Protein AF-0000000080311315 (afdb_homodimer)

Solvent-accessible surface area (backbone atoms only — not comparable to full-atom values): 59428 Å² total; per-residue (Å²): 130,56,65,24,59,52,46,47,49,52,49,52,51,46,51,51,43,44,62,63,62,79,50,61,60,38,54,48,18,41,46,48,16,50,50,37,36,75,71,62,76,34,53,72,56,44,32,33,36,23,42,14,34,51,62,42,54,22,51,45,17,45,29,28,47,34,41,41,36,39,66,9,2,42,51,46,33,53,51,50,58,56,50,69,63,47,66,88,48,66,67,58,35,52,49,50,45,23,52,49,23,13,55,41,0,25,69,43,18,28,54,55,25,39,66,62,40,46,66,55,48,43,51,48,18,58,74,72,70,41,43,29,22,66,48,33,56,52,31,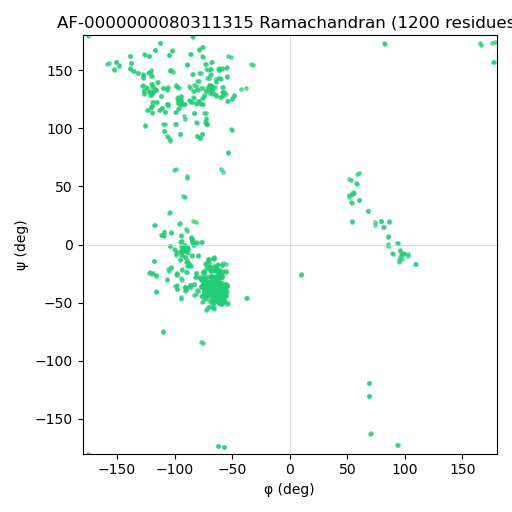29,54,22,5,40,39,16,20,35,32,25,36,72,7,33,70,45,42,44,52,39,25,50,49,30,26,74,73,72,69,49,58,66,53,38,59,56,37,24,71,57,19,48,58,49,42,52,50,49,50,51,49,45,67,70,44,33,83,76,65,49,57,84,33,73,45,87,73,78,72,84,57,62,75,46,42,53,46,49,49,37,62,72,65,59,43,76,51,24,46,35,31,31,28,34,33,81,84,13,78,58,46,69,36,34,50,66,70,64,69,56,74,87,41,75,71,48,40,78,31,41,42,35,52,82,90,41,62,55,60,59,54,79,39,60,39,44,66,65,25,30,38,20,37,33,26,53,70,68,54,49,53,50,47,29,66,75,40,44,40,40,81,68,53,71,52,55,47,44,94,61,69,66,43,63,52,48,67,59,35,34,65,41,44,31,29,31,44,83,90,24,84,60,53,64,42,67,42,36,41,62,36,68,43,96,78,59,31,32,29,66,40,45,25,51,63,81,35,73,58,59,59,41,72,40,66,39,45,37,20,27,36,35,34,34,33,26,38,55,66,49,48,49,54,46,58,71,33,87,48,38,42,56,74,56,58,58,68,61,49,43,31,66,62,30,56,52,19,69,49,24,67,59,47,49,50,45,50,52,50,39,50,51,38,36,68,67,62,72,51,59,62,34,57,42,29,40,51,40,33,52,46,39,38,74,68,63,59,35,51,70,70,56,38,60,68,42,30,57,60,57,61,47,38,33,52,18,14,33,37,34,53,27,52,47,27,47,73,48,40,31,16,45,54,54,22,48,56,56,43,62,72,47,59,87,62,51,71,63,43,45,44,45,50,51,28,51,50,38,35,61,50,23,65,55,52,28,44,60,58,32,44,42,61,41,49,31,25,32,41,34,38,21,53,73,69,72,32,42,39,59,36,37,40,52,36,45,46,55,24,41,50,56,47,42,50,34,42,83,35,31,68,36,37,45,65,30,28,59,63,15,51,56,56,64,73,58,31,35,69,58,19,47,61,49,45,51,49,47,52,55,49,47,59,58,48,40,49,73,76,33,63,85,130,55,65,24,59,50,47,47,50,51,50,51,51,47,50,51,43,44,63,62,62,80,49,61,61,38,55,48,18,42,47,46,16,50,50,37,35,76,71,64,76,34,52,73,56,45,34,32,37,22,42,15,34,51,61,40,54,22,49,45,16,44,29,30,47,35,42,39,35,39,67,10,1,41,52,44,34,54,50,50,57,55,51,68,64,47,66,88,48,68,68,58,35,53,50,50,46,23,52,51,21,12,55,42,0,26,70,42,18,27,53,55,23,38,67,62,40,45,65,55,47,42,51,48,18,58,73,70,69,40,45,29,22,66,48,33,55,51,31,30,53,23,5,41,38,16,19,36,32,25,36,70,7,32,68,46,42,44,52,39,24,51,50,29,26,74,74,71,69,50,60,65,53,38,60,56,36,24,70,56,20,47,60,50,40,53,49,48,50,50,48,46,68,70,44,33,82,76,64,49,58,85,31,72,46,87,74,79,72,83,57,62,75,47,43,53,46,49,48,36,62,74,64,60,42,75,51,22,46,35,30,31,27,36,33,80,84,14,78,58,44,69,36,33,49,65,71,63,71,56,74,88,40,76,69,49,41,77,30,41,40,34,53,83,90,41,62,56,60,60,54,78,37,60,37,45,65,65,23,29,39,20,36,34,26,53,68,69,53,48,51,51,45,29,66,74,40,43,39,41,83,68,53,72,51,55,46,44,95,62,67,66,42,62,53,48,66,59,33,36,65,39,44,30,29,32,44,83,91,24,85,60,51,63,42,68,43,36,44,60,35,69,44,96,79,58,32,31,29,65,39,46,25,51,64,81,35,72,59,58,60,40,71,39,64,40,44,35,19,27,38,34,34,34,33,26,39,56,69,46,49,48,54,47,59,70,33,87,49,38,43,58,74,55,57,59,69,61,50,42,30,66,61,31,58,53,20,68,48,24,68,59,46,51,50,46,49,52,49,37,50,50,40,36,68,66,62,72,51,58,64,36,59,43,29,39,51,40,34,50,47,38,37,75,69,63,58,34,54,69,69,57,37,60,67,41,28,58,60,55,59,48,36,32,52,18,14,34,38,32,53,26,52,46,28,47,74,46,40,31,18,44,56,55,22,49,56,54,43,62,72,48,57,88,62,50,70,65,43,47,44,43,49,50,28,52,51,38,34,61,50,23,65,55,53,27,43,61,58,32,45,41,60,40,49,31,25,35,44,35,38,20,54,73,68,73,33,46,41,57,37,36,40,52,37,44,44,56,24,40,50,56,48,41,50,34,42,84,35,31,69,36,37,45,66,31,28,60,64,14,51,55,55,64,72,58,32,36,68,56,19,48,60,47,45,52,50,47,51,55,49,48,58,59,48,40,50,73,77,33,59,97

Radius of gyration: 33.66 Å; Cα contacts (8 Å, |Δi|>4): 2364; chains: 2; bounding box: 84×98×90 Å

Secondary structure (DSSP, 8-state):
--HHHHHHHHHHHHHHHHHHT-S-HHHHHHHHHHHHHHTTSS-HHHHTGGGGSTHHHHHHHHHHHHHHHHHTTHHHHHHHHHHHT--S-HHHHHHHHHHHHHHHHHHS-HHHHHHHHHHHHHHHHHHTT--THHHHHHHHHHHHHHTTSSGGG-HHHHHHHHHHHHHHS-PPPTTHHHHHHHHHHHHHHHHHHHHHHHHS-----SS----GGGHHHHHHHHHTTTSEEEEEEEPTT-TTTT-BGGG---TTSTT-EEEEEEETTEES--TTPBP-TT-EEEEEE-HHHHHHHHHHHTEEEEEEE---SSTTTT--SSEEEEEEE--TT-TTTT-EE-TTPBPTTSPEEEEEEETTEE--SS-EE--TT-EEEEEEEHHHHHHHHH-TT-EESS-HHHHHHHH-TT-TTHHHHHHHHHHHHHHHHTT-S-HHHHHHHHHHHHHHTTSS-HHHHHHHS-HHHHHHHHHHHHHHHHHHHHSHHHHHHHHHHHHHTTSHHHHHHHHHHHHHHHHHHHH-HHHHHHHHHHHHHHHHHHTT--HHHHHHHHHHHHT---S-GGG-HHHHHHHTTTT--HHHHHHHHHHHHHHHHHHHHHHHHHHS--/--HHHHHHHHHHHHHHHHHHT-S-HHHHHHHHHHHHHHTTSS-HHHHTGGGGSTHHHHHHHHHHHHHHHHHTTHHHHHHHHHHHT--S-HHHHHHHHHHHHHHHHHHS-HHHHHHHHHHHHHHHHHHTT--THHHHHHHHHHHHHHTTSSGGG-HHHHHHHHHHHHHHS-PPPTTHHHHHHHHHHHHHHHHHHHHHHHHS-----SS----GGGHHHHHHHHHTTTSEEEEEEEPTT-TTTT-BGGG---TTSTT-EEEEEEETTEES--TTPBP-TT-EEEEEE-HHHHHHHHHHHTEEEEEEE---SSTTTT--SSEEEEEEE--TT-TTTT-EE-TTPBPTTSPEEEEEEETTEE--SS-EE--TT-EEEEEEEHHHHHHHHH-TT-EESS-HHHHHHHH-TT-TTHHHHHHHHHHHHHHHHTT-S-HHHHHHHHHHHHHHTTSS-HHHHHHHS-HHHHHHHHHHHHHHHHHHHHSHHHHHHHHHHHHHTTS-HHHHHHHHHHHHHHHHHHH-HHHHHHHHHHHHHHHHHHTT--HHHHHHHHHHHHT---S-GGG-HHHHHHHTTTT--HHHHHHHHHHHHHHHHHHHHHHHHHHS--

Organism: NCBI:txid927083

pLDDT: mean 84.36, std 11.75, range [36.59, 97.44]

Sequence (1204 aa):
MDDATSSLWVLAGAVVLFVSNRVPAPLVAMGTALALFALGLVDVAGAFAGFGDPVVPFLAALFVISEALDATGVTAWTSQRVLAVVGQDPRRMVVVIMVVAALLSALISPNGAVAALLPMIVAIAVRTGRPPSTLAMPLAFAATTGSLLVLSGTPVNVLVSDAAASSTGERFTFFEFGLVGAPLLVVAVLVVTLLGPKVLPERRPATRSPDLAQHARTLIEQYGLEGGLYRLRLRAGSPFVGVRRGELDLSDHAGLELVGVQAGELVDPSLDHVLGAGDVLVVRGPSDAISRLVLHASLSVGAVHRTGEHGDALFSRELGVVEVIIPPRSRIEGLRVLPGALTPDGLLVLAVQRQGRDRGARPTTLAVGDAVLVEGTWEALRRTSEDHEVVVVDPPDVVLRQTVPMGPGARRTIAVLVAMVLVLALDLVPAAIAGVVAACALVLLRVVRLEQAYRAVSWSAVLLVAGLFPLSTVLYETGAADSIARVLLEVVGDLGATATLAAVFLFVVAIGQVLGAIATALVSIPVATSAAEAISASPRPFLMAVTVACATTFFAPISSTANLMVTAPGAYRFGDFWRLGLPLTIAFVVVAVLVIPLLWPFMDDATSSLWVLAGAVVLFVSNRVPAPLVAMGTALALFALGLVDVAGAFAGFGDPVVPFLAALFVISEALDATGVTAWTSQRVLAVVGQDPRRMVVVIMVVAALLSALISPNGAVAALLPMIVAIAVRTGRPPSTLAMPLAFAATTGSLLVLSGTPVNVLVSDAAASSTGERFTFFEFGLVGAPLLVVAVLVVTLLGPKVLPERRPATRSPDLAQHARTLIEQYGLEGGLYRLRLRAGSPFVGVRRGELDLSDHAGLELVGVQAGELVDPSLDHVLGAGDVLVVRGPSDAISRLVLHASLSVGAVHRTGEHGDALFSRELGVVEVIIPPRSRIEGLRVLPGALTPDGLLVLAVQRQGRDRGARPTTLAVGDAVLVEGTWEALRRTSEDHEVVVVDPPDVVLRQTVPMGPGARRTIAVLVAMVLVLALDLVPAAIAGVVAACALVLLRVVRLEQAYRAVSWSAVLLVAGLFPLSTVLYETGAADSIARVLLEVVGDLGATATLAAVFLFVVAIGQVLGAIATALVSIPVATSAAEAISASPRPFLMAVTVACATTFFAPISSTANLMVTAPGAYRFGDFWRLGLPLTIAFVVVAVLVIPLLWPF

Nearest PDB structures (foldseek):
  6ol1-assembly1_B  TM=8.213E-01  e=3.575E-12  Vibrio cholerae O1 biovar El Tor str. N16961
  4f35-assembly1_C  TM=8.332E-01  e=4.721E-11  Vibrio cholerae
  6okz-assembly2_A  TM=8.395E-01  e=6.698E-11  Vibrio cholerae O1 biovar El Tor str. N16961
  6ol0-assembly2_B  TM=8.518E-01  e=2.280E-10  Vibrio cholerae O1 biovar El Tor str. N16961
  7jsj-assembly1_A  TM=8.160E-01  e=2.216E-09  Homo sapiens

InterPro domains:
  IPR004680 Citrate transporter-like domain [PF03600] (15-549)
  IPR006037 Regulator of K+ conductance, C-terminal [PF02080] (229-293)
  IPR006037 Regulator of K+ conductance, C-terminal [PS51202] (217-299)
  IPR006037 Regulator of K+ conductance, C-terminal [PS51202] (309-390)
  IPR036721 Regulator of K+ conductance, C-terminal domain superfamily [G3DSA:3.30.70.1450] (226-309)
  IPR036721 Regulator of K+ conductance, C-terminal domain superfamily [SSF116726] (223-293)
  IPR036721 Regulator of K+ conductance, C-terminal domain superfamily [SSF116726] (313-390)
  IPR051679 Divalent Anion Sodium Symporter-Related Transporters [PTHR43652] (7-602)

Structure (mmCIF, N/CA/C/O backbone):
data_AF-0000000080311315-model_v1
#
loop_
_entity.id
_entity.type
_entity.pdbx_description
1 polymer 'Anion permease ArsB/NhaD-like protein'
#
loop_
_atom_site.group_PDB
_atom_site.id
_atom_site.type_symbol
_atom_site.label_atom_id
_atom_site.label_alt_id
_atom_site.label_comp_id
_atom_site.label_asym_id
_atom_site.label_entity_id
_atom_site.label_seq_id
_atom_site.pdbx_PDB_ins_code
_atom_site.Cartn_x
_atom_site.Cartn_y
_atom_site.Cartn_z
_atom_site.occupancy
_atom_site.B_iso_or_equiv
_atom_site.auth_seq_id
_atom_site.auth_comp_id
_atom_site.auth_asym_id
_atom_site.auth_atom_id
_atom_site.pdbx_PDB_model_num
ATOM 1 N N . MET A 1 1 ? -1.865 -18.219 -37.5 1 71.56 1 MET A N 1
ATOM 2 C CA . MET A 1 1 ? -0.532 -17.734 -37.156 1 71.56 1 MET A CA 1
ATOM 3 C C . MET A 1 1 ? 0.143 -18.688 -36.188 1 71.56 1 MET A C 1
ATOM 5 O O . MET A 1 1 ? -0.51 -19.219 -35.281 1 71.56 1 MET A O 1
ATOM 9 N N . ASP A 1 2 ? 1.354 -19.062 -36.438 1 89.44 2 ASP A N 1
ATOM 10 C CA . ASP A 1 2 ? 2.117 -19.984 -35.594 1 89.44 2 ASP A CA 1
ATOM 11 C C . ASP A 1 2 ? 2.326 -19.391 -34.188 1 89.44 2 ASP A C 1
ATOM 13 O O . ASP A 1 2 ? 2.348 -18.172 -34.031 1 89.44 2 ASP A O 1
ATOM 17 N N . ASP A 1 3 ? 2.271 -20.281 -33.188 1 93.38 3 ASP A N 1
ATOM 18 C CA . ASP A 1 3 ? 2.396 -19.875 -31.797 1 93.38 3 ASP A CA 1
ATOM 19 C C . ASP A 1 3 ? 3.676 -19.078 -31.562 1 93.38 3 ASP A C 1
ATOM 21 O O . ASP A 1 3 ? 3.682 -18.109 -30.797 1 93.38 3 ASP A O 1
ATOM 25 N N . ALA A 1 4 ? 4.695 -19.422 -32.219 1 94 4 ALA A N 1
ATOM 26 C CA . ALA A 1 4 ? 5.969 -18.734 -32.094 1 94 4 ALA A CA 1
ATOM 27 C C . ALA A 1 4 ? 5.879 -17.312 -32.625 1 94 4 ALA A C 1
ATOM 29 O O . ALA A 1 4 ? 6.348 -16.359 -31.984 1 94 4 ALA A O 1
ATOM 30 N N . THR A 1 5 ? 5.301 -17.156 -33.75 1 93.62 5 THR A N 1
ATOM 31 C CA . THR A 1 5 ? 5.148 -15.836 -34.375 1 93.62 5 THR A CA 1
ATOM 32 C C . THR A 1 5 ? 4.242 -14.945 -33.531 1 93.62 5 THR A C 1
ATOM 34 O O . THR A 1 5 ? 4.52 -13.758 -33.375 1 93.62 5 THR A O 1
ATOM 37 N N . SER A 1 6 ? 3.188 -15.57 -33.062 1 94.81 6 SER A N 1
ATOM 38 C CA . SER A 1 6 ? 2.283 -14.812 -32.188 1 94.81 6 SER A CA 1
ATOM 39 C C . SER A 1 6 ? 2.988 -14.344 -30.922 1 94.81 6 SER A C 1
ATOM 41 O O . SER A 1 6 ? 2.756 -13.219 -30.469 1 94.81 6 SER A O 1
ATOM 43 N N . SER A 1 7 ? 3.76 -15.203 -30.375 1 94.44 7 SER A N 1
ATOM 44 C CA . SER A 1 7 ? 4.496 -14.828 -29.172 1 94.44 7 SER A CA 1
ATOM 45 C C . SER A 1 7 ? 5.477 -13.695 -29.453 1 94.44 7 SER A C 1
ATOM 47 O O . SER A 1 7 ? 5.676 -12.812 -28.609 1 94.44 7 SER A O 1
ATOM 49 N N . LEU A 1 8 ? 6.078 -13.703 -30.609 1 94.25 8 LEU A N 1
ATOM 50 C CA . LEU A 1 8 ? 7.012 -12.656 -31 1 94.25 8 LEU A CA 1
ATOM 51 C C . LEU A 1 8 ? 6.285 -11.328 -31.188 1 94.25 8 LEU A C 1
ATOM 53 O O . LEU A 1 8 ? 6.84 -10.266 -30.906 1 94.25 8 LEU A O 1
ATOM 57 N N . TRP A 1 9 ? 5.098 -11.398 -31.656 1 94.38 9 TRP A N 1
ATOM 58 C CA . TRP A 1 9 ? 4.293 -10.188 -31.797 1 94.38 9 TRP A CA 1
ATOM 59 C C . TRP A 1 9 ? 3.955 -9.594 -30.422 1 94.38 9 TRP A C 1
ATOM 61 O O . TRP A 1 9 ? 3.945 -8.375 -30.266 1 94.38 9 TRP A O 1
ATOM 71 N N . VAL A 1 10 ? 3.635 -10.461 -29.516 1 95.31 10 VAL A N 1
ATOM 72 C CA . VAL A 1 10 ? 3.34 -9.992 -28.156 1 95.31 10 VAL A CA 1
ATOM 73 C C . VAL A 1 10 ? 4.586 -9.359 -27.547 1 95.31 10 VAL A C 1
ATOM 75 O O . VAL A 1 10 ? 4.504 -8.312 -26.906 1 95.31 10 VAL A O 1
ATOM 78 N N . LEU A 1 11 ? 5.727 -10.023 -27.781 1 93.94 11 LEU A N 1
ATOM 79 C CA . LEU A 1 11 ? 6.984 -9.469 -27.281 1 93.94 11 LEU A CA 1
ATOM 80 C C . LEU A 1 11 ? 7.262 -8.109 -27.906 1 93.94 11 LEU A C 1
ATOM 82 O O . LEU A 1 11 ? 7.613 -7.16 -27.219 1 93.94 11 LEU A O 1
ATOM 86 N N . ALA A 1 12 ? 7.129 -8.008 -29.203 1 94.12 12 ALA A N 1
ATOM 87 C CA . ALA A 1 12 ? 7.348 -6.75 -29.906 1 94.12 12 ALA A CA 1
ATOM 88 C C . ALA A 1 12 ? 6.43 -5.652 -29.375 1 94.12 12 ALA A C 1
ATOM 90 O O . ALA A 1 12 ? 6.863 -4.516 -29.188 1 94.12 12 ALA A O 1
ATOM 91 N N . GLY A 1 13 ? 5.211 -6.035 -29.203 1 94.25 13 GLY A N 1
ATOM 92 C CA . GLY A 1 13 ? 4.27 -5.086 -28.625 1 94.25 13 GLY A CA 1
ATOM 93 C C . GLY A 1 13 ? 4.66 -4.617 -27.234 1 94.25 13 GLY A C 1
ATOM 94 O O . GLY A 1 13 ? 4.555 -3.43 -26.922 1 94.25 13 GLY A O 1
ATOM 95 N N . ALA A 1 14 ? 5.074 -5.551 -26.422 1 92.69 14 ALA A N 1
ATOM 96 C CA . ALA A 1 14 ? 5.516 -5.215 -25.062 1 92.69 14 ALA A CA 1
ATOM 97 C C . ALA A 1 14 ? 6.711 -4.27 -25.094 1 92.69 14 ALA A C 1
ATOM 99 O O . ALA A 1 14 ? 6.754 -3.285 -24.359 1 92.69 14 ALA A O 1
ATOM 100 N N . VAL A 1 15 ? 7.66 -4.531 -25.984 1 90.44 15 VAL A N 1
ATOM 101 C CA . VAL A 1 15 ? 8.867 -3.719 -26.109 1 90.44 15 VAL A CA 1
ATOM 102 C C . VAL A 1 15 ? 8.492 -2.303 -26.547 1 90.44 15 VAL A C 1
ATOM 104 O O . VAL A 1 15 ? 8.984 -1.323 -25.984 1 90.44 15 VAL A O 1
ATOM 107 N N . VAL A 1 16 ? 7.629 -2.215 -27.469 1 92.56 16 VAL A N 1
ATOM 108 C CA . VAL A 1 16 ? 7.203 -0.913 -27.969 1 92.56 16 VAL A CA 1
ATOM 109 C C . VAL A 1 16 ? 6.531 -0.123 -26.844 1 92.56 16 VAL A C 1
ATOM 111 O O . VAL A 1 16 ? 6.785 1.073 -26.672 1 92.56 16 VAL A O 1
ATOM 114 N N . LEU A 1 17 ? 5.734 -0.804 -26.094 1 92.12 17 LEU A N 1
ATOM 115 C CA . LEU A 1 17 ? 5.027 -0.135 -25.016 1 92.12 17 LEU A CA 1
ATOM 116 C C . LEU A 1 17 ? 5.992 0.274 -23.906 1 92.12 17 LEU A C 1
ATOM 118 O O . LEU A 1 17 ? 5.832 1.335 -23.297 1 92.12 17 LEU A O 1
ATOM 122 N N . PHE A 1 18 ? 6.973 -0.535 -23.641 1 87.12 18 PHE A N 1
ATOM 123 C CA . PHE A 1 18 ? 7.98 -0.193 -22.641 1 87.12 18 PHE A CA 1
ATOM 124 C C . PHE A 1 18 ? 8.789 1.021 -23.078 1 87.12 18 PHE A C 1
ATOM 126 O O . PHE A 1 18 ? 9.039 1.93 -22.281 1 87.12 18 PHE A O 1
ATOM 133 N N . VAL A 1 19 ? 9.133 1.069 -24.359 1 84.62 19 VAL A N 1
ATOM 134 C CA . VAL A 1 19 ? 9.977 2.125 -24.906 1 84.62 19 VAL A CA 1
ATOM 135 C C . VAL A 1 19 ? 9.195 3.434 -24.969 1 84.62 19 VAL A C 1
ATOM 137 O O . VAL A 1 19 ? 9.75 4.508 -24.719 1 84.62 19 VAL A O 1
ATOM 140 N N . SER A 1 20 ? 7.941 3.361 -25.312 1 87.62 20 SER A N 1
ATOM 141 C CA . SER A 1 20 ? 7.117 4.559 -25.438 1 87.62 20 SER A CA 1
ATOM 142 C C . SER A 1 20 ? 6.898 5.234 -24.094 1 87.62 20 SER A C 1
ATOM 144 O O . SER A 1 20 ? 6.574 6.422 -24.031 1 87.62 20 SER A O 1
ATOM 146 N N . ASN A 1 21 ? 7.035 4.523 -23.047 1 80.75 21 ASN A N 1
ATOM 147 C CA . ASN A 1 21 ? 6.875 5.023 -21.688 1 80.75 21 ASN A CA 1
ATOM 148 C C . ASN A 1 21 ? 5.527 5.715 -21.5 1 80.75 21 ASN A C 1
ATOM 150 O O . ASN A 1 21 ? 5.398 6.617 -20.672 1 80.75 21 ASN A O 1
ATOM 154 N N . ARG A 1 22 ? 4.578 5.438 -22.344 1 87.12 22 ARG A N 1
ATOM 155 C CA . ARG A 1 22 ? 3.25 6.035 -22.234 1 87.12 22 ARG A CA 1
ATOM 156 C C . ARG A 1 22 ? 2.395 5.293 -21.219 1 87.12 22 ARG A C 1
ATOM 158 O O . ARG A 1 22 ? 1.471 5.867 -20.625 1 87.12 22 ARG A O 1
ATOM 165 N N . VAL A 1 23 ? 2.709 4.035 -21.078 1 91.25 23 VAL A N 1
ATOM 166 C CA . VAL A 1 23 ? 1.973 3.17 -20.156 1 91.25 23 VAL A CA 1
ATOM 167 C C . VAL A 1 23 ? 2.902 2.684 -19.047 1 91.25 23 VAL A C 1
ATOM 169 O O . VAL A 1 23 ? 4.051 2.322 -19.312 1 91.25 23 VAL A O 1
ATOM 172 N N . PRO A 1 24 ? 2.359 2.812 -17.828 1 89.62 24 PRO A N 1
ATOM 173 C CA . PRO A 1 24 ? 3.205 2.314 -16.75 1 89.62 24 PRO A CA 1
ATOM 174 C C . PRO A 1 24 ? 3.641 0.865 -16.953 1 89.62 24 PRO A C 1
ATOM 176 O O . PRO A 1 24 ? 2.859 0.046 -17.438 1 89.62 24 PRO A O 1
ATOM 179 N N . ALA A 1 25 ? 4.82 0.565 -16.547 1 89.75 25 ALA A N 1
ATOM 180 C CA . ALA A 1 25 ? 5.484 -0.708 -16.812 1 89.75 25 ALA A CA 1
ATOM 181 C C . ALA A 1 25 ? 4.68 -1.877 -16.25 1 89.75 25 ALA A C 1
ATOM 183 O O . ALA A 1 25 ? 4.488 -2.889 -16.938 1 89.75 25 ALA A O 1
ATOM 184 N N . PRO A 1 26 ? 4.168 -1.788 -14.992 1 92.06 26 PRO A N 1
ATOM 185 C CA . PRO A 1 26 ? 3.398 -2.922 -14.477 1 92.06 26 PRO A CA 1
ATOM 186 C C . PRO A 1 26 ? 2.145 -3.211 -15.297 1 92.06 26 PRO A C 1
ATOM 188 O O . PRO A 1 26 ? 1.739 -4.367 -15.43 1 92.06 26 PRO A O 1
ATOM 191 N N . LEU A 1 27 ? 1.562 -2.225 -15.867 1 94.75 27 LEU A N 1
ATOM 192 C CA . LEU A 1 27 ? 0.386 -2.42 -16.703 1 94.75 27 LEU A CA 1
ATOM 193 C C . LEU A 1 27 ? 0.762 -3.098 -18.016 1 94.75 27 LEU A C 1
ATOM 195 O O . LEU A 1 27 ? -0.015 -3.891 -18.562 1 94.75 27 LEU A O 1
ATOM 199 N N . VAL A 1 28 ? 1.905 -2.729 -18.516 1 94 28 VAL A N 1
ATOM 200 C CA . VAL A 1 28 ? 2.387 -3.395 -19.719 1 94 28 VAL A CA 1
ATOM 201 C C . VAL A 1 28 ? 2.602 -4.879 -19.438 1 94 28 VAL A C 1
ATOM 203 O O . VAL A 1 28 ? 2.229 -5.73 -20.25 1 94 28 VAL A O 1
ATOM 206 N N . ALA A 1 29 ? 3.189 -5.113 -18.312 1 93.94 29 ALA A N 1
ATOM 207 C CA . ALA A 1 29 ? 3.439 -6.5 -17.922 1 93.94 29 ALA A CA 1
ATOM 208 C C . ALA A 1 29 ? 2.133 -7.281 -17.797 1 93.94 29 ALA A C 1
ATOM 210 O O . ALA A 1 29 ? 1.998 -8.367 -18.375 1 93.94 29 ALA A O 1
ATOM 211 N N . MET A 1 30 ? 1.169 -6.734 -17.109 1 95.44 30 MET A N 1
ATOM 212 C CA . MET A 1 30 ? -0.128 -7.391 -16.969 1 95.44 30 MET A CA 1
ATOM 213 C C . MET A 1 30 ? -0.824 -7.516 -18.312 1 95.44 30 MET A C 1
ATOM 215 O O . MET A 1 30 ? -1.463 -8.531 -18.594 1 95.44 30 MET A O 1
ATOM 219 N N . GLY A 1 31 ? -0.714 -6.465 -19.125 1 96.06 31 GLY A N 1
ATOM 220 C CA . GLY A 1 31 ? -1.279 -6.496 -20.453 1 96.06 31 GLY A CA 1
ATOM 221 C C . GLY A 1 31 ? -0.7 -7.602 -21.328 1 96.06 31 GLY A C 1
ATOM 222 O O . GLY A 1 31 ? -1.406 -8.188 -22.141 1 96.06 31 GLY A O 1
ATOM 223 N N . THR A 1 32 ? 0.557 -7.852 -21.109 1 95.56 32 THR A N 1
ATOM 224 C CA . THR A 1 32 ? 1.213 -8.922 -21.859 1 95.56 32 THR A CA 1
ATOM 225 C C . THR A 1 32 ? 0.622 -10.281 -21.5 1 95.56 32 THR A C 1
ATOM 227 O O . THR A 1 32 ? 0.348 -11.094 -22.391 1 95.56 32 THR A O 1
ATOM 230 N N . ALA A 1 33 ? 0.435 -10.531 -20.219 1 95.69 33 ALA A N 1
ATOM 231 C CA . ALA A 1 33 ? -0.188 -11.773 -19.781 1 95.69 33 ALA A CA 1
ATOM 232 C C . ALA A 1 33 ? -1.597 -11.914 -20.344 1 95.69 33 ALA A C 1
ATOM 234 O O . ALA A 1 33 ? -1.986 -13 -20.797 1 95.69 33 ALA A O 1
ATOM 235 N N . LEU A 1 34 ? -2.332 -10.797 -20.391 1 96.44 34 LEU A N 1
ATOM 236 C CA . LEU A 1 34 ? -3.699 -10.805 -20.891 1 96.44 34 LEU A CA 1
ATOM 237 C C . LEU A 1 34 ? -3.719 -11.031 -22.406 1 96.44 34 LEU A C 1
ATOM 239 O O . LEU A 1 34 ? -4.605 -11.711 -22.922 1 96.44 34 LEU A O 1
ATOM 243 N N . ALA A 1 35 ? -2.75 -10.477 -23.109 1 96.75 35 ALA A N 1
ATOM 244 C CA . ALA A 1 35 ? -2.648 -10.664 -24.547 1 96.75 35 ALA A CA 1
ATOM 245 C C . ALA A 1 35 ? -2.342 -12.117 -24.891 1 96.75 35 ALA A C 1
ATOM 247 O O . ALA A 1 35 ? -2.871 -12.656 -25.859 1 96.75 35 ALA A O 1
ATOM 248 N N . LEU A 1 36 ? -1.47 -12.734 -24.109 1 96.62 36 LEU A N 1
ATOM 249 C CA . LEU A 1 36 ? -1.148 -14.141 -24.328 1 96.62 36 LEU A CA 1
ATOM 250 C C . LEU A 1 36 ? -2.385 -15.016 -24.141 1 96.62 36 LEU A C 1
ATOM 252 O O . LEU A 1 36 ? -2.596 -15.961 -24.906 1 96.62 36 LEU A O 1
ATOM 256 N N . PHE A 1 37 ? -3.184 -14.68 -23.156 1 95.81 37 PHE A N 1
ATOM 257 C CA . PHE A 1 37 ? -4.434 -15.398 -22.953 1 95.81 37 PHE A CA 1
ATOM 258 C C . PHE A 1 37 ? -5.391 -15.172 -24.125 1 95.81 37 PHE A C 1
ATOM 260 O O . PHE A 1 37 ? -5.996 -16.125 -24.625 1 95.81 37 PHE A O 1
ATOM 267 N N . ALA A 1 38 ? -5.516 -13.938 -24.547 1 95.62 38 ALA A N 1
ATOM 268 C CA . ALA A 1 38 ? -6.441 -13.57 -25.625 1 95.62 38 ALA A CA 1
ATOM 269 C C . ALA A 1 38 ? -6.078 -14.273 -26.922 1 95.62 38 ALA A C 1
ATOM 271 O O . ALA A 1 38 ? -6.957 -14.617 -27.719 1 95.62 38 ALA A O 1
ATOM 272 N N . LEU A 1 39 ? -4.812 -14.617 -27.109 1 95.44 39 LEU A N 1
ATOM 273 C CA . LEU A 1 39 ? -4.348 -15.266 -28.328 1 95.44 39 LEU A CA 1
ATOM 274 C C . LEU A 1 39 ? -4.367 -16.781 -28.188 1 95.44 39 LEU A C 1
ATOM 276 O O . LEU A 1 39 ? -4.047 -17.5 -29.125 1 95.44 39 LEU A O 1
ATOM 280 N N . GLY A 1 40 ? -4.715 -17.203 -26.984 1 93.94 40 GLY A N 1
ATOM 281 C CA . GLY A 1 40 ? -4.855 -18.641 -26.75 1 93.94 40 GLY A CA 1
ATOM 282 C C . GLY A 1 40 ? -3.531 -19.328 -26.484 1 93.94 40 GLY A C 1
ATOM 283 O O . GLY A 1 40 ? -3.434 -20.562 -26.594 1 93.94 40 GLY A O 1
ATOM 284 N N . LEU A 1 41 ? -2.506 -18.625 -26.203 1 95.25 41 LEU A N 1
ATOM 285 C CA . LEU A 1 41 ? -1.183 -19.203 -25.984 1 95.25 41 LEU A CA 1
ATOM 286 C C . LEU A 1 41 ? -1.061 -19.75 -24.562 1 95.25 41 LEU A C 1
ATOM 288 O O . LEU A 1 41 ? -0.211 -20.609 -24.297 1 95.25 41 LEU A O 1
ATOM 292 N N . VAL A 1 42 ? -1.86 -19.219 -23.625 1 94.81 42 VAL A N 1
ATOM 293 C CA . VAL A 1 42 ? -1.886 -19.703 -22.25 1 94.81 42 VAL A CA 1
ATOM 294 C C . VAL A 1 42 ? -3.326 -19.766 -21.75 1 94.81 42 VAL A C 1
ATOM 296 O O . VAL A 1 42 ? -4.188 -19.031 -22.234 1 94.81 42 VAL A O 1
ATOM 299 N N . ASP A 1 43 ? -3.559 -20.672 -20.844 1 93.56 43 ASP A N 1
ATOM 300 C CA . ASP A 1 43 ? -4.855 -20.703 -20.172 1 93.56 43 ASP A CA 1
ATOM 301 C C . ASP A 1 43 ? -4.883 -19.734 -19 1 93.56 43 ASP A C 1
ATOM 303 O O . ASP A 1 43 ? -3.922 -19 -18.766 1 93.56 43 ASP A O 1
ATOM 307 N N . VAL A 1 44 ? -6.004 -19.656 -18.328 1 91.31 44 VAL A N 1
ATOM 308 C CA . VAL A 1 44 ? -6.188 -18.688 -17.25 1 91.31 44 VAL A CA 1
ATOM 309 C C . VAL A 1 44 ? -5.141 -18.922 -16.156 1 91.31 44 VAL A C 1
ATOM 311 O O . VAL A 1 44 ? -4.547 -17.969 -15.648 1 91.31 44 VAL A O 1
ATOM 314 N N . ALA A 1 45 ? -4.902 -20.188 -15.828 1 89 45 ALA A N 1
ATOM 315 C CA . ALA A 1 45 ? -3.895 -20.516 -14.82 1 89 45 ALA A CA 1
ATOM 316 C C . ALA A 1 45 ? -2.502 -20.094 -15.281 1 89 45 ALA A C 1
ATOM 318 O O . ALA A 1 45 ? -1.709 -19.578 -14.484 1 89 45 ALA A O 1
ATOM 319 N N . GLY A 1 46 ? -2.275 -20.266 -16.562 1 92.38 46 GLY A N 1
ATOM 320 C CA . GLY A 1 46 ? -0.988 -19.891 -17.125 1 92.38 46 GLY A CA 1
ATOM 321 C C . GLY A 1 46 ? -0.762 -18.391 -17.156 1 92.38 46 GLY A C 1
ATOM 322 O O . GLY A 1 46 ? 0.363 -17.922 -16.953 1 92.38 46 GLY A O 1
ATOM 323 N N . ALA A 1 47 ? -1.825 -17.672 -17.328 1 94.19 47 ALA A N 1
ATOM 324 C CA . ALA A 1 47 ? -1.732 -16.219 -17.406 1 94.19 47 ALA A CA 1
ATOM 325 C C . ALA A 1 47 ? -1.313 -15.625 -16.062 1 94.19 47 ALA A C 1
ATOM 327 O O . ALA A 1 47 ? -0.666 -14.578 -16.016 1 94.19 47 ALA A O 1
ATOM 328 N N . PHE A 1 48 ? -1.643 -16.328 -14.977 1 93.75 48 PHE A N 1
ATOM 329 C CA . PHE A 1 48 ? -1.361 -15.758 -13.664 1 93.75 48 PHE A CA 1
ATOM 330 C C . PHE A 1 48 ? -0.379 -16.641 -12.898 1 93.75 48 PHE A C 1
ATOM 332 O O . PHE A 1 48 ? -0.226 -16.484 -11.68 1 93.75 48 PHE A O 1
ATOM 339 N N . ALA A 1 49 ? 0.296 -17.516 -13.594 1 90.38 49 ALA A N 1
ATOM 340 C CA . ALA A 1 49 ? 1.237 -18.453 -12.9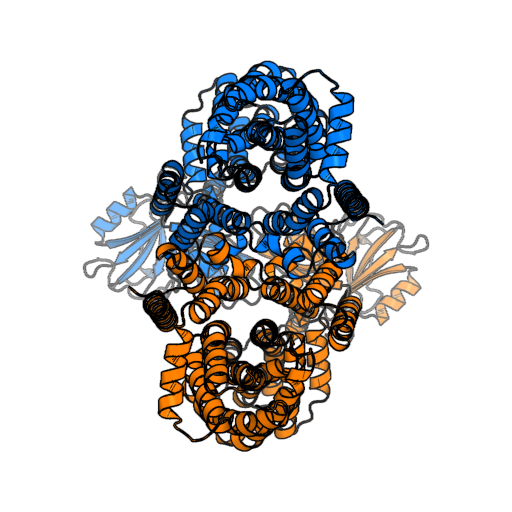92 1 90.38 49 ALA A CA 1
ATOM 341 C C . ALA A 1 49 ? 2.406 -17.719 -12.344 1 90.38 49 ALA A C 1
ATOM 343 O O . ALA A 1 49 ? 2.977 -18.188 -11.359 1 90.38 49 ALA A O 1
ATOM 344 N N . GLY A 1 50 ? 2.709 -16.578 -12.875 1 90.75 50 GLY A N 1
ATOM 345 C CA . GLY A 1 50 ? 3.809 -15.789 -12.344 1 90.75 50 GLY A CA 1
ATOM 346 C C . GLY A 1 50 ? 3.602 -15.367 -10.898 1 90.75 50 GLY A C 1
ATOM 347 O O . GLY A 1 50 ? 4.566 -15.25 -10.141 1 90.75 50 GLY A O 1
ATOM 348 N N . PHE A 1 51 ? 2.404 -15.234 -10.492 1 91.88 51 PHE A N 1
ATOM 349 C CA . PHE A 1 51 ? 2.1 -14.82 -9.125 1 91.88 51 PHE A CA 1
ATOM 350 C C . PHE A 1 51 ? 2.414 -15.938 -8.141 1 91.88 51 PHE A C 1
ATOM 352 O O . PHE A 1 51 ? 2.752 -15.68 -6.984 1 91.88 51 PHE A O 1
ATOM 359 N N . GLY A 1 52 ? 2.311 -17.094 -8.633 1 90.5 52 GLY A N 1
ATOM 360 C CA . GLY A 1 52 ? 2.527 -18.25 -7.77 1 90.5 52 GLY A CA 1
ATOM 361 C C . GLY A 1 52 ? 3.965 -18.734 -7.773 1 90.5 52 GLY A C 1
ATOM 362 O O . GLY A 1 52 ? 4.309 -19.672 -7.055 1 90.5 52 GLY A O 1
ATOM 363 N N . ASP A 1 53 ? 4.738 -18.094 -8.594 1 90.12 53 ASP A N 1
ATOM 364 C CA . ASP A 1 53 ? 6.152 -18.453 -8.617 1 90.12 53 ASP A CA 1
ATOM 365 C C . ASP A 1 53 ? 6.855 -18.031 -7.332 1 90.12 53 ASP A C 1
ATOM 367 O O . ASP A 1 53 ? 6.617 -16.938 -6.82 1 90.12 53 ASP A O 1
ATOM 371 N N . PRO A 1 54 ? 7.688 -18.922 -6.824 1 89.75 54 PRO A N 1
ATOM 372 C CA . PRO A 1 54 ? 8.359 -18.641 -5.555 1 89.75 54 PRO A CA 1
ATOM 373 C C . PRO A 1 54 ? 9.203 -17.375 -5.598 1 89.75 54 PRO A C 1
ATOM 375 O O . PRO A 1 54 ? 9.523 -16.797 -4.555 1 89.75 54 PRO A O 1
ATOM 378 N N . VAL A 1 55 ? 9.516 -16.922 -6.762 1 86.56 55 VAL A N 1
ATOM 379 C CA . VAL A 1 55 ? 10.305 -15.703 -6.906 1 86.56 55 VAL A CA 1
ATOM 380 C C . VAL A 1 55 ? 9.531 -14.508 -6.359 1 86.56 55 VAL A C 1
ATOM 382 O O . VAL A 1 55 ? 10.109 -13.617 -5.73 1 86.56 55 VAL A O 1
ATOM 385 N N . VAL A 1 56 ? 8.258 -14.555 -6.551 1 90.69 56 VAL A N 1
ATOM 386 C CA . VAL A 1 56 ? 7.418 -13.406 -6.223 1 90.69 56 VAL A CA 1
ATOM 387 C C . VAL A 1 56 ? 7.336 -13.234 -4.707 1 90.69 56 VAL A C 1
ATOM 389 O O . VAL A 1 56 ? 7.645 -12.172 -4.176 1 90.69 56 VAL A O 1
ATOM 392 N N . PRO A 1 57 ? 6.965 -14.25 -3.949 1 92.38 57 PRO A N 1
ATOM 393 C CA . PRO A 1 57 ? 6.961 -14.086 -2.494 1 92.38 57 PRO A CA 1
ATOM 394 C C . PRO A 1 57 ? 8.352 -13.789 -1.93 1 92.38 57 PRO A C 1
ATOM 396 O O . PRO A 1 57 ? 8.477 -13.078 -0.93 1 92.38 57 PRO A O 1
ATOM 399 N N . PHE A 1 58 ? 9.359 -14.352 -2.504 1 90 58 PHE A N 1
ATOM 400 C CA . PHE A 1 58 ? 10.711 -14.062 -2.043 1 90 58 PHE A CA 1
ATOM 401 C C . PHE A 1 58 ? 11.039 -12.578 -2.217 1 90 58 PHE A C 1
ATOM 403 O O . PHE A 1 58 ? 11.578 -11.945 -1.306 1 90 58 PHE A O 1
ATOM 410 N N . LEU A 1 59 ? 10.734 -12.117 -3.41 1 86.88 59 LEU A N 1
ATOM 411 C CA . LEU A 1 59 ? 10.953 -10.703 -3.689 1 86.88 59 LEU A CA 1
ATOM 412 C C . LEU A 1 59 ? 10.211 -9.828 -2.689 1 86.88 59 LEU A C 1
ATOM 414 O O . LEU A 1 59 ? 10.773 -8.875 -2.15 1 86.88 59 LEU A O 1
ATOM 418 N N . ALA A 1 60 ? 8.969 -10.102 -2.465 1 92.12 60 ALA A N 1
ATOM 419 C CA . ALA A 1 60 ? 8.172 -9.352 -1.501 1 92.12 60 ALA A CA 1
ATOM 420 C C . ALA A 1 60 ? 8.797 -9.398 -0.111 1 92.12 60 ALA A C 1
ATOM 422 O O . ALA A 1 60 ? 8.836 -8.391 0.594 1 92.12 60 ALA A O 1
ATOM 423 N N . ALA A 1 61 ? 9.289 -10.555 0.265 1 92.94 61 ALA A N 1
ATOM 424 C CA . ALA A 1 61 ? 9.914 -10.727 1.572 1 92.94 61 ALA A CA 1
ATOM 425 C C . ALA A 1 61 ? 11.156 -9.859 1.704 1 92.94 61 ALA A C 1
ATOM 427 O O . ALA A 1 61 ? 11.414 -9.289 2.766 1 92.94 61 ALA A O 1
ATOM 428 N N . LEU A 1 62 ? 11.875 -9.797 0.639 1 87.81 62 LEU A N 1
ATOM 429 C CA . LEU A 1 62 ? 13.102 -9.008 0.663 1 87.81 62 LEU A CA 1
ATOM 430 C C . LEU A 1 62 ? 12.797 -7.531 0.881 1 87.81 62 LEU A C 1
ATOM 432 O O . LEU A 1 62 ? 13.555 -6.828 1.557 1 87.81 62 LEU A O 1
ATOM 436 N N . PHE A 1 63 ? 11.711 -7.066 0.334 1 88.31 63 PHE A N 1
ATOM 437 C CA . PHE A 1 63 ? 11.312 -5.684 0.548 1 88.31 63 PHE A CA 1
ATOM 438 C C . PHE A 1 63 ? 10.961 -5.438 2.012 1 88.31 63 PHE A C 1
ATOM 440 O O . PHE A 1 63 ? 11.281 -4.387 2.564 1 88.31 63 PHE A O 1
ATOM 447 N N . VAL A 1 64 ? 10.32 -6.371 2.58 1 92.5 64 VAL A N 1
ATOM 448 C CA . VAL A 1 64 ? 9.945 -6.25 3.986 1 92.5 64 VAL A CA 1
ATOM 449 C C . VAL A 1 64 ? 11.211 -6.223 4.852 1 92.5 64 VAL A C 1
ATOM 451 O O . VAL A 1 64 ? 11.305 -5.43 5.789 1 92.5 64 VAL A O 1
ATOM 454 N N . ILE A 1 65 ? 12.133 -7.07 4.531 1 90.88 65 ILE A N 1
ATOM 455 C CA . ILE A 1 65 ? 13.391 -7.145 5.273 1 90.88 65 ILE A CA 1
ATOM 456 C C . ILE A 1 65 ? 14.156 -5.832 5.125 1 90.88 65 ILE A C 1
ATOM 458 O O . ILE A 1 65 ? 14.688 -5.301 6.105 1 90.88 65 ILE A O 1
ATOM 462 N N . SER A 1 66 ? 14.18 -5.363 3.941 1 85.69 66 SER A N 1
ATOM 463 C CA . SER A 1 66 ? 14.836 -4.086 3.693 1 85.69 66 SER A CA 1
ATOM 464 C C . SER A 1 66 ? 14.195 -2.969 4.512 1 85.69 66 SER A C 1
ATOM 466 O O . SER A 1 66 ? 14.898 -2.102 5.043 1 85.69 66 SER A O 1
ATOM 468 N N . GLU A 1 67 ? 12.898 -3.008 4.547 1 86.69 67 GLU A N 1
ATOM 469 C CA . GLU A 1 67 ? 12.172 -2.029 5.348 1 86.69 67 GLU A CA 1
ATOM 470 C C . GLU A 1 67 ? 12.539 -2.139 6.824 1 86.69 67 GLU A C 1
ATOM 472 O O . GLU A 1 67 ? 12.672 -1.123 7.512 1 86.69 67 GLU A O 1
ATOM 477 N N . ALA A 1 68 ? 12.656 -3.299 7.324 1 90.38 68 ALA A N 1
ATOM 478 C CA . ALA A 1 68 ? 13.031 -3.514 8.719 1 90.38 68 ALA A CA 1
ATOM 479 C C . ALA A 1 68 ? 14.406 -2.922 9.016 1 90.38 68 ALA A C 1
ATOM 481 O O . ALA A 1 68 ? 14.609 -2.295 10.055 1 90.38 68 ALA A O 1
ATOM 482 N N . LEU A 1 69 ? 15.281 -3.078 8.133 1 86.25 69 LEU A N 1
ATOM 483 C CA . LEU A 1 69 ? 16.625 -2.539 8.289 1 86.25 69 LEU A CA 1
ATOM 484 C C . LEU A 1 69 ? 16.594 -1.016 8.328 1 86.25 69 LEU A C 1
ATOM 486 O O . LEU A 1 69 ? 17.297 -0.399 9.141 1 86.25 69 LEU A O 1
ATOM 490 N N . ASP A 1 70 ? 15.789 -0.461 7.523 1 80.88 70 ASP A N 1
ATOM 491 C CA . ASP A 1 70 ? 15.672 0.993 7.457 1 80.88 70 ASP A CA 1
ATOM 492 C C . ASP A 1 70 ? 14.945 1.544 8.68 1 80.88 70 ASP A C 1
ATOM 494 O O . ASP A 1 70 ? 15.391 2.529 9.281 1 80.88 70 ASP A O 1
ATOM 498 N N . ALA A 1 71 ? 13.867 0.911 9 1 80.81 71 ALA A N 1
ATOM 499 C CA . ALA A 1 71 ? 13.008 1.388 10.078 1 80.81 71 ALA A CA 1
ATOM 500 C C . ALA A 1 71 ? 13.734 1.308 11.422 1 80.81 71 ALA A C 1
ATOM 502 O O . ALA A 1 71 ? 13.469 2.109 12.32 1 80.81 71 ALA A O 1
ATOM 503 N N . THR A 1 72 ? 14.641 0.417 11.539 1 85.19 72 THR A N 1
ATOM 504 C CA . THR A 1 72 ? 15.32 0.224 12.812 1 85.19 72 THR A CA 1
ATOM 505 C C . THR A 1 72 ? 16.609 1.035 12.867 1 85.19 72 THR A C 1
ATOM 507 O O . THR A 1 72 ? 17.312 1.035 13.883 1 85.19 72 THR A O 1
ATOM 510 N N . GLY A 1 73 ? 16.984 1.663 11.758 1 78.44 73 GLY A N 1
ATOM 511 C CA . GLY A 1 73 ? 18.156 2.518 11.742 1 78.44 73 GLY A CA 1
ATOM 512 C C . GLY A 1 73 ? 19.438 1.754 11.5 1 78.44 73 GLY A C 1
ATOM 513 O O . GLY A 1 73 ? 20.531 2.307 11.648 1 78.44 73 GLY A O 1
ATOM 514 N N . VAL A 1 74 ? 19.344 0.537 11.211 1 81.19 74 VAL A N 1
ATOM 515 C CA . VAL A 1 74 ? 20.547 -0.256 10.938 1 81.19 74 VAL A CA 1
ATOM 516 C C . VAL A 1 74 ? 21.266 0.304 9.719 1 81.19 74 VAL A C 1
ATOM 518 O O . VAL A 1 74 ? 22.5 0.372 9.695 1 81.19 74 VAL A O 1
ATOM 521 N N . THR A 1 75 ? 20.547 0.649 8.742 1 75.94 75 THR A N 1
ATOM 522 C CA . THR A 1 75 ? 21.125 1.223 7.535 1 75.94 75 THR A CA 1
ATOM 523 C C . THR A 1 75 ? 21.844 2.539 7.848 1 75.94 75 THR A C 1
ATOM 525 O O . THR A 1 75 ? 22.938 2.791 7.352 1 75.94 75 THR A O 1
ATOM 528 N N . ALA A 1 76 ? 21.188 3.355 8.695 1 72.56 76 ALA A N 1
ATOM 529 C CA . ALA A 1 76 ? 21.797 4.621 9.102 1 72.56 76 ALA A CA 1
ATOM 530 C C . ALA A 1 76 ? 23.078 4.383 9.906 1 72.56 76 ALA A C 1
ATOM 532 O O . ALA A 1 76 ? 24.062 5.086 9.727 1 72.56 76 ALA A O 1
ATOM 533 N N . TRP A 1 77 ? 22.984 3.473 10.766 1 75.88 77 TRP A N 1
ATOM 534 C CA . TRP A 1 77 ? 24.125 3.141 11.602 1 75.88 77 TRP A CA 1
ATOM 535 C C . TRP A 1 77 ? 25.312 2.672 10.758 1 75.88 77 TRP A C 1
ATOM 537 O O . TRP A 1 77 ? 26.453 3.09 10.977 1 75.88 77 TRP A O 1
ATOM 547 N N . THR A 1 78 ? 25.078 1.742 9.883 1 74.88 78 THR A N 1
ATOM 548 C CA . THR A 1 78 ? 26.125 1.21 9.031 1 74.88 78 THR A CA 1
ATOM 549 C C . THR A 1 78 ? 26.766 2.32 8.195 1 74.88 78 THR A C 1
ATOM 551 O O . THR A 1 78 ? 27.984 2.365 8.031 1 74.88 78 THR A O 1
ATOM 554 N N . SER A 1 79 ? 25.922 3.145 7.68 1 69.75 79 SER A N 1
ATOM 555 C CA . SER A 1 79 ? 26.422 4.25 6.867 1 69.75 79 SER A CA 1
ATOM 556 C C . SER A 1 79 ? 27.281 5.199 7.688 1 69.75 79 SER A C 1
ATOM 558 O O . SER A 1 79 ? 28.344 5.645 7.227 1 69.75 79 SER A O 1
ATOM 560 N N . GLN A 1 80 ? 26.906 5.527 8.898 1 70.56 80 GLN A N 1
ATOM 561 C CA . GLN A 1 80 ? 27.641 6.434 9.766 1 70.56 80 GLN A CA 1
ATOM 562 C C . GLN A 1 80 ? 28.984 5.824 10.188 1 70.56 80 GLN A C 1
ATOM 564 O O . GLN A 1 80 ? 29.984 6.523 10.25 1 70.56 80 GLN A O 1
ATOM 569 N N . ARG A 1 81 ? 28.953 4.617 10.5 1 73.25 81 ARG A N 1
ATOM 570 C CA . ARG A 1 81 ? 30.156 3.938 10.961 1 73.25 81 ARG A CA 1
ATOM 571 C C . ARG A 1 81 ? 31.219 3.875 9.859 1 73.25 81 ARG A C 1
ATOM 573 O O . ARG A 1 81 ? 32.406 4.051 10.125 1 73.25 81 ARG A O 1
ATOM 580 N N . VAL A 1 82 ? 30.75 3.607 8.758 1 70 82 VAL A N 1
ATOM 581 C CA . VAL A 1 82 ? 31.672 3.465 7.637 1 70 82 VAL A CA 1
ATOM 582 C C . VAL A 1 82 ? 32.25 4.832 7.262 1 70 82 VAL A C 1
ATOM 584 O O . VAL A 1 82 ? 33.438 4.953 6.977 1 70 82 VAL A O 1
ATOM 587 N N . LEU A 1 83 ? 31.453 5.801 7.395 1 65.06 83 LEU A N 1
ATOM 588 C CA . LEU A 1 83 ? 31.875 7.141 7 1 65.06 83 LEU A CA 1
ATOM 589 C C . LEU A 1 83 ? 32.812 7.746 8.047 1 65.06 83 LEU A C 1
ATOM 591 O O . LEU A 1 83 ? 33.625 8.602 7.723 1 65.06 83 LEU A O 1
ATOM 595 N N . ALA A 1 84 ? 32.562 7.309 9.18 1 67.75 84 ALA A N 1
ATOM 596 C CA . ALA A 1 84 ? 33.469 7.789 10.227 1 67.75 84 ALA A CA 1
ATOM 597 C C . ALA A 1 84 ? 34.906 7.355 9.969 1 67.75 84 ALA A C 1
ATOM 599 O O . ALA A 1 84 ? 35.844 7.984 10.453 1 67.75 84 ALA A O 1
ATOM 600 N N . VAL A 1 85 ? 34.906 6.438 9.148 1 67.69 85 VAL A N 1
ATOM 601 C CA . VAL A 1 85 ? 36.25 5.906 8.914 1 67.69 85 VAL A CA 1
ATOM 602 C C . VAL A 1 85 ? 36.844 6.488 7.621 1 67.69 85 VAL A C 1
ATOM 604 O O . VAL A 1 85 ? 38 6.27 7.301 1 67.69 85 VAL A O 1
ATOM 607 N N . VAL A 1 86 ? 35.906 7.266 6.984 1 69.62 86 VAL A N 1
ATOM 608 C CA . VAL A 1 86 ? 36.344 7.816 5.695 1 69.62 86 VAL A CA 1
ATOM 609 C C . VAL A 1 86 ? 37.375 8.914 5.914 1 69.62 86 VAL A C 1
ATOM 611 O O . VAL A 1 86 ? 37.156 9.805 6.746 1 69.62 86 VAL A O 1
ATOM 614 N N . GLY A 1 87 ? 38.562 8.781 5.742 1 64.25 87 GLY A N 1
ATOM 615 C CA . GLY A 1 87 ? 39.656 9.75 5.824 1 64.25 87 GLY A CA 1
ATOM 616 C C . GLY A 1 87 ? 39.469 10.945 4.91 1 64.25 87 GLY A C 1
ATOM 617 O O . GLY A 1 87 ? 38.344 11.195 4.434 1 64.25 87 GLY A O 1
ATOM 618 N N . GLN A 1 88 ? 40.375 11.859 4.762 1 68.44 88 GLN A N 1
ATOM 619 C CA . GLN A 1 88 ? 40.344 13.102 4.008 1 68.44 88 GLN A CA 1
ATOM 620 C C . GLN A 1 88 ? 40.812 12.891 2.568 1 68.44 88 GLN A C 1
ATOM 622 O O . GLN A 1 88 ? 40.625 13.766 1.718 1 68.44 88 GLN A O 1
ATOM 627 N N . ASP A 1 89 ? 41.219 11.766 2.207 1 81.38 89 ASP A N 1
ATOM 628 C CA . ASP A 1 89 ? 41.719 11.523 0.849 1 81.38 89 ASP A CA 1
ATOM 629 C C . ASP A 1 89 ? 40.531 11.242 -0.099 1 81.38 89 ASP A C 1
ATOM 631 O O . ASP A 1 89 ? 39.719 10.367 0.172 1 81.38 89 ASP A O 1
ATOM 635 N N . PRO A 1 90 ? 40.531 12.023 -1.186 1 82.38 90 PRO A N 1
ATOM 636 C CA . PRO A 1 90 ? 39.406 11.891 -2.105 1 82.38 90 PRO A CA 1
ATOM 637 C C . PRO A 1 90 ? 39.281 10.492 -2.709 1 82.38 90 PRO A C 1
ATOM 639 O O . PRO A 1 90 ? 38.188 9.969 -2.852 1 82.38 90 PRO A O 1
ATOM 642 N N . ARG A 1 91 ? 40.438 9.969 -3.1 1 87.81 91 ARG A N 1
ATOM 643 C CA . ARG A 1 91 ? 40.406 8.641 -3.695 1 87.81 91 ARG A CA 1
ATOM 644 C C . ARG A 1 91 ? 39.906 7.598 -2.688 1 87.81 91 ARG A C 1
ATOM 646 O O . ARG A 1 91 ? 39.156 6.699 -3.031 1 87.81 91 ARG A O 1
ATOM 653 N N . ARG A 1 92 ? 40.344 7.699 -1.569 1 87.5 92 ARG A N 1
ATOM 654 C CA . ARG A 1 92 ? 39.938 6.777 -0.516 1 87.5 92 ARG A CA 1
ATOM 655 C C . ARG A 1 92 ? 38.469 6.93 -0.199 1 87.5 92 ARG A C 1
ATOM 657 O O . ARG A 1 92 ? 37.781 5.945 0.091 1 87.5 92 ARG A O 1
ATOM 664 N N . MET A 1 93 ? 38.062 8.109 -0.289 1 87.06 93 MET A N 1
ATOM 665 C CA . MET A 1 93 ? 36.656 8.383 -0.019 1 87.06 93 MET A CA 1
ATOM 666 C C . MET A 1 93 ? 35.75 7.695 -1.045 1 87.06 93 MET A C 1
ATOM 668 O O . MET A 1 93 ? 34.75 7.066 -0.684 1 87.06 93 MET A O 1
ATOM 672 N N . VAL A 1 94 ? 36.156 7.836 -2.258 1 91.06 94 VAL A N 1
ATOM 673 C CA . VAL A 1 94 ? 35.375 7.234 -3.332 1 91.06 94 VAL A CA 1
ATOM 674 C C . VAL A 1 94 ? 35.375 5.715 -3.176 1 91.06 94 VAL A C 1
ATOM 676 O O . VAL A 1 94 ? 34.312 5.074 -3.312 1 91.06 94 VAL A O 1
ATOM 679 N N . VAL A 1 95 ? 36.469 5.16 -2.848 1 92.75 95 VAL A N 1
ATOM 680 C CA . VAL A 1 95 ? 36.625 3.713 -2.705 1 92.75 95 VAL A CA 1
ATOM 681 C C . VAL A 1 95 ? 35.75 3.227 -1.55 1 92.75 95 VAL A C 1
ATOM 683 O O . VAL A 1 95 ? 35 2.25 -1.689 1 92.75 95 VAL A O 1
ATOM 686 N N . VAL A 1 96 ? 35.812 3.893 -0.491 1 90 96 VAL A N 1
ATOM 687 C CA . VAL A 1 96 ? 35.062 3.486 0.695 1 90 96 VAL A CA 1
ATOM 688 C C . VAL A 1 96 ? 33.562 3.611 0.43 1 90 96 VAL A C 1
ATOM 690 O O . VAL A 1 96 ? 32.812 2.713 0.771 1 90 96 VAL A O 1
ATOM 693 N N . ILE A 1 97 ? 33.219 4.668 -0.181 1 89 97 ILE A N 1
ATOM 694 C CA . ILE A 1 97 ? 31.797 4.891 -0.485 1 89 97 ILE A CA 1
ATOM 695 C C . ILE A 1 97 ? 31.281 3.793 -1.415 1 89 97 ILE A C 1
ATOM 697 O O . ILE A 1 97 ? 30.203 3.24 -1.2 1 89 97 ILE A O 1
ATOM 701 N N . MET A 1 98 ? 32.031 3.469 -2.383 1 94.31 98 MET A N 1
ATOM 702 C CA . MET A 1 98 ? 31.609 2.465 -3.354 1 94.31 98 MET A CA 1
ATOM 703 C C . MET A 1 98 ? 31.516 1.085 -2.709 1 94.31 98 MET A C 1
ATOM 705 O O . MET A 1 98 ? 30.562 0.344 -2.945 1 94.31 98 MET A O 1
ATOM 709 N N . VAL A 1 99 ? 32.469 0.779 -1.885 1 93.25 99 VAL A N 1
ATOM 710 C CA . VAL A 1 99 ? 32.469 -0.533 -1.248 1 93.25 99 VAL A CA 1
ATOM 711 C C . VAL A 1 99 ? 31.328 -0.652 -0.26 1 93.25 99 VAL A C 1
ATOM 713 O O . VAL A 1 99 ? 30.625 -1.671 -0.227 1 93.25 99 VAL A O 1
ATOM 716 N N . VAL A 1 100 ? 31.094 0.351 0.465 1 89.88 100 VAL A N 1
ATOM 717 C CA . VAL A 1 100 ? 30.016 0.343 1.442 1 89.88 100 VAL A CA 1
ATOM 718 C C . VAL A 1 100 ? 28.672 0.289 0.723 1 89.88 100 VAL A C 1
ATOM 720 O O . VAL A 1 100 ? 27.766 -0.455 1.127 1 89.88 100 VAL A O 1
ATOM 723 N N . ALA A 1 101 ? 28.562 1.107 -0.277 1 92.44 101 ALA A N 1
ATOM 724 C CA . ALA A 1 101 ? 27.344 1.11 -1.068 1 92.44 101 ALA A CA 1
ATOM 725 C C . ALA A 1 101 ? 27.062 -0.272 -1.651 1 92.44 101 ALA A C 1
ATOM 727 O O . ALA A 1 101 ? 25.922 -0.733 -1.652 1 92.44 101 ALA A O 1
ATOM 728 N N . ALA A 1 102 ? 28.094 -0.888 -2.115 1 95.12 102 ALA A N 1
ATOM 729 C CA . ALA A 1 102 ? 27.953 -2.211 -2.719 1 95.12 102 ALA A CA 1
ATOM 730 C C . ALA A 1 102 ? 27.531 -3.246 -1.681 1 95.12 102 ALA A C 1
ATOM 732 O O . ALA A 1 102 ? 26.656 -4.074 -1.939 1 95.12 102 ALA A O 1
ATOM 733 N N . LEU A 1 103 ? 28.109 -3.232 -0.571 1 91.06 103 LEU A N 1
ATOM 734 C CA . LEU A 1 103 ? 27.812 -4.191 0.485 1 91.06 103 LEU A CA 1
ATOM 735 C C . LEU A 1 103 ? 26.391 -3.98 1.016 1 91.06 103 LEU A C 1
ATOM 737 O O . LEU A 1 103 ? 25.672 -4.945 1.267 1 91.06 103 LEU A O 1
ATOM 741 N N . LEU A 1 104 ? 26.047 -2.742 1.16 1 87.06 104 LEU A N 1
ATOM 742 C CA . LEU A 1 104 ? 24.703 -2.432 1.604 1 87.06 104 LEU A CA 1
ATOM 743 C C . LEU A 1 104 ? 23.672 -2.873 0.565 1 87.06 104 LEU A C 1
ATOM 745 O O . LEU A 1 104 ? 22.594 -3.367 0.917 1 87.06 104 LEU A O 1
ATOM 749 N N . SER A 1 105 ? 24.016 -2.594 -0.623 1 90.62 105 SER A N 1
ATOM 750 C CA . SER A 1 105 ? 23.125 -2.982 -1.717 1 90.62 105 SER A CA 1
ATOM 751 C C . SER A 1 105 ? 22.891 -4.488 -1.725 1 90.62 105 SER A C 1
ATOM 753 O O . SER A 1 105 ? 21.781 -4.941 -1.986 1 90.62 105 SER A O 1
ATOM 755 N N . ALA A 1 106 ? 23.906 -5.246 -1.442 1 89.69 106 ALA A N 1
ATOM 756 C CA . ALA A 1 106 ? 23.797 -6.703 -1.4 1 89.69 106 ALA A CA 1
ATOM 757 C C . ALA A 1 106 ? 22.812 -7.152 -0.326 1 89.69 106 ALA A C 1
ATOM 759 O O . ALA A 1 106 ? 22.156 -8.188 -0.47 1 89.69 106 ALA A O 1
ATOM 760 N N . LEU A 1 107 ? 22.672 -6.348 0.593 1 80.5 107 LEU A N 1
ATOM 761 C CA . LEU A 1 107 ? 21.859 -6.734 1.74 1 80.5 107 LEU A CA 1
ATOM 762 C C . LEU A 1 107 ? 20.438 -6.18 1.614 1 80.5 107 LEU A C 1
ATOM 764 O O . LEU A 1 107 ? 19.484 -6.797 2.088 1 80.5 107 LEU A O 1
ATOM 768 N N . ILE A 1 108 ? 20.328 -5 1.119 1 79 108 ILE A N 1
ATOM 769 C CA . ILE A 1 108 ? 19.016 -4.355 1.065 1 79 108 ILE A CA 1
ATOM 770 C C . ILE A 1 108 ? 18.562 -4.258 -0.385 1 79 108 ILE A C 1
ATOM 772 O O . ILE A 1 108 ? 17.734 -5.055 -0.833 1 79 108 ILE A O 1
ATOM 776 N N . SER A 1 109 ? 19.078 -3.393 -1.19 1 82.94 109 SER A N 1
ATOM 777 C CA . SER A 1 109 ? 18.812 -3.154 -2.605 1 82.94 109 SER A CA 1
ATOM 778 C C . SER A 1 109 ? 19.609 -1.96 -3.123 1 82.94 109 SER A C 1
ATOM 780 O O . SER A 1 109 ? 20.078 -1.133 -2.338 1 82.94 109 SER A O 1
ATOM 782 N N . PRO A 1 110 ? 19.766 -2.004 -4.367 1 89.62 110 PRO A N 1
ATOM 783 C CA . PRO A 1 110 ? 20.469 -0.845 -4.91 1 89.62 110 PRO A CA 1
ATOM 784 C C . PRO A 1 110 ? 19.812 0.48 -4.555 1 89.62 110 PRO A C 1
ATOM 786 O O . PRO A 1 110 ? 20.469 1.416 -4.113 1 89.62 110 PRO A O 1
ATOM 789 N N . ASN A 1 111 ? 18.531 0.541 -4.672 1 85.62 111 ASN A N 1
ATOM 790 C CA . ASN A 1 111 ? 17.797 1.764 -4.359 1 85.62 111 ASN A CA 1
ATOM 791 C C . ASN A 1 111 ? 17.875 2.09 -2.871 1 85.62 111 ASN A C 1
ATOM 793 O O . ASN A 1 111 ? 18 3.256 -2.492 1 85.62 111 ASN A O 1
ATOM 797 N N . GLY A 1 112 ? 17.766 1.074 -2.152 1 80.94 112 GLY A N 1
ATOM 798 C CA . GLY A 1 112 ? 17.859 1.275 -0.715 1 80.94 112 GLY A CA 1
ATOM 799 C C . GLY A 1 112 ? 19.203 1.783 -0.266 1 80.94 112 GLY A C 1
ATOM 800 O O . GLY A 1 112 ? 19.297 2.66 0.596 1 80.94 112 GLY A O 1
ATOM 801 N N . ALA A 1 113 ? 20.203 1.24 -0.843 1 88.06 113 ALA A N 1
ATOM 802 C CA . ALA A 1 113 ? 21.562 1.655 -0.493 1 88.06 113 ALA A CA 1
ATOM 803 C C . ALA A 1 113 ? 21.797 3.121 -0.849 1 88.06 113 ALA A C 1
ATOM 805 O O . ALA A 1 113 ? 22.359 3.877 -0.053 1 88.06 113 ALA A O 1
ATOM 806 N N . VAL A 1 114 ? 21.359 3.494 -2.004 1 88.5 114 VAL A N 1
ATOM 807 C CA . VAL A 1 114 ? 21.547 4.871 -2.445 1 88.5 114 VAL A CA 1
ATOM 808 C C . VAL A 1 114 ? 20.719 5.809 -1.569 1 88.5 114 VAL A C 1
ATOM 810 O O . VAL A 1 114 ? 21.203 6.863 -1.146 1 88.5 114 VAL A O 1
ATOM 813 N N . ALA A 1 115 ? 19.531 5.496 -1.288 1 78.5 115 ALA A N 1
ATOM 814 C CA . ALA A 1 115 ? 18.672 6.32 -0.446 1 78.5 115 ALA A CA 1
ATOM 815 C C . ALA A 1 115 ? 19.281 6.523 0.937 1 78.5 115 ALA A C 1
ATOM 817 O O . ALA A 1 115 ? 19.156 7.598 1.529 1 78.5 115 ALA A O 1
ATOM 818 N N . ALA A 1 116 ? 19.906 5.562 1.384 1 77.38 116 ALA A N 1
ATOM 819 C CA . ALA A 1 116 ? 20.469 5.598 2.73 1 77.38 116 ALA A CA 1
ATOM 820 C C . ALA A 1 116 ? 21.734 6.441 2.77 1 77.38 116 ALA A C 1
ATOM 822 O O . ALA A 1 116 ? 22 7.141 3.752 1 77.38 116 ALA A O 1
ATOM 823 N N . LEU A 1 117 ? 22.484 6.363 1.715 1 83.62 117 LEU A N 1
ATOM 824 C CA . LEU A 1 117 ? 23.828 6.938 1.772 1 83.62 117 LEU A CA 1
ATOM 825 C C . LEU A 1 117 ? 23.844 8.328 1.138 1 83.62 117 LEU A C 1
ATOM 827 O O . LEU A 1 117 ? 24.719 9.141 1.444 1 83.62 117 LEU A O 1
ATOM 831 N N . LEU A 1 118 ? 22.953 8.547 0.287 1 85.12 118 LEU A N 1
ATOM 832 C CA . LEU A 1 118 ? 23 9.75 -0.539 1 85.12 118 LEU A CA 1
ATOM 833 C C . LEU A 1 118 ? 22.984 11 0.326 1 85.12 118 LEU A C 1
ATOM 835 O O . LEU A 1 118 ? 23.812 11.898 0.138 1 85.12 118 LEU A O 1
ATOM 839 N N . PRO A 1 119 ? 22.062 11.172 1.285 1 72.06 119 PRO A N 1
ATOM 840 C CA . PRO A 1 119 ? 22.094 12.375 2.117 1 72.06 119 PRO A CA 1
ATOM 841 C C . PRO A 1 119 ? 23.422 12.555 2.84 1 72.06 119 PRO A C 1
ATOM 843 O O . PRO A 1 119 ? 23.922 13.68 2.949 1 72.06 119 PRO A O 1
ATOM 846 N N . MET A 1 120 ? 23.922 11.523 3.25 1 72.44 120 MET A N 1
ATOM 847 C CA . MET A 1 120 ? 25.203 11.57 3.967 1 72.44 120 MET A CA 1
ATOM 848 C C . MET A 1 120 ? 26.344 11.93 3.025 1 72.44 120 MET A C 1
ATOM 850 O O . MET A 1 120 ? 27.266 12.656 3.408 1 72.44 120 MET A O 1
ATOM 854 N N . ILE A 1 121 ? 26.297 11.414 1.894 1 81.81 121 ILE A N 1
ATOM 855 C CA . ILE A 1 121 ? 27.344 11.695 0.911 1 81.81 121 ILE A CA 1
ATOM 856 C C . ILE A 1 121 ? 27.312 13.172 0.521 1 81.81 121 ILE A C 1
ATOM 858 O O . ILE A 1 121 ? 28.359 13.797 0.344 1 81.81 121 ILE A O 1
ATOM 862 N N . VAL A 1 122 ? 26.188 13.672 0.41 1 78.75 122 VAL A N 1
ATOM 863 C CA . VAL A 1 122 ? 26.031 15.086 0.087 1 78.75 122 VAL A CA 1
ATOM 864 C C . VAL A 1 122 ? 26.562 15.938 1.242 1 78.75 122 VAL A C 1
ATOM 866 O O . VAL A 1 122 ? 27.266 16.922 1.023 1 78.75 122 VAL A O 1
ATOM 869 N N . ALA A 1 123 ? 26.25 15.578 2.365 1 70.12 123 ALA A N 1
ATOM 870 C CA . ALA A 1 123 ? 26.734 16.281 3.545 1 70.12 123 ALA A CA 1
ATOM 871 C C . ALA A 1 123 ? 28.266 16.266 3.613 1 70.12 123 ALA A C 1
ATOM 873 O O . ALA A 1 123 ? 28.891 17.266 3.926 1 70.12 123 ALA A O 1
ATOM 874 N N . ILE A 1 124 ? 28.812 15.195 3.373 1 73.31 124 ILE A N 1
ATOM 875 C CA . ILE A 1 124 ? 30.266 15.031 3.391 1 73.31 124 ILE A CA 1
ATOM 876 C C . ILE A 1 124 ? 30.891 15.891 2.295 1 73.31 124 ILE A C 1
ATOM 878 O O . ILE A 1 124 ? 31.938 16.516 2.506 1 73.31 124 ILE A O 1
ATOM 882 N N . ALA A 1 125 ? 30.266 15.812 1.189 1 80.69 125 ALA A N 1
ATOM 883 C CA . ALA A 1 125 ? 30.766 16.625 0.076 1 80.69 125 ALA A CA 1
ATOM 884 C C . ALA A 1 125 ? 30.781 18.109 0.437 1 80.69 125 ALA A C 1
ATOM 886 O O . ALA A 1 125 ? 31.766 18.797 0.17 1 80.69 125 ALA A O 1
ATOM 887 N N . VAL A 1 126 ? 29.828 18.5 1.062 1 70.88 126 VAL A N 1
ATOM 888 C CA . VAL A 1 126 ? 29.719 19.906 1.45 1 70.88 126 VAL A CA 1
ATOM 889 C C . VAL A 1 126 ? 30.75 20.219 2.521 1 70.88 126 VAL A C 1
ATOM 891 O O . VAL A 1 126 ? 31.438 21.25 2.451 1 70.88 126 VAL A O 1
ATOM 894 N N . ARG A 1 127 ? 30.891 19.406 3.389 1 68 127 ARG A N 1
ATOM 895 C CA . ARG A 1 127 ? 31.812 19.625 4.496 1 68 127 ARG A CA 1
ATOM 896 C C . ARG A 1 127 ? 33.25 19.625 4.004 1 68 127 ARG A C 1
ATOM 898 O O . ARG A 1 127 ? 34.094 20.344 4.555 1 68 127 ARG A O 1
ATOM 905 N N . THR A 1 128 ? 33.5 18.828 3.094 1 74.5 128 THR A N 1
ATOM 906 C CA . THR A 1 128 ? 34.875 18.703 2.6 1 74.5 128 THR A CA 1
ATOM 907 C C . THR A 1 128 ? 35.125 19.672 1.438 1 74.5 128 THR A C 1
ATOM 909 O O . THR A 1 128 ? 36.219 19.672 0.848 1 74.5 128 THR A O 1
ATOM 912 N N . GLY A 1 129 ? 34.031 20.328 1.054 1 75.81 129 GLY A N 1
ATOM 913 C CA . GLY A 1 129 ? 34.188 21.312 -0.013 1 75.81 129 GLY A CA 1
ATOM 914 C C . GLY A 1 129 ? 34.25 20.672 -1.393 1 75.81 129 GLY A C 1
ATOM 915 O O . GLY A 1 129 ? 34.812 21.266 -2.318 1 75.81 129 GLY A O 1
ATOM 916 N N . ARG A 1 130 ? 33.812 19.578 -1.52 1 81.94 130 ARG A N 1
ATOM 917 C CA . ARG A 1 130 ? 33.812 18.891 -2.805 1 81.94 130 ARG A CA 1
ATOM 918 C C . ARG A 1 130 ? 32.406 18.906 -3.422 1 81.94 130 ARG A C 1
ATOM 920 O O . ARG A 1 130 ? 31.406 18.953 -2.707 1 81.94 130 ARG A O 1
ATOM 927 N N . PRO A 1 131 ? 32.438 18.922 -4.727 1 86.62 131 PRO A N 1
ATOM 928 C CA . PRO A 1 131 ? 31.141 18.828 -5.359 1 86.62 131 PRO A CA 1
ATOM 929 C C . PRO A 1 131 ? 30.484 17.453 -5.184 1 86.62 131 PRO A C 1
ATOM 931 O O . PRO A 1 131 ? 31.141 16.438 -5.387 1 86.62 131 PRO A O 1
ATOM 934 N N . PRO A 1 132 ? 29.297 17.438 -4.887 1 86.94 132 PRO A N 1
ATOM 935 C CA . PRO A 1 132 ? 28.609 16.172 -4.703 1 86.94 132 PRO A CA 1
ATOM 936 C C . PRO A 1 132 ? 28.594 15.312 -5.969 1 86.94 132 PRO A C 1
ATOM 938 O O . PRO A 1 132 ? 28.469 14.086 -5.891 1 86.94 132 PRO A O 1
ATOM 941 N N . SER A 1 133 ? 28.766 15.93 -7.074 1 88.81 133 SER A N 1
ATOM 942 C CA . SER A 1 133 ? 28.734 15.234 -8.352 1 88.81 133 SER A CA 1
ATOM 943 C C . SER A 1 133 ? 29.875 14.227 -8.453 1 88.81 133 SER A C 1
ATOM 945 O O . SER A 1 133 ? 29.797 13.258 -9.219 1 88.81 133 SER A O 1
ATOM 947 N N . THR A 1 134 ? 30.859 14.414 -7.672 1 88.44 134 THR A N 1
ATOM 948 C CA . THR A 1 134 ? 32.031 13.547 -7.773 1 88.44 134 THR A CA 1
ATOM 949 C C . THR A 1 134 ? 31.828 12.273 -6.957 1 88.44 134 THR A C 1
ATOM 951 O O . THR A 1 134 ? 32.531 11.281 -7.152 1 88.44 134 THR A O 1
ATOM 954 N N . LEU A 1 135 ? 30.797 12.258 -6.184 1 89.62 135 LEU A N 1
ATOM 955 C CA . LEU A 1 135 ? 30.609 11.117 -5.285 1 89.62 135 LEU A CA 1
ATOM 956 C C . LEU A 1 135 ? 29.266 10.43 -5.551 1 89.62 135 LEU A C 1
ATOM 958 O O . LEU A 1 135 ? 29.125 9.234 -5.289 1 89.62 135 LEU A O 1
ATOM 962 N N . ALA A 1 136 ? 28.359 11.125 -6.094 1 90.88 136 ALA A N 1
ATOM 963 C CA . ALA A 1 136 ? 27 10.617 -6.215 1 90.88 136 ALA A CA 1
ATOM 964 C C . ALA A 1 136 ? 26.922 9.531 -7.281 1 90.88 136 ALA A C 1
ATOM 966 O O . ALA A 1 136 ? 26.281 8.492 -7.07 1 90.88 136 ALA A O 1
ATOM 967 N N . MET A 1 137 ? 27.547 9.734 -8.383 1 93.44 137 MET A N 1
ATOM 968 C CA . MET A 1 137 ? 27.5 8.75 -9.461 1 93.44 137 MET A CA 1
ATOM 969 C C . MET A 1 137 ? 28.219 7.473 -9.062 1 93.44 137 MET A C 1
ATOM 971 O O . MET A 1 137 ? 27.703 6.371 -9.258 1 93.44 137 MET A O 1
ATOM 975 N N . PRO A 1 138 ? 29.406 7.574 -8.477 1 93.75 138 PRO A N 1
ATOM 976 C CA . PRO A 1 138 ? 30.062 6.371 -7.973 1 93.75 138 PRO A CA 1
ATOM 977 C C . PRO A 1 138 ? 29.203 5.582 -6.988 1 93.75 138 PRO A C 1
ATOM 979 O O . PRO A 1 138 ? 29.219 4.352 -6.996 1 93.75 138 PRO A O 1
ATOM 982 N N . LEU A 1 139 ? 28.5 6.297 -6.242 1 92.94 139 LEU A N 1
ATOM 983 C CA . LEU A 1 139 ? 27.594 5.668 -5.301 1 92.94 139 LEU A CA 1
ATOM 984 C C . LEU A 1 139 ? 26.547 4.832 -6.031 1 92.94 139 LEU A C 1
ATOM 986 O O . LEU A 1 139 ? 26.328 3.666 -5.695 1 92.94 139 LEU A O 1
ATOM 990 N N . ALA A 1 140 ? 25.953 5.355 -6.996 1 94.06 140 ALA A N 1
ATOM 991 C CA . ALA A 1 140 ? 24.906 4.676 -7.742 1 94.06 140 ALA A CA 1
ATOM 992 C C . ALA A 1 140 ? 25.453 3.465 -8.492 1 94.06 140 ALA A C 1
ATOM 994 O O . ALA A 1 140 ? 24.844 2.395 -8.492 1 94.06 140 ALA A O 1
ATOM 995 N N . PHE A 1 141 ? 26.594 3.664 -9.094 1 95.69 141 PHE A N 1
ATOM 996 C CA . PHE A 1 141 ? 27.203 2.586 -9.867 1 95.69 141 PHE A CA 1
ATOM 997 C C . PHE A 1 141 ? 27.641 1.442 -8.953 1 95.69 141 PHE A C 1
ATOM 999 O O . PHE A 1 141 ? 27.484 0.27 -9.305 1 95.69 141 PHE A O 1
ATOM 1006 N N . ALA A 1 142 ? 28.109 1.778 -7.84 1 95.5 142 ALA A N 1
ATOM 1007 C CA . ALA A 1 142 ? 28.531 0.761 -6.879 1 95.5 142 ALA A CA 1
ATOM 1008 C C . ALA A 1 142 ? 27.328 0.016 -6.312 1 95.5 142 ALA A C 1
ATOM 1010 O O . ALA A 1 142 ? 27.391 -1.194 -6.082 1 95.5 142 ALA A O 1
ATOM 1011 N N . ALA A 1 143 ? 26.328 0.75 -6.027 1 94 143 ALA A N 1
ATOM 1012 C CA . ALA A 1 143 ? 25.109 0.13 -5.516 1 94 143 ALA A CA 1
ATOM 1013 C C . ALA A 1 143 ? 24.547 -0.881 -6.516 1 94 143 ALA A C 1
ATOM 1015 O O . ALA A 1 143 ? 24.141 -1.98 -6.129 1 94 143 ALA A O 1
ATOM 1016 N N . THR A 1 144 ? 24.547 -0.548 -7.746 1 94.31 144 THR A N 1
ATOM 1017 C CA . THR A 1 144 ? 24.047 -1.445 -8.781 1 94.31 144 THR A CA 1
ATOM 1018 C C . THR A 1 144 ? 24.953 -2.66 -8.93 1 94.31 144 THR A C 1
ATOM 1020 O O . THR A 1 144 ? 24.484 -3.787 -9.07 1 94.31 144 THR A O 1
ATOM 1023 N N . THR A 1 145 ? 26.219 -2.428 -8.906 1 95.75 145 THR A N 1
ATOM 1024 C CA . THR A 1 145 ? 27.172 -3.523 -9.008 1 95.75 145 THR A CA 1
ATOM 1025 C C . THR A 1 145 ? 27.078 -4.441 -7.793 1 95.75 145 THR A C 1
ATOM 1027 O O . THR A 1 145 ? 27.219 -5.66 -7.918 1 95.75 145 THR A O 1
ATOM 1030 N N . GLY A 1 146 ? 26.875 -3.857 -6.668 1 94.81 146 GLY A N 1
ATOM 1031 C CA . GLY A 1 146 ? 26.766 -4.613 -5.43 1 94.81 146 GLY A CA 1
ATOM 1032 C C . GLY A 1 146 ? 25.609 -5.598 -5.426 1 94.81 146 GLY A C 1
ATOM 1033 O O . GLY A 1 146 ? 25.625 -6.586 -4.688 1 94.81 146 GLY A O 1
ATOM 1034 N N . SER A 1 147 ? 24.641 -5.328 -6.23 1 92.88 147 SER A N 1
ATOM 1035 C CA . SER A 1 147 ? 23.484 -6.211 -6.316 1 92.88 147 SER A CA 1
ATOM 1036 C C . SER A 1 147 ? 23.859 -7.57 -6.887 1 92.88 147 SER A C 1
ATOM 1038 O O . SER A 1 147 ? 23.109 -8.539 -6.762 1 92.88 147 SER A O 1
ATOM 1040 N N . LEU A 1 148 ? 25.078 -7.691 -7.434 1 96.06 148 LEU A N 1
ATOM 1041 C CA . LEU A 1 148 ? 25.547 -8.93 -8.055 1 96.06 148 LEU A CA 1
ATOM 1042 C C . LEU A 1 148 ? 26.344 -9.766 -7.059 1 96.06 148 LEU A C 1
ATOM 1044 O O . LEU A 1 148 ? 26.859 -10.836 -7.41 1 96.06 148 LEU A O 1
ATOM 1048 N N . LEU A 1 149 ? 26.375 -9.391 -5.82 1 95.69 149 LEU A N 1
ATOM 1049 C CA . LEU A 1 149 ? 27.25 -10.07 -4.871 1 95.69 149 LEU A CA 1
ATOM 1050 C C . LEU A 1 149 ? 26.562 -11.289 -4.27 1 95.69 149 LEU A C 1
ATOM 1052 O O . LEU A 1 149 ? 27.234 -12.281 -3.941 1 95.69 149 LEU A O 1
ATOM 1056 N N . VAL A 1 150 ? 25.266 -11.164 -4.086 1 93.94 150 VAL A N 1
ATOM 1057 C CA . VAL A 1 150 ? 24.516 -12.25 -3.459 1 93.94 150 VAL A CA 1
ATOM 1058 C C . VAL A 1 150 ? 23.188 -12.445 -4.176 1 93.94 150 VAL A C 1
ATOM 1060 O O . VAL A 1 150 ? 22.734 -11.562 -4.898 1 93.94 150 VAL A O 1
ATOM 1063 N N . LEU A 1 151 ? 22.609 -13.586 -3.961 1 92 151 LEU A N 1
ATOM 1064 C CA . LEU A 1 151 ? 21.344 -13.953 -4.594 1 92 151 LEU A CA 1
ATOM 1065 C C . LEU A 1 151 ? 20.266 -12.922 -4.293 1 92 151 LEU A C 1
ATOM 1067 O O . LEU A 1 151 ? 19.484 -12.547 -5.18 1 92 151 LEU A O 1
ATOM 1071 N N . SER A 1 152 ? 20.203 -12.352 -3.09 1 87.94 152 SER A N 1
ATOM 1072 C CA . SER A 1 152 ? 19.125 -11.492 -2.617 1 87.94 152 SER A CA 1
ATOM 1073 C C . SER A 1 152 ? 19.344 -10.047 -3.045 1 87.94 152 SER A C 1
ATOM 1075 O O . SER A 1 152 ? 18.547 -9.164 -2.721 1 87.94 152 SER A O 1
ATOM 1077 N N . GLY A 1 153 ? 20.375 -9.836 -3.785 1 88.88 153 GLY A N 1
ATOM 1078 C CA . GLY A 1 153 ? 20.75 -8.461 -4.098 1 88.88 153 GLY A CA 1
ATOM 1079 C C . GLY A 1 153 ? 19.797 -7.797 -5.07 1 88.88 153 GLY A C 1
ATOM 1080 O O . GLY A 1 153 ? 19.609 -6.578 -5.047 1 88.88 153 GLY A O 1
ATOM 1081 N N . THR A 1 154 ? 19.25 -8.57 -5.93 1 88.38 154 THR A N 1
ATOM 1082 C CA . THR A 1 154 ? 18.312 -8.07 -6.93 1 88.38 154 THR A CA 1
ATOM 1083 C C . THR A 1 154 ? 17.344 -9.172 -7.355 1 88.38 154 THR A C 1
ATOM 1085 O O . THR A 1 154 ? 17.703 -10.352 -7.348 1 88.38 154 THR A O 1
ATOM 1088 N N . PRO A 1 155 ? 16.188 -8.711 -7.723 1 87.62 155 PRO A N 1
ATOM 1089 C CA . PRO A 1 155 ? 15.234 -9.703 -8.211 1 87.62 155 PRO A CA 1
ATOM 1090 C C . PRO A 1 155 ? 15.742 -10.445 -9.445 1 87.62 155 PRO A C 1
ATOM 1092 O O . PRO A 1 155 ? 15.367 -11.602 -9.672 1 87.62 155 PRO A O 1
ATOM 1095 N N . VAL A 1 156 ? 16.547 -9.883 -10.203 1 92.94 156 VAL A N 1
ATOM 1096 C CA . VAL A 1 156 ? 17.062 -10.484 -11.43 1 92.94 156 VAL A CA 1
ATOM 1097 C C . VAL A 1 156 ? 17.891 -11.727 -11.086 1 92.94 156 VAL A C 1
ATOM 1099 O O . VAL A 1 156 ? 17.797 -12.742 -11.773 1 92.94 156 VAL A O 1
ATOM 1102 N N . ASN A 1 157 ? 18.641 -11.672 -9.992 1 94.88 157 ASN A N 1
ATOM 1103 C CA . ASN A 1 157 ? 19.406 -12.828 -9.555 1 94.88 157 ASN A CA 1
ATOM 1104 C C . ASN A 1 157 ? 18.5 -14.008 -9.203 1 94.88 157 ASN A C 1
ATOM 1106 O O . ASN A 1 157 ? 18.812 -15.156 -9.516 1 94.88 157 ASN A O 1
ATOM 1110 N N . VAL A 1 158 ? 17.453 -13.688 -8.641 1 89.38 158 VAL A N 1
ATOM 1111 C CA . VAL A 1 158 ? 16.516 -14.711 -8.219 1 89.38 158 VAL A CA 1
ATOM 1112 C C . VAL A 1 158 ? 15.875 -15.359 -9.453 1 89.38 158 VAL A C 1
ATOM 1114 O O . VAL A 1 158 ? 15.727 -16.578 -9.508 1 89.38 158 VAL A O 1
ATOM 1117 N N . LEU A 1 159 ? 15.547 -14.57 -10.375 1 91.69 159 LEU A N 1
ATOM 1118 C CA . LEU A 1 159 ? 14.945 -15.055 -11.609 1 91.69 159 LEU A CA 1
ATOM 1119 C C . LEU A 1 159 ? 15.906 -15.977 -12.359 1 91.69 159 LEU A C 1
ATOM 1121 O O . LEU A 1 159 ? 15.508 -17.031 -12.844 1 91.69 159 LEU A O 1
ATOM 1125 N N . VAL A 1 160 ? 17.109 -15.531 -12.414 1 94.69 160 VAL A N 1
ATOM 1126 C CA . VAL A 1 160 ? 18.141 -16.281 -13.133 1 94.69 160 VAL A CA 1
ATOM 1127 C C . VAL A 1 160 ? 18.406 -17.609 -12.414 1 94.69 160 VAL A C 1
ATOM 1129 O O . VAL A 1 160 ? 18.578 -18.641 -13.055 1 94.69 160 VAL A O 1
ATOM 1132 N N . SER A 1 161 ? 18.438 -17.531 -11.109 1 93.38 161 SER A N 1
ATOM 1133 C CA . SER A 1 161 ? 18.625 -18.75 -10.328 1 93.38 161 SER A CA 1
ATOM 1134 C C . SER A 1 161 ? 17.484 -19.719 -10.539 1 93.38 161 SER A C 1
ATOM 1136 O O . SER A 1 161 ? 17.703 -20.938 -10.664 1 93.38 161 SER A O 1
ATOM 1138 N N . ASP A 1 162 ? 16.344 -19.203 -10.562 1 90 162 ASP A N 1
ATOM 1139 C CA . ASP A 1 162 ? 15.164 -20.031 -10.797 1 90 162 ASP A CA 1
ATOM 1140 C C . ASP A 1 162 ? 15.188 -20.641 -12.203 1 90 162 ASP A C 1
ATOM 1142 O O . ASP A 1 162 ? 14.828 -21.797 -12.391 1 90 162 ASP A O 1
ATOM 1146 N N . ALA A 1 163 ? 15.578 -19.906 -13.148 1 92.19 163 ALA A N 1
ATOM 1147 C CA . ALA A 1 163 ? 15.695 -20.375 -14.523 1 92.19 163 ALA A CA 1
ATOM 1148 C C . ALA A 1 163 ? 16.75 -21.484 -14.641 1 92.19 163 ALA A C 1
ATOM 1150 O O . ALA A 1 163 ? 16.562 -22.438 -15.391 1 92.19 163 ALA A O 1
ATOM 1151 N N . ALA A 1 164 ? 17.797 -21.328 -13.906 1 94.38 164 ALA A N 1
ATOM 1152 C CA . ALA A 1 164 ? 18.844 -22.344 -13.891 1 94.38 164 ALA A CA 1
ATOM 1153 C C . ALA A 1 164 ? 18.312 -23.656 -13.328 1 94.38 164 ALA A C 1
ATOM 1155 O O . ALA A 1 164 ? 18.625 -24.734 -13.844 1 94.38 164 ALA A O 1
ATOM 1156 N N . ALA A 1 165 ? 17.562 -23.531 -12.336 1 90.69 165 ALA A N 1
ATOM 1157 C CA . ALA A 1 165 ? 16.969 -24.719 -11.727 1 90.69 165 ALA A CA 1
ATOM 1158 C C . ALA A 1 165 ? 16.016 -25.422 -12.695 1 90.69 165 ALA A C 1
ATOM 1160 O O . ALA A 1 165 ? 16.016 -26.641 -12.781 1 90.69 165 ALA A O 1
ATOM 1161 N N . SER A 1 166 ? 15.281 -24.688 -13.383 1 87.56 166 SER A N 1
ATOM 1162 C CA . SER A 1 166 ? 14.312 -25.234 -14.32 1 87.56 166 SER A CA 1
ATOM 1163 C C . SER A 1 166 ? 15 -25.875 -15.516 1 87.56 166 SER A C 1
ATOM 1165 O O . SER A 1 166 ? 14.508 -26.859 -16.078 1 87.56 166 SER A O 1
ATOM 1167 N N . SER A 1 167 ? 16.125 -25.359 -15.906 1 89.81 167 SER A N 1
ATOM 1168 C CA . SER A 1 167 ? 16.812 -25.812 -17.109 1 89.81 167 SER A CA 1
ATOM 1169 C C . SER A 1 167 ? 17.781 -26.953 -16.797 1 89.81 167 SER A C 1
ATOM 1171 O O . SER A 1 167 ? 17.922 -27.891 -17.594 1 89.81 167 SER A O 1
ATOM 1173 N N . THR A 1 168 ? 18.453 -26.859 -15.648 1 90.44 168 THR A N 1
ATOM 1174 C CA . THR A 1 168 ? 19.516 -27.812 -15.367 1 90.44 168 THR A CA 1
ATOM 1175 C C . THR A 1 168 ? 19.188 -28.641 -14.133 1 90.44 168 THR A C 1
ATOM 1177 O O . THR A 1 168 ? 19.828 -29.656 -13.875 1 90.44 168 THR A O 1
ATOM 1180 N N . GLY A 1 169 ? 18.25 -28.219 -13.406 1 87.5 169 GLY A N 1
ATOM 1181 C CA . GLY A 1 169 ? 17.906 -28.906 -12.164 1 87.5 169 GLY A CA 1
ATOM 1182 C C . GLY A 1 169 ? 18.688 -28.375 -10.977 1 87.5 169 GLY A C 1
ATOM 1183 O O . GLY A 1 169 ? 18.453 -28.797 -9.836 1 87.5 169 GLY A O 1
ATOM 1184 N N . GLU A 1 170 ? 19.688 -27.5 -11.273 1 88.44 170 GLU A N 1
ATOM 1185 C CA . GLU A 1 170 ? 20.484 -26.938 -10.195 1 88.44 170 GLU A CA 1
ATOM 1186 C C . GLU A 1 170 ? 20.359 -25.422 -10.117 1 88.44 170 GLU A C 1
ATOM 1188 O O . GLU A 1 170 ? 20.5 -24.734 -11.125 1 88.44 170 GLU A O 1
ATOM 1193 N N . ARG A 1 171 ? 20.125 -24.922 -8.93 1 89.69 171 ARG A N 1
ATOM 1194 C CA . ARG A 1 171 ? 20.031 -23.484 -8.688 1 89.69 171 ARG A CA 1
ATOM 1195 C C . ARG A 1 171 ? 21.406 -22.906 -8.367 1 89.69 171 ARG A C 1
ATOM 1197 O O . ARG A 1 171 ? 22.312 -23.625 -7.961 1 89.69 171 ARG A O 1
ATOM 1204 N N . PHE A 1 172 ? 21.547 -21.594 -8.641 1 93.19 172 PHE A N 1
ATOM 1205 C CA . PHE A 1 172 ? 22.703 -20.891 -8.117 1 93.19 172 PHE A CA 1
ATOM 1206 C C . PHE A 1 172 ? 22.594 -20.719 -6.605 1 93.19 172 PHE A C 1
ATOM 1208 O O . PHE A 1 172 ? 21.531 -20.391 -6.09 1 93.19 172 PHE A O 1
ATOM 1215 N N . THR A 1 173 ? 23.672 -20.984 -5.996 1 90.56 173 THR A N 1
ATOM 1216 C CA . THR A 1 173 ? 23.672 -20.828 -4.547 1 90.56 173 THR A CA 1
ATOM 1217 C C . THR A 1 173 ? 23.75 -19.359 -4.168 1 90.56 173 THR A C 1
ATOM 1219 O O . THR A 1 173 ? 24.016 -18.5 -5.016 1 90.56 173 THR A O 1
ATOM 1222 N N . PHE A 1 174 ? 23.562 -19.094 -2.922 1 90.88 174 PHE A N 1
ATOM 1223 C CA . PHE A 1 174 ? 23.391 -17.75 -2.395 1 90.88 174 PHE A CA 1
ATOM 1224 C C . PHE A 1 174 ? 24.625 -16.906 -2.68 1 90.88 174 PHE A C 1
ATOM 1226 O O . PHE A 1 174 ? 24.516 -15.758 -3.113 1 90.88 174 PHE A O 1
ATOM 1233 N N . PHE A 1 175 ? 25.891 -17.438 -2.562 1 93.06 175 PHE A N 1
ATOM 1234 C CA . PHE A 1 175 ? 27.125 -16.656 -2.65 1 93.06 175 PHE A CA 1
ATOM 1235 C C . PHE A 1 175 ? 27.797 -16.875 -3.998 1 93.06 175 PHE A C 1
ATOM 1237 O O . PHE A 1 175 ? 28.828 -16.266 -4.281 1 93.06 175 PHE A O 1
ATOM 1244 N N . GLU A 1 176 ? 27.219 -17.703 -4.82 1 93.44 176 GLU A N 1
ATOM 1245 C CA . GLU A 1 176 ? 27.812 -17.969 -6.129 1 93.44 176 GLU A CA 1
ATOM 1246 C C . GLU A 1 176 ? 27.844 -16.703 -6.98 1 93.44 176 GLU A C 1
ATOM 1248 O O . GLU A 1 176 ? 28.734 -16.516 -7.809 1 93.44 176 GLU A O 1
ATOM 1253 N N . PHE A 1 177 ? 26.922 -15.844 -6.758 1 94.88 177 PHE A N 1
ATOM 1254 C CA . PHE A 1 177 ? 26.844 -14.586 -7.484 1 94.88 177 PHE A CA 1
ATOM 1255 C C . PHE A 1 177 ? 28.062 -13.711 -7.164 1 94.88 177 PHE A C 1
ATOM 1257 O O . PHE A 1 177 ? 28.547 -12.969 -8.023 1 94.88 177 PHE A O 1
ATOM 1264 N N . GLY A 1 178 ? 28.547 -13.875 -6.004 1 95.5 178 GLY A N 1
ATOM 1265 C CA . GLY A 1 178 ? 29.688 -13.102 -5.578 1 95.5 178 GLY A CA 1
ATOM 1266 C C . GLY A 1 178 ? 30.969 -13.469 -6.312 1 95.5 178 GLY A C 1
ATOM 1267 O O . GLY A 1 178 ? 31.891 -12.664 -6.414 1 95.5 178 GLY A O 1
ATOM 1268 N N . LEU A 1 179 ? 30.984 -14.648 -6.836 1 96 179 LEU A N 1
ATOM 1269 C CA . LEU A 1 179 ? 32.188 -15.094 -7.562 1 96 179 LEU A CA 1
ATOM 1270 C C . LEU A 1 179 ? 32.406 -14.242 -8.805 1 96 179 LEU A C 1
ATOM 1272 O O . LEU A 1 179 ? 33.562 -14 -9.188 1 96 179 LEU A O 1
ATOM 1276 N N . VAL A 1 180 ? 31.344 -13.812 -9.367 1 96.06 180 VAL A N 1
ATOM 1277 C CA . VAL A 1 180 ? 31.469 -12.93 -10.523 1 96.06 180 VAL A CA 1
ATOM 1278 C C . VAL A 1 180 ? 31.281 -11.477 -10.086 1 96.06 180 VAL A C 1
ATOM 1280 O O . VAL A 1 180 ? 31.922 -10.57 -10.625 1 96.06 180 VAL A O 1
ATOM 1283 N N . GLY A 1 181 ? 30.391 -11.273 -9.117 1 96.5 181 GLY A N 1
ATOM 1284 C CA . GLY A 1 181 ? 30.078 -9.938 -8.641 1 96.5 181 GLY A CA 1
ATOM 1285 C C . GLY A 1 181 ? 31.266 -9.242 -7.996 1 96.5 181 GLY A C 1
ATOM 1286 O O . GLY A 1 181 ? 31.453 -8.039 -8.172 1 96.5 181 GLY A O 1
ATOM 1287 N N . ALA A 1 182 ? 32.094 -9.977 -7.285 1 97 182 ALA A N 1
ATOM 1288 C CA . ALA A 1 182 ? 33.219 -9.391 -6.578 1 97 182 ALA A CA 1
ATOM 1289 C C . ALA A 1 182 ? 34.25 -8.844 -7.555 1 97 182 ALA A C 1
ATOM 1291 O O . ALA A 1 182 ? 34.688 -7.699 -7.438 1 97 182 ALA A O 1
ATOM 1292 N N . PRO A 1 183 ? 34.688 -9.664 -8.484 1 97.12 183 PRO A N 1
ATOM 1293 C CA . PRO A 1 183 ? 35.625 -9.109 -9.477 1 97.12 183 PRO A CA 1
ATOM 1294 C C . PRO A 1 183 ? 35.031 -7.895 -10.203 1 97.12 183 PRO A C 1
ATOM 1296 O O . PRO A 1 183 ? 35.781 -6.949 -10.508 1 97.12 183 PRO A O 1
ATOM 1299 N N . LEU A 1 184 ? 33.781 -7.918 -10.523 1 97.44 184 LEU A N 1
ATOM 1300 C CA . LEU A 1 184 ? 33.156 -6.797 -11.203 1 97.44 184 LEU A CA 1
ATOM 1301 C C . LEU A 1 184 ? 33.156 -5.555 -10.32 1 97.44 184 LEU A C 1
ATOM 1303 O O . LEU A 1 184 ? 33.312 -4.438 -10.812 1 97.44 184 LEU A O 1
ATOM 1307 N N . LEU A 1 185 ? 32.906 -5.789 -9.047 1 97.12 185 LEU A N 1
ATOM 1308 C CA . LEU A 1 185 ? 32.938 -4.664 -8.125 1 97.12 185 LEU A CA 1
ATOM 1309 C C . LEU A 1 185 ? 34.344 -4.059 -8.07 1 97.12 185 LEU A C 1
ATOM 1311 O O . LEU A 1 185 ? 34.5 -2.834 -8.047 1 97.12 185 LEU A O 1
ATOM 1315 N N . VAL A 1 186 ? 35.344 -4.91 -8.039 1 97.31 186 VAL A N 1
ATOM 1316 C CA . VAL A 1 186 ? 36.719 -4.445 -8.016 1 97.31 186 VAL A CA 1
ATOM 1317 C C . VAL A 1 186 ? 37.031 -3.623 -9.273 1 97.31 186 VAL A C 1
ATOM 1319 O O . VAL A 1 186 ? 37.594 -2.541 -9.188 1 97.31 186 VAL A O 1
ATOM 1322 N N . VAL A 1 187 ? 36.594 -4.117 -10.359 1 96.62 187 VAL A N 1
ATOM 1323 C CA . VAL A 1 187 ? 36.844 -3.43 -11.625 1 96.62 187 VAL A CA 1
ATOM 1324 C C . VAL A 1 187 ? 36.062 -2.111 -11.648 1 96.62 187 VAL A C 1
ATOM 1326 O O . VAL A 1 187 ? 36.562 -1.104 -12.156 1 96.62 187 VAL A O 1
ATOM 1329 N N . ALA A 1 188 ? 34.844 -2.141 -11.18 1 96.62 188 ALA A N 1
ATOM 1330 C CA . ALA A 1 188 ? 34.031 -0.917 -11.133 1 96.62 188 ALA A CA 1
ATOM 1331 C C . ALA A 1 188 ? 34.719 0.15 -10.289 1 96.62 188 ALA A C 1
ATOM 1333 O O . ALA A 1 188 ? 34.781 1.318 -10.68 1 96.62 188 ALA A O 1
ATOM 1334 N N . VAL A 1 189 ? 35.219 -0.27 -9.148 1 96.12 189 VAL A N 1
ATOM 1335 C CA . VAL A 1 189 ? 35.906 0.65 -8.258 1 96.12 189 VAL A CA 1
ATOM 1336 C C . VAL A 1 189 ? 37.156 1.198 -8.953 1 96.12 189 VAL A C 1
ATOM 1338 O O . VAL A 1 189 ? 37.438 2.396 -8.883 1 96.12 189 VAL A O 1
ATOM 1341 N N . LEU A 1 190 ? 37.875 0.363 -9.641 1 96.19 190 LEU A N 1
ATOM 1342 C CA . LEU A 1 190 ? 39.094 0.764 -10.328 1 96.19 190 LEU A CA 1
ATOM 1343 C C . LEU A 1 190 ? 38.781 1.751 -11.453 1 96.19 190 LEU A C 1
ATOM 1345 O O . LEU A 1 190 ? 39.438 2.783 -11.57 1 96.19 190 LEU A O 1
ATOM 1349 N N . VAL A 1 191 ? 37.812 1.461 -12.211 1 95.69 191 VAL A N 1
ATOM 1350 C CA . VAL A 1 191 ? 37.469 2.314 -13.344 1 95.69 191 VAL A CA 1
ATOM 1351 C C . VAL A 1 191 ? 37 3.676 -12.828 1 95.69 191 VAL A C 1
ATOM 1353 O O . VAL A 1 191 ? 37.406 4.715 -13.359 1 95.69 191 VAL A O 1
ATOM 1356 N N . VAL A 1 192 ? 36.188 3.678 -11.812 1 94.44 192 VAL A N 1
ATOM 1357 C CA . VAL A 1 192 ? 35.594 4.918 -11.297 1 94.44 192 VAL A CA 1
ATOM 1358 C C . VAL A 1 192 ? 36.688 5.746 -10.625 1 94.44 192 VAL A C 1
ATOM 1360 O O . VAL A 1 192 ? 36.719 6.973 -10.742 1 94.44 192 VAL A O 1
ATOM 1363 N N . THR A 1 193 ? 37.625 5.125 -9.93 1 92.44 193 THR A N 1
ATOM 1364 C CA . THR A 1 193 ? 38.688 5.848 -9.234 1 92.44 193 THR A CA 1
ATOM 1365 C C . THR A 1 193 ? 39.688 6.402 -10.227 1 92.44 193 THR A C 1
ATOM 1367 O O . THR A 1 193 ? 40.25 7.48 -10.008 1 92.44 193 THR A O 1
ATOM 1370 N N . LEU A 1 194 ? 39.938 5.707 -11.328 1 92.5 194 LEU A N 1
ATOM 1371 C CA . LEU A 1 194 ? 40.938 6.125 -12.289 1 92.5 194 LEU A CA 1
ATOM 1372 C C . LEU A 1 194 ? 40.375 7.121 -13.289 1 92.5 194 LEU A C 1
ATOM 1374 O O . LEU A 1 194 ? 41.031 8.102 -13.648 1 92.5 194 LEU A O 1
ATOM 1378 N N . LEU A 1 195 ? 39.125 6.918 -13.656 1 92.56 195 LEU A N 1
ATOM 1379 C CA . LEU A 1 195 ? 38.562 7.734 -14.719 1 92.56 195 LEU A CA 1
ATOM 1380 C C . LEU A 1 195 ? 37.625 8.773 -14.156 1 92.56 195 LEU A C 1
ATOM 1382 O O . LEU A 1 195 ? 37.312 9.781 -14.812 1 92.56 195 LEU A O 1
ATOM 1386 N N . GLY A 1 196 ? 37.094 8.586 -13.016 1 88.75 196 GLY A N 1
ATOM 1387 C CA . GLY A 1 196 ? 36.094 9.445 -12.414 1 88.75 196 GLY A CA 1
ATOM 1388 C C . GLY A 1 196 ? 36.531 10.898 -12.344 1 88.75 196 GLY A C 1
ATOM 1389 O O . GLY A 1 196 ? 35.844 11.781 -12.875 1 88.75 196 GLY A O 1
ATOM 1390 N N . PRO A 1 197 ? 37.719 11.141 -11.805 1 86.12 197 PRO A N 1
ATOM 1391 C CA . PRO A 1 197 ? 38.188 12.523 -11.664 1 86.12 197 PRO A CA 1
ATOM 1392 C C . PRO A 1 197 ? 38.375 13.219 -13.016 1 86.12 197 PRO A C 1
ATOM 1394 O O . PRO A 1 197 ? 38.312 14.453 -13.086 1 86.12 197 PRO A O 1
ATOM 1397 N N . LYS A 1 198 ? 38.469 12.445 -14.016 1 87.75 198 LYS A N 1
ATOM 1398 C CA . LYS A 1 198 ? 38.719 13.023 -15.328 1 87.75 198 LYS A CA 1
ATOM 1399 C C . LYS A 1 198 ? 37.406 13.266 -16.078 1 87.75 198 LYS A C 1
ATOM 1401 O O . LYS A 1 198 ? 37.375 14.109 -16.984 1 87.75 198 LYS A O 1
ATOM 1406 N N . VAL A 1 199 ? 36.438 12.617 -15.727 1 89 199 VAL A N 1
ATOM 1407 C CA . VAL A 1 199 ? 35.25 12.625 -16.594 1 89 199 VAL A CA 1
ATOM 1408 C C . VAL A 1 199 ? 34.062 13.203 -15.836 1 89 199 VAL A C 1
ATOM 1410 O O . VAL A 1 199 ? 33.156 13.75 -16.438 1 89 199 VAL A O 1
ATOM 1413 N N . LEU A 1 200 ? 34 13.172 -14.508 1 88.38 200 LEU A N 1
ATOM 1414 C CA . LEU A 1 200 ? 32.844 13.594 -13.742 1 88.38 200 LEU A CA 1
ATOM 1415 C C . LEU A 1 200 ? 32.75 15.117 -13.656 1 88.38 200 LEU A C 1
ATOM 1417 O O . LEU A 1 200 ? 33.781 15.781 -13.469 1 88.38 200 LEU A O 1
ATOM 1421 N N . PRO A 1 201 ? 31.641 15.594 -13.859 1 82.56 201 PRO A N 1
ATOM 1422 C CA . PRO A 1 201 ? 31.484 17.047 -13.781 1 82.56 201 PRO A CA 1
ATOM 1423 C C . PRO A 1 201 ? 31.578 17.578 -12.352 1 82.56 201 PRO A C 1
ATOM 1425 O O . PRO A 1 201 ? 31.312 16.844 -11.398 1 82.56 201 PRO A O 1
ATOM 1428 N N . GLU A 1 202 ? 32.031 18.734 -12.219 1 83.5 202 GLU A N 1
ATOM 1429 C CA . GLU A 1 202 ? 32.031 19.422 -10.938 1 83.5 202 GLU A CA 1
ATOM 1430 C C . GLU A 1 202 ? 30.938 20.484 -10.875 1 83.5 202 GLU A C 1
ATOM 1432 O O . GLU A 1 202 ? 31.125 21.625 -11.312 1 83.5 202 GLU A O 1
ATOM 1437 N N . ARG A 1 203 ? 29.812 19.984 -10.398 1 79 203 ARG A N 1
ATOM 1438 C CA . ARG A 1 203 ? 28.672 20.891 -10.289 1 79 203 ARG A CA 1
ATOM 1439 C C . ARG A 1 203 ? 28.078 20.875 -8.883 1 79 203 ARG A C 1
ATOM 1441 O O . ARG A 1 203 ? 28.125 19.844 -8.203 1 79 203 ARG A O 1
ATOM 1448 N N . ARG A 1 204 ? 27.609 21.969 -8.352 1 69.88 204 ARG A N 1
ATOM 1449 C CA . ARG A 1 204 ? 26.938 22.109 -7.062 1 69.88 204 ARG A CA 1
ATOM 1450 C C . ARG A 1 204 ? 25.453 22.328 -7.238 1 69.88 204 ARG A C 1
ATOM 1452 O O . ARG A 1 204 ? 25.031 23.156 -8.055 1 69.88 204 ARG A O 1
ATOM 1459 N N . PRO A 1 205 ? 24.641 21.344 -6.613 1 63 205 PRO A N 1
ATOM 1460 C CA . PRO A 1 205 ? 23.188 21.531 -6.762 1 63 205 PRO A CA 1
ATOM 1461 C C . PRO A 1 205 ? 22.703 22.859 -6.176 1 63 205 PRO A C 1
ATOM 1463 O O . PRO A 1 205 ? 23.312 23.391 -5.25 1 63 205 PRO A O 1
ATOM 1466 N N . ALA A 1 206 ? 21.719 23.438 -6.895 1 52.97 206 ALA A N 1
ATOM 1467 C CA . ALA A 1 206 ? 21.125 24.688 -6.418 1 52.97 206 ALA A CA 1
ATOM 1468 C C . ALA A 1 206 ? 20.391 24.484 -5.098 1 52.97 206 ALA A C 1
ATOM 1470 O O . ALA A 1 206 ? 20.406 25.359 -4.23 1 52.97 206 ALA A O 1
ATOM 1471 N N . THR A 1 207 ? 19.5 23.422 -4.988 1 50.12 207 THR A N 1
ATOM 1472 C CA . THR A 1 207 ? 18.625 23.266 -3.83 1 50.12 207 THR A CA 1
ATOM 1473 C C . THR A 1 207 ? 19.234 22.297 -2.818 1 50.12 207 THR A C 1
ATOM 1475 O O . THR A 1 207 ? 19.719 21.234 -3.188 1 50.12 207 THR A O 1
ATOM 1478 N N . ARG A 1 208 ? 19.406 22.859 -1.653 1 46.81 208 ARG A N 1
ATOM 1479 C CA . ARG A 1 208 ? 19.984 22.094 -0.555 1 46.81 208 ARG A CA 1
ATOM 1480 C C . ARG A 1 208 ? 19 21.062 -0.017 1 46.81 208 ARG A C 1
ATOM 1482 O O . ARG A 1 208 ? 17.844 21.391 0.255 1 46.81 208 ARG A O 1
ATOM 1489 N N . SER A 1 209 ? 19.062 19.828 -0.259 1 48.47 209 SER A N 1
ATOM 1490 C CA . SER A 1 209 ? 18.234 18.812 0.372 1 48.47 209 SER A CA 1
ATOM 1491 C C . SER A 1 209 ? 18.234 18.953 1.89 1 48.47 209 SER A C 1
ATOM 1493 O O . SER A 1 209 ? 19.266 19.266 2.492 1 48.47 209 SER A O 1
ATOM 1495 N N . PRO A 1 210 ? 16.969 19.062 2.568 1 43.72 210 PRO A N 1
ATOM 1496 C CA . PRO A 1 210 ? 16.922 19.234 4.023 1 43.72 210 PRO A CA 1
ATOM 1497 C C . PRO A 1 210 ? 17.781 18.203 4.762 1 43.72 210 PRO A C 1
ATOM 1499 O O . PRO A 1 210 ? 17.719 17.016 4.457 1 43.72 210 PRO A O 1
ATOM 1502 N N . ASP A 1 211 ? 18.875 18.5 5.141 1 45.81 211 ASP A N 1
ATOM 1503 C CA . ASP A 1 211 ? 19.703 17.688 6.027 1 45.81 211 ASP A CA 1
ATOM 1504 C C . ASP A 1 211 ? 18.953 17.328 7.305 1 45.81 211 ASP A C 1
ATOM 1506 O O . ASP A 1 211 ? 18.828 18.141 8.219 1 45.81 211 ASP A O 1
ATOM 1510 N N . LEU A 1 212 ? 18.062 16.359 7.293 1 45.62 212 LEU A N 1
ATOM 1511 C CA . LEU A 1 212 ? 17.312 15.992 8.484 1 45.62 212 LEU A CA 1
ATOM 1512 C C . LEU A 1 212 ? 18.25 15.648 9.641 1 45.62 212 LEU A C 1
ATOM 1514 O O . LEU A 1 212 ? 17.828 15.57 10.789 1 45.62 212 LEU A O 1
ATOM 1518 N N . ALA A 1 213 ? 19.562 15.258 9.297 1 48.22 213 ALA A N 1
ATOM 1519 C CA . ALA A 1 213 ? 20.5 15.062 10.398 1 48.22 213 ALA A CA 1
ATOM 1520 C C . ALA A 1 213 ? 20.641 16.328 11.242 1 48.22 213 ALA A C 1
ATOM 1522 O O . ALA A 1 213 ? 20.828 16.266 12.453 1 48.22 213 ALA A O 1
ATOM 1523 N N . GLN A 1 214 ? 20.312 17.453 10.594 1 52.09 214 GLN A N 1
ATOM 1524 C CA . GLN A 1 214 ? 20.406 18.734 11.281 1 52.09 214 GLN A CA 1
ATOM 1525 C C . GLN A 1 214 ? 19.062 19.141 11.883 1 52.09 214 GLN A C 1
ATOM 1527 O O . GLN A 1 214 ? 18.969 20.156 12.57 1 52.09 214 GLN A O 1
ATOM 1532 N N . HIS A 1 215 ? 18.094 18.25 11.711 1 58.25 215 HIS A N 1
ATOM 1533 C CA . HIS A 1 215 ? 16.75 18.547 12.195 1 58.25 215 HIS A CA 1
ATOM 1534 C C . HIS A 1 215 ? 16.734 18.766 13.703 1 58.25 215 HIS A C 1
ATOM 1536 O O . HIS A 1 215 ? 16.141 19.734 14.195 1 58.25 215 HIS A O 1
ATOM 1542 N N . ALA A 1 216 ? 17.453 17.891 14.367 1 59.31 216 ALA A N 1
ATOM 1543 C CA . ALA A 1 216 ? 17.516 18.031 15.82 1 59.31 216 ALA A CA 1
ATOM 1544 C C . ALA A 1 216 ? 18.141 19.359 16.219 1 59.31 216 ALA A C 1
ATOM 1546 O O . ALA A 1 216 ? 17.641 20.062 17.109 1 59.31 216 ALA A O 1
ATOM 1547 N N . ARG A 1 217 ? 19.156 19.672 15.492 1 56 217 ARG A N 1
ATOM 1548 C CA . ARG A 1 217 ? 19.844 20.922 15.812 1 56 217 ARG A CA 1
ATOM 1549 C C . ARG A 1 217 ? 18.984 22.125 15.469 1 56 217 ARG A C 1
ATOM 1551 O O . ARG A 1 217 ? 18.953 23.109 16.219 1 56 217 ARG A O 1
ATOM 1558 N N . THR A 1 218 ? 18.297 21.969 14.422 1 63.34 218 THR A N 1
ATOM 1559 C CA . THR A 1 218 ? 17.422 23.047 14.008 1 63.34 218 THR A CA 1
ATOM 1560 C C . THR A 1 218 ? 16.297 23.266 15.023 1 63.34 218 THR A C 1
ATOM 1562 O O . THR A 1 218 ? 15.961 24.391 15.352 1 63.34 218 THR A O 1
ATOM 1565 N N . LEU A 1 219 ? 15.859 22.172 15.523 1 65.44 219 LEU A N 1
ATOM 1566 C CA . LEU A 1 219 ? 14.789 22.266 16.5 1 65.44 219 LEU A CA 1
ATOM 1567 C C . LEU A 1 219 ? 15.305 22.844 17.812 1 65.44 219 LEU A C 1
ATOM 1569 O O . LEU A 1 219 ? 14.625 23.672 18.438 1 65.44 219 LEU A O 1
ATOM 1573 N N . ILE A 1 220 ? 16.5 22.5 18.156 1 61.12 220 ILE A N 1
ATOM 1574 C CA . ILE A 1 220 ? 17.094 23 19.391 1 61.12 220 ILE A CA 1
ATOM 1575 C C . ILE A 1 220 ? 17.344 24.5 19.281 1 61.12 220 ILE A C 1
ATOM 1577 O O . ILE A 1 220 ? 17.078 25.25 20.219 1 61.12 220 ILE A O 1
ATOM 1581 N N . GLU A 1 221 ? 17.781 24.812 18.172 1 61.03 221 GLU A N 1
ATOM 1582 C CA . GLU A 1 221 ? 18.078 26.234 17.953 1 61.03 221 GLU A CA 1
ATOM 1583 C C . GLU A 1 221 ? 16.812 27.062 17.844 1 61.03 221 GLU A C 1
ATOM 1585 O O . GLU A 1 221 ? 16.719 28.141 18.422 1 61.03 221 GLU A O 1
ATOM 1590 N N . GLN A 1 222 ? 15.875 26.516 17.203 1 64.56 222 GLN A N 1
ATOM 1591 C CA . GLN A 1 222 ? 14.648 27.266 16.938 1 64.56 222 GLN A CA 1
ATOM 1592 C C . GLN A 1 222 ? 13.797 27.375 18.203 1 64.56 222 GLN A C 1
ATOM 1594 O O . GLN A 1 222 ? 13.133 28.391 18.422 1 64.56 222 GLN A O 1
ATOM 1599 N N . TYR A 1 223 ? 13.875 26.344 18.984 1 62.78 223 TYR A N 1
ATOM 1600 C CA . TYR A 1 223 ? 13.016 26.344 20.172 1 62.78 223 TYR A CA 1
ATOM 1601 C C . TYR A 1 223 ? 13.828 26.672 21.422 1 62.78 223 TYR A C 1
ATOM 1603 O O . TYR A 1 223 ? 13.289 26.656 22.531 1 62.78 223 TYR A O 1
ATOM 1611 N N . GLY A 1 224 ? 15.062 27.094 21.203 1 57.12 224 GLY A N 1
ATOM 1612 C CA . GLY A 1 224 ? 15.914 27.531 22.297 1 57.12 224 GLY A CA 1
ATOM 1613 C C . GLY A 1 224 ? 15.992 26.516 23.438 1 57.12 224 GLY A C 1
ATOM 1614 O O . GLY A 1 224 ? 15.844 26.875 24.609 1 57.12 224 GLY A O 1
ATOM 1615 N N . LEU A 1 225 ? 16.078 25.344 23.094 1 60.16 225 LEU A N 1
ATOM 1616 C CA . LEU A 1 225 ? 16.094 24.281 24.109 1 60.16 225 LEU A CA 1
ATOM 1617 C C . LEU A 1 225 ? 17.484 24.109 24.703 1 60.16 225 LEU A C 1
ATOM 1619 O O . LEU A 1 225 ? 17.797 23.062 25.266 1 60.16 225 LEU A O 1
ATOM 1623 N N . GLU A 1 226 ? 18.312 25.078 24.562 1 56.88 226 GLU A N 1
ATOM 1624 C CA . GLU A 1 226 ? 19.688 24.969 25.062 1 56.88 226 GLU A CA 1
ATOM 1625 C C . GLU A 1 226 ? 19.703 24.781 26.578 1 56.88 226 GLU A C 1
ATOM 1627 O O . GLU A 1 226 ? 20.562 24.078 27.125 1 56.88 226 GLU A O 1
ATOM 1632 N N . GLY A 1 227 ? 18.719 25.344 27.359 1 59.53 227 GLY A N 1
ATOM 1633 C CA . GLY A 1 227 ? 18.641 25.078 28.797 1 59.53 227 GLY A CA 1
ATOM 1634 C C . GLY A 1 227 ? 17.75 23.906 29.141 1 59.53 227 GLY A C 1
ATOM 1635 O O . GLY A 1 227 ? 16.812 23.594 28.391 1 59.53 227 GLY A O 1
ATOM 1636 N N . GLY A 1 228 ? 18.203 22.812 29.594 1 64.75 228 GLY A N 1
ATOM 1637 C CA . GLY A 1 228 ? 17.484 21.594 29.938 1 64.75 228 GLY A CA 1
ATOM 1638 C C . GLY A 1 228 ? 16.188 21.844 30.672 1 64.75 228 GLY A C 1
ATOM 1639 O O . GLY A 1 228 ? 16 22.906 31.266 1 64.75 228 GLY A O 1
ATOM 1640 N N . LEU A 1 229 ? 15.102 21.219 30.312 1 69.75 229 LEU A N 1
ATOM 1641 C CA . LEU A 1 229 ? 13.828 21.234 31.016 1 69.75 229 LEU A CA 1
ATOM 1642 C C . LEU A 1 229 ? 13.719 20.031 31.953 1 69.75 229 LEU A C 1
ATOM 1644 O O . LEU A 1 229 ? 13.953 18.891 31.531 1 69.75 229 LEU A O 1
ATOM 1648 N N . TYR A 1 230 ? 13.531 20.344 33.312 1 75.75 230 TYR A N 1
ATOM 1649 C CA . TYR A 1 230 ? 13.477 19.281 34.312 1 75.75 230 TYR A CA 1
ATOM 1650 C C . TYR A 1 230 ? 12.117 19.25 35 1 75.75 230 TYR A C 1
ATOM 1652 O O . TYR A 1 230 ? 11.531 20.297 35.281 1 75.75 230 TYR A O 1
ATOM 1660 N N . ARG A 1 231 ? 11.695 18.078 35.062 1 78.5 231 ARG A N 1
ATOM 1661 C CA . ARG A 1 231 ? 10.5 17.844 35.875 1 78.5 231 ARG A CA 1
ATOM 1662 C C . ARG A 1 231 ? 10.852 17.312 37.25 1 78.5 231 ARG A C 1
ATOM 1664 O O . ARG A 1 231 ? 11.344 16.188 37.375 1 78.5 231 ARG A O 1
ATOM 1671 N N . LEU A 1 232 ? 10.539 18.188 38.281 1 84.25 232 LEU A N 1
ATOM 1672 C CA . LEU A 1 232 ? 10.906 17.844 39.625 1 84.25 232 LEU A CA 1
ATOM 1673 C C . LEU A 1 232 ? 9.664 17.547 40.469 1 84.25 232 LEU A C 1
ATOM 1675 O O . LEU A 1 232 ? 8.789 18.406 40.625 1 84.25 232 LEU A O 1
ATOM 1679 N N . ARG A 1 233 ? 9.609 16.391 40.906 1 86.75 233 ARG A N 1
ATOM 1680 C CA . ARG A 1 233 ? 8.477 15.984 41.719 1 86.75 233 ARG A CA 1
ATOM 1681 C C . ARG A 1 233 ? 8.734 16.297 43.188 1 86.75 233 ARG A C 1
ATOM 1683 O O . ARG A 1 233 ? 9.82 16.031 43.719 1 86.75 233 ARG A O 1
ATOM 1690 N N . LEU A 1 234 ? 7.668 16.875 43.906 1 88.19 234 LEU A N 1
ATOM 1691 C CA . LEU A 1 234 ? 7.773 17.234 45.312 1 88.19 234 LEU A CA 1
ATOM 1692 C C . LEU A 1 234 ? 7.598 16 46.188 1 88.19 234 LEU A C 1
ATOM 1694 O O . LEU A 1 234 ? 6.613 15.273 46.062 1 88.19 234 LEU A O 1
ATOM 1698 N N . ARG A 1 235 ? 8.602 15.781 47 1 87.62 235 ARG A N 1
ATOM 1699 C CA . ARG A 1 235 ? 8.477 14.727 48 1 87.62 235 ARG A CA 1
ATOM 1700 C C . ARG A 1 235 ? 7.797 15.258 49.25 1 87.62 235 ARG A C 1
ATOM 1702 O O . ARG A 1 235 ? 7.672 16.469 49.438 1 87.62 235 ARG A O 1
ATOM 1709 N N . ALA A 1 236 ? 7.332 14.367 50.094 1 87.81 236 ALA A N 1
ATOM 1710 C CA . ALA A 1 236 ? 6.605 14.727 51.312 1 87.81 236 ALA A CA 1
ATOM 1711 C C . ALA A 1 236 ? 7.465 15.602 52.219 1 87.81 236 ALA A C 1
ATOM 1713 O O . ALA A 1 236 ? 6.949 16.484 52.938 1 87.81 236 ALA A O 1
ATOM 1714 N N . GLY A 1 237 ? 8.695 15.438 52.25 1 82.38 237 GLY A N 1
ATOM 1715 C CA . GLY A 1 237 ? 9.586 16.172 53.125 1 82.38 237 GLY A CA 1
ATOM 1716 C C . GLY A 1 237 ? 10.109 17.453 52.531 1 82.38 237 GLY A C 1
ATOM 1717 O O . GLY A 1 237 ? 10.961 18.141 53.094 1 82.38 237 GLY A O 1
ATOM 1718 N N . SER A 1 238 ? 9.617 17.922 51.469 1 89.25 238 SER A N 1
ATOM 1719 C CA . SER A 1 238 ? 10.125 19.125 50.781 1 89.25 238 SER A CA 1
ATOM 1720 C C . SER A 1 238 ? 9.633 20.391 51.469 1 89.25 238 SER A C 1
ATOM 1722 O O . SER A 1 238 ? 8.492 20.453 51.938 1 89.25 238 SER A O 1
ATOM 1724 N N . PRO A 1 239 ? 10.461 21.359 51.562 1 88.19 239 PRO A N 1
ATOM 1725 C CA . PRO A 1 239 ? 10.055 22.641 52.125 1 88.19 239 PRO A CA 1
ATOM 1726 C C . PRO A 1 239 ? 9.016 23.375 51.281 1 88.19 239 PRO A C 1
ATOM 1728 O O . PRO A 1 239 ? 8.391 24.328 51.75 1 88.19 239 PRO A O 1
ATOM 1731 N N . PHE A 1 240 ? 8.828 22.875 50.125 1 88.94 240 PHE A N 1
ATOM 1732 C CA . PHE A 1 240 ? 7.891 23.562 49.25 1 88.94 240 PHE A CA 1
ATOM 1733 C C . PHE A 1 240 ? 6.473 23.047 49.438 1 88.94 240 PHE A C 1
ATOM 1735 O O . PHE A 1 240 ? 5.508 23.656 49 1 88.94 240 PHE A O 1
ATOM 1742 N N . VAL A 1 241 ? 6.406 21.969 50.094 1 91 241 VAL A N 1
ATOM 1743 C CA . VAL A 1 241 ? 5.082 21.422 50.375 1 91 241 VAL A CA 1
ATOM 1744 C C . VAL A 1 241 ? 4.352 22.344 51.344 1 91 241 VAL A C 1
ATOM 1746 O O . VAL A 1 241 ? 4.898 22.734 52.375 1 91 241 VAL A O 1
ATOM 1749 N N . GLY A 1 242 ? 3.131 22.719 51 1 87.38 242 GLY A N 1
ATOM 1750 C CA . GLY A 1 242 ? 2.355 23.609 51.844 1 87.38 242 GLY A CA 1
ATOM 1751 C C . GLY A 1 242 ? 2.473 25.062 51.438 1 87.38 242 GLY A C 1
ATOM 1752 O O . GLY A 1 242 ? 1.745 25.922 51.969 1 87.38 242 GLY A O 1
ATOM 1753 N N . VAL A 1 243 ? 3.432 25.328 50.594 1 87.5 243 VAL A N 1
ATOM 1754 C CA . VAL A 1 243 ? 3.639 26.688 50.125 1 87.5 243 VAL A CA 1
ATOM 1755 C C . VAL A 1 243 ? 2.686 26.969 48.969 1 87.5 243 VAL A C 1
ATOM 1757 O O . VAL A 1 243 ? 2.379 26.078 48.156 1 87.5 243 VAL A O 1
ATOM 1760 N N . ARG A 1 244 ? 2.158 28.125 49.062 1 88.94 244 ARG A N 1
ATOM 1761 C CA . ARG A 1 244 ? 1.31 28.531 47.938 1 88.94 244 ARG A CA 1
ATOM 1762 C C . ARG A 1 244 ? 2.135 28.75 46.688 1 88.94 244 ARG A C 1
ATOM 1764 O O . ARG A 1 244 ? 3.264 29.25 46.75 1 88.94 244 ARG A O 1
ATOM 1771 N N . ARG A 1 245 ? 1.588 28.469 45.562 1 83.56 245 ARG A N 1
ATOM 1772 C CA . ARG A 1 245 ? 2.268 28.594 44.25 1 83.56 245 ARG A CA 1
ATOM 1773 C C . ARG A 1 245 ? 2.801 30 44.062 1 83.56 245 ARG A C 1
ATOM 1775 O O . ARG A 1 245 ? 3.912 30.188 43.562 1 83.56 245 ARG A O 1
ATOM 1782 N N . GLY A 1 246 ? 1.983 30.969 44.469 1 80.25 246 GLY A N 1
ATOM 1783 C CA . GLY A 1 246 ? 2.381 32.375 44.281 1 80.25 246 GLY A CA 1
ATOM 1784 C C . GLY A 1 246 ? 3.604 32.75 45.094 1 80.25 246 GLY A C 1
ATOM 1785 O O . GLY A 1 246 ? 4.309 33.688 44.781 1 80.25 246 GLY A O 1
ATOM 1786 N N . GLU A 1 247 ? 3.859 31.969 46.125 1 82 247 GLU A N 1
ATOM 1787 C CA . GLU A 1 247 ? 4.961 32.281 47.031 1 82 247 GLU A CA 1
ATOM 1788 C C . GLU A 1 247 ? 6.215 31.484 46.656 1 82 247 GLU A C 1
ATOM 1790 O O . GLU A 1 247 ? 7.285 31.703 47.25 1 82 247 GLU A O 1
ATOM 1795 N N . LEU A 1 248 ? 5.973 30.641 45.719 1 80.75 248 LEU A N 1
ATOM 1796 C CA . LEU A 1 248 ? 7.121 29.844 45.281 1 80.75 248 LEU A CA 1
ATOM 1797 C C . LEU A 1 248 ? 8.094 30.703 44.469 1 80.75 248 LEU A C 1
ATOM 1799 O O . LEU A 1 248 ? 7.727 31.25 43.438 1 80.75 248 LEU A O 1
ATOM 1803 N N . ASP A 1 249 ? 9.219 31.062 45 1 73.44 249 ASP A N 1
ATOM 1804 C CA . ASP A 1 249 ? 10.242 31.875 44.344 1 73.44 249 ASP A CA 1
ATOM 1805 C C . ASP A 1 249 ? 11.578 31.141 44.312 1 73.44 249 ASP A C 1
ATOM 1807 O O . ASP A 1 249 ? 12.117 30.75 45.344 1 73.44 249 ASP A O 1
ATOM 1811 N N . LEU A 1 250 ? 11.984 30.859 43.094 1 77.38 250 LEU A N 1
ATOM 1812 C CA . LEU A 1 250 ? 13.281 30.203 42.938 1 77.38 250 LEU A CA 1
ATOM 1813 C C . LEU A 1 250 ? 14.375 31.234 42.656 1 77.38 250 LEU A C 1
ATOM 1815 O O . LEU A 1 250 ? 15.43 30.875 42.125 1 77.38 250 LEU A O 1
ATOM 1819 N N . SER A 1 251 ? 14.148 32.406 42.938 1 71.44 251 SER A N 1
ATOM 1820 C CA . SER A 1 251 ? 15.086 33.469 42.656 1 71.44 251 SER A CA 1
ATOM 1821 C C . SER A 1 251 ? 16.391 33.281 43.406 1 71.44 251 SER A C 1
ATOM 1823 O O . SER A 1 251 ? 17.438 33.75 43 1 71.44 251 SER A O 1
ATOM 1825 N N . ASP A 1 252 ? 16.281 32.594 44.531 1 71.06 252 ASP A N 1
ATOM 1826 C CA . ASP A 1 252 ? 17.469 32.375 45.344 1 71.06 252 ASP A CA 1
ATOM 1827 C C . ASP A 1 252 ? 18.422 31.406 44.656 1 71.06 252 ASP A C 1
ATOM 1829 O O . ASP A 1 252 ? 19.578 31.25 45.094 1 71.06 252 ASP A O 1
ATOM 1833 N N . HIS A 1 253 ? 17.922 30.812 43.688 1 75 253 HIS A N 1
ATOM 1834 C CA . HIS A 1 253 ? 18.766 29.875 42.938 1 75 253 HIS A CA 1
ATOM 1835 C C . HIS A 1 253 ? 19.125 30.406 41.562 1 75 253 HIS A C 1
ATOM 1837 O O . HIS A 1 253 ? 18.297 30.375 40.656 1 75 253 HIS A O 1
ATOM 1843 N N . ALA A 1 254 ? 20.281 30.969 41.438 1 70.62 254 ALA A N 1
ATOM 1844 C CA . ALA A 1 254 ? 20.766 31.641 40.25 1 70.62 254 ALA A CA 1
ATOM 1845 C C . ALA A 1 254 ? 20.656 30.719 39.031 1 70.62 254 ALA A C 1
ATOM 1847 O O . ALA A 1 254 ? 21.016 29.547 39.094 1 70.62 254 ALA A O 1
ATOM 1848 N N . GLY A 1 255 ? 19.984 31.125 38.031 1 72.88 255 GLY A N 1
ATOM 1849 C CA . GLY A 1 255 ? 19.953 30.469 36.75 1 72.88 255 GLY A CA 1
ATOM 1850 C C . GLY A 1 255 ? 18.734 29.594 36.531 1 72.88 255 GLY A C 1
ATOM 1851 O O . GLY A 1 255 ? 18.531 29.031 35.469 1 72.88 255 GLY A O 1
ATOM 1852 N N . LEU A 1 256 ? 17.984 29.469 37.688 1 80.31 256 LEU A N 1
ATOM 1853 C CA . LEU A 1 256 ? 16.828 28.609 37.562 1 80.31 256 LEU A CA 1
ATOM 1854 C C . LEU A 1 256 ? 15.562 29.422 37.281 1 80.31 256 LEU A C 1
ATOM 1856 O O . LEU A 1 256 ? 15.391 30.516 37.844 1 80.31 256 LEU A O 1
ATOM 1860 N N . GLU A 1 257 ? 14.797 28.969 36.344 1 77.94 257 GLU A N 1
ATOM 1861 C CA . GLU A 1 257 ? 13.516 29.578 36 1 77.94 257 GLU A CA 1
ATOM 1862 C C . GLU A 1 257 ? 12.367 28.594 36.188 1 77.94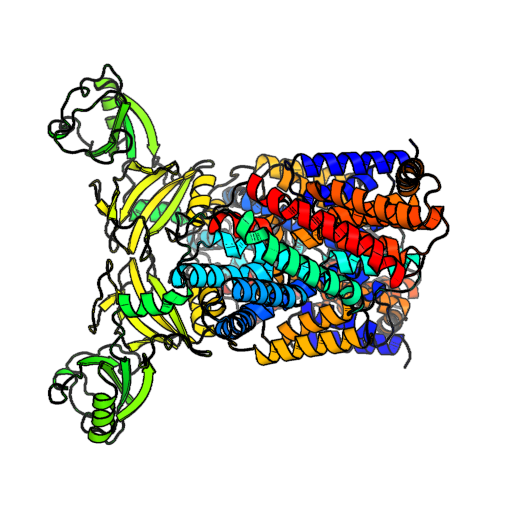 257 GLU A C 1
ATOM 1864 O O . GLU A 1 257 ? 12.398 27.484 35.656 1 77.94 257 GLU A O 1
ATOM 1869 N N . LEU A 1 258 ? 11.484 29.047 37.094 1 80.56 258 LEU A N 1
ATOM 1870 C CA . LEU A 1 258 ? 10.289 28.219 37.281 1 80.56 258 LEU A CA 1
ATOM 1871 C C . LEU A 1 258 ? 9.352 28.391 36.094 1 80.56 258 LEU A C 1
ATOM 1873 O O . LEU A 1 258 ? 8.812 29.469 35.844 1 80.56 258 LEU A O 1
ATOM 1877 N N . VAL A 1 259 ? 9.18 27.375 35.344 1 74.38 259 VAL A N 1
ATOM 1878 C CA . VAL A 1 259 ? 8.328 27.406 34.156 1 74.38 259 VAL A CA 1
ATOM 1879 C C . VAL A 1 259 ? 6.867 27.219 34.562 1 74.38 259 VAL A C 1
ATOM 1881 O O . VAL A 1 259 ? 5.977 27.891 34.031 1 74.38 259 VAL A O 1
ATOM 1884 N N . GLY A 1 260 ? 6.637 26.297 35.469 1 77.06 260 GLY A N 1
ATOM 1885 C CA . GLY A 1 260 ? 5.273 26.062 35.938 1 77.06 260 GLY A CA 1
ATOM 1886 C C . GLY A 1 260 ? 5.156 24.906 36.906 1 77.06 260 GLY A C 1
ATOM 1887 O O . GLY A 1 260 ? 6.168 24.359 37.344 1 77.06 260 GLY A O 1
ATOM 1888 N N . VAL A 1 261 ? 3.953 24.781 37.438 1 79 261 VAL A N 1
ATOM 1889 C CA . VAL A 1 261 ? 3.646 23.719 38.375 1 79 261 VAL A CA 1
ATOM 1890 C C . VAL A 1 261 ? 2.512 22.859 37.844 1 79 261 VAL A C 1
ATOM 1892 O O . VAL A 1 261 ? 1.568 23.359 37.25 1 79 261 VAL A O 1
ATOM 1895 N N . GLN A 1 262 ? 2.76 21.609 37.844 1 78.25 262 GLN A N 1
ATOM 1896 C CA . GLN A 1 262 ? 1.708 20.672 37.469 1 78.25 262 GLN A CA 1
ATOM 1897 C C . GLN A 1 262 ? 1.202 19.906 38.688 1 78.25 262 GLN A C 1
ATOM 1899 O O . GLN A 1 262 ? 1.976 19.219 39.375 1 78.25 262 GLN A O 1
ATOM 1904 N N . ALA A 1 263 ? -0.055 20.125 39.062 1 77.5 263 ALA A N 1
ATOM 1905 C CA . ALA A 1 263 ? -0.699 19.422 40.156 1 77.5 263 ALA A CA 1
ATOM 1906 C C . ALA A 1 263 ? -1.703 18.391 39.656 1 77.5 263 ALA A C 1
ATOM 1908 O O . ALA A 1 263 ? -2.855 18.719 39.375 1 77.5 263 ALA A O 1
ATOM 1909 N N . GLY A 1 264 ? -1.269 17.203 39.5 1 64.81 264 GLY A N 1
ATOM 1910 C CA . GLY A 1 264 ? -2.148 16.203 38.938 1 64.81 264 GLY A CA 1
ATOM 1911 C C . GLY A 1 264 ? -2.457 16.438 37.469 1 64.81 264 GLY A C 1
ATOM 1912 O O . GLY A 1 264 ? -1.549 16.484 36.625 1 64.81 264 GLY A O 1
ATOM 1913 N N . GLU A 1 265 ? -3.777 16.625 37.25 1 63.41 265 GLU A N 1
ATOM 1914 C CA . GLU A 1 265 ? -4.23 16.859 35.875 1 63.41 265 GLU A CA 1
ATOM 1915 C C . GLU A 1 265 ? -4.262 18.359 35.562 1 63.41 265 GLU A C 1
ATOM 1917 O O . GLU A 1 265 ? -4.363 18.734 34.406 1 63.41 265 GLU A O 1
ATOM 1922 N N . LEU A 1 266 ? -4.102 19.094 36.625 1 63.66 266 LEU A N 1
ATOM 1923 C CA . LEU A 1 266 ? -4.191 20.547 36.438 1 63.66 266 LEU A CA 1
ATOM 1924 C C . LEU A 1 266 ? -2.842 21.125 36.062 1 63.66 266 LEU A C 1
ATOM 1926 O O . LEU A 1 266 ? -1.814 20.797 36.656 1 63.66 266 LEU A O 1
ATOM 1930 N N . VAL A 1 267 ? -2.875 21.828 34.906 1 65.19 267 VAL A N 1
ATOM 1931 C CA . VAL A 1 267 ? -1.682 22.531 34.469 1 65.19 267 VAL A CA 1
ATOM 1932 C C . VAL A 1 267 ? -1.731 23.984 34.938 1 65.19 267 VAL A C 1
ATOM 1934 O O . VAL A 1 267 ? -2.711 24.703 34.688 1 65.19 267 VAL A O 1
ATOM 1937 N N . ASP A 1 268 ? -0.662 24.453 35.719 1 65.38 268 ASP A N 1
ATOM 1938 C CA . ASP A 1 268 ? -0.452 25.812 36.219 1 65.38 268 ASP A CA 1
ATOM 1939 C C . ASP A 1 268 ? -1.615 26.266 37.094 1 65.38 268 ASP A C 1
ATOM 1941 O O . ASP A 1 268 ? -2.334 27.203 36.75 1 65.38 268 ASP A O 1
ATOM 1945 N N . PRO A 1 269 ? -1.788 25.5 38.156 1 69.62 269 PRO A N 1
ATOM 1946 C CA . PRO A 1 269 ? -2.863 25.891 39.094 1 69.62 269 PRO A CA 1
ATOM 1947 C C . PRO A 1 269 ? -2.775 27.344 39.5 1 69.62 269 PRO A C 1
ATOM 1949 O O . PRO A 1 269 ? -1.771 28.016 39.25 1 69.62 269 PRO A O 1
ATOM 1952 N N . SER A 1 270 ? -3.943 27.844 40.031 1 75.06 270 SER A N 1
ATOM 1953 C CA . SER A 1 270 ? -4.047 29.234 40.469 1 75.06 270 SER A CA 1
ATOM 1954 C C . SER A 1 270 ? -2.959 29.578 41.469 1 75.06 270 SER A C 1
ATOM 1956 O O . SER A 1 270 ? -2.389 28.688 42.125 1 75.06 270 SER A O 1
ATOM 1958 N N . LEU A 1 271 ? -2.555 30.797 41.562 1 78.25 271 LEU A N 1
ATOM 1959 C CA . LEU A 1 271 ? -1.51 31.266 42.438 1 78.25 271 LEU A CA 1
ATOM 1960 C C . LEU A 1 271 ? -1.843 30.938 43.906 1 78.25 271 LEU A C 1
ATOM 1962 O O . LEU A 1 271 ? -0.946 30.844 44.75 1 78.25 271 LEU A O 1
ATOM 1966 N N . ASP A 1 272 ? -3.141 30.609 44.156 1 79 272 ASP A N 1
ATOM 1967 C CA . ASP A 1 272 ? -3.555 30.328 45.5 1 79 272 ASP A CA 1
ATOM 1968 C C . ASP A 1 272 ? -3.482 28.828 45.812 1 79 272 ASP A C 1
ATOM 1970 O O . ASP A 1 272 ? -3.723 28.406 46.938 1 79 272 ASP A O 1
ATOM 1974 N N . HIS A 1 273 ? -3.004 28.125 44.812 1 84.44 273 HIS A N 1
ATOM 1975 C CA . HIS A 1 273 ? -2.936 26.688 45 1 84.44 273 HIS A CA 1
ATOM 1976 C C . HIS A 1 273 ? -1.793 26.312 45.938 1 84.44 273 HIS A C 1
ATOM 1978 O O . HIS A 1 273 ? -0.673 26.812 45.812 1 84.44 273 HIS A O 1
ATOM 1984 N N . VAL A 1 274 ? -2.172 25.516 46.969 1 88.12 274 VAL A N 1
ATOM 1985 C CA . VAL A 1 274 ? -1.166 25.047 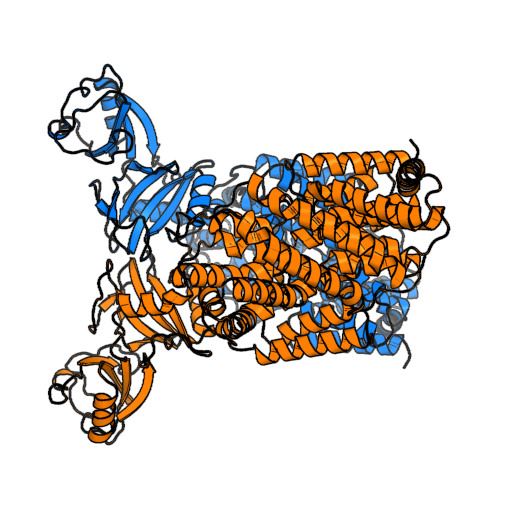47.906 1 88.12 274 VAL A CA 1
ATOM 1986 C C . VAL A 1 274 ? -0.504 23.781 47.375 1 88.12 274 VAL A C 1
ATOM 1988 O O . VAL A 1 274 ? -1.187 22.812 47.031 1 88.12 274 VAL A O 1
ATOM 1991 N N . LEU A 1 275 ? 0.766 23.859 47.25 1 88.56 275 LEU A N 1
ATOM 1992 C CA . LEU A 1 275 ? 1.534 22.75 46.688 1 88.56 275 LEU A CA 1
ATOM 1993 C C . LEU A 1 275 ? 1.51 21.547 47.656 1 88.56 275 LEU A C 1
ATOM 1995 O O . LEU A 1 275 ? 1.569 21.703 48.875 1 88.56 275 LEU A O 1
ATOM 1999 N N . GLY A 1 276 ? 1.234 20.406 47.031 1 86.19 276 GLY A N 1
ATOM 2000 C CA . GLY A 1 276 ? 1.236 19.172 47.781 1 86.19 276 GLY A CA 1
ATOM 2001 C C . GLY A 1 276 ? 2.295 18.188 47.312 1 86.19 276 GLY A C 1
ATOM 2002 O O . GLY A 1 276 ? 2.947 18.406 46.312 1 86.19 276 GLY A O 1
ATOM 2003 N N . ALA A 1 277 ? 2.418 17.172 48.25 1 86.94 277 ALA A N 1
ATOM 2004 C CA . ALA A 1 277 ? 3.309 16.078 47.875 1 86.94 277 ALA A CA 1
ATOM 2005 C C . ALA A 1 277 ? 2.816 15.406 46.594 1 86.94 277 ALA A C 1
ATOM 2007 O O . ALA A 1 277 ? 1.627 15.109 46.438 1 86.94 277 ALA A O 1
ATOM 2008 N N . GLY A 1 278 ? 3.77 15.32 45.625 1 83 278 GLY A N 1
ATOM 2009 C CA . GLY A 1 278 ? 3.424 14.688 44.344 1 83 278 GLY A CA 1
ATOM 2010 C C . GLY A 1 278 ? 3.316 15.672 43.188 1 83 278 GLY A C 1
ATOM 2011 O O . GLY A 1 278 ? 3.352 15.273 42.031 1 83 278 GLY A O 1
ATOM 2012 N N . ASP A 1 279 ? 3.205 16.938 43.625 1 83.94 279 ASP A N 1
ATOM 2013 C CA . ASP A 1 279 ? 3.164 17.953 42.562 1 83.94 279 ASP A CA 1
ATOM 2014 C C . ASP A 1 279 ? 4.512 18.062 41.844 1 83.94 279 ASP A C 1
ATOM 2016 O O . ASP A 1 279 ? 5.551 17.734 42.438 1 83.94 279 ASP A O 1
ATOM 2020 N N . VAL A 1 280 ? 4.379 18.453 40.594 1 84.19 280 VAL A N 1
ATOM 2021 C CA . VAL A 1 280 ? 5.602 18.484 39.781 1 84.19 280 VAL A CA 1
ATOM 2022 C C . VAL A 1 280 ? 5.949 19.938 39.469 1 84.19 280 VAL A C 1
ATOM 2024 O O . VAL A 1 280 ? 5.098 20.688 39 1 84.19 280 VAL A O 1
ATOM 2027 N N . LEU A 1 281 ? 7.199 20.266 39.781 1 83.88 281 LEU A N 1
ATOM 2028 C CA . LEU A 1 281 ? 7.738 21.562 39.375 1 83.88 281 LEU A CA 1
ATOM 2029 C C . LEU A 1 281 ? 8.516 21.438 38.062 1 83.88 281 LEU A C 1
ATOM 2031 O O . LEU A 1 281 ? 9.375 20.562 37.938 1 83.88 281 LEU A O 1
ATOM 2035 N N . VAL A 1 282 ? 8.117 22.219 37.156 1 80.62 282 VAL A N 1
ATOM 2036 C CA . VAL A 1 282 ? 8.867 22.281 35.906 1 80.62 282 VAL A CA 1
ATOM 2037 C C . VAL A 1 282 ? 9.844 23.469 35.938 1 80.62 282 VAL A C 1
ATOM 2039 O O . VAL A 1 282 ? 9.422 24.609 36.094 1 80.62 282 VAL A O 1
ATOM 2042 N N . VAL A 1 283 ? 11.094 23.109 35.875 1 80 283 VAL A N 1
ATOM 2043 C CA . VAL A 1 283 ? 12.125 24.125 36.031 1 80 283 VAL A CA 1
ATOM 2044 C C . VAL A 1 283 ? 13.102 24.062 34.875 1 80 283 VAL A C 1
ATOM 2046 O O . VAL A 1 283 ? 13.406 22.984 34.375 1 80 283 VAL A O 1
ATOM 2049 N N . ARG A 1 284 ? 13.438 25.219 34.406 1 76.81 284 ARG A N 1
ATOM 2050 C CA . ARG A 1 284 ? 14.453 25.344 33.375 1 76.81 284 ARG A CA 1
ATOM 2051 C C . ARG A 1 284 ? 15.75 25.906 33.938 1 76.81 284 ARG A C 1
ATOM 2053 O O . ARG A 1 284 ? 15.719 26.828 34.75 1 76.81 284 ARG A O 1
ATOM 2060 N N . GLY A 1 285 ? 16.891 25.328 33.625 1 73.06 285 GLY A N 1
ATOM 2061 C CA . GLY A 1 285 ? 18.188 25.812 34.062 1 73.06 285 GLY A CA 1
ATOM 2062 C C . GLY A 1 285 ? 19.297 24.812 33.875 1 73.06 285 GLY A C 1
ATOM 2063 O O . GLY A 1 285 ? 19.078 23.719 33.344 1 73.06 285 GLY A O 1
ATOM 2064 N N . PRO A 1 286 ? 20.453 25.266 34.125 1 72.5 286 PRO A N 1
ATOM 2065 C CA . PRO A 1 286 ? 21.594 24.359 34 1 72.5 286 PRO A CA 1
ATOM 2066 C C . PRO A 1 286 ? 21.531 23.188 34.969 1 72.5 286 PRO A C 1
ATOM 2068 O O . PRO A 1 286 ? 20.969 23.312 36.062 1 72.5 286 PRO A O 1
ATOM 2071 N N . SER A 1 287 ? 22.125 22.109 34.531 1 76.44 287 SER A N 1
ATOM 2072 C CA . SER A 1 287 ? 22.062 20.859 35.281 1 76.44 287 SER A CA 1
ATOM 2073 C C . SER A 1 287 ? 22.625 21.016 36.688 1 76.44 287 SER A C 1
ATOM 2075 O O . SER A 1 287 ? 22.125 20.406 37.625 1 76.44 287 SER A O 1
ATOM 2077 N N . ASP A 1 288 ? 23.656 21.812 36.781 1 78.69 288 ASP A N 1
ATOM 2078 C CA . ASP A 1 288 ? 24.312 21.984 38.094 1 78.69 288 ASP A CA 1
ATOM 2079 C C . ASP A 1 288 ? 23.375 22.672 39.094 1 78.69 288 ASP A C 1
ATOM 2081 O O . ASP A 1 288 ? 23.297 22.266 40.25 1 78.69 288 ASP A O 1
ATOM 2085 N N . ALA A 1 289 ? 22.719 23.625 38.625 1 81.31 289 ALA A N 1
ATOM 2086 C CA . ALA A 1 289 ? 21.797 24.359 39.469 1 81.31 289 ALA A CA 1
ATOM 2087 C C . ALA A 1 289 ? 20.594 23.484 39.875 1 81.31 289 ALA A C 1
ATOM 2089 O O . ALA A 1 289 ? 20.109 23.578 41 1 81.31 289 ALA A O 1
ATOM 2090 N N . ILE A 1 290 ? 20.234 22.688 39.062 1 82.5 290 ILE A N 1
ATOM 2091 C CA . ILE A 1 290 ? 19.094 21.797 39.312 1 82.5 290 ILE A CA 1
ATOM 2092 C C . ILE A 1 290 ? 19.469 20.766 40.375 1 82.5 290 ILE A C 1
ATOM 2094 O O . ILE A 1 290 ? 18.672 20.5 41.281 1 82.5 290 ILE A O 1
ATOM 2098 N N . SER A 1 291 ? 20.641 20.281 40.188 1 82.69 291 SER A N 1
ATOM 2099 C CA . SER A 1 291 ? 21.094 19.297 41.156 1 82.69 291 SER A CA 1
ATOM 2100 C C . SER A 1 291 ? 21.125 19.891 42.562 1 82.69 291 SER A C 1
ATOM 2102 O O . SER A 1 291 ? 20.766 19.234 43.531 1 82.69 291 SER A O 1
ATOM 2104 N N . ARG A 1 292 ? 21.516 21.094 42.656 1 85.19 292 ARG A N 1
ATOM 2105 C CA . ARG A 1 292 ? 21.562 21.766 43.969 1 85.19 292 ARG A CA 1
ATOM 2106 C C . ARG A 1 292 ? 20.156 21.953 44.531 1 85.19 292 ARG A C 1
ATOM 2108 O O . ARG A 1 292 ? 19.953 21.766 45.719 1 85.19 292 ARG A O 1
ATOM 2115 N N . LEU A 1 293 ? 19.312 22.25 43.688 1 87 293 LEU A N 1
ATOM 2116 C CA . LEU A 1 293 ? 17.938 22.453 44.125 1 87 293 LEU A CA 1
ATOM 2117 C C . LEU A 1 293 ? 17.312 21.141 44.594 1 87 293 LEU A C 1
ATOM 2119 O O . LEU A 1 293 ? 16.594 21.125 45.594 1 87 293 LEU A O 1
ATOM 2123 N N . VAL A 1 294 ? 17.531 20.141 43.875 1 85.94 294 VAL A N 1
ATOM 2124 C CA . VAL A 1 294 ? 16.984 18.828 44.219 1 85.94 294 VAL A CA 1
ATOM 2125 C C . VAL A 1 294 ? 17.438 18.406 45.594 1 85.94 294 VAL A C 1
ATOM 2127 O O . VAL A 1 294 ? 16.656 17.875 46.406 1 85.94 294 VAL A O 1
ATOM 2130 N N . LEU A 1 295 ? 18.703 18.672 45.844 1 82.5 295 LEU A N 1
ATOM 2131 C CA . LEU A 1 295 ? 19.281 18.297 47.125 1 82.5 295 LEU A CA 1
ATOM 2132 C C . LEU A 1 295 ? 18.75 19.188 48.219 1 82.5 295 LEU A C 1
ATOM 2134 O O . LEU A 1 295 ? 18.406 18.703 49.312 1 82.5 295 LEU A O 1
ATOM 2138 N N . HIS A 1 296 ? 18.656 20.438 47.969 1 84.69 296 HIS A N 1
ATOM 2139 C CA . HIS A 1 296 ? 18.266 21.406 48.969 1 84.69 296 HIS A CA 1
ATOM 2140 C C . HIS A 1 296 ? 16.766 21.297 49.281 1 84.69 296 HIS A C 1
ATOM 2142 O O . HIS A 1 296 ? 16.359 21.453 50.438 1 84.69 296 HIS A O 1
ATOM 2148 N N . ALA A 1 297 ? 16.016 20.984 48.312 1 87.81 297 ALA A N 1
ATOM 2149 C CA . ALA A 1 297 ? 14.562 21.062 48.469 1 87.81 297 ALA A CA 1
ATOM 2150 C C . ALA A 1 297 ? 13.945 19.656 48.5 1 87.81 297 ALA A C 1
ATOM 2152 O O . ALA A 1 297 ? 12.727 19.516 48.469 1 87.81 297 ALA A O 1
ATOM 2153 N N . SER A 1 298 ? 14.758 18.609 48.562 1 83 298 SER A N 1
ATOM 2154 C CA . SER A 1 298 ? 14.297 17.219 48.594 1 83 298 SER A CA 1
ATOM 2155 C C . SER A 1 298 ? 13.312 16.922 47.469 1 83 298 SER A C 1
ATOM 2157 O O . SER A 1 298 ? 12.18 16.5 47.719 1 83 298 SER A O 1
ATOM 2159 N N . LEU A 1 299 ? 13.742 17.172 46.312 1 85.31 299 LEU A N 1
ATOM 2160 C CA . LEU A 1 299 ? 12.938 16.938 45.125 1 85.31 299 LEU A CA 1
ATOM 2161 C C . LEU A 1 299 ? 13.406 15.672 44.406 1 85.31 299 LEU A C 1
ATOM 2163 O O . LEU A 1 299 ? 14.523 15.203 44.625 1 85.31 299 LEU A O 1
ATOM 2167 N N . SER A 1 300 ? 12.492 15.016 43.75 1 80.69 300 SER A N 1
ATOM 2168 C CA . SER A 1 300 ? 12.844 13.875 42.906 1 80.69 300 SER A CA 1
ATOM 2169 C C . SER A 1 300 ? 12.758 14.234 41.438 1 80.69 300 SER A C 1
ATOM 2171 O O . SER A 1 300 ? 11.836 14.945 41 1 80.69 300 SER A O 1
ATOM 2173 N N . VAL A 1 301 ? 13.773 13.828 40.719 1 72.44 301 VAL A N 1
ATOM 2174 C CA . VAL A 1 301 ? 13.82 14.117 39.281 1 72.44 301 VAL A CA 1
ATOM 2175 C C . VAL A 1 301 ? 12.953 13.117 38.531 1 72.44 301 VAL A C 1
ATOM 2177 O O . VAL A 1 301 ? 13.203 11.906 38.594 1 72.44 301 VAL A O 1
ATOM 2180 N N . GLY A 1 302 ? 11.766 13.57 38.094 1 60.59 302 GLY A N 1
ATOM 2181 C CA . GLY A 1 302 ? 10.938 12.688 37.281 1 60.59 302 GLY A CA 1
ATOM 2182 C C . GLY A 1 302 ? 11.422 12.539 35.844 1 60.59 302 GLY A C 1
ATOM 2183 O O . GLY A 1 302 ? 11.719 11.43 35.406 1 60.59 302 GLY A O 1
ATOM 2184 N N . ALA A 1 303 ? 11.102 13.367 34.938 1 58.06 303 ALA A N 1
ATOM 2185 C CA . ALA A 1 303 ? 11.516 13.312 33.531 1 58.06 303 ALA A CA 1
ATOM 2186 C C . ALA A 1 303 ? 12.453 14.469 33.188 1 58.06 303 ALA A C 1
ATOM 2188 O O . ALA A 1 303 ? 12.273 15.586 33.656 1 58.06 303 ALA A O 1
ATOM 2189 N N . VAL A 1 304 ? 13.711 14.133 32.844 1 54.06 304 VAL A N 1
ATOM 2190 C CA . VAL A 1 304 ? 14.727 15.102 32.438 1 54.06 304 VAL A CA 1
ATOM 2191 C C . VAL A 1 304 ? 14.812 15.141 30.906 1 54.06 304 VAL A C 1
ATOM 2193 O O . VAL A 1 304 ? 14.898 14.094 30.266 1 54.06 304 VAL A O 1
ATOM 2196 N N . HIS A 1 305 ? 14.242 16.188 30.297 1 55.31 305 HIS A N 1
ATOM 2197 C CA . HIS A 1 305 ? 14.781 16.406 28.953 1 55.31 305 HIS A CA 1
ATOM 2198 C C . HIS A 1 305 ? 16.141 17.094 29.016 1 55.31 305 HIS A C 1
ATOM 2200 O O . HIS A 1 305 ? 16.234 18.266 29.375 1 55.31 305 HIS A O 1
ATOM 2206 N N . ARG A 1 306 ? 17.281 16.203 29.047 1 48.78 306 ARG A N 1
ATOM 2207 C CA . ARG A 1 306 ? 18.641 16.734 29 1 48.78 306 ARG A CA 1
ATOM 2208 C C . ARG A 1 306 ? 19.047 17.078 27.562 1 48.78 306 ARG A C 1
ATOM 2210 O O . ARG A 1 306 ? 18.969 16.219 26.672 1 48.78 306 ARG A O 1
ATOM 2217 N N . THR A 1 307 ? 18.859 18.234 27.203 1 45.72 307 THR A N 1
ATOM 2218 C CA . THR A 1 307 ? 19.656 18.562 26.016 1 45.72 307 THR A CA 1
ATOM 2219 C C . THR A 1 307 ? 21.141 18.344 26.281 1 45.72 307 THR A C 1
ATOM 2221 O O . THR A 1 307 ? 21.719 19 27.156 1 45.72 307 THR A O 1
ATOM 2224 N N . GLY A 1 308 ? 21.5 17.234 26.531 1 40.34 308 GLY A N 1
ATOM 2225 C CA . GLY A 1 308 ? 22.906 17.047 26.812 1 40.34 308 GLY A CA 1
ATOM 2226 C C . GLY A 1 308 ? 23.812 18 26.062 1 40.34 308 GLY A C 1
ATOM 2227 O O . GLY A 1 308 ? 23.359 18.703 25.156 1 40.34 308 GLY A O 1
ATOM 2228 N N . GLU A 1 309 ? 25.016 18.266 26.625 1 39.28 309 GLU A N 1
ATOM 2229 C CA . GLU A 1 309 ? 26.078 19.078 26.047 1 39.28 309 GLU A CA 1
ATOM 2230 C C . GLU A 1 309 ? 26.156 18.859 24.531 1 39.28 309 GLU A C 1
ATOM 2232 O O . GLU A 1 309 ? 26.625 19.734 23.797 1 39.28 309 GLU A O 1
ATOM 2237 N N . HIS A 1 310 ? 26.125 17.641 24.016 1 36.59 310 HIS A N 1
ATOM 2238 C CA . HIS A 1 310 ? 26.297 17.438 22.578 1 36.59 310 HIS A CA 1
ATOM 2239 C C . HIS A 1 310 ? 24.953 17.344 21.875 1 36.59 310 HIS A C 1
ATOM 2241 O O . HIS A 1 310 ? 24.078 16.609 22.328 1 36.59 310 HIS A O 1
ATOM 2247 N N . GLY A 1 311 ? 24.344 18.359 21.297 1 40.41 311 GLY A N 1
ATOM 2248 C CA . GLY A 1 311 ? 23.281 18.625 20.359 1 40.41 311 GLY A CA 1
ATOM 2249 C C . GLY A 1 311 ? 22.453 17.406 20.016 1 40.41 311 GLY A C 1
ATOM 2250 O O . GLY A 1 311 ? 21.469 17.5 19.266 1 40.41 311 GLY A O 1
ATOM 2251 N N . ASP A 1 312 ? 22.938 16.172 20.094 1 44.94 312 ASP A N 1
ATOM 2252 C CA . ASP A 1 312 ? 22.422 14.93 19.516 1 44.94 312 ASP A CA 1
ATOM 2253 C C . ASP A 1 312 ? 21.359 14.297 20.422 1 44.94 312 ASP A C 1
ATOM 2255 O O . ASP A 1 312 ? 20.828 13.234 20.109 1 44.94 312 ASP A O 1
ATOM 2259 N N . ALA A 1 313 ? 20.969 14.922 21.5 1 50.88 313 ALA A N 1
ATOM 2260 C CA . ALA A 1 313 ? 20.266 14.227 22.578 1 50.88 313 ALA A CA 1
ATOM 2261 C C . ALA A 1 313 ? 18.75 14.289 22.391 1 50.88 313 ALA A C 1
ATOM 2263 O O . ALA A 1 313 ? 18 13.75 23.203 1 50.88 313 ALA A O 1
ATOM 2264 N N . LEU A 1 314 ? 18.312 14.984 21.453 1 56.25 314 LEU A N 1
ATOM 2265 C CA . LEU A 1 314 ? 16.859 15.086 21.406 1 56.25 314 LEU A CA 1
ATOM 2266 C C . LEU A 1 314 ? 16.234 13.758 20.969 1 56.25 314 LEU A C 1
ATOM 2268 O O . LEU A 1 314 ? 15.086 13.469 21.297 1 56.25 314 LEU A O 1
ATOM 2272 N N . PHE A 1 315 ? 17.109 13.062 20.375 1 60.25 315 PHE A N 1
ATOM 2273 C CA . PHE A 1 315 ? 16.562 11.805 19.859 1 60.25 315 PHE A CA 1
ATOM 2274 C C . PHE A 1 315 ? 17.281 10.617 20.484 1 60.25 315 PHE A C 1
ATOM 2276 O O . PHE A 1 315 ? 18.516 10.617 20.594 1 60.25 315 PHE A O 1
ATOM 2283 N N . SER A 1 316 ? 16.578 9.906 21.234 1 61.91 316 SER A N 1
ATOM 2284 C CA . SER A 1 316 ? 17.109 8.641 21.734 1 61.91 316 SER A CA 1
ATOM 2285 C C . SER A 1 316 ? 16.359 7.453 21.141 1 61.91 316 SER A C 1
ATOM 2287 O O . SER A 1 316 ? 15.43 7.629 20.359 1 61.91 316 SER A O 1
ATOM 2289 N N . ARG A 1 317 ? 16.891 6.348 21.469 1 62.69 317 ARG A N 1
ATOM 2290 C CA . ARG A 1 317 ? 16.266 5.113 20.984 1 62.69 317 ARG A CA 1
ATOM 2291 C C . ARG A 1 317 ? 14.844 4.98 21.5 1 62.69 317 ARG A C 1
ATOM 2293 O O . ARG A 1 317 ? 13.992 4.391 20.844 1 62.69 317 ARG A O 1
ATOM 2300 N N . GLU A 1 318 ? 14.633 5.559 22.562 1 65.31 318 GLU A N 1
ATOM 2301 C CA . GLU A 1 318 ? 13.328 5.348 23.188 1 65.31 318 GLU A CA 1
ATOM 2302 C C . GLU A 1 318 ? 12.445 6.586 23.047 1 65.31 318 GLU A C 1
ATOM 2304 O O . GLU A 1 318 ? 11.219 6.477 22.984 1 65.31 318 GLU A O 1
ATOM 2309 N N . LEU A 1 319 ? 13.172 7.723 23.016 1 70.94 319 LEU A N 1
ATOM 2310 C CA . LEU A 1 319 ? 12.406 8.969 23.031 1 70.94 319 LEU A CA 1
ATOM 2311 C C . LEU A 1 319 ? 12.672 9.773 21.766 1 70.94 319 LEU A C 1
ATOM 2313 O O . LEU A 1 319 ? 13.781 9.766 21.234 1 70.94 319 LEU A O 1
ATOM 2317 N N . GLY A 1 320 ? 11.57 10.312 21.203 1 73.69 320 GLY A N 1
ATOM 2318 C CA . GLY A 1 320 ? 11.672 11.211 20.062 1 73.69 320 GLY A CA 1
ATOM 2319 C C . GLY A 1 320 ? 10.961 12.531 20.281 1 73.69 320 GLY A C 1
ATOM 2320 O O . GLY A 1 320 ? 10.273 12.711 21.297 1 73.69 320 GLY A O 1
ATOM 2321 N N . VAL A 1 321 ? 11.273 13.492 19.469 1 76.69 321 VAL A N 1
ATOM 2322 C CA . VAL A 1 321 ? 10.648 14.812 19.516 1 76.69 321 VAL A CA 1
ATOM 2323 C C . VAL A 1 321 ? 9.969 15.102 18.172 1 76.69 321 VAL A C 1
ATOM 2325 O O . VAL A 1 321 ? 10.508 14.773 17.109 1 76.69 321 VAL A O 1
ATOM 2328 N N . VAL A 1 322 ? 8.742 15.539 18.219 1 80.38 322 VAL A N 1
ATOM 2329 C CA . VAL A 1 322 ? 8.039 15.906 17 1 80.38 322 VAL A CA 1
ATOM 2330 C C . VAL A 1 322 ? 7.379 17.281 17.172 1 80.38 322 VAL A C 1
ATOM 2332 O O . VAL A 1 322 ? 6.996 17.656 18.281 1 80.38 322 VAL A O 1
ATOM 2335 N N . GLU A 1 323 ? 7.332 17.938 16.094 1 84.94 323 GLU A N 1
ATOM 2336 C CA . GLU A 1 323 ? 6.648 19.234 16.016 1 84.94 323 GLU A CA 1
ATOM 2337 C C . GLU A 1 323 ? 5.234 19.078 15.469 1 84.94 323 GLU A C 1
ATOM 2339 O O . GLU A 1 323 ? 5.039 18.5 14.398 1 84.94 323 GLU A O 1
ATOM 2344 N N . VAL A 1 324 ? 4.266 19.578 16.281 1 85.94 324 VAL A N 1
ATOM 2345 C CA . VAL A 1 324 ? 2.881 19.469 15.844 1 85.94 324 VAL A CA 1
ATOM 2346 C C . VAL A 1 324 ? 2.266 20.859 15.742 1 85.94 324 VAL A C 1
ATOM 2348 O O . VAL A 1 324 ? 2.666 21.781 16.469 1 85.94 324 VAL A O 1
ATOM 2351 N N . ILE A 1 325 ? 1.318 21.062 14.812 1 86 325 ILE A N 1
ATOM 2352 C CA . ILE A 1 325 ? 0.584 22.312 14.648 1 86 325 ILE A CA 1
ATOM 2353 C C . ILE A 1 325 ? -0.89 22.094 14.984 1 86 325 ILE A C 1
ATOM 2355 O O . ILE A 1 325 ? -1.464 21.062 14.633 1 86 325 ILE A O 1
ATOM 2359 N N . ILE A 1 326 ? -1.466 22.984 15.609 1 84.69 326 ILE A N 1
ATOM 2360 C CA . ILE A 1 326 ? -2.875 22.906 15.977 1 84.69 326 ILE A CA 1
ATOM 2361 C C . ILE A 1 326 ? -3.738 23.359 14.805 1 84.69 326 ILE A C 1
ATOM 2363 O O . ILE A 1 326 ? -3.752 24.547 14.453 1 84.69 326 ILE A O 1
ATOM 2367 N N . PRO A 1 327 ? -4.48 22.406 14.258 1 80.38 327 PRO A N 1
ATOM 2368 C CA . PRO A 1 327 ? -5.328 22.781 13.125 1 80.38 327 PRO A CA 1
ATOM 2369 C C . PRO A 1 327 ? -6.609 23.484 13.555 1 80.38 327 PRO A C 1
ATOM 2371 O O . PRO A 1 327 ? -6.922 23.531 14.75 1 80.38 327 PRO A O 1
ATOM 2374 N N . PRO A 1 328 ? -7.309 24.078 12.578 1 76.62 328 PRO A N 1
ATOM 2375 C CA . PRO A 1 328 ? -8.602 24.672 12.922 1 76.62 328 PRO A CA 1
ATOM 2376 C C . PRO A 1 328 ? -9.633 23.641 13.383 1 76.62 328 PRO A C 1
ATOM 2378 O O . PRO A 1 328 ? -9.664 22.531 12.852 1 76.62 328 PRO A O 1
ATOM 2381 N N . ARG A 1 329 ? -10.438 23.922 14.367 1 74.5 329 ARG A N 1
ATOM 2382 C CA . ARG A 1 329 ? -11.516 23.078 14.875 1 74.5 329 ARG A CA 1
ATOM 2383 C C . ARG A 1 329 ? -10.961 21.906 15.68 1 74.5 329 ARG A C 1
ATOM 2385 O O . ARG A 1 329 ? -11.555 20.828 15.688 1 74.5 329 ARG A O 1
ATOM 2392 N N . SER A 1 330 ? -9.75 22.031 16.062 1 78.94 330 SER A N 1
ATOM 2393 C CA . SER A 1 330 ? -9.195 21.031 16.969 1 78.94 330 SER A CA 1
ATOM 2394 C C . SER A 1 330 ? -9.805 21.125 18.359 1 78.94 330 SER A C 1
ATOM 2396 O O . SER A 1 330 ? -10.141 22.219 18.812 1 78.94 330 SER A O 1
ATOM 2398 N N . ARG A 1 331 ? -10.016 20.047 19.016 1 77.06 331 ARG A N 1
ATOM 2399 C CA . ARG A 1 331 ? -10.555 20.016 20.375 1 77.06 331 ARG A CA 1
ATOM 2400 C C . ARG A 1 331 ? -9.531 20.531 21.375 1 77.06 331 ARG A C 1
ATOM 2402 O O . ARG A 1 331 ? -9.883 20.859 22.516 1 77.06 331 ARG A O 1
ATOM 2409 N N . ILE A 1 332 ? -8.32 20.625 20.859 1 78.44 332 ILE A N 1
ATOM 2410 C CA . ILE A 1 332 ? -7.262 21.031 21.781 1 78.44 332 ILE A CA 1
ATOM 2411 C C . ILE A 1 332 ? -7.113 22.547 21.766 1 78.44 332 ILE A C 1
ATOM 2413 O O . ILE A 1 332 ? -6.426 23.125 22.609 1 78.44 332 ILE A O 1
ATOM 2417 N N . GLU A 1 333 ? -7.871 23.125 20.891 1 81.38 333 GLU A N 1
ATOM 2418 C CA . GLU A 1 333 ? -7.867 24.594 20.875 1 81.38 333 GLU A CA 1
ATOM 2419 C C . GLU A 1 333 ? -8.43 25.156 22.188 1 81.38 333 GLU A C 1
ATOM 2421 O O . GLU A 1 333 ? -9.477 24.703 22.656 1 81.38 333 GLU A O 1
ATOM 2426 N N . GLY A 1 334 ? -7.707 26.031 22.766 1 79.94 334 GLY A N 1
ATOM 2427 C CA . GLY A 1 334 ? -8.172 26.656 24 1 79.94 334 GLY A CA 1
ATOM 2428 C C . GLY A 1 334 ? -7.617 26 25.25 1 79.94 334 GLY A C 1
ATOM 2429 O O . GLY A 1 334 ? -7.785 26.516 26.344 1 79.94 334 GLY A O 1
ATOM 2430 N N . LEU A 1 335 ? -6.996 24.922 25.062 1 81.88 335 LEU A N 1
ATOM 2431 C CA . LEU A 1 335 ? -6.406 24.234 26.203 1 81.88 335 LEU A CA 1
ATOM 2432 C C . LEU A 1 335 ? -5.168 24.969 26.703 1 81.88 335 LEU A C 1
ATOM 2434 O O . LEU A 1 335 ? -4.355 25.438 25.906 1 81.88 335 LEU A O 1
ATOM 2438 N N . ARG A 1 336 ? -5.117 25.156 27.984 1 83.06 336 ARG A N 1
ATOM 2439 C CA . ARG A 1 336 ? -3.947 25.781 28.594 1 83.06 336 ARG A CA 1
ATOM 2440 C C . ARG A 1 336 ? -2.83 24.766 28.797 1 83.06 336 ARG A C 1
ATOM 2442 O O . ARG A 1 336 ? -3.049 23.719 29.406 1 83.06 336 ARG A O 1
ATOM 2449 N N . VAL A 1 337 ? -1.71 25.141 28.156 1 82.12 337 VAL A N 1
ATOM 2450 C CA . VAL A 1 337 ? -0.588 24.219 28.266 1 82.12 337 VAL A CA 1
ATOM 2451 C C . VAL A 1 337 ? 0.621 24.938 28.859 1 82.12 337 VAL A C 1
ATOM 2453 O O . VAL A 1 337 ? 0.742 26.156 28.75 1 82.12 337 VAL A O 1
ATOM 2456 N N . LEU A 1 338 ? 1.414 24.156 29.609 1 78.5 338 LEU A N 1
ATOM 2457 C CA . LEU A 1 338 ? 2.668 24.609 30.188 1 78.5 338 LEU A CA 1
ATOM 2458 C C . LEU A 1 338 ? 3.844 23.797 29.672 1 78.5 338 LEU A C 1
ATOM 2460 O O . LEU A 1 338 ? 3.77 22.562 29.609 1 78.5 338 LEU A O 1
ATOM 2464 N N . PRO A 1 339 ? 4.816 24.578 29.062 1 77.19 339 PRO A N 1
ATOM 2465 C CA . PRO A 1 339 ? 6.016 23.797 28.734 1 77.19 339 PRO A CA 1
ATOM 2466 C C . PRO A 1 339 ? 6.5 22.953 29.906 1 77.19 339 PRO A C 1
ATOM 2468 O O . PRO A 1 339 ? 6.609 23.453 31.031 1 77.19 339 PRO A O 1
ATOM 2471 N N . GLY A 1 340 ? 6.691 21.688 29.656 1 73.88 340 GLY A N 1
ATOM 2472 C CA . GLY A 1 340 ? 7.062 20.766 30.703 1 73.88 340 GLY A CA 1
ATOM 2473 C C . GLY A 1 340 ? 5.902 19.906 31.188 1 73.88 340 GLY A C 1
ATOM 2474 O O . GLY A 1 340 ? 6.094 18.984 31.969 1 73.88 340 GLY A O 1
ATOM 2475 N N . ALA A 1 341 ? 4.777 20.266 30.703 1 75.12 341 ALA A N 1
ATOM 2476 C CA . ALA A 1 341 ? 3.594 19.516 31.109 1 75.12 341 ALA A CA 1
ATOM 2477 C C . ALA A 1 341 ? 3.498 18.188 30.344 1 75.12 341 ALA A C 1
ATOM 2479 O O . ALA A 1 341 ? 3.986 18.094 29.219 1 75.12 341 ALA A O 1
ATOM 2480 N N . LEU A 1 342 ? 2.955 17.234 31.031 1 76.12 342 LEU A N 1
ATOM 2481 C CA . LEU A 1 342 ? 2.695 15.938 30.406 1 76.12 342 LEU A CA 1
ATOM 2482 C C . LEU A 1 342 ? 1.245 15.836 29.938 1 76.12 342 LEU A C 1
ATOM 2484 O O . LEU A 1 342 ? 0.325 16.141 30.703 1 76.12 342 LEU A O 1
ATOM 2488 N N . THR A 1 343 ? 1.071 15.516 28.719 1 76.5 343 THR A N 1
ATOM 2489 C CA . THR A 1 343 ? -0.27 15.312 28.188 1 76.5 343 THR A CA 1
ATOM 2490 C C . THR A 1 343 ? -0.844 13.977 28.641 1 76.5 343 THR A C 1
ATOM 2492 O O . THR A 1 343 ? -0.108 13.109 29.125 1 76.5 343 THR A O 1
ATOM 2495 N N . PRO A 1 344 ? -2.084 13.906 28.531 1 70.69 344 PRO A N 1
ATOM 2496 C CA . PRO A 1 344 ? -2.701 12.633 28.938 1 70.69 344 PRO A CA 1
ATOM 2497 C C . PRO A 1 344 ? -2.164 11.445 28.141 1 70.69 344 PRO A C 1
ATOM 2499 O O . PRO A 1 344 ? -2.162 10.32 28.641 1 70.69 344 PRO A O 1
ATOM 2502 N N . ASP A 1 345 ? -1.739 11.727 27 1 74.38 345 ASP A N 1
ATOM 2503 C CA . ASP A 1 345 ? -1.232 10.648 26.172 1 74.38 345 ASP A CA 1
ATOM 2504 C C . ASP A 1 345 ? 0.24 10.367 26.453 1 74.38 345 ASP A C 1
ATOM 2506 O O . ASP A 1 345 ? 0.872 9.555 25.781 1 74.38 345 ASP A O 1
ATOM 2510 N N . GLY A 1 346 ? 0.771 11.031 27.469 1 72.38 346 GLY A N 1
ATOM 2511 C CA . GLY A 1 346 ? 2.133 10.766 27.906 1 72.38 346 GLY A CA 1
ATOM 2512 C C . GLY A 1 346 ? 3.17 11.57 27.141 1 72.38 346 GLY A C 1
ATOM 2513 O O . GLY A 1 346 ? 4.332 11.164 27.047 1 72.38 346 GLY A O 1
ATOM 2514 N N . LEU A 1 347 ? 2.734 12.594 26.547 1 81.94 347 LEU A N 1
ATOM 2515 C CA . LEU A 1 347 ? 3.684 13.43 25.812 1 81.94 347 LEU A CA 1
ATOM 2516 C C . LEU A 1 347 ? 4.102 14.633 26.641 1 81.94 347 LEU A C 1
ATOM 2518 O O . LEU A 1 347 ? 3.277 15.219 27.344 1 81.94 347 LEU A O 1
ATOM 2522 N N . LEU A 1 348 ? 5.375 14.914 26.609 1 78.69 348 LEU A N 1
ATOM 2523 C CA . LEU A 1 348 ? 5.926 16.078 27.297 1 78.69 348 LEU A CA 1
ATOM 2524 C C . LEU A 1 348 ? 5.965 17.281 26.375 1 78.69 348 LEU A C 1
ATOM 2526 O O . LEU A 1 348 ? 6.562 17.234 25.297 1 78.69 348 LEU A O 1
ATOM 2530 N N . VAL A 1 349 ? 5.309 18.297 26.781 1 84.19 349 VAL A N 1
ATOM 2531 C CA . VAL A 1 349 ? 5.348 19.531 26 1 84.19 349 VAL A CA 1
ATOM 2532 C C . VAL A 1 349 ? 6.652 20.266 26.266 1 84.19 349 VAL A C 1
ATOM 2534 O O . VAL A 1 349 ? 6.934 20.641 27.406 1 84.19 349 VAL A O 1
ATOM 2537 N N . LEU A 1 350 ? 7.402 20.5 25.25 1 77.94 350 LEU A N 1
ATOM 2538 C CA . LEU A 1 350 ? 8.703 21.125 25.438 1 77.94 350 LEU A CA 1
ATOM 2539 C C . LEU A 1 350 ? 8.609 22.641 25.25 1 77.94 350 LEU A C 1
ATOM 2541 O O . LEU A 1 350 ? 9.227 23.406 25.984 1 77.94 350 LEU A O 1
ATOM 2545 N N . ALA A 1 351 ? 7.926 23 24.141 1 82.06 351 ALA A N 1
ATOM 2546 C CA . ALA A 1 351 ? 7.844 24.422 23.828 1 82.06 351 ALA A CA 1
ATOM 2547 C C . ALA A 1 351 ? 6.633 24.703 22.938 1 82.06 351 ALA A C 1
ATOM 2549 O O . ALA A 1 351 ? 6.117 23.812 22.266 1 82.06 351 ALA A O 1
ATOM 2550 N N . VAL A 1 352 ? 6.219 25.891 23 1 84.94 352 VAL A N 1
ATOM 2551 C CA . VAL A 1 352 ? 5.129 26.375 22.156 1 84.94 352 VAL A CA 1
ATOM 2552 C C . VAL A 1 352 ? 5.582 27.625 21.406 1 84.94 352 VAL A C 1
ATOM 2554 O O . VAL A 1 352 ? 6.219 28.516 21.984 1 84.94 352 VAL A O 1
ATOM 2557 N N . GLN A 1 353 ? 5.301 27.578 20.156 1 85.81 353 GLN A N 1
ATOM 2558 C CA . GLN A 1 353 ? 5.625 28.734 19.328 1 85.81 353 GLN A CA 1
ATOM 2559 C C . GLN A 1 353 ? 4.379 29.281 18.625 1 85.81 353 GLN A C 1
ATOM 2561 O O . GLN A 1 353 ? 3.531 28.516 18.172 1 85.81 353 GLN A O 1
ATOM 2566 N N . ARG A 1 354 ? 4.25 30.578 18.75 1 86.12 354 ARG A N 1
ATOM 2567 C CA . ARG A 1 354 ? 3.182 31.266 18.031 1 86.12 354 ARG A CA 1
ATOM 2568 C C . ARG A 1 354 ? 3.748 32.219 17 1 86.12 354 ARG A C 1
ATOM 2570 O O . ARG A 1 354 ? 4.492 33.156 17.344 1 86.12 354 ARG A O 1
ATOM 2577 N N . GLN A 1 355 ? 3.355 32.031 15.734 1 80.56 355 GLN A N 1
ATOM 2578 C CA . GLN A 1 355 ? 3.816 32.875 14.641 1 80.56 355 GLN A CA 1
ATOM 2579 C C . GLN A 1 355 ? 5.34 32.938 14.594 1 80.56 355 GLN A C 1
ATOM 2581 O O . GLN A 1 355 ? 5.922 34 14.445 1 80.56 355 GLN A O 1
ATOM 2586 N N . GLY A 1 356 ? 5.922 31.766 14.938 1 74.75 356 GLY A N 1
ATOM 2587 C CA . GLY A 1 356 ? 7.367 31.656 14.844 1 74.75 356 GLY A CA 1
ATOM 2588 C C . GLY A 1 356 ? 8.086 32.156 16.078 1 74.75 356 GLY A C 1
ATOM 2589 O O . GLY A 1 356 ? 9.32 32.156 16.125 1 74.75 356 GLY A O 1
ATOM 2590 N N . ARG A 1 357 ? 7.355 32.625 17.016 1 80 357 ARG A N 1
ATOM 2591 C CA . ARG A 1 357 ? 7.969 33.156 18.219 1 80 357 ARG A CA 1
ATOM 2592 C C . ARG A 1 357 ? 7.703 32.25 19.422 1 80 357 ARG A C 1
ATOM 2594 O O . ARG A 1 357 ? 6.578 31.797 19.609 1 80 357 ARG A O 1
ATOM 2601 N N . ASP A 1 358 ? 8.75 32.062 20.109 1 80.12 358 ASP A N 1
ATOM 2602 C CA . ASP A 1 358 ? 8.656 31.219 21.297 1 80.12 358 ASP A CA 1
ATOM 2603 C C . ASP A 1 358 ? 7.832 31.891 22.391 1 80.12 358 ASP A C 1
ATOM 2605 O O . ASP A 1 358 ? 8 33.094 22.641 1 80.12 358 ASP A O 1
ATOM 2609 N N . ARG A 1 359 ? 6.93 31.188 22.906 1 80 359 ARG A N 1
ATOM 2610 C CA . ARG A 1 359 ? 6.062 31.734 23.938 1 80 359 ARG A CA 1
ATOM 2611 C C . ARG A 1 359 ? 6.711 31.641 25.328 1 80 359 ARG A C 1
ATOM 2613 O O . ARG A 1 359 ? 6.141 32.094 26.312 1 80 359 ARG A O 1
ATOM 2620 N N . GLY A 1 360 ? 7.906 31.125 25.328 1 71.31 360 GLY A N 1
ATOM 2621 C CA . GLY A 1 360 ? 8.68 31.078 26.562 1 71.31 360 GLY A CA 1
ATOM 2622 C C . GLY A 1 360 ? 8.125 30.094 27.578 1 71.31 360 GLY A C 1
ATOM 2623 O O . GLY A 1 360 ? 7.406 29.156 27.219 1 71.31 360 GLY A O 1
ATOM 2624 N N . ALA A 1 361 ? 8.578 30.266 28.828 1 68.56 361 ALA A N 1
ATOM 2625 C CA . ALA A 1 361 ? 8.25 29.344 29.906 1 68.56 361 ALA A CA 1
ATOM 2626 C C . ALA A 1 361 ? 6.992 29.781 30.641 1 68.56 361 ALA A C 1
ATOM 2628 O O . ALA A 1 361 ? 6.969 29.828 31.875 1 68.56 361 ALA A O 1
ATOM 2629 N N . ARG A 1 362 ? 5.965 30.25 29.875 1 72.88 362 ARG A N 1
ATOM 2630 C CA . ARG A 1 362 ? 4.711 30.688 30.484 1 72.88 362 ARG A CA 1
ATOM 2631 C C . ARG A 1 362 ? 3.539 29.859 29.969 1 72.88 362 ARG A C 1
ATOM 2633 O O . ARG A 1 362 ? 3.594 29.328 28.859 1 72.88 362 ARG A O 1
ATOM 2640 N N . PRO A 1 363 ? 2.668 29.672 30.875 1 77.56 363 PRO A N 1
ATOM 2641 C CA . PRO A 1 363 ? 1.464 29 30.391 1 77.56 363 PRO A CA 1
ATOM 2642 C C . PRO A 1 363 ? 0.807 29.703 29.219 1 77.56 363 PRO A C 1
ATOM 2644 O O . PRO A 1 363 ? 0.758 30.938 29.188 1 77.56 363 PRO A O 1
ATOM 2647 N N . THR A 1 364 ? 0.549 28.969 28.25 1 82.62 364 THR A N 1
ATOM 2648 C CA . THR A 1 364 ? -0.018 29.531 27.031 1 82.62 364 THR A CA 1
ATOM 2649 C C . THR A 1 364 ? -1.299 28.797 26.641 1 82.62 364 THR A C 1
ATOM 2651 O O . THR A 1 364 ? -1.389 27.562 26.781 1 82.62 364 THR A O 1
ATOM 2654 N N . THR A 1 365 ? -2.305 29.547 26.406 1 86.06 365 THR A N 1
ATOM 2655 C CA . THR A 1 365 ? -3.516 28.984 25.828 1 86.06 365 THR A CA 1
ATOM 2656 C C . THR A 1 365 ? -3.33 28.703 24.328 1 86.06 365 THR A C 1
ATOM 2658 O O . THR A 1 365 ? -3.049 29.609 23.562 1 86.06 365 THR A O 1
ATOM 2661 N N . LEU A 1 366 ? -3.492 27.484 23.984 1 87.56 366 LEU A N 1
ATOM 2662 C CA . LEU A 1 366 ? -3.223 27.062 22.609 1 87.56 366 LEU A CA 1
ATOM 2663 C C . LEU A 1 366 ? -4.23 27.672 21.656 1 87.56 366 LEU A C 1
ATOM 2665 O O . LEU A 1 366 ? -5.418 27.766 21.969 1 87.56 366 LEU A O 1
ATOM 2669 N N . ALA A 1 367 ? -3.742 28.172 20.578 1 86 367 ALA A N 1
ATOM 2670 C CA . ALA A 1 367 ? -4.547 28.75 19.516 1 86 367 ALA A CA 1
ATOM 2671 C C . ALA A 1 367 ? -4.281 28.031 18.188 1 86 367 ALA A C 1
ATOM 2673 O O . ALA A 1 367 ? -3.289 27.312 18.047 1 86 367 ALA A O 1
ATOM 2674 N N . VAL A 1 368 ? -5.176 28.219 17.281 1 84.88 368 VAL A N 1
ATOM 2675 C CA . VAL A 1 368 ? -5.008 27.656 15.953 1 84.88 368 VAL A CA 1
ATOM 2676 C C . VAL A 1 368 ? -3.711 28.172 15.336 1 84.88 368 VAL A C 1
ATOM 2678 O O . VAL A 1 368 ? -3.412 29.359 15.406 1 84.88 368 VAL A O 1
ATOM 2681 N N . GLY A 1 369 ? -2.945 27.234 14.805 1 83.75 369 GLY A N 1
ATOM 2682 C CA . GLY A 1 369 ? -1.722 27.625 14.125 1 83.75 369 GLY A CA 1
ATOM 2683 C C . GLY A 1 369 ? -0.49 27.547 15 1 83.75 369 GLY A C 1
ATOM 2684 O O . GLY A 1 369 ? 0.638 27.625 14.516 1 83.75 369 GLY A O 1
ATOM 2685 N N . ASP A 1 370 ? -0.651 27.359 16.281 1 84.88 370 ASP A N 1
ATOM 2686 C CA . ASP A 1 370 ? 0.49 27.234 17.188 1 84.88 370 ASP A CA 1
ATOM 2687 C C . ASP A 1 370 ? 1.278 25.953 16.891 1 84.88 370 ASP A C 1
ATOM 2689 O O . ASP A 1 370 ? 0.693 24.922 16.562 1 84.88 370 ASP A O 1
ATOM 2693 N N . ALA A 1 371 ? 2.572 26.156 16.875 1 87.31 371 ALA A N 1
ATOM 2694 C CA . ALA A 1 371 ? 3.453 24.984 16.766 1 87.31 371 ALA A CA 1
ATOM 2695 C C . ALA A 1 371 ? 3.9 24.516 18.156 1 87.31 371 ALA A C 1
ATOM 2697 O O . ALA A 1 371 ? 4.359 25.312 18.969 1 87.31 371 ALA A O 1
ATOM 2698 N N . VAL A 1 372 ? 3.711 23.281 18.391 1 86 372 VAL A N 1
ATOM 2699 C CA . VAL A 1 372 ? 4.059 22.719 19.703 1 86 372 VAL A CA 1
ATOM 2700 C C . VAL A 1 372 ? 5.098 21.625 19.516 1 86 372 VAL A C 1
ATOM 2702 O O . VAL A 1 372 ? 4.938 20.734 18.672 1 86 372 VAL A O 1
ATOM 2705 N N . LEU A 1 373 ? 6.082 21.703 20.25 1 85.88 373 LEU A N 1
ATOM 2706 C CA . LEU A 1 373 ? 7.102 20.672 20.266 1 85.88 373 LEU A CA 1
ATOM 2707 C C . LEU A 1 373 ? 6.844 19.672 21.391 1 85.88 373 LEU A C 1
ATOM 2709 O O . LEU A 1 373 ? 6.758 20.062 22.562 1 85.88 373 LEU A O 1
ATOM 2713 N N . VAL A 1 374 ? 6.742 18.453 21.062 1 84.75 374 VAL A N 1
ATOM 2714 C CA . VAL A 1 374 ? 6.41 17.438 22.062 1 84.75 374 VAL A CA 1
ATOM 2715 C C . VAL A 1 374 ? 7.434 16.312 22.031 1 84.75 374 VAL A C 1
ATOM 2717 O O . VAL A 1 374 ? 7.988 16 20.969 1 84.75 374 VAL A O 1
ATOM 2720 N N . GLU A 1 375 ? 7.672 15.781 23.203 1 81.38 375 GLU A N 1
ATOM 2721 C CA . GLU A 1 375 ? 8.594 14.664 23.359 1 81.38 375 GLU A CA 1
ATOM 2722 C C . GLU A 1 375 ? 7.891 13.445 23.953 1 81.38 375 GLU A C 1
ATOM 2724 O O . GLU A 1 375 ? 7.039 13.586 24.844 1 81.38 375 GLU A O 1
ATOM 2729 N N . GLY A 1 376 ? 8.156 12.297 23.469 1 76.31 376 GLY A N 1
ATOM 2730 C CA . GLY A 1 376 ? 7.609 11.055 23.984 1 76.31 376 GLY A CA 1
ATOM 2731 C C . GLY A 1 376 ? 8.172 9.828 23.297 1 76.31 376 GLY A C 1
ATOM 2732 O O . GLY A 1 376 ? 9.156 9.914 22.562 1 76.31 376 GLY A O 1
ATOM 2733 N N . THR A 1 377 ? 7.629 8.734 23.812 1 76.25 377 THR A N 1
ATOM 2734 C CA . THR A 1 377 ? 8.039 7.492 23.172 1 76.25 377 THR A CA 1
ATOM 2735 C C . THR A 1 377 ? 7.625 7.473 21.703 1 76.25 377 THR A C 1
ATOM 2737 O O . THR A 1 377 ? 6.664 8.141 21.312 1 76.25 377 THR A O 1
ATOM 2740 N N . TRP A 1 378 ? 8.398 6.793 21 1 74.75 378 TRP A N 1
ATOM 2741 C CA . TRP A 1 378 ? 8.109 6.727 19.578 1 74.75 378 TRP A CA 1
ATOM 2742 C C . TRP A 1 378 ? 6.707 6.195 19.328 1 74.75 378 TRP A C 1
ATOM 2744 O O . TRP A 1 378 ? 6.02 6.641 18.391 1 74.75 378 TRP A O 1
ATOM 2754 N N . GLU A 1 379 ? 6.273 5.316 20.094 1 76.5 379 GLU A N 1
ATOM 2755 C CA . GLU A 1 379 ? 4.922 4.785 19.953 1 76.5 379 GLU A CA 1
ATOM 2756 C C . GLU A 1 379 ? 3.877 5.859 20.234 1 76.5 379 GLU A C 1
ATOM 2758 O O . GLU A 1 379 ? 2.881 5.965 19.516 1 76.5 379 GLU A O 1
ATOM 2763 N N . ALA A 1 380 ? 4.109 6.625 21.234 1 76.81 380 ALA A N 1
ATOM 2764 C CA . ALA A 1 380 ? 3.184 7.699 21.578 1 76.81 380 ALA A CA 1
ATOM 2765 C C . ALA A 1 380 ? 3.143 8.766 20.484 1 76.81 380 ALA A C 1
ATOM 2767 O O . ALA A 1 380 ? 2.078 9.297 20.172 1 76.81 380 ALA A O 1
ATOM 2768 N N . LEU A 1 381 ? 4.262 9.008 19.984 1 79.81 381 LEU A N 1
ATOM 2769 C CA . LEU A 1 381 ? 4.348 10.016 18.938 1 79.81 381 LEU A CA 1
ATOM 2770 C C . LEU A 1 381 ? 3.633 9.555 17.672 1 79.81 381 LEU A C 1
ATOM 2772 O O . LEU A 1 381 ? 2.996 10.359 16.984 1 79.81 381 LEU A O 1
ATOM 2776 N N . ARG A 1 382 ? 3.717 8.336 17.438 1 76.75 382 ARG A N 1
ATOM 2777 C CA . ARG A 1 382 ? 3.023 7.781 16.281 1 76.75 382 ARG A CA 1
ATOM 2778 C C . ARG A 1 382 ? 1.511 7.863 16.453 1 76.75 382 ARG A C 1
ATOM 2780 O O . ARG A 1 382 ? 0.788 8.188 15.516 1 76.75 382 ARG A O 1
ATOM 2787 N N . ARG A 1 383 ? 1.076 7.602 17.562 1 75.94 383 ARG A N 1
ATOM 2788 C CA . ARG A 1 383 ? -0.352 7.688 17.844 1 75.94 383 ARG A CA 1
ATOM 2789 C C . ARG A 1 383 ? -0.857 9.117 17.672 1 75.94 383 ARG A C 1
ATOM 2791 O O . ARG A 1 383 ? -1.965 9.336 17.188 1 75.94 383 ARG A O 1
ATOM 2798 N N . THR A 1 384 ? 0.008 9.953 18.062 1 74.88 384 THR A N 1
ATOM 2799 C CA . THR A 1 384 ? -0.345 11.367 17.953 1 74.88 384 THR A CA 1
ATOM 2800 C C . THR A 1 384 ? -0.451 11.781 16.5 1 74.88 384 THR A C 1
ATOM 2802 O O . THR A 1 384 ? -1.298 12.609 16.141 1 74.88 384 THR A O 1
ATOM 2805 N N . SER A 1 385 ? 0.35 11.219 15.711 1 73.56 385 SER A N 1
ATOM 2806 C CA . SER A 1 385 ? 0.363 11.562 14.289 1 73.56 385 SER A CA 1
ATOM 2807 C C . SER A 1 385 ? -0.891 11.047 13.586 1 73.56 385 SER A C 1
ATOM 2809 O O . SER A 1 385 ? -1.275 11.57 12.539 1 73.56 385 SER A O 1
ATOM 2811 N N . GLU A 1 386 ? -1.463 10.133 14.234 1 67.81 386 GLU A N 1
ATOM 2812 C CA . GLU A 1 386 ? -2.662 9.555 13.633 1 67.81 386 GLU A CA 1
ATOM 2813 C C . GLU A 1 386 ? -3.922 10.25 14.148 1 67.81 386 GLU A C 1
ATOM 2815 O O . GLU A 1 386 ? -5.004 10.078 13.586 1 67.81 386 GLU A O 1
ATOM 2820 N N . ASP A 1 387 ? -3.65 11.062 15.141 1 65.56 387 ASP A N 1
ATOM 2821 C CA . ASP A 1 387 ? -4.766 11.797 15.719 1 65.56 387 ASP A CA 1
ATOM 2822 C C . ASP A 1 387 ? -5.125 13.016 14.867 1 65.56 387 ASP A C 1
ATOM 2824 O O . ASP A 1 387 ? -4.242 13.695 14.344 1 65.56 387 ASP A O 1
ATOM 2828 N N . HIS A 1 388 ? -6.352 13.242 14.594 1 65.31 388 HIS A N 1
ATOM 2829 C CA . HIS A 1 388 ? -6.832 14.32 13.742 1 65.31 388 HIS A CA 1
ATOM 2830 C C . HIS A 1 388 ? -6.812 15.656 14.484 1 65.31 388 HIS A C 1
ATOM 2832 O O . HIS A 1 388 ? -7.09 16.703 13.891 1 65.31 388 HIS A O 1
ATOM 2838 N N . GLU A 1 389 ? -6.348 15.586 15.648 1 74.06 389 GLU A N 1
ATOM 2839 C CA . GLU A 1 389 ? -6.414 16.812 16.438 1 74.06 389 GLU A CA 1
ATOM 2840 C C . GLU A 1 389 ? -5.168 17.672 16.219 1 74.06 389 GLU A C 1
ATOM 2842 O O . GLU A 1 389 ? -5.16 18.859 16.562 1 74.06 389 GLU A O 1
ATOM 2847 N N . VAL A 1 390 ? -4.148 17.031 15.719 1 78.38 390 VAL A N 1
ATOM 2848 C CA . VAL A 1 390 ? -2.916 17.766 15.477 1 78.38 390 VAL A CA 1
ATOM 2849 C C . VAL A 1 390 ? -2.355 17.406 14.102 1 78.38 390 VAL A C 1
ATOM 2851 O O . VAL A 1 390 ? -2.658 16.328 13.57 1 78.38 390 VAL A O 1
ATOM 2854 N N . VAL A 1 391 ? -1.741 18.359 13.594 1 77.88 391 VAL A N 1
ATOM 2855 C CA . VAL A 1 391 ? -1.052 18.094 12.336 1 77.88 391 VAL A CA 1
ATOM 2856 C C . VAL A 1 391 ? 0.453 18 12.578 1 77.88 391 VAL A C 1
ATOM 2858 O O . VAL A 1 391 ? 1.058 18.938 13.102 1 77.88 391 VAL A O 1
ATOM 2861 N N . VAL A 1 392 ? 1.002 16.938 12.266 1 77.81 392 VAL A N 1
ATOM 2862 C CA . VAL A 1 392 ? 2.426 16.703 12.492 1 77.81 392 VAL A CA 1
ATOM 2863 C C . VAL A 1 392 ? 3.232 17.281 11.328 1 77.81 392 VAL A C 1
ATOM 2865 O O . VAL A 1 392 ? 2.895 17.062 10.164 1 77.81 392 VAL A O 1
ATOM 2868 N N . VAL A 1 393 ? 4.262 18.031 11.688 1 74.56 393 VAL A N 1
ATOM 2869 C CA . VAL A 1 393 ? 5.098 18.672 10.672 1 74.56 393 VAL A CA 1
ATOM 2870 C C . VAL A 1 393 ? 5.953 17.625 9.969 1 74.56 393 VAL A C 1
ATOM 2872 O O . VAL A 1 393 ? 5.91 17.484 8.742 1 74.56 393 VAL A O 1
ATOM 2875 N N . ASP A 1 394 ? 6.758 16.828 10.789 1 67.88 394 ASP A N 1
ATOM 2876 C CA . ASP A 1 394 ? 7.555 15.719 10.281 1 67.88 394 ASP A CA 1
ATOM 2877 C C . ASP A 1 394 ? 7.156 14.406 10.953 1 67.88 394 ASP A C 1
ATOM 2879 O O . ASP A 1 394 ? 7.277 14.258 12.172 1 67.88 394 ASP A O 1
ATOM 2883 N N . PRO A 1 395 ? 6.715 13.547 10.18 1 67.75 395 PRO A N 1
ATOM 2884 C CA . PRO A 1 395 ? 6.289 12.281 10.789 1 67.75 395 PRO A CA 1
ATOM 2885 C C . PRO A 1 395 ? 7.41 11.594 11.562 1 67.75 395 PRO A C 1
ATOM 2887 O O . PRO A 1 395 ? 8.562 11.578 11.117 1 67.75 395 PRO A O 1
ATOM 2890 N N . PRO A 1 396 ? 7.117 11.102 12.734 1 68.56 396 PRO A N 1
ATOM 2891 C CA . PRO A 1 396 ? 8.125 10.492 13.617 1 68.56 396 PRO A CA 1
ATOM 2892 C C . PRO A 1 396 ? 8.891 9.367 12.938 1 68.56 396 PRO A C 1
ATOM 2894 O O . PRO A 1 396 ? 10.094 9.195 13.18 1 68.56 396 PRO A O 1
ATOM 2897 N N . ASP A 1 397 ? 8.219 8.688 12.125 1 68.81 397 ASP A N 1
ATOM 2898 C CA . ASP A 1 397 ? 8.875 7.559 11.477 1 68.81 397 ASP A CA 1
ATOM 2899 C C . ASP A 1 397 ? 10 8.031 10.562 1 68.81 397 ASP A C 1
ATOM 2901 O O . ASP A 1 397 ? 11.039 7.371 10.461 1 68.81 397 ASP A O 1
ATOM 2905 N N . VAL A 1 398 ? 9.805 9.086 9.992 1 65.38 398 VAL A N 1
ATOM 2906 C CA . VAL A 1 398 ? 10.82 9.633 9.102 1 65.38 398 VAL A CA 1
ATOM 2907 C C . VAL A 1 398 ? 12.008 10.141 9.914 1 65.38 398 VAL A C 1
ATOM 2909 O O . VAL A 1 398 ? 13.164 9.938 9.539 1 65.38 398 VAL A O 1
ATOM 2912 N N . VAL A 1 399 ? 11.703 10.711 11.023 1 64.62 399 VAL A N 1
ATOM 2913 C CA . VAL A 1 399 ? 12.742 11.25 11.898 1 64.62 399 VAL A CA 1
ATOM 2914 C C . VAL A 1 399 ? 13.57 10.109 12.484 1 64.62 399 VAL A C 1
ATOM 2916 O O . VAL A 1 399 ? 14.805 10.18 12.516 1 64.62 399 VAL A O 1
ATOM 2919 N N . LEU A 1 400 ? 12.914 9.172 12.93 1 62.78 400 LEU A N 1
ATOM 2920 C CA . LEU A 1 400 ? 13.586 8.023 13.531 1 62.78 400 LEU A CA 1
ATOM 2921 C C . LEU A 1 400 ? 14.523 7.355 12.539 1 62.78 400 LEU A C 1
ATOM 2923 O O . LEU A 1 400 ? 15.664 7.027 12.875 1 62.78 400 LEU A O 1
ATOM 2927 N N . ARG A 1 401 ? 14.109 7.207 11.367 1 63.09 401 ARG A N 1
ATOM 2928 C CA . ARG A 1 401 ? 14.859 6.504 10.328 1 63.09 401 ARG A CA 1
ATOM 2929 C C . ARG A 1 401 ? 16.156 7.242 9.992 1 63.09 401 ARG A C 1
ATOM 2931 O O . ARG A 1 401 ? 17.156 6.617 9.656 1 63.09 401 ARG A O 1
ATOM 2938 N N . GLN A 1 402 ? 16.078 8.445 10.188 1 60.12 402 GLN A N 1
ATOM 2939 C CA . GLN A 1 402 ? 17.203 9.234 9.688 1 60.12 402 GLN A CA 1
ATOM 2940 C C . GLN A 1 402 ? 18.125 9.641 10.828 1 60.12 402 GLN A C 1
ATOM 2942 O O . GLN A 1 402 ? 19.297 9.938 10.602 1 60.12 402 GLN A O 1
ATOM 2947 N N . THR A 1 403 ? 17.641 9.609 12.047 1 62.62 403 THR A N 1
ATOM 2948 C CA . THR A 1 403 ? 18.422 10.266 13.086 1 62.62 403 THR A CA 1
ATOM 2949 C C . THR A 1 403 ? 18.906 9.258 14.125 1 62.62 403 THR A C 1
ATOM 2951 O O . THR A 1 403 ? 19.938 9.469 14.781 1 62.62 403 THR A O 1
ATOM 2954 N N . VAL A 1 404 ? 18.219 8.164 14.328 1 62.44 404 VAL A N 1
ATOM 2955 C CA . VAL A 1 404 ? 18.578 7.289 15.438 1 62.44 404 VAL A CA 1
ATOM 2956 C C . VAL A 1 404 ? 19.219 6.012 14.898 1 62.44 404 VAL A C 1
ATOM 2958 O O . VAL A 1 404 ? 18.531 5.156 14.328 1 62.44 404 VAL A O 1
ATOM 2961 N N . PRO A 1 405 ? 20.578 6.035 15.062 1 69.5 405 PRO A N 1
ATOM 2962 C CA . PRO A 1 405 ? 21.234 4.785 14.672 1 69.5 405 PRO A CA 1
ATOM 2963 C C . PRO A 1 405 ? 20.891 3.621 15.594 1 69.5 405 PRO A C 1
ATOM 2965 O O . PRO A 1 405 ? 20.875 3.783 16.812 1 69.5 405 PRO A O 1
ATOM 2968 N N . MET A 1 406 ? 20.562 2.5 15.039 1 75.56 406 MET A N 1
ATOM 2969 C CA . MET A 1 406 ? 20.25 1.264 15.758 1 75.56 406 MET A CA 1
ATOM 2970 C C . MET A 1 406 ? 19.094 1.47 16.734 1 75.56 406 MET A C 1
ATOM 2972 O O . MET A 1 406 ? 19.25 1.258 17.938 1 75.56 406 MET A O 1
ATOM 2976 N N . GLY A 1 407 ? 18.094 1.959 16.25 1 73 407 GLY A N 1
ATOM 2977 C CA . GLY A 1 407 ? 16.906 2.205 17.031 1 73 407 GLY A CA 1
ATOM 2978 C C . GLY A 1 407 ? 16.281 0.939 17.609 1 73 407 GLY A C 1
ATOM 2979 O O . GLY A 1 407 ? 16.922 -0.121 17.594 1 73 407 GLY A O 1
ATOM 2980 N N . PRO A 1 408 ? 15.156 1.065 18.203 1 78.31 408 PRO A N 1
ATOM 2981 C CA . PRO A 1 408 ? 14.484 -0.107 18.766 1 78.31 408 PRO A CA 1
ATOM 2982 C C . PRO A 1 408 ? 14.203 -1.185 17.719 1 78.31 408 PRO A C 1
ATOM 2984 O O . PRO A 1 408 ? 13.727 -0.877 16.625 1 78.31 408 PRO A O 1
ATOM 2987 N N . GLY A 1 409 ? 14.617 -2.467 18.031 1 87.44 409 GLY A N 1
ATOM 2988 C CA . GLY A 1 409 ? 14.367 -3.582 17.141 1 87.44 409 GLY A CA 1
ATOM 2989 C C . GLY A 1 409 ? 15.539 -3.891 16.219 1 87.44 409 GLY A C 1
ATOM 2990 O O . GLY A 1 409 ? 15.516 -4.871 15.484 1 87.44 409 GLY A O 1
ATOM 2991 N N . ALA A 1 410 ? 16.562 -3.062 16.281 1 88.62 410 ALA A N 1
ATOM 2992 C CA . ALA A 1 410 ? 17.703 -3.238 15.406 1 88.62 410 ALA A CA 1
ATOM 2993 C C . ALA A 1 410 ? 18.375 -4.594 15.625 1 88.62 410 ALA A C 1
ATOM 2995 O O . ALA A 1 410 ? 18.688 -5.305 14.672 1 88.62 410 ALA A O 1
ATOM 2996 N N . ARG A 1 411 ? 18.594 -4.945 16.859 1 91.81 411 ARG A N 1
ATOM 2997 C CA . ARG A 1 411 ? 19.234 -6.215 17.172 1 91.81 411 ARG A CA 1
ATOM 2998 C C . ARG A 1 411 ? 18.406 -7.391 16.656 1 91.81 411 ARG A C 1
ATOM 3000 O O . ARG A 1 411 ? 18.953 -8.367 16.141 1 91.81 411 ARG A O 1
ATOM 3007 N N . ARG A 1 412 ? 17.094 -7.297 16.844 1 94.44 412 ARG A N 1
ATOM 3008 C CA . ARG A 1 412 ? 16.219 -8.344 16.344 1 94.44 412 ARG A CA 1
ATOM 3009 C C . ARG A 1 412 ? 16.281 -8.438 14.828 1 94.44 412 ARG A C 1
ATOM 3011 O O . ARG A 1 412 ? 16.297 -9.539 14.266 1 94.44 412 ARG A O 1
ATOM 3018 N N . THR A 1 413 ? 16.297 -7.297 14.211 1 93.62 413 THR A N 1
ATOM 3019 C CA . THR A 1 413 ? 16.375 -7.258 12.75 1 93.62 413 THR A CA 1
ATOM 3020 C C . THR A 1 413 ? 17.672 -7.91 12.266 1 93.62 413 THR A C 1
ATOM 3022 O O . THR A 1 413 ? 17.641 -8.727 11.344 1 93.62 413 THR A O 1
ATOM 3025 N N . ILE A 1 414 ? 18.75 -7.59 12.875 1 92.25 414 ILE A N 1
ATOM 3026 C CA . ILE A 1 414 ? 20.047 -8.148 12.492 1 92.25 414 ILE A CA 1
ATOM 3027 C C . ILE A 1 414 ? 20.047 -9.656 12.742 1 92.25 414 ILE A C 1
ATOM 3029 O O . ILE A 1 414 ? 20.547 -10.422 11.914 1 92.25 414 ILE A O 1
ATOM 3033 N N . ALA A 1 415 ? 19.531 -10.039 13.836 1 95.56 415 ALA A N 1
ATOM 3034 C CA . ALA A 1 415 ? 19.469 -11.461 14.164 1 95.56 415 ALA A CA 1
ATOM 3035 C C . ALA A 1 415 ? 18.703 -12.234 13.102 1 95.56 415 ALA A C 1
ATOM 3037 O O . ALA A 1 415 ? 19.125 -13.305 12.664 1 95.56 415 ALA A O 1
ATOM 3038 N N . VAL A 1 416 ? 17.547 -11.758 12.688 1 95.88 416 VAL A N 1
ATOM 3039 C CA . VAL A 1 416 ? 16.719 -12.414 11.68 1 95.88 416 VAL A CA 1
ATOM 3040 C C . VAL A 1 416 ? 17.453 -12.43 10.336 1 95.88 416 VAL A C 1
ATOM 3042 O O . VAL A 1 416 ? 17.422 -13.438 9.625 1 95.88 416 VAL A O 1
ATOM 3045 N N . LEU A 1 417 ? 18.062 -11.328 10.039 1 92 417 LEU A N 1
ATOM 3046 C CA . LEU A 1 417 ? 18.812 -11.25 8.797 1 92 417 LEU A CA 1
ATOM 3047 C C . LEU A 1 417 ? 19.953 -12.266 8.781 1 92 417 LEU A C 1
ATOM 3049 O O . LEU A 1 417 ? 20.141 -12.984 7.793 1 92 417 LEU A O 1
ATOM 3053 N N . VAL A 1 418 ? 20.734 -12.312 9.836 1 92.88 418 VAL A N 1
ATOM 3054 C CA . VAL A 1 418 ? 21.844 -13.242 9.938 1 92.88 418 VAL A CA 1
ATOM 3055 C C . VAL A 1 418 ? 21.328 -14.68 9.852 1 92.88 418 VAL A C 1
ATOM 3057 O O . VAL A 1 418 ? 21.922 -15.516 9.172 1 92.88 418 VAL A O 1
ATOM 3060 N N . ALA A 1 419 ? 20.266 -14.922 10.5 1 95.19 419 ALA A N 1
ATOM 3061 C CA . ALA A 1 419 ? 19.656 -16.25 10.438 1 95.19 419 ALA A CA 1
ATOM 3062 C C . ALA A 1 419 ? 19.266 -16.609 9.008 1 95.19 419 ALA A C 1
ATOM 3064 O O . ALA A 1 419 ? 19.5 -17.734 8.547 1 95.19 419 ALA A O 1
ATOM 3065 N N . MET A 1 420 ? 18.641 -15.711 8.32 1 93.06 420 MET A N 1
ATOM 3066 C CA . MET A 1 420 ? 18.234 -15.945 6.938 1 93.06 420 MET A CA 1
ATOM 3067 C C . MET A 1 420 ? 19.438 -16.219 6.051 1 93.06 420 MET A C 1
ATOM 3069 O O . MET A 1 420 ? 19.422 -17.172 5.258 1 93.06 420 MET A O 1
ATOM 3073 N N . VAL A 1 421 ? 20.484 -15.422 6.238 1 89.19 421 VAL A N 1
ATOM 3074 C CA . VAL A 1 421 ? 21.688 -15.57 5.438 1 89.19 421 VAL A CA 1
ATOM 3075 C C . VAL A 1 421 ? 22.328 -16.922 5.723 1 89.19 421 VAL A C 1
ATOM 3077 O O . VAL A 1 421 ? 22.781 -17.609 4.801 1 89.19 421 VAL A O 1
ATOM 3080 N N . LEU A 1 422 ? 22.344 -17.312 6.965 1 91.81 422 LEU A N 1
ATOM 3081 C CA . LEU A 1 422 ? 22.922 -18.594 7.344 1 91.81 422 LEU A CA 1
ATOM 3082 C C . LEU A 1 422 ? 22.141 -19.75 6.727 1 91.81 422 LEU A C 1
ATOM 3084 O O . LEU A 1 422 ? 22.734 -20.688 6.199 1 91.81 422 LEU A O 1
ATOM 3088 N N . VAL A 1 423 ? 20.859 -19.656 6.777 1 92.25 423 VAL A N 1
ATOM 3089 C CA . VAL A 1 423 ? 20 -20.703 6.223 1 92.25 423 VAL A CA 1
ATOM 3090 C C . VAL A 1 423 ? 20.219 -20.781 4.711 1 92.25 423 VAL A C 1
ATOM 3092 O O . VAL A 1 423 ? 20.25 -21.875 4.148 1 92.25 423 VAL A O 1
ATOM 3095 N N . LEU A 1 424 ? 20.359 -19.672 4.055 1 88.44 424 LEU A N 1
ATOM 3096 C CA . LEU A 1 424 ? 20.531 -19.641 2.607 1 88.44 424 LEU A CA 1
ATOM 3097 C C . LEU A 1 424 ? 21.938 -20.078 2.225 1 88.44 424 LEU A C 1
ATOM 3099 O O . LEU A 1 424 ? 22.125 -20.797 1.232 1 88.44 424 LEU A O 1
ATOM 3103 N N . ALA A 1 425 ? 22.938 -19.656 3.014 1 84.81 425 ALA A N 1
ATOM 3104 C CA . ALA A 1 425 ? 24.312 -20.016 2.742 1 84.81 425 ALA A CA 1
ATOM 3105 C C . ALA A 1 425 ? 24.531 -21.531 2.869 1 84.81 425 ALA A C 1
ATOM 3107 O O . ALA A 1 425 ? 25.312 -22.109 2.125 1 84.81 425 ALA A O 1
ATOM 3108 N N . LEU A 1 426 ? 23.797 -22.125 3.775 1 89.31 426 LEU A N 1
ATOM 3109 C CA . LEU A 1 426 ? 23.938 -23.562 4.008 1 89.31 426 LEU A CA 1
ATOM 3110 C C . LEU A 1 426 ? 22.969 -24.344 3.129 1 89.31 426 LEU A C 1
ATOM 3112 O O . LEU A 1 426 ? 22.922 -25.578 3.193 1 89.31 426 LEU A O 1
ATOM 3116 N N . ASP A 1 427 ? 22.188 -23.641 2.346 1 84.31 427 ASP A N 1
ATOM 3117 C CA . ASP A 1 427 ? 21.234 -24.234 1.413 1 84.31 427 ASP A CA 1
ATOM 3118 C C . ASP A 1 427 ? 20.281 -25.188 2.135 1 84.31 427 ASP A C 1
ATOM 3120 O O . ASP A 1 427 ? 20.047 -26.312 1.685 1 84.31 427 ASP A O 1
ATOM 3124 N N . LEU A 1 428 ? 19.781 -24.781 3.244 1 88.69 428 LEU A N 1
ATOM 3125 C CA . LEU A 1 428 ? 18.922 -25.625 4.055 1 88.69 428 LEU A CA 1
ATOM 3126 C C . LEU A 1 428 ? 17.484 -25.625 3.51 1 88.69 428 LEU A C 1
ATOM 3128 O O . LEU A 1 428 ? 16.797 -26.625 3.578 1 88.69 428 LEU A O 1
ATOM 3132 N N . VAL A 1 429 ? 17.016 -24.531 3.084 1 90.5 429 VAL A N 1
ATOM 3133 C CA . VAL A 1 429 ? 15.688 -24.375 2.525 1 90.5 429 VAL A CA 1
ATOM 3134 C C . VAL A 1 429 ? 15.742 -23.469 1.298 1 90.5 429 VAL A C 1
ATOM 3136 O O . VAL A 1 429 ? 16.688 -22.688 1.134 1 90.5 429 VAL A O 1
ATOM 3139 N N . PRO A 1 430 ? 14.758 -23.641 0.458 1 88.12 430 PRO A N 1
ATOM 3140 C CA . PRO A 1 430 ? 14.703 -22.75 -0.695 1 88.12 430 PRO A CA 1
ATOM 3141 C C . PRO A 1 430 ? 14.609 -21.281 -0.291 1 88.12 430 PRO A C 1
ATOM 3143 O O . PRO A 1 430 ? 14.078 -20.953 0.776 1 88.12 430 PRO A O 1
ATOM 3146 N N . ALA A 1 431 ? 15.109 -20.469 -1.121 1 88.5 431 ALA A N 1
ATOM 3147 C CA . ALA A 1 431 ? 15.25 -19.047 -0.846 1 88.5 431 ALA A CA 1
ATOM 3148 C C . ALA A 1 431 ? 13.906 -18.422 -0.501 1 88.5 431 ALA A C 1
ATOM 3150 O O . ALA A 1 431 ? 13.805 -17.609 0.424 1 88.5 431 ALA A O 1
ATOM 3151 N N . ALA A 1 432 ? 12.859 -18.812 -1.25 1 91.44 432 ALA A N 1
ATOM 3152 C CA . ALA A 1 432 ? 11.531 -18.219 -1.032 1 91.44 432 ALA A CA 1
ATOM 3153 C C . ALA A 1 432 ? 11.031 -18.531 0.375 1 91.44 432 ALA A C 1
ATOM 3155 O O . ALA A 1 432 ? 10.445 -17.656 1.029 1 91.44 432 ALA A O 1
ATOM 3156 N N . ILE A 1 433 ? 11.234 -19.703 0.837 1 94.38 433 ILE A N 1
ATOM 3157 C CA . ILE A 1 433 ? 10.812 -20.109 2.17 1 94.38 433 ILE A CA 1
ATOM 3158 C C . ILE A 1 433 ? 11.586 -19.328 3.227 1 94.38 433 ILE A C 1
ATOM 3160 O O . ILE A 1 433 ? 11 -18.781 4.16 1 94.38 433 ILE A O 1
ATOM 3164 N N . ALA A 1 434 ? 12.891 -19.297 3.025 1 93.75 434 ALA A N 1
ATOM 3165 C CA . ALA A 1 434 ? 13.734 -18.578 3.969 1 93.75 434 ALA A CA 1
ATOM 3166 C C . ALA A 1 434 ? 13.336 -17.109 4.055 1 93.75 434 ALA A C 1
ATOM 3168 O O . ALA A 1 434 ? 13.266 -16.547 5.148 1 93.75 434 ALA A O 1
ATOM 3169 N N . GLY A 1 435 ? 13.141 -16.531 2.943 1 93.38 435 GLY A N 1
ATOM 3170 C CA . GLY A 1 435 ? 12.75 -15.125 2.906 1 93.38 435 GLY A CA 1
ATOM 3171 C C . GLY A 1 435 ? 11.43 -14.859 3.596 1 93.38 435 GLY A C 1
ATOM 3172 O O . GLY A 1 435 ? 11.328 -13.945 4.418 1 93.38 435 GLY A O 1
ATOM 3173 N N . VAL A 1 436 ? 10.375 -15.609 3.279 1 95.94 436 VAL A N 1
ATOM 3174 C CA . VAL A 1 436 ? 9.039 -15.398 3.834 1 95.94 436 VAL A CA 1
ATOM 3175 C C . VAL A 1 436 ? 9.062 -15.672 5.336 1 95.94 436 VAL A C 1
ATOM 3177 O O . VAL A 1 436 ? 8.406 -14.961 6.109 1 95.94 436 VAL A O 1
ATOM 3180 N N . VAL A 1 437 ? 9.781 -16.672 5.766 1 96.62 437 VAL A N 1
ATOM 3181 C CA . VAL A 1 437 ? 9.93 -16.953 7.191 1 96.62 437 VAL A CA 1
ATOM 3182 C C . VAL A 1 437 ? 10.547 -15.742 7.891 1 96.62 437 VAL A C 1
ATOM 3184 O O . VAL A 1 437 ? 10.094 -15.328 8.961 1 96.62 437 VAL A O 1
ATOM 3187 N N . ALA A 1 438 ? 11.57 -15.242 7.281 1 95.94 438 ALA A N 1
ATOM 3188 C CA . ALA A 1 438 ? 12.234 -14.07 7.852 1 95.94 438 ALA A CA 1
ATOM 3189 C C . ALA A 1 438 ? 11.289 -12.883 7.934 1 95.94 438 ALA A C 1
ATOM 3191 O O . ALA A 1 438 ? 11.227 -12.195 8.961 1 95.94 438 ALA A O 1
ATOM 3192 N N . ALA A 1 439 ? 10.578 -12.617 6.887 1 95.75 439 ALA A N 1
ATOM 3193 C CA . ALA A 1 439 ? 9.633 -11.508 6.867 1 95.75 439 ALA A CA 1
ATOM 3194 C C . ALA A 1 439 ? 8.555 -11.688 7.934 1 95.75 439 ALA A C 1
ATOM 3196 O O . ALA A 1 439 ? 8.234 -10.742 8.656 1 95.75 439 ALA A O 1
ATOM 3197 N N . CYS A 1 440 ? 7.996 -12.883 8.023 1 96.31 440 CYS A N 1
ATOM 3198 C CA . CYS A 1 440 ? 6.98 -13.172 9.031 1 96.31 440 CYS A CA 1
ATOM 3199 C C . CYS A 1 440 ? 7.543 -12.992 10.438 1 96.31 440 CYS A C 1
ATOM 3201 O O . CYS A 1 440 ? 6.867 -12.461 11.312 1 96.31 440 CYS A O 1
ATOM 3203 N N . ALA A 1 441 ? 8.758 -13.43 10.633 1 96.69 441 ALA A N 1
ATOM 3204 C CA . ALA A 1 441 ? 9.406 -13.297 11.938 1 96.69 441 ALA A CA 1
ATOM 3205 C C . ALA A 1 441 ? 9.547 -11.828 12.336 1 96.69 441 ALA A C 1
ATOM 3207 O O . ALA A 1 441 ? 9.344 -11.477 13.5 1 96.69 441 ALA A O 1
ATOM 3208 N N . LEU A 1 442 ? 9.898 -11.023 11.406 1 96.12 442 LEU A N 1
ATOM 3209 C CA . LEU A 1 442 ? 10.094 -9.609 11.695 1 96.12 442 LEU A CA 1
ATOM 3210 C C . LEU A 1 442 ? 8.773 -8.953 12.102 1 96.12 442 LEU A C 1
ATOM 3212 O O . LEU A 1 442 ? 8.766 -8.055 12.953 1 96.12 442 LEU A O 1
ATOM 3216 N N . VAL A 1 443 ? 7.73 -9.359 11.539 1 94.62 443 VAL A N 1
ATOM 3217 C CA . VAL A 1 443 ? 6.422 -8.828 11.914 1 94.62 443 VAL A CA 1
ATOM 3218 C C . VAL A 1 443 ? 6.012 -9.383 13.281 1 94.62 443 VAL A C 1
ATOM 3220 O O . VAL A 1 443 ? 5.5 -8.641 14.125 1 94.62 443 VAL A O 1
ATOM 3223 N N . LEU A 1 444 ? 6.242 -10.648 13.508 1 94.25 444 LEU A N 1
ATOM 3224 C CA . LEU A 1 444 ? 5.875 -11.297 14.766 1 94.25 444 LEU A CA 1
ATOM 3225 C C . LEU A 1 444 ? 6.668 -10.703 15.93 1 94.25 444 LEU A C 1
ATOM 3227 O O . LEU A 1 444 ? 6.148 -10.586 17.047 1 94.25 444 LEU A O 1
ATOM 3231 N N . LEU A 1 445 ? 7.895 -10.312 15.594 1 94.44 445 LEU A N 1
ATOM 3232 C CA . LEU A 1 445 ? 8.75 -9.727 16.625 1 94.44 445 LEU A CA 1
ATOM 3233 C C . LEU A 1 445 ? 8.453 -8.242 16.797 1 94.44 445 LEU A C 1
ATOM 3235 O O . LEU A 1 445 ? 9.141 -7.547 17.547 1 94.44 445 LEU A O 1
ATOM 3239 N N . ARG A 1 446 ? 7.535 -7.711 16.047 1 90.69 446 ARG A N 1
ATOM 3240 C CA . ARG A 1 446 ? 7.031 -6.348 16.156 1 90.69 446 ARG A CA 1
ATOM 3241 C C . ARG A 1 446 ? 8.102 -5.336 15.758 1 90.69 446 ARG A C 1
ATOM 3243 O O . ARG A 1 446 ? 8.195 -4.262 16.359 1 90.69 446 ARG A O 1
ATOM 3250 N N . VAL A 1 447 ? 8.93 -5.777 14.906 1 90.56 447 VAL A N 1
ATOM 3251 C CA . VAL A 1 447 ? 9.898 -4.844 14.352 1 90.56 447 VAL A CA 1
ATOM 3252 C C . VAL A 1 447 ? 9.227 -3.957 13.305 1 90.56 447 VAL A C 1
ATOM 3254 O O . VAL A 1 447 ? 9.477 -2.75 13.258 1 90.56 447 VAL A O 1
ATOM 3257 N N . VAL A 1 448 ? 8.477 -4.641 12.516 1 91.19 448 VAL A N 1
ATOM 3258 C CA . VAL A 1 448 ? 7.691 -3.947 11.5 1 91.19 448 VAL A CA 1
ATOM 3259 C C . VAL A 1 448 ? 6.215 -4.301 11.656 1 91.19 448 VAL A C 1
ATOM 3261 O O . VAL A 1 448 ? 5.871 -5.465 11.891 1 91.19 448 VAL A O 1
ATOM 3264 N N . ARG A 1 449 ? 5.383 -3.311 11.586 1 91.38 449 ARG A N 1
ATOM 3265 C CA . ARG A 1 449 ? 3.943 -3.562 11.602 1 91.38 449 ARG A CA 1
ATOM 3266 C C . ARG A 1 449 ? 3.477 -4.156 10.281 1 91.38 449 ARG A C 1
ATOM 3268 O O . ARG A 1 449 ? 4.117 -3.963 9.242 1 91.38 449 ARG A O 1
ATOM 3275 N N . LEU A 1 450 ? 2.389 -4.855 10.352 1 91.5 450 LEU A N 1
ATOM 3276 C CA . LEU A 1 450 ? 1.856 -5.531 9.172 1 91.5 450 LEU A CA 1
ATOM 3277 C C . LEU A 1 450 ? 1.555 -4.527 8.062 1 91.5 450 LEU A C 1
ATOM 3279 O O . LEU A 1 450 ? 1.899 -4.762 6.898 1 91.5 450 LEU A O 1
ATOM 3283 N N . GLU A 1 451 ? 0.957 -3.43 8.391 1 88.44 451 GLU A N 1
ATOM 3284 C CA . GLU A 1 451 ? 0.623 -2.41 7.406 1 88.44 451 GLU A CA 1
ATOM 3285 C C . GLU A 1 451 ? 1.881 -1.799 6.793 1 88.44 451 GLU A C 1
ATOM 3287 O O . GLU A 1 451 ? 1.919 -1.513 5.594 1 88.44 451 GLU A O 1
ATOM 3292 N N . GLN A 1 452 ? 2.82 -1.619 7.645 1 87.62 452 GLN A N 1
ATOM 3293 C CA . GLN A 1 452 ? 4.105 -1.108 7.176 1 87.62 452 GLN A CA 1
ATOM 3294 C C . GLN A 1 452 ? 4.77 -2.088 6.211 1 87.62 452 GLN A C 1
ATOM 3296 O O . GLN A 1 452 ? 5.395 -1.674 5.234 1 87.62 452 GLN A O 1
ATOM 3301 N N . ALA A 1 453 ? 4.629 -3.354 6.488 1 92.44 453 ALA A N 1
ATOM 3302 C CA . ALA A 1 453 ? 5.184 -4.391 5.621 1 92.44 453 ALA A CA 1
ATOM 3303 C C . ALA A 1 453 ? 4.539 -4.348 4.238 1 92.44 453 ALA A C 1
ATOM 3305 O O . ALA A 1 453 ? 5.23 -4.453 3.223 1 92.44 453 ALA A O 1
ATOM 3306 N N . TYR A 1 454 ? 3.277 -4.156 4.207 1 91.44 454 TYR A N 1
ATOM 3307 C CA . TYR A 1 454 ? 2.574 -4.086 2.934 1 91.44 454 TYR A CA 1
ATOM 3308 C C . TYR A 1 454 ? 3.055 -2.893 2.113 1 91.44 454 TYR A C 1
ATOM 3310 O O . TYR A 1 454 ? 3.234 -3 0.898 1 91.44 454 TYR A O 1
ATOM 3318 N N . ARG A 1 455 ? 3.291 -1.805 2.789 1 87.31 455 ARG A N 1
ATOM 3319 C CA . ARG A 1 455 ? 3.674 -0.57 2.109 1 87.31 455 ARG A CA 1
ATOM 3320 C C . ARG A 1 455 ? 5.125 -0.631 1.639 1 87.31 455 ARG A C 1
ATOM 3322 O O . ARG A 1 455 ? 5.508 0.075 0.705 1 87.31 455 ARG A O 1
ATOM 3329 N N . ALA A 1 456 ? 5.797 -1.465 2.324 1 87.19 456 ALA A N 1
ATOM 3330 C CA . ALA A 1 456 ? 7.215 -1.579 1.996 1 87.19 456 ALA A CA 1
ATOM 3331 C C . ALA A 1 456 ? 7.418 -2.361 0.701 1 87.19 456 ALA A C 1
ATOM 3333 O O . ALA A 1 456 ? 8.43 -2.193 0.02 1 87.19 456 ALA A O 1
ATOM 3334 N N . VAL A 1 457 ? 6.527 -3.148 0.337 1 91.31 457 VAL A N 1
ATOM 3335 C CA . VAL A 1 457 ? 6.652 -3.984 -0.853 1 91.31 457 VAL A CA 1
ATOM 3336 C C . VAL A 1 457 ? 6.434 -3.137 -2.105 1 91.31 457 VAL A C 1
ATOM 3338 O O . VAL A 1 457 ? 5.469 -2.375 -2.186 1 91.31 457 VAL A O 1
ATOM 3341 N N . SER A 1 458 ? 7.383 -3.195 -2.992 1 88.5 458 SER A N 1
ATOM 3342 C CA . SER A 1 458 ? 7.184 -2.566 -4.293 1 88.5 458 SER A CA 1
ATOM 3343 C C . SER A 1 458 ? 6.262 -3.402 -5.176 1 88.5 458 SER A C 1
ATOM 3345 O O . SER A 1 458 ? 6.73 -4.238 -5.953 1 88.5 458 SER A O 1
ATOM 3347 N N . TRP A 1 459 ? 5.105 -3.068 -5.148 1 89.81 459 TRP A N 1
ATOM 3348 C CA . TRP A 1 459 ? 4.117 -3.842 -5.898 1 89.81 459 TRP A CA 1
ATOM 3349 C C . TRP A 1 459 ? 4.316 -3.672 -7.398 1 89.81 459 TRP A C 1
ATOM 3351 O O . TRP A 1 459 ? 3.908 -4.527 -8.188 1 89.81 459 TRP A O 1
ATOM 3361 N N . SER A 1 460 ? 4.953 -2.609 -7.789 1 88.94 460 SER A N 1
ATOM 3362 C CA . SER A 1 460 ? 5.324 -2.447 -9.195 1 88.94 460 SER A CA 1
ATOM 3363 C C . SER A 1 460 ? 6.281 -3.545 -9.641 1 88.94 460 SER A C 1
ATOM 3365 O O . SER A 1 460 ? 6.102 -4.137 -10.711 1 88.94 460 SER A O 1
ATOM 3367 N N . ALA A 1 461 ? 7.273 -3.773 -8.812 1 86.25 461 ALA A N 1
ATOM 3368 C CA . ALA A 1 461 ? 8.25 -4.812 -9.133 1 86.25 461 ALA A CA 1
ATOM 3369 C C . ALA A 1 461 ? 7.594 -6.195 -9.133 1 86.25 461 ALA A C 1
ATOM 3371 O O . ALA A 1 461 ? 7.863 -7.012 -10.016 1 86.25 461 ALA A O 1
ATOM 3372 N N . VAL A 1 462 ? 6.734 -6.43 -8.188 1 91.38 462 VAL A N 1
ATOM 3373 C CA . VAL A 1 462 ? 6.059 -7.719 -8.055 1 91.38 462 VAL A CA 1
ATOM 3374 C C . VAL A 1 462 ? 5.188 -7.973 -9.289 1 91.38 462 VAL A C 1
ATOM 3376 O O . VAL A 1 462 ? 5.219 -9.062 -9.867 1 91.38 462 VAL A O 1
ATOM 3379 N N . LEU A 1 463 ? 4.434 -6.973 -9.711 1 92.75 463 LEU A N 1
ATOM 3380 C CA . LEU A 1 463 ? 3.545 -7.117 -10.852 1 92.75 463 LEU A CA 1
ATOM 3381 C C . LEU A 1 463 ? 4.344 -7.27 -12.148 1 92.75 463 LEU A C 1
ATOM 3383 O O . LEU A 1 463 ? 3.92 -7.977 -13.062 1 92.75 463 LEU A O 1
ATOM 3387 N N . LEU A 1 464 ? 5.461 -6.598 -12.164 1 89.69 464 LEU A N 1
ATOM 3388 C CA . LEU A 1 464 ? 6.309 -6.727 -13.344 1 89.69 464 LEU A CA 1
ATOM 3389 C C . LEU A 1 464 ? 6.801 -8.164 -13.5 1 89.69 464 LEU A C 1
ATOM 3391 O O . LEU A 1 464 ? 6.715 -8.734 -14.594 1 89.69 464 LEU A O 1
ATOM 3395 N N . VAL A 1 465 ? 7.262 -8.711 -12.414 1 89.62 465 VAL A N 1
ATOM 3396 C CA . VAL A 1 465 ? 7.777 -10.078 -12.445 1 89.62 465 VAL A CA 1
ATOM 3397 C C . VAL A 1 465 ? 6.637 -11.047 -12.734 1 89.62 465 VAL A C 1
ATOM 3399 O O . VAL A 1 465 ? 6.73 -11.867 -13.656 1 89.62 465 VAL A O 1
ATOM 3402 N N . ALA A 1 466 ? 5.559 -10.93 -12.008 1 92.25 466 ALA A N 1
ATOM 3403 C CA . ALA A 1 466 ? 4.434 -11.852 -12.133 1 92.25 466 ALA A CA 1
ATOM 3404 C C . ALA A 1 466 ? 3.775 -11.727 -13.508 1 92.25 466 ALA A C 1
ATOM 3406 O O . ALA A 1 466 ? 3.344 -12.727 -14.086 1 92.25 466 ALA A O 1
ATOM 3407 N N . GLY A 1 467 ? 3.703 -10.562 -14.055 1 93.31 467 GLY A N 1
ATOM 3408 C CA . GLY A 1 467 ? 3.025 -10.305 -15.312 1 93.31 467 GLY A CA 1
ATOM 3409 C C . GLY A 1 467 ? 3.832 -10.742 -16.531 1 93.31 467 GLY A C 1
ATOM 3410 O O . GLY A 1 467 ? 3.264 -11.125 -17.547 1 93.31 467 GLY A O 1
ATOM 3411 N N . LEU A 1 468 ? 5.133 -10.695 -16.406 1 92.81 468 LEU A N 1
ATOM 3412 C CA . LEU A 1 468 ? 5.965 -11.016 -17.562 1 92.81 468 LEU A CA 1
ATOM 3413 C C . LEU A 1 468 ? 6.395 -12.477 -17.531 1 92.81 468 LEU A C 1
ATOM 3415 O O . LEU A 1 468 ? 6.875 -13.008 -18.531 1 92.81 468 LEU A O 1
ATOM 3419 N N . PHE A 1 469 ? 6.184 -13.078 -16.391 1 91.19 469 PHE A N 1
ATOM 3420 C CA . PHE A 1 469 ? 6.586 -14.477 -16.234 1 91.19 469 PHE A CA 1
ATOM 3421 C C . PHE A 1 469 ? 5.949 -15.352 -17.312 1 91.19 469 PHE A C 1
ATOM 3423 O O . PHE A 1 469 ? 6.629 -16.156 -17.953 1 91.19 469 PHE A O 1
ATOM 3430 N N . PRO A 1 470 ? 4.648 -15.195 -17.641 1 93.81 470 PRO A N 1
ATOM 3431 C CA . PRO A 1 470 ? 4.051 -16.031 -18.688 1 93.81 470 PRO A CA 1
ATOM 3432 C C . PRO A 1 470 ? 4.68 -15.781 -20.062 1 93.81 470 PRO A C 1
ATOM 3434 O O . PRO A 1 470 ? 4.781 -16.703 -20.875 1 93.81 470 PRO A O 1
ATOM 3437 N N . LEU A 1 471 ? 5.07 -14.547 -20.297 1 93.81 471 LEU A N 1
ATOM 3438 C CA . LEU A 1 471 ? 5.734 -14.25 -21.562 1 93.81 471 LEU A CA 1
ATOM 3439 C C . LEU A 1 471 ? 7.043 -15.023 -21.688 1 93.81 471 LEU A C 1
ATOM 3441 O O . LEU A 1 471 ? 7.344 -15.578 -22.75 1 93.81 471 LEU A O 1
ATOM 3445 N N . SER A 1 472 ? 7.758 -15.023 -20.625 1 92.5 472 SER A N 1
ATOM 3446 C CA . SER A 1 472 ? 9.023 -15.75 -20.609 1 92.5 472 SER A CA 1
ATOM 3447 C C . SER A 1 472 ? 8.812 -17.234 -20.875 1 92.5 472 SER A C 1
ATOM 3449 O O . SER A 1 472 ? 9.531 -17.828 -21.672 1 92.5 472 SER A O 1
ATOM 3451 N N . THR A 1 473 ? 7.812 -17.828 -20.328 1 91.38 473 THR A N 1
ATOM 3452 C CA . THR A 1 473 ? 7.512 -19.25 -20.469 1 91.38 473 THR A CA 1
ATOM 3453 C C . THR A 1 473 ? 7.016 -19.547 -21.891 1 91.38 473 THR A C 1
ATOM 3455 O O . THR A 1 473 ? 7.418 -20.547 -22.5 1 91.38 473 THR A O 1
ATOM 3458 N N . VAL A 1 474 ? 6.207 -18.688 -22.391 1 94 474 VAL A N 1
ATOM 3459 C CA . VAL A 1 474 ? 5.609 -18.906 -23.703 1 94 474 VAL A CA 1
ATOM 3460 C C . VAL A 1 474 ? 6.68 -18.766 -24.781 1 94 474 VAL A C 1
ATOM 3462 O O . VAL A 1 474 ? 6.664 -19.484 -25.781 1 94 474 VAL A O 1
ATOM 3465 N N . LEU A 1 475 ? 7.59 -17.828 -24.609 1 93.75 475 LEU A N 1
ATOM 3466 C CA . LEU A 1 475 ? 8.68 -17.672 -25.578 1 93.75 475 LEU A CA 1
ATOM 3467 C C . LEU A 1 475 ? 9.508 -18.938 -25.688 1 93.75 475 LEU A C 1
ATOM 3469 O O . LEU A 1 475 ? 9.945 -19.312 -26.781 1 93.75 475 LEU A O 1
ATOM 3473 N N . TYR A 1 476 ? 9.695 -19.562 -24.594 1 90.94 476 TYR A N 1
ATOM 3474 C CA . TYR A 1 476 ? 10.477 -20.797 -24.562 1 90.94 476 TYR A CA 1
ATOM 3475 C C . TYR A 1 476 ? 9.68 -21.953 -25.156 1 90.94 476 TYR A C 1
ATOM 3477 O O . TYR A 1 476 ? 10.195 -22.703 -25.984 1 90.94 476 TYR A O 1
ATOM 3485 N N . GLU A 1 477 ? 8.383 -22.078 -24.812 1 92.19 477 GLU A N 1
ATOM 3486 C CA . GLU A 1 477 ? 7.574 -23.234 -25.156 1 92.19 477 GLU A CA 1
ATOM 3487 C C . GLU A 1 477 ? 7.168 -23.203 -26.641 1 92.19 477 GLU A C 1
ATOM 3489 O O . GLU A 1 477 ? 7.031 -24.234 -27.281 1 92.19 477 GLU A O 1
ATOM 3494 N N . THR A 1 478 ? 7.031 -22.031 -27.125 1 93.19 478 THR A N 1
ATOM 3495 C CA . THR A 1 478 ? 6.559 -21.906 -28.5 1 93.19 478 THR A CA 1
ATOM 3496 C C . THR A 1 478 ? 7.719 -22 -29.484 1 93.19 478 THR A C 1
ATOM 3498 O O . THR A 1 478 ? 7.512 -22.156 -30.688 1 93.19 478 THR A O 1
ATOM 3501 N N . GLY A 1 479 ? 8.953 -21.781 -28.938 1 92.69 479 GLY A N 1
ATOM 3502 C CA . GLY A 1 479 ? 10.125 -21.797 -29.812 1 92.69 479 GLY A CA 1
ATOM 3503 C C . GLY A 1 479 ? 10.5 -20.406 -30.312 1 92.69 479 GLY A C 1
ATOM 3504 O O . GLY A 1 479 ? 11.461 -20.266 -31.062 1 92.69 479 GLY A O 1
ATOM 3505 N N . ALA A 1 480 ? 9.781 -19.516 -29.891 1 93.31 480 ALA A N 1
ATOM 3506 C CA . ALA A 1 480 ? 10.125 -18.141 -30.266 1 93.31 480 ALA A CA 1
ATOM 3507 C C . ALA A 1 480 ? 11.531 -17.781 -29.781 1 93.31 480 ALA A C 1
ATOM 3509 O O . ALA A 1 480 ? 12.273 -17.094 -30.484 1 93.31 480 ALA A O 1
ATOM 3510 N N . ALA A 1 481 ? 11.836 -18.141 -28.656 1 93.19 481 ALA A N 1
ATOM 3511 C CA . ALA A 1 481 ? 13.18 -17.906 -28.109 1 93.19 481 ALA A CA 1
ATOM 3512 C C . ALA A 1 481 ? 14.242 -18.547 -29 1 93.19 481 ALA A C 1
ATOM 3514 O O . ALA A 1 481 ? 15.328 -17.984 -29.172 1 93.19 481 ALA A O 1
ATOM 3515 N N . ASP A 1 482 ? 13.922 -19.641 -29.562 1 93.56 482 ASP A N 1
ATOM 3516 C CA . ASP A 1 482 ? 14.836 -20.312 -30.484 1 93.56 482 ASP A CA 1
ATOM 3517 C C . ASP A 1 482 ? 15.086 -19.484 -31.734 1 93.56 482 ASP A C 1
ATOM 3519 O O . ASP A 1 482 ? 16.203 -19.453 -32.25 1 93.56 482 ASP A O 1
ATOM 3523 N N . SER A 1 483 ? 14.039 -18.875 -32.156 1 93.06 483 SER A N 1
ATOM 3524 C CA . SER A 1 483 ? 14.164 -18.031 -33.344 1 93.06 483 SER A CA 1
ATOM 3525 C C . SER A 1 483 ? 15.102 -16.859 -33.094 1 93.06 483 SER A C 1
ATOM 3527 O O . SER A 1 483 ? 15.938 -16.531 -33.938 1 93.06 483 SER A O 1
ATOM 3529 N N . ILE A 1 484 ? 14.984 -16.281 -31.984 1 92.38 484 ILE A N 1
ATOM 3530 C CA . ILE A 1 484 ? 15.852 -15.164 -31.625 1 92.38 484 ILE A CA 1
ATOM 3531 C C . ILE A 1 484 ? 17.281 -15.664 -31.438 1 92.38 484 ILE A C 1
ATOM 3533 O O . ILE A 1 484 ? 18.234 -15.039 -31.922 1 92.38 484 ILE A O 1
ATOM 3537 N N . ALA A 1 485 ? 17.406 -16.734 -30.766 1 92.75 485 ALA A N 1
ATOM 3538 C CA . ALA A 1 485 ? 18.719 -17.328 -30.531 1 92.75 485 ALA A CA 1
ATOM 3539 C C . ALA A 1 485 ? 19.406 -17.656 -31.859 1 92.75 485 ALA A C 1
ATOM 3541 O O . ALA A 1 485 ? 20.625 -17.5 -31.984 1 92.75 485 ALA A O 1
ATOM 3542 N N . ARG A 1 486 ? 18.656 -18.094 -32.781 1 91.69 486 ARG A N 1
ATOM 3543 C CA . ARG A 1 486 ? 19.203 -18.453 -34.094 1 91.69 486 ARG A CA 1
ATOM 3544 C C . ARG A 1 486 ? 19.781 -17.219 -34.812 1 91.69 486 ARG A C 1
ATOM 3546 O O . ARG A 1 486 ? 20.844 -17.297 -35.438 1 91.69 486 ARG A O 1
ATOM 3553 N N . VAL A 1 487 ? 19.094 -16.156 -34.688 1 91.5 487 VAL A N 1
ATOM 3554 C CA . VAL A 1 487 ? 19.594 -14.922 -35.281 1 91.5 487 VAL A CA 1
ATOM 3555 C C . VAL A 1 487 ? 20.906 -14.508 -34.625 1 91.5 487 VAL A C 1
ATOM 3557 O O . VAL A 1 487 ? 21.844 -14.086 -35.312 1 91.5 487 VAL A O 1
ATOM 3560 N N . LEU A 1 488 ? 20.953 -14.656 -33.344 1 91.56 488 LEU A N 1
ATOM 3561 C CA . LEU A 1 488 ? 22.172 -14.32 -32.625 1 91.56 488 LEU A CA 1
ATOM 3562 C C . LEU A 1 488 ? 23.328 -15.234 -33 1 91.56 488 LEU A C 1
ATOM 3564 O O . LEU A 1 488 ? 24.453 -14.781 -33.188 1 91.56 488 LEU A O 1
ATOM 3568 N N . LEU A 1 489 ? 23.031 -16.453 -33.219 1 91.62 489 LEU A N 1
ATOM 3569 C CA . LEU A 1 489 ? 24.047 -17.453 -33.531 1 91.62 489 LEU A CA 1
ATOM 3570 C C . LEU A 1 489 ? 24.531 -17.281 -34.969 1 91.62 489 LEU A C 1
ATOM 3572 O O . LEU A 1 489 ? 25.688 -17.562 -35.281 1 91.62 489 LEU A O 1
ATOM 3576 N N . GLU A 1 490 ? 23.656 -16.797 -35.781 1 91.69 490 GLU A N 1
ATOM 3577 C CA . GLU A 1 490 ? 24.047 -16.531 -37.156 1 91.69 490 GLU A CA 1
ATOM 3578 C C . GLU A 1 490 ? 25.078 -15.406 -37.219 1 91.69 490 GLU A C 1
ATOM 3580 O O . GLU A 1 490 ? 26 -15.453 -38.062 1 91.69 490 GLU A O 1
ATOM 3585 N N . VAL A 1 491 ? 24.922 -14.523 -36.375 1 89.31 491 VAL A N 1
ATOM 3586 C CA . VAL A 1 491 ? 25.844 -13.398 -36.312 1 89.31 491 VAL A CA 1
ATOM 3587 C C . VAL A 1 491 ? 27.188 -13.859 -35.75 1 89.31 491 VAL A C 1
ATOM 3589 O O . VAL A 1 491 ? 28.25 -13.406 -36.188 1 89.31 491 VAL A O 1
ATOM 3592 N N . VAL A 1 492 ? 27.172 -14.742 -34.781 1 89.19 492 VAL A N 1
ATOM 3593 C CA . VAL A 1 492 ? 28.375 -15.227 -34.125 1 89.19 492 VAL A CA 1
ATOM 3594 C C . VAL A 1 492 ? 29.109 -16.219 -35.031 1 89.19 492 VAL A C 1
ATOM 3596 O O . VAL A 1 492 ? 30.344 -16.234 -35.062 1 89.19 492 VAL A O 1
ATOM 3599 N N . GLY A 1 493 ? 28.422 -16.938 -35.75 1 84.44 493 GLY A N 1
ATOM 3600 C CA . GLY A 1 493 ? 29 -17.938 -36.656 1 84.44 493 GLY A CA 1
ATOM 3601 C C . GLY A 1 493 ? 29.625 -19.094 -35.906 1 84.44 493 GLY A C 1
ATOM 3602 O O . GLY A 1 493 ? 29 -19.672 -35 1 84.44 493 GLY A O 1
ATOM 3603 N N . ASP A 1 494 ? 30.844 -19.438 -36.25 1 85 494 ASP A N 1
ATOM 3604 C CA . ASP A 1 494 ? 31.5 -20.594 -35.688 1 85 494 ASP A CA 1
ATOM 3605 C C . ASP A 1 494 ? 32.531 -20.172 -34.656 1 85 494 ASP A C 1
ATOM 3607 O O . ASP A 1 494 ? 33.531 -20.875 -34.438 1 85 494 ASP A O 1
ATOM 3611 N N . LEU A 1 495 ? 32.312 -19.031 -34.031 1 88.56 495 LEU A N 1
ATOM 3612 C CA . LEU A 1 495 ? 33.312 -18.453 -33.156 1 88.56 495 LEU A CA 1
ATOM 3613 C C . LEU A 1 495 ? 33.281 -19.125 -31.797 1 88.56 495 LEU A C 1
ATOM 3615 O O . LEU A 1 495 ? 34.062 -18.766 -30.906 1 88.56 495 LEU A O 1
ATOM 3619 N N . GLY A 1 496 ? 32.438 -20.094 -31.578 1 90.44 496 GLY A N 1
ATOM 3620 C CA . GLY A 1 496 ? 32.469 -20.906 -30.375 1 90.44 496 GLY A CA 1
ATOM 3621 C C . GLY A 1 496 ? 31.578 -20.406 -29.266 1 90.44 496 GLY A C 1
ATOM 3622 O O . GLY A 1 496 ? 30.781 -19.484 -29.484 1 90.44 496 GLY A O 1
ATOM 3623 N N . ALA A 1 497 ? 31.703 -21.047 -28.109 1 93.88 497 ALA A N 1
ATOM 3624 C CA . ALA A 1 497 ? 30.812 -20.812 -26.969 1 93.88 497 ALA A CA 1
ATOM 3625 C C . ALA A 1 497 ? 31.062 -19.453 -26.328 1 93.88 497 ALA A C 1
ATOM 3627 O O . ALA A 1 497 ? 30.125 -18.781 -25.891 1 93.88 497 ALA A O 1
ATOM 3628 N N . THR A 1 498 ? 32.281 -19 -26.312 1 95.06 498 THR A N 1
ATOM 3629 C CA . THR A 1 498 ? 32.625 -17.703 -25.719 1 95.06 498 THR A CA 1
ATOM 3630 C C . THR A 1 498 ? 32.031 -16.562 -26.547 1 95.06 498 THR A C 1
ATOM 3632 O O . THR A 1 498 ? 31.562 -15.57 -25.984 1 95.06 498 THR A O 1
ATOM 3635 N N . ALA A 1 499 ? 32.094 -16.719 -27.766 1 94.75 499 ALA A N 1
ATOM 3636 C CA . ALA A 1 499 ? 31.531 -15.695 -28.656 1 94.75 499 ALA A CA 1
ATOM 3637 C C . ALA A 1 499 ? 30 -15.641 -28.516 1 94.75 499 ALA A C 1
ATOM 3639 O O . ALA A 1 499 ? 29.406 -14.562 -28.594 1 94.75 499 ALA A O 1
ATOM 3640 N N . THR A 1 500 ? 29.438 -16.828 -28.406 1 95.38 500 THR A N 1
ATOM 3641 C CA . THR A 1 500 ? 28 -16.875 -28.188 1 95.38 500 THR A CA 1
ATOM 3642 C C . THR A 1 500 ? 27.625 -16.172 -26.875 1 95.38 500 THR A C 1
ATOM 3644 O O . THR A 1 500 ? 26.641 -15.438 -26.828 1 95.38 500 THR A O 1
ATOM 3647 N N . LEU A 1 501 ? 28.406 -16.391 -25.844 1 96.81 501 LEU A N 1
ATOM 3648 C CA . LEU A 1 501 ? 28.188 -15.742 -24.562 1 96.81 501 LEU A CA 1
ATOM 3649 C C . LEU A 1 501 ? 28.281 -14.227 -24.703 1 96.81 501 LEU A C 1
ATOM 3651 O O . LEU A 1 501 ? 27.453 -13.492 -24.156 1 96.81 501 LEU A O 1
ATOM 3655 N N . ALA A 1 502 ? 29.25 -13.781 -25.406 1 96.12 502 ALA A N 1
ATOM 3656 C CA . ALA A 1 502 ? 29.422 -12.352 -25.625 1 96.12 502 ALA A CA 1
ATOM 3657 C C . ALA A 1 502 ? 28.25 -11.766 -26.391 1 96.12 502 ALA A C 1
ATOM 3659 O O . ALA A 1 502 ? 27.797 -10.648 -26.109 1 96.12 502 ALA A O 1
ATOM 3660 N N . ALA A 1 503 ? 27.797 -12.516 -27.344 1 95.5 503 ALA A N 1
ATOM 3661 C CA . ALA A 1 503 ? 26.672 -12.062 -28.141 1 95.5 503 ALA A CA 1
ATOM 3662 C C . ALA A 1 503 ? 25.406 -11.93 -27.297 1 95.5 503 ALA A C 1
ATOM 3664 O O . ALA A 1 503 ? 24.672 -10.953 -27.422 1 95.5 503 ALA A O 1
ATOM 3665 N N . VAL A 1 504 ? 25.172 -12.953 -26.516 1 96.12 504 VAL A N 1
ATOM 3666 C CA . VAL A 1 504 ? 24.016 -12.914 -25.609 1 96.12 504 VAL A CA 1
ATOM 3667 C C . VAL A 1 504 ? 24.156 -11.734 -24.656 1 96.12 504 VAL A C 1
ATOM 3669 O O . VAL A 1 504 ? 23.188 -11.008 -24.422 1 96.12 504 VAL A O 1
ATOM 3672 N N . PHE A 1 505 ? 25.344 -11.516 -24.109 1 96.94 505 PHE A N 1
ATOM 3673 C CA . PHE A 1 505 ? 25.609 -10.406 -23.203 1 96.94 505 PHE A CA 1
ATOM 3674 C C . PHE A 1 505 ? 25.281 -9.078 -23.859 1 96.94 505 PHE A C 1
ATOM 3676 O O . PHE A 1 505 ? 24.578 -8.25 -23.281 1 96.94 505 PHE A O 1
ATOM 3683 N N . LEU A 1 506 ? 25.766 -8.906 -25 1 95.5 506 LEU A N 1
ATOM 3684 C CA . LEU A 1 506 ? 25.562 -7.645 -25.703 1 95.5 506 LEU A CA 1
ATOM 3685 C C . LEU A 1 506 ? 24.094 -7.445 -26.062 1 95.5 506 LEU A C 1
ATOM 3687 O O . LEU A 1 506 ? 23.594 -6.32 -26.047 1 95.5 506 LEU A O 1
ATOM 3691 N N . PHE A 1 507 ? 23.484 -8.508 -26.422 1 94.56 507 PHE A N 1
ATOM 3692 C CA . PHE A 1 507 ? 22.062 -8.461 -26.703 1 94.56 507 PHE A CA 1
ATOM 3693 C C . PHE A 1 507 ? 21.281 -7.965 -25.484 1 94.56 507 PHE A C 1
ATOM 3695 O O . PHE A 1 507 ? 20.438 -7.078 -25.594 1 94.56 507 PHE A O 1
ATOM 3702 N N . VAL A 1 508 ? 21.594 -8.523 -24.312 1 96 508 VAL A N 1
ATOM 3703 C CA . VAL A 1 508 ? 20.906 -8.18 -23.062 1 96 508 VAL A CA 1
ATOM 3704 C C . VAL A 1 508 ? 21.219 -6.734 -22.688 1 96 508 VAL A C 1
ATOM 3706 O O . VAL A 1 508 ? 20.328 -6.004 -22.234 1 96 508 VAL A O 1
ATOM 3709 N N . VAL A 1 509 ? 22.453 -6.297 -22.891 1 93.88 509 VAL A N 1
ATOM 3710 C CA . VAL A 1 509 ? 22.844 -4.918 -22.609 1 93.88 509 VAL A CA 1
ATOM 3711 C C . VAL A 1 509 ? 22.031 -3.963 -23.484 1 93.88 509 VAL A C 1
ATOM 3713 O O . VAL A 1 509 ? 21.516 -2.951 -23 1 93.88 509 VAL A O 1
ATOM 3716 N N . ALA A 1 510 ? 21.891 -4.289 -24.703 1 90.81 510 ALA A N 1
ATOM 3717 C CA . ALA A 1 510 ? 21.203 -3.43 -25.656 1 90.81 510 ALA A CA 1
ATOM 3718 C C . ALA A 1 510 ? 19.719 -3.283 -25.297 1 90.81 510 ALA A C 1
ATOM 3720 O O . ALA A 1 510 ? 19.188 -2.17 -25.25 1 90.81 510 ALA A O 1
ATOM 3721 N N . ILE A 1 511 ? 19.109 -4.398 -25.031 1 89.88 511 ILE A N 1
ATOM 3722 C CA . ILE A 1 511 ? 17.672 -4.371 -24.734 1 89.88 511 ILE A CA 1
ATOM 3723 C C . ILE A 1 511 ? 17.453 -3.775 -23.344 1 89.88 511 ILE A C 1
ATOM 3725 O O . ILE A 1 511 ? 16.453 -3.088 -23.109 1 89.88 511 ILE A O 1
ATOM 3729 N N . GLY A 1 512 ? 18.375 -4 -22.469 1 88.81 512 GLY A N 1
ATOM 3730 C CA . GLY A 1 512 ? 18.266 -3.557 -21.094 1 88.81 512 GLY A CA 1
ATOM 3731 C C . GLY A 1 512 ? 18.281 -2.047 -20.953 1 88.81 512 GLY A C 1
ATOM 3732 O O . GLY A 1 512 ? 17.766 -1.509 -19.969 1 88.81 512 GLY A O 1
ATOM 3733 N N . GLN A 1 513 ? 18.766 -1.386 -21.922 1 81.56 513 GLN A N 1
ATOM 3734 C CA . GLN A 1 513 ? 18.812 0.071 -21.875 1 81.56 513 GLN A CA 1
ATOM 3735 C C . GLN A 1 513 ? 17.422 0.678 -21.984 1 81.56 513 GLN A C 1
ATOM 3737 O O . GLN A 1 513 ? 17.188 1.793 -21.516 1 81.56 513 GLN A O 1
ATOM 3742 N N . VAL A 1 514 ? 16.547 -0.178 -22.422 1 79.38 514 VAL A N 1
ATOM 3743 C CA . VAL A 1 514 ? 15.234 0.382 -22.719 1 79.38 514 VAL A CA 1
ATOM 3744 C C . VAL A 1 514 ? 14.195 -0.247 -21.781 1 79.38 514 VAL A C 1
ATOM 3746 O O . VAL A 1 514 ? 13.25 0.421 -21.359 1 79.38 514 VAL A O 1
ATOM 3749 N N . LEU A 1 515 ? 14.219 -1.505 -21.484 1 82.5 515 LEU A N 1
ATOM 3750 C CA . LEU A 1 515 ? 13.156 -2.256 -20.812 1 82.5 515 LEU A CA 1
ATOM 3751 C C . LEU A 1 515 ? 13.328 -2.219 -19.297 1 82.5 515 LEU A C 1
ATOM 3753 O O . LEU A 1 515 ? 12.367 -2.432 -18.562 1 82.5 515 LEU A O 1
ATOM 3757 N N . GLY A 1 516 ? 14.352 -1.867 -18.75 1 85 516 GLY A N 1
ATOM 3758 C CA . GLY A 1 516 ? 14.641 -2.068 -17.344 1 85 516 GLY A CA 1
ATOM 3759 C C . GLY A 1 516 ? 15.188 -3.451 -17.031 1 85 516 GLY A C 1
ATOM 3760 O O . GLY A 1 516 ? 15.031 -4.375 -17.828 1 85 516 GLY A O 1
ATOM 3761 N N . ALA A 1 517 ? 15.586 -3.656 -15.875 1 88.88 517 ALA A N 1
ATOM 3762 C CA . ALA A 1 517 ? 16.344 -4.852 -15.539 1 88.88 517 ALA A CA 1
ATOM 3763 C C . ALA A 1 517 ? 15.445 -6.082 -15.477 1 88.88 517 ALA A C 1
ATOM 3765 O O . ALA A 1 517 ? 15.75 -7.117 -16.062 1 88.88 517 ALA A O 1
ATOM 3766 N N . ILE A 1 518 ? 14.305 -5.988 -14.844 1 88.56 518 ILE A N 1
ATOM 3767 C CA . ILE A 1 518 ? 13.43 -7.137 -14.625 1 88.56 518 ILE A CA 1
ATOM 3768 C C . ILE A 1 518 ? 12.836 -7.59 -15.961 1 88.56 518 ILE A C 1
ATOM 3770 O O . ILE A 1 518 ? 12.891 -8.773 -16.297 1 88.56 518 ILE A O 1
ATOM 3774 N N . ALA A 1 519 ? 12.312 -6.664 -16.688 1 89.81 519 ALA A N 1
ATOM 3775 C CA . ALA A 1 519 ? 11.727 -6.988 -17.984 1 89.81 519 ALA A CA 1
ATOM 3776 C C . ALA A 1 519 ? 12.773 -7.59 -18.922 1 89.81 519 ALA A C 1
ATOM 3778 O O . ALA A 1 519 ? 12.484 -8.555 -19.625 1 89.81 519 ALA A O 1
ATOM 3779 N N . THR A 1 520 ? 13.906 -7.035 -18.891 1 93.06 520 THR A N 1
ATOM 3780 C CA . THR A 1 520 ? 14.992 -7.531 -19.734 1 93.06 520 THR A CA 1
ATOM 3781 C C . THR A 1 520 ? 15.344 -8.969 -19.359 1 93.06 520 THR A C 1
ATOM 3783 O O . THR A 1 520 ? 15.547 -9.805 -20.25 1 93.06 520 THR A O 1
ATOM 3786 N N . ALA A 1 521 ? 15.422 -9.219 -18.094 1 94.31 521 ALA A N 1
ATOM 3787 C CA . ALA A 1 521 ? 15.766 -10.562 -17.625 1 94.31 521 ALA A CA 1
ATOM 3788 C C . ALA A 1 521 ? 14.734 -11.578 -18.094 1 94.31 521 ALA A C 1
ATOM 3790 O O . ALA A 1 521 ? 15.086 -12.648 -18.609 1 94.31 521 ALA A O 1
ATOM 3791 N N . LEU A 1 522 ? 13.516 -11.25 -18.031 1 92.19 522 LEU A N 1
ATOM 3792 C CA . LEU A 1 522 ? 12.445 -12.203 -18.312 1 92.19 522 LEU A CA 1
ATOM 3793 C C . LEU A 1 522 ? 12.344 -12.461 -19.812 1 92.19 522 LEU A C 1
ATOM 3795 O O . LEU A 1 522 ? 11.969 -13.555 -20.234 1 92.19 522 LEU A O 1
ATOM 3799 N N . VAL A 1 523 ? 12.766 -11.508 -20.594 1 91.44 523 VAL A N 1
ATOM 3800 C CA . VAL A 1 523 ? 12.773 -11.672 -22.047 1 91.44 523 VAL A CA 1
ATOM 3801 C C . VAL A 1 523 ? 14.031 -12.422 -22.469 1 91.44 523 VAL A C 1
ATOM 3803 O O . VAL A 1 523 ? 13.992 -13.258 -23.375 1 91.44 523 VAL A O 1
ATOM 3806 N N . SER A 1 524 ? 15.125 -12.242 -21.812 1 95.88 524 SER A N 1
ATOM 3807 C CA . SER A 1 524 ? 16.422 -12.727 -22.25 1 95.88 524 SER A CA 1
ATOM 3808 C C . SER A 1 524 ? 16.703 -14.133 -21.719 1 95.88 524 SER A C 1
ATOM 3810 O O . SER A 1 524 ? 17.484 -14.875 -22.297 1 95.88 524 SER A O 1
ATOM 3812 N N . ILE A 1 525 ? 16.047 -14.492 -20.625 1 95.88 525 ILE A N 1
ATOM 3813 C CA . ILE A 1 525 ? 16.297 -15.789 -20 1 95.88 525 ILE A CA 1
ATOM 3814 C C . ILE A 1 525 ? 15.977 -16.906 -20.984 1 95.88 525 ILE A C 1
ATOM 3816 O O . ILE A 1 525 ? 16.828 -17.766 -21.25 1 95.88 525 ILE A O 1
ATOM 3820 N N . PRO A 1 526 ? 14.812 -16.844 -21.625 1 95.19 526 PRO A N 1
ATOM 3821 C CA . PRO A 1 526 ? 14.555 -17.922 -22.578 1 95.19 526 PRO A CA 1
ATOM 3822 C C . PRO A 1 526 ? 15.477 -17.859 -23.797 1 95.19 526 PRO A C 1
ATOM 3824 O O . PRO A 1 526 ? 15.852 -18.891 -24.344 1 95.19 526 PRO A O 1
ATOM 3827 N N . VAL A 1 527 ? 15.883 -16.719 -24.219 1 95.25 527 VAL A N 1
ATOM 3828 C CA . VAL A 1 527 ? 16.781 -16.547 -25.359 1 95.25 527 VAL A CA 1
ATOM 3829 C C . VAL A 1 527 ? 18.156 -17.125 -25.031 1 95.25 527 VAL A C 1
ATOM 3831 O O . VAL A 1 527 ? 18.734 -17.844 -25.828 1 95.25 527 VAL A O 1
ATOM 3834 N N . ALA A 1 528 ? 18.609 -16.781 -23.859 1 96.81 528 ALA A N 1
ATOM 3835 C CA . ALA A 1 528 ? 19.906 -17.281 -23.406 1 96.81 528 ALA A CA 1
ATOM 3836 C C . ALA A 1 528 ? 19.875 -18.812 -23.266 1 96.81 528 ALA A C 1
ATOM 3838 O O . ALA A 1 528 ? 20.844 -19.484 -23.641 1 96.81 528 ALA A O 1
ATOM 3839 N N . THR A 1 529 ? 18.844 -19.359 -22.75 1 95.69 529 THR A N 1
ATOM 3840 C CA . THR A 1 529 ? 18.703 -20.797 -22.578 1 95.69 529 THR A CA 1
ATOM 3841 C C . THR A 1 529 ? 18.656 -21.5 -23.922 1 95.69 529 THR A C 1
ATOM 3843 O O . THR A 1 529 ? 19.312 -22.531 -24.125 1 95.69 529 THR A O 1
ATOM 3846 N N . SER A 1 530 ? 17.938 -20.922 -24.812 1 95.06 530 SER A N 1
ATOM 3847 C CA . SER A 1 530 ? 17.828 -21.484 -26.156 1 95.06 530 SER A CA 1
ATOM 3848 C C . SER A 1 530 ? 19.156 -21.438 -26.891 1 95.06 530 SER A C 1
ATOM 3850 O O . SER A 1 530 ? 19.516 -22.375 -27.594 1 95.06 530 SER A O 1
ATOM 3852 N N . ALA A 1 531 ? 19.797 -20.375 -26.719 1 95.31 531 ALA A N 1
ATOM 3853 C CA . ALA A 1 531 ? 21.109 -20.234 -27.359 1 95.31 531 ALA A CA 1
ATOM 3854 C C . ALA A 1 531 ? 22.094 -21.281 -26.844 1 95.31 531 ALA A C 1
ATOM 3856 O O . ALA A 1 531 ? 22.844 -21.875 -27.609 1 95.31 531 ALA A O 1
ATOM 3857 N N . ALA A 1 532 ? 22.094 -21.484 -25.562 1 95.75 532 ALA A N 1
ATOM 3858 C CA . ALA A 1 532 ? 22.953 -22.484 -24.953 1 95.75 532 ALA A CA 1
ATOM 3859 C C . ALA A 1 532 ? 22.625 -23.891 -25.469 1 95.75 532 ALA A C 1
ATOM 3861 O O . ALA A 1 532 ? 23.516 -24.672 -25.797 1 95.75 532 ALA A O 1
ATOM 3862 N N . GLU A 1 533 ? 21.375 -24.141 -25.578 1 94.19 533 GLU A N 1
ATOM 3863 C CA . GLU A 1 533 ? 20.922 -25.438 -26.031 1 94.19 533 GLU A CA 1
ATOM 3864 C C . GLU A 1 533 ? 21.297 -25.672 -27.5 1 94.19 533 GLU A C 1
ATOM 3866 O O . GLU A 1 533 ? 21.656 -26.781 -27.891 1 94.19 533 GLU A O 1
ATOM 3871 N N . ALA A 1 534 ? 21.25 -24.672 -28.234 1 92.56 534 ALA A N 1
ATOM 3872 C CA . ALA A 1 534 ? 21.531 -24.75 -29.656 1 92.56 534 ALA A CA 1
ATOM 3873 C C . ALA A 1 534 ? 22.984 -25.172 -29.906 1 92.56 534 ALA A C 1
ATOM 3875 O O . ALA A 1 534 ? 23.281 -25.812 -30.906 1 92.56 534 ALA A O 1
ATOM 3876 N N . ILE A 1 535 ? 23.828 -24.859 -29.062 1 93.81 535 ILE A N 1
ATOM 3877 C CA . ILE A 1 535 ? 25.234 -25.203 -29.25 1 93.81 535 ILE A CA 1
ATOM 3878 C C . ILE A 1 535 ? 25.625 -26.297 -28.266 1 93.81 535 ILE A C 1
ATOM 3880 O O . ILE A 1 535 ? 26.828 -26.516 -28.031 1 93.81 535 ILE A O 1
ATOM 3884 N N . SER A 1 536 ? 24.688 -26.875 -27.609 1 94 536 SER A N 1
ATOM 3885 C CA . SER A 1 536 ? 24.859 -27.984 -26.672 1 94 536 SER A CA 1
ATOM 3886 C C . SER A 1 536 ? 25.766 -27.609 -25.516 1 94 536 SER A C 1
ATOM 3888 O O . SER A 1 536 ? 26.656 -28.375 -25.125 1 94 536 SER A O 1
ATOM 3890 N N . ALA A 1 537 ? 25.625 -26.438 -25.078 1 94.94 537 ALA A N 1
ATOM 3891 C CA . ALA A 1 537 ? 26.359 -25.938 -23.922 1 94.94 537 ALA A CA 1
ATOM 3892 C C . ALA A 1 537 ? 25.469 -25.859 -22.703 1 94.94 537 ALA A C 1
ATOM 3894 O O . ALA A 1 537 ? 24.234 -25.938 -22.812 1 94.94 537 ALA A O 1
ATOM 3895 N N . SER A 1 538 ? 26.125 -25.766 -21.578 1 96.25 538 SER A N 1
ATOM 3896 C CA . SER A 1 538 ? 25.375 -25.562 -20.328 1 96.25 538 SER A CA 1
ATOM 3897 C C . SER A 1 538 ? 24.734 -24.188 -20.297 1 96.25 538 SER A C 1
ATOM 3899 O O . SER A 1 538 ? 25.359 -23.188 -20.672 1 96.25 538 SER A O 1
ATOM 3901 N N . PRO A 1 539 ? 23.5 -24.109 -19.875 1 96.38 539 PRO A N 1
ATOM 3902 C CA . PRO A 1 539 ? 22.828 -22.812 -19.812 1 96.38 539 PRO A CA 1
ATOM 3903 C C . PRO A 1 539 ? 23.328 -21.922 -18.672 1 96.38 539 PRO A C 1
ATOM 3905 O O . PRO A 1 539 ? 23.094 -20.719 -18.672 1 96.38 539 PRO A O 1
ATOM 3908 N N . ARG A 1 540 ? 24.016 -22.406 -17.703 1 96.44 540 ARG A N 1
ATOM 3909 C CA . ARG A 1 540 ? 24.375 -21.719 -16.469 1 96.44 540 ARG A CA 1
ATOM 3910 C C . ARG A 1 540 ? 25.234 -20.484 -16.766 1 96.44 540 ARG A C 1
ATOM 3912 O O . ARG A 1 540 ? 24.953 -19.391 -16.281 1 96.44 540 ARG A O 1
ATOM 3919 N N . PRO A 1 541 ? 26.297 -20.688 -17.578 1 96.81 541 PRO A N 1
ATOM 3920 C CA . PRO A 1 541 ? 27.094 -19.5 -17.859 1 96.81 541 PRO A CA 1
ATOM 3921 C C . PRO A 1 541 ? 26.312 -18.422 -18.609 1 96.81 541 PRO A C 1
ATOM 3923 O O . PRO A 1 541 ? 26.516 -17.219 -18.375 1 96.81 541 PRO A O 1
ATOM 3926 N N . PHE A 1 542 ? 25.422 -18.75 -19.453 1 97.44 542 PHE A N 1
ATOM 3927 C CA . PHE A 1 542 ? 24.641 -17.797 -20.234 1 97.44 542 PHE A CA 1
ATOM 3928 C C . PHE A 1 542 ? 23.641 -17.078 -19.344 1 97.44 542 PHE A C 1
ATOM 3930 O O . PHE A 1 542 ? 23.406 -15.875 -19.5 1 97.44 542 PHE A O 1
ATOM 3937 N N . LEU A 1 543 ? 23.062 -17.797 -18.406 1 97.38 543 LEU A N 1
ATOM 3938 C CA . LEU A 1 543 ? 22.125 -17.188 -17.469 1 97.38 543 LEU A CA 1
ATOM 3939 C C . LEU A 1 543 ? 22.844 -16.219 -16.531 1 97.38 543 LEU A C 1
ATOM 3941 O O . LEU A 1 543 ? 22.312 -15.148 -16.219 1 97.38 543 LEU A O 1
ATOM 3945 N N . MET A 1 544 ? 24.016 -16.562 -16.109 1 97.19 544 MET A N 1
ATOM 3946 C CA . MET A 1 544 ? 24.812 -15.641 -15.305 1 97.19 544 MET A CA 1
ATOM 3947 C C . MET A 1 544 ? 25.172 -14.383 -16.094 1 97.19 544 MET A C 1
ATOM 3949 O O . MET A 1 544 ? 25.156 -13.281 -15.547 1 97.19 544 MET A O 1
ATOM 3953 N N . ALA A 1 545 ? 25.422 -14.586 -17.359 1 97.25 545 ALA A N 1
ATOM 3954 C CA . ALA A 1 545 ? 25.703 -13.438 -18.234 1 97.25 545 ALA A CA 1
ATOM 3955 C C . ALA A 1 545 ? 24.5 -12.508 -18.297 1 97.25 545 ALA A C 1
ATOM 3957 O O . ALA A 1 545 ? 24.641 -11.289 -18.375 1 97.25 545 ALA A O 1
ATOM 3958 N N . VAL A 1 546 ? 23.328 -13.094 -18.266 1 96.75 546 VAL A N 1
ATOM 3959 C CA . VAL A 1 546 ? 22.109 -12.312 -18.328 1 96.75 546 VAL A CA 1
ATOM 3960 C C . VAL A 1 546 ? 22.016 -11.398 -17.109 1 96.75 546 VAL A C 1
ATOM 3962 O O . VAL A 1 546 ? 21.75 -10.195 -17.25 1 96.75 546 VAL A O 1
ATOM 3965 N N . THR A 1 547 ? 22.219 -11.906 -15.945 1 96.25 547 THR A N 1
ATOM 3966 C CA . THR A 1 547 ? 22.062 -11.094 -14.742 1 96.25 547 THR A CA 1
ATOM 3967 C C . THR A 1 547 ? 23.141 -10.016 -14.68 1 96.25 547 THR A C 1
ATOM 3969 O O . THR A 1 547 ? 22.891 -8.891 -14.25 1 96.25 547 THR A O 1
ATOM 3972 N N . VAL A 1 548 ? 24.344 -10.32 -15.086 1 96.69 548 VAL A N 1
ATOM 3973 C CA . VAL A 1 548 ? 25.422 -9.336 -15.094 1 96.69 548 VAL A CA 1
ATOM 3974 C C . VAL A 1 548 ? 25.094 -8.227 -16.094 1 96.69 548 VAL A C 1
ATOM 3976 O O . VAL A 1 548 ? 25.266 -7.043 -15.797 1 96.69 548 VAL A O 1
ATOM 3979 N N . ALA A 1 549 ? 24.656 -8.641 -17.234 1 96.56 549 ALA A N 1
ATOM 3980 C CA . ALA A 1 549 ? 24.297 -7.668 -18.266 1 96.56 549 ALA A CA 1
ATOM 3981 C C . ALA A 1 549 ? 23.156 -6.777 -17.812 1 96.56 549 ALA A C 1
ATOM 3983 O O . ALA A 1 549 ? 23.125 -5.582 -18.109 1 96.56 549 ALA A O 1
ATOM 3984 N N . CYS A 1 550 ? 22.219 -7.324 -17.125 1 94.56 550 CYS A N 1
ATOM 3985 C CA . CYS A 1 550 ? 21.062 -6.57 -16.625 1 94.56 550 CYS A CA 1
ATOM 3986 C C . CYS A 1 550 ? 21.5 -5.52 -15.602 1 94.56 550 CYS A C 1
ATOM 3988 O O . CYS A 1 550 ? 20.828 -4.512 -15.414 1 94.56 550 CYS A O 1
ATOM 3990 N N . ALA A 1 551 ? 22.641 -5.727 -15.023 1 93.56 551 ALA A N 1
ATOM 3991 C CA . ALA A 1 551 ? 23.141 -4.801 -14.016 1 93.56 551 ALA A CA 1
ATOM 3992 C C . ALA A 1 551 ? 23.938 -3.674 -14.656 1 93.56 551 ALA A C 1
ATOM 3994 O O . ALA A 1 551 ? 24.344 -2.725 -13.977 1 93.56 551 ALA A O 1
ATOM 3995 N N . THR A 1 552 ? 24.141 -3.713 -15.953 1 91.56 552 THR A N 1
ATOM 3996 C CA . THR A 1 552 ? 24.922 -2.689 -16.656 1 91.56 552 THR A CA 1
ATOM 3997 C C . THR A 1 552 ? 24.016 -1.541 -17.094 1 91.56 552 THR A C 1
ATOM 3999 O O . THR A 1 552 ? 23.875 -1.279 -18.297 1 91.56 552 THR A O 1
ATOM 4002 N N . THR A 1 553 ? 23.391 -0.932 -16.234 1 87.81 553 THR A N 1
ATOM 4003 C CA . THR A 1 553 ? 22.516 0.207 -16.516 1 87.81 553 THR A CA 1
ATOM 4004 C C . THR A 1 553 ? 23.234 1.52 -16.203 1 87.81 553 THR A C 1
ATOM 4006 O O . THR A 1 553 ? 22.719 2.338 -15.43 1 87.81 553 THR A O 1
ATOM 4009 N N . PHE A 1 554 ? 24.297 1.826 -16.906 1 90.62 554 PHE A N 1
ATOM 4010 C CA . PHE A 1 554 ? 25.172 2.926 -16.516 1 90.62 554 PHE A CA 1
ATOM 4011 C C . PHE A 1 554 ? 25.078 4.082 -17.5 1 90.62 554 PHE A C 1
ATOM 4013 O O . 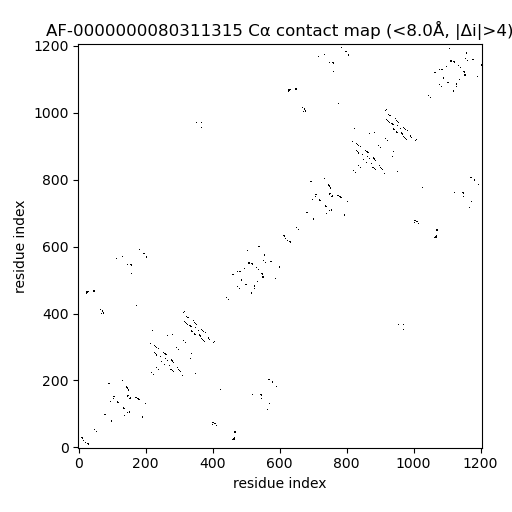PHE A 1 554 ? 25.75 5.098 -17.344 1 90.62 554 PHE A O 1
ATOM 4020 N N . PHE A 1 555 ? 24.172 4.078 -18.453 1 88.69 555 PHE A N 1
ATOM 4021 C CA . PHE A 1 555 ? 24.266 4.988 -19.594 1 88.69 555 PHE A CA 1
ATOM 4022 C C . PHE A 1 555 ? 23.391 6.219 -19.375 1 88.69 555 PHE A C 1
ATOM 4024 O O . PHE A 1 555 ? 23.656 7.277 -19.953 1 88.69 555 PHE A O 1
ATOM 4031 N N . ALA A 1 556 ? 22.406 6.074 -18.609 1 85.12 556 ALA A N 1
ATOM 4032 C CA . ALA A 1 556 ? 21.453 7.184 -18.484 1 85.12 556 ALA A CA 1
ATOM 4033 C C . ALA A 1 556 ? 20.844 7.242 -17.094 1 85.12 556 ALA A C 1
ATOM 4035 O O . ALA A 1 556 ? 20.812 6.234 -16.375 1 85.12 556 ALA A O 1
ATOM 4036 N N . PRO A 1 557 ? 20.438 8.508 -16.75 1 83.25 557 PRO A N 1
ATOM 4037 C CA . PRO A 1 557 ? 19.766 8.633 -15.461 1 83.25 557 PRO A CA 1
ATOM 4038 C C . PRO A 1 557 ? 18.5 7.773 -15.367 1 83.25 557 PRO A C 1
ATOM 4040 O O . PRO A 1 557 ? 18.188 7.254 -14.297 1 83.25 557 PRO A O 1
ATOM 4043 N N . ILE A 1 558 ? 17.891 7.52 -16.469 1 77.56 558 ILE A N 1
ATOM 4044 C CA . ILE A 1 558 ? 16.594 6.852 -16.469 1 77.56 558 ILE A CA 1
ATOM 4045 C C . ILE A 1 558 ? 16.797 5.336 -16.516 1 77.56 558 ILE A C 1
ATOM 4047 O O . ILE A 1 558 ? 15.852 4.57 -16.344 1 77.56 558 ILE A O 1
ATOM 4051 N N . SER A 1 559 ? 18 4.906 -16.672 1 80.31 559 SER A N 1
ATOM 4052 C CA . SER A 1 559 ? 18.266 3.482 -16.812 1 80.31 559 SER A CA 1
ATOM 4053 C C . SER A 1 559 ? 17.969 2.725 -15.531 1 80.31 559 SER A C 1
ATOM 4055 O O . SER A 1 559 ? 17.734 1.517 -15.555 1 80.31 559 SER A O 1
ATOM 4057 N N . SER A 1 560 ? 18.109 3.414 -14.453 1 83.44 560 SER A N 1
ATOM 4058 C CA . SER A 1 560 ? 17.797 2.791 -13.164 1 83.44 560 SER A CA 1
ATOM 4059 C C . SER A 1 560 ? 17.328 3.824 -12.148 1 83.44 560 SER A C 1
ATOM 4061 O O . SER A 1 560 ? 17.641 5.008 -12.266 1 83.44 560 SER A O 1
ATOM 4063 N N . THR A 1 561 ? 16.656 3.316 -11.266 1 82.38 561 THR A N 1
ATOM 4064 C CA . THR A 1 561 ? 16.172 4.199 -10.219 1 82.38 561 THR A CA 1
ATOM 4065 C C . THR A 1 561 ? 17.328 4.754 -9.391 1 82.38 561 THR A C 1
ATOM 4067 O O . THR A 1 561 ? 17.297 5.906 -8.961 1 82.38 561 THR A O 1
ATOM 4070 N N . ALA A 1 562 ? 18.297 3.941 -9.156 1 87.5 562 ALA A N 1
ATOM 4071 C CA . ALA A 1 562 ? 19.469 4.391 -8.43 1 87.5 562 ALA A CA 1
ATOM 4072 C C . ALA A 1 562 ? 20.125 5.59 -9.117 1 87.5 562 ALA A C 1
ATOM 4074 O O . ALA A 1 562 ? 20.531 6.551 -8.461 1 87.5 562 ALA A O 1
ATOM 4075 N N . ASN A 1 563 ? 20.188 5.566 -10.406 1 89.31 563 ASN A N 1
ATOM 4076 C CA . ASN A 1 563 ? 20.734 6.676 -11.172 1 89.31 563 ASN A CA 1
ATOM 4077 C C . ASN A 1 563 ? 19.875 7.922 -11.062 1 89.31 563 ASN A C 1
ATOM 4079 O O . ASN A 1 563 ? 20.391 9.031 -10.922 1 89.31 563 ASN A O 1
ATOM 4083 N N . LEU A 1 564 ? 18.656 7.777 -11.086 1 84.5 564 LEU A N 1
ATOM 4084 C CA . LEU A 1 564 ? 17.719 8.898 -10.992 1 84.5 564 LEU A CA 1
ATOM 4085 C C . LEU A 1 564 ? 17.828 9.586 -9.641 1 84.5 564 LEU A C 1
ATOM 4087 O O . LEU A 1 564 ? 17.719 10.812 -9.555 1 84.5 564 LEU A O 1
ATOM 4091 N N . MET A 1 565 ? 18.016 8.828 -8.672 1 84.69 565 MET A N 1
ATOM 4092 C CA . MET A 1 565 ? 18.078 9.359 -7.312 1 84.69 565 MET A CA 1
ATOM 4093 C C . MET A 1 565 ? 19.266 10.281 -7.129 1 84.69 565 MET A C 1
ATOM 4095 O O . MET A 1 565 ? 19.219 11.219 -6.332 1 84.69 565 MET A O 1
ATOM 4099 N N . VAL A 1 566 ? 20.281 10.062 -7.883 1 89.56 566 VAL A N 1
ATOM 4100 C CA . VAL A 1 566 ? 21.5 10.844 -7.66 1 89.56 566 VAL A CA 1
ATOM 4101 C C . VAL A 1 566 ? 21.578 11.992 -8.656 1 89.56 566 VAL A C 1
ATOM 4103 O O . VAL A 1 566 ? 22.438 12.875 -8.539 1 89.56 566 VAL A O 1
ATOM 4106 N N . THR A 1 567 ? 20.719 12.055 -9.602 1 87.06 567 THR A N 1
ATOM 4107 C CA . THR A 1 567 ? 20.781 13.031 -10.688 1 87.06 567 THR A CA 1
ATOM 4108 C C . THR A 1 567 ? 20.609 14.445 -10.148 1 87.06 567 THR A C 1
ATOM 4110 O O . THR A 1 567 ? 21.391 15.336 -10.469 1 87.06 567 THR A O 1
ATOM 4113 N N . ALA A 1 568 ? 19.641 14.633 -9.281 1 80.31 568 ALA A N 1
ATOM 4114 C CA . ALA A 1 568 ? 19.375 15.977 -8.766 1 80.31 568 ALA A CA 1
ATOM 4115 C C . ALA A 1 568 ? 20.422 16.406 -7.746 1 80.31 568 ALA A C 1
ATOM 4117 O O . ALA A 1 568 ? 21.031 17.469 -7.875 1 80.31 568 ALA A O 1
ATOM 4118 N N . PRO A 1 569 ? 20.672 15.57 -6.836 1 79.25 569 PRO A N 1
ATOM 4119 C CA . PRO A 1 569 ? 21.688 15.961 -5.855 1 79.25 569 PRO A CA 1
ATOM 4120 C C . PRO A 1 569 ? 23.062 16.156 -6.48 1 79.25 569 PRO A C 1
ATOM 4122 O O . PRO A 1 569 ? 23.859 16.953 -5.98 1 79.25 569 PRO A O 1
ATOM 4125 N N . GLY A 1 570 ? 23.344 15.461 -7.527 1 84.62 570 GLY A N 1
ATOM 4126 C CA . GLY A 1 570 ? 24.625 15.594 -8.211 1 84.62 570 GLY A CA 1
ATOM 4127 C C . GLY A 1 570 ? 24.578 16.578 -9.367 1 84.62 570 GLY A C 1
ATOM 4128 O O . GLY A 1 570 ? 25.594 16.812 -10.023 1 84.62 570 GLY A O 1
ATOM 4129 N N . ALA A 1 571 ? 23.375 17.109 -9.586 1 81.5 571 ALA A N 1
ATOM 4130 C CA . ALA A 1 571 ? 23.172 18.062 -10.68 1 81.5 571 ALA A CA 1
ATOM 4131 C C . ALA A 1 571 ? 23.656 17.484 -12.008 1 81.5 571 ALA A C 1
ATOM 4133 O O . ALA A 1 571 ? 24.391 18.141 -12.742 1 81.5 571 ALA A O 1
ATOM 4134 N N . TYR A 1 572 ? 23.359 16.281 -12.25 1 88 572 TYR A N 1
ATOM 4135 C CA . TYR A 1 572 ? 23.828 15.594 -13.445 1 88 572 TYR A CA 1
ATOM 4136 C C . TYR A 1 572 ? 22.922 15.891 -14.633 1 88 572 TYR A C 1
ATOM 4138 O O . TYR A 1 572 ? 21.719 16.109 -14.461 1 88 572 TYR A O 1
ATOM 4146 N N . ARG A 1 573 ? 23.609 15.93 -15.773 1 85.62 573 ARG A N 1
ATOM 4147 C CA . ARG A 1 573 ? 22.875 15.938 -17.031 1 85.62 573 ARG A CA 1
ATOM 4148 C C . ARG A 1 573 ? 22.891 14.555 -17.688 1 85.62 573 ARG A C 1
ATOM 4150 O O . ARG A 1 573 ? 23.656 13.68 -17.281 1 85.62 573 ARG A O 1
ATOM 4157 N N . PHE A 1 574 ? 22.047 14.352 -18.703 1 83.12 574 PHE A N 1
ATOM 4158 C CA . PHE A 1 574 ? 21.922 13.07 -19.391 1 83.12 574 PHE A CA 1
ATOM 4159 C C . PHE A 1 574 ? 23.266 12.617 -19.953 1 83.12 574 PHE A C 1
ATOM 4161 O O . PHE A 1 574 ? 23.641 11.445 -19.844 1 83.12 574 PHE A O 1
ATOM 4168 N N . GLY A 1 575 ? 24.031 13.492 -20.406 1 84.69 575 GLY A N 1
ATOM 4169 C CA . GLY A 1 575 ? 25.297 13.18 -21.078 1 84.69 575 GLY A CA 1
ATOM 4170 C C . GLY A 1 575 ? 26.406 12.867 -20.094 1 84.69 575 GLY A C 1
ATOM 4171 O O . GLY A 1 575 ? 27.438 12.289 -20.484 1 84.69 575 GLY A O 1
ATOM 4172 N N . ASP A 1 576 ? 26.219 13.07 -18.938 1 88.62 576 ASP A N 1
ATOM 4173 C CA . ASP A 1 576 ? 27.266 12.836 -17.938 1 88.62 576 ASP A CA 1
ATOM 4174 C C . ASP A 1 576 ? 27.391 11.352 -17.625 1 88.62 576 ASP A C 1
ATOM 4176 O O . ASP A 1 576 ? 28.484 10.883 -17.281 1 88.62 576 ASP A O 1
ATOM 4180 N N . PHE A 1 577 ? 26.391 10.562 -17.734 1 90.81 577 PHE A N 1
ATOM 4181 C CA . PHE A 1 577 ? 26.375 9.164 -17.312 1 90.81 577 PHE A CA 1
ATOM 4182 C C . PHE A 1 577 ? 27.125 8.289 -18.312 1 90.81 577 PHE A C 1
ATOM 4184 O O . PHE A 1 577 ? 27.859 7.383 -17.938 1 90.81 577 PHE A O 1
ATOM 4191 N N . TRP A 1 578 ? 27.016 8.609 -19.594 1 89.94 578 TRP A N 1
ATOM 4192 C CA . TRP A 1 578 ? 27.609 7.719 -20.594 1 89.94 578 TRP A CA 1
ATOM 4193 C C . TRP A 1 578 ? 29.141 7.867 -20.609 1 89.94 578 TRP A C 1
ATOM 4195 O O . TRP A 1 578 ? 29.844 6.945 -21.016 1 89.94 578 TRP A O 1
ATOM 4205 N N . ARG A 1 579 ? 29.641 8.977 -20.172 1 91.69 579 ARG A N 1
ATOM 4206 C CA . ARG A 1 579 ? 31.078 9.188 -20.188 1 91.69 579 ARG A CA 1
ATOM 4207 C C . ARG A 1 579 ? 31.781 8.195 -19.266 1 91.69 579 ARG A C 1
ATOM 4209 O O . ARG A 1 579 ? 32.844 7.66 -19.609 1 91.69 579 ARG A O 1
ATOM 4216 N N . LEU A 1 580 ? 31.219 7.988 -18.188 1 92.06 580 LEU A N 1
ATOM 4217 C CA . LEU A 1 580 ? 31.766 7.004 -17.25 1 92.06 580 LEU A CA 1
ATOM 4218 C C . LEU A 1 580 ? 31.109 5.645 -17.453 1 92.06 580 LEU A C 1
ATOM 4220 O O . LEU A 1 580 ? 31.734 4.605 -17.219 1 92.06 580 LEU A O 1
ATOM 4224 N N . GLY A 1 581 ? 29.891 5.633 -17.875 1 93.31 581 GLY A N 1
ATOM 4225 C CA . GLY A 1 581 ? 29.125 4.406 -18.047 1 93.31 581 GLY A CA 1
ATOM 4226 C C . GLY A 1 581 ? 29.656 3.518 -19.156 1 93.31 581 GLY A C 1
ATOM 4227 O O . GLY A 1 581 ? 29.641 2.291 -19.031 1 93.31 581 GLY A O 1
ATOM 4228 N N . LEU A 1 582 ? 30.094 4.094 -20.219 1 93.44 582 LEU A N 1
ATOM 4229 C CA . LEU A 1 582 ? 30.578 3.326 -21.359 1 93.44 582 LEU A CA 1
ATOM 4230 C C . LEU A 1 582 ? 31.828 2.553 -21 1 93.44 582 LEU A C 1
ATOM 4232 O O . LEU A 1 582 ? 31.906 1.339 -21.219 1 93.44 582 LEU A O 1
ATOM 4236 N N . PRO A 1 583 ? 32.844 3.223 -20.516 1 95 583 PRO A N 1
ATOM 4237 C CA . PRO A 1 583 ? 34.031 2.461 -20.125 1 95 583 PRO A CA 1
ATOM 4238 C C . PRO A 1 583 ? 33.719 1.378 -19.094 1 95 583 PRO A C 1
ATOM 4240 O O . PRO A 1 583 ? 34.312 0.296 -19.125 1 95 583 PRO A O 1
ATOM 4243 N N . LEU A 1 584 ? 32.875 1.666 -18.203 1 95.06 584 LEU A N 1
ATOM 4244 C CA . LEU A 1 584 ? 32.5 0.682 -17.203 1 95.06 584 LEU A CA 1
ATOM 4245 C C . LEU A 1 584 ? 31.781 -0.507 -17.828 1 95.06 584 LEU A C 1
ATOM 4247 O O . LEU A 1 584 ? 32.031 -1.657 -17.469 1 95.06 584 LEU A O 1
ATOM 4251 N N . THR A 1 585 ? 30.875 -0.225 -18.719 1 95.44 585 THR A N 1
ATOM 4252 C CA . THR A 1 585 ? 30.156 -1.292 -19.422 1 95.44 585 THR A CA 1
ATOM 4253 C C . THR A 1 585 ? 31.125 -2.164 -20.219 1 95.44 585 THR A C 1
ATOM 4255 O O . THR A 1 585 ? 31 -3.391 -20.219 1 95.44 585 THR A O 1
ATOM 4258 N N . ILE A 1 586 ? 32.062 -1.552 -20.875 1 95.75 586 ILE A N 1
ATOM 4259 C CA . ILE A 1 586 ? 33.062 -2.291 -21.625 1 95.75 586 ILE A CA 1
ATOM 4260 C C . ILE A 1 586 ? 33.875 -3.186 -20.688 1 95.75 586 ILE A C 1
ATOM 4262 O O . ILE A 1 586 ? 34.125 -4.352 -20.984 1 95.75 586 ILE A O 1
ATOM 4266 N N . ALA A 1 587 ? 34.219 -2.623 -19.594 1 96.44 587 ALA A N 1
ATOM 4267 C CA . ALA A 1 587 ? 34.938 -3.408 -18.594 1 96.44 587 ALA A CA 1
ATOM 4268 C C . ALA A 1 587 ? 34.125 -4.59 -18.125 1 96.44 587 ALA A C 1
ATOM 4270 O O . ALA A 1 587 ? 34.656 -5.688 -17.906 1 96.44 587 ALA A O 1
ATOM 4271 N N . PHE A 1 588 ? 32.844 -4.395 -17.906 1 96.69 588 PHE A N 1
ATOM 4272 C CA . PHE A 1 588 ? 31.953 -5.453 -17.469 1 96.69 588 PHE A CA 1
ATOM 4273 C C . PHE A 1 588 ? 31.859 -6.562 -18.5 1 96.69 588 PHE A C 1
ATOM 4275 O O . PHE A 1 588 ? 31.859 -7.746 -18.156 1 96.69 588 PHE A O 1
ATOM 4282 N N . VAL A 1 589 ? 31.781 -6.168 -19.766 1 95.75 589 VAL A N 1
ATOM 4283 C CA . VAL A 1 589 ? 31.719 -7.148 -20.844 1 95.75 589 VAL A CA 1
ATOM 4284 C C . VAL A 1 589 ? 32.969 -8.008 -20.828 1 95.75 589 VAL A C 1
ATOM 4286 O O . VAL A 1 589 ? 32.906 -9.234 -20.875 1 95.75 589 VAL A O 1
ATOM 4289 N N . VAL A 1 590 ? 34.094 -7.371 -20.703 1 96.19 590 VAL A N 1
ATOM 4290 C CA . VAL A 1 590 ? 35.375 -8.062 -20.766 1 96.19 590 VAL A CA 1
ATOM 4291 C C . VAL A 1 590 ? 35.5 -9.008 -19.578 1 96.19 590 VAL A C 1
ATOM 4293 O O . VAL A 1 590 ? 35.844 -10.188 -19.734 1 96.19 590 VAL A O 1
ATOM 4296 N N . VAL A 1 591 ? 35.188 -8.531 -18.438 1 96.38 591 VAL A N 1
ATOM 4297 C CA . VAL A 1 591 ? 35.312 -9.336 -17.219 1 96.38 591 VAL A CA 1
ATOM 4298 C C . VAL A 1 591 ? 34.312 -10.484 -17.234 1 96.38 591 VAL A C 1
ATOM 4300 O O . VAL A 1 591 ? 34.656 -11.617 -16.891 1 96.38 591 VAL A O 1
ATOM 4303 N N . ALA A 1 592 ? 33.094 -10.211 -17.609 1 95.94 592 ALA A N 1
ATOM 4304 C CA . ALA A 1 592 ? 32.062 -11.234 -17.625 1 95.94 592 ALA A CA 1
ATOM 4305 C C . ALA A 1 592 ? 32.406 -12.344 -18.609 1 95.94 592 ALA A C 1
ATOM 4307 O O . ALA A 1 592 ? 32.281 -13.531 -18.297 1 95.94 592 ALA A O 1
ATOM 4308 N N . VAL A 1 593 ? 32.844 -11.992 -19.797 1 94.69 593 VAL A N 1
ATOM 4309 C CA . VAL A 1 593 ? 33.094 -12.953 -20.859 1 94.69 593 VAL A CA 1
ATOM 4310 C C . VAL A 1 593 ? 34.312 -13.805 -20.484 1 94.69 593 VAL A C 1
ATOM 4312 O O . VAL A 1 593 ? 34.375 -14.992 -20.844 1 94.69 593 VAL A O 1
ATOM 4315 N N . LEU A 1 594 ? 35.188 -13.258 -19.703 1 95 594 LEU A N 1
ATOM 4316 C CA . LEU A 1 594 ? 36.406 -13.984 -19.344 1 95 594 LEU A CA 1
ATOM 4317 C C . LEU A 1 594 ? 36.219 -14.797 -18.078 1 95 594 LEU A C 1
ATOM 4319 O O . LEU A 1 594 ? 36.688 -15.93 -17.984 1 95 594 LEU A O 1
ATOM 4323 N N . VAL A 1 595 ? 35.5 -14.297 -17.172 1 96.44 595 VAL A N 1
ATOM 4324 C CA . VAL A 1 595 ? 35.469 -14.867 -15.828 1 96.44 595 VAL A CA 1
ATOM 4325 C C . VAL A 1 595 ? 34.344 -15.898 -15.75 1 96.44 595 VAL A C 1
ATOM 4327 O O . VAL A 1 595 ? 34.5 -16.953 -15.109 1 96.44 595 VAL A O 1
ATOM 4330 N N . ILE A 1 596 ? 33.219 -15.703 -16.391 1 96.94 596 ILE A N 1
ATOM 4331 C CA . ILE A 1 596 ? 32.031 -16.547 -16.25 1 96.94 596 ILE A CA 1
ATOM 4332 C C . ILE A 1 596 ? 32.344 -17.953 -16.734 1 96.94 596 ILE A C 1
ATOM 4334 O O . ILE A 1 596 ? 32.094 -18.938 -16.016 1 96.94 596 ILE A O 1
ATOM 4338 N N . PRO A 1 597 ? 33 -18.141 -17.922 1 95.19 597 PRO A N 1
ATOM 4339 C CA . PRO A 1 597 ? 33.281 -19.5 -18.375 1 95.19 597 PRO A CA 1
ATOM 4340 C C . PRO A 1 597 ? 34.344 -20.219 -17.516 1 95.19 597 PRO A C 1
ATOM 4342 O O . PRO A 1 597 ? 34.375 -21.453 -17.5 1 95.19 597 PRO A O 1
ATOM 4345 N N . LEU A 1 598 ? 35.094 -19.469 -16.812 1 94.81 598 LEU A N 1
ATOM 4346 C CA . LEU A 1 598 ? 36.094 -20.078 -15.922 1 94.81 598 LEU A CA 1
ATOM 4347 C C . LEU A 1 598 ? 35.406 -20.672 -14.688 1 94.81 598 LEU A C 1
ATOM 4349 O O . LEU A 1 598 ? 35.875 -21.672 -14.141 1 94.81 598 LEU A O 1
ATOM 4353 N N . LEU A 1 599 ? 34.344 -20.094 -14.281 1 95.06 599 LEU A N 1
ATOM 4354 C CA . LEU A 1 599 ? 33.656 -20.531 -13.086 1 95.06 599 LEU A CA 1
ATOM 4355 C C . LEU A 1 599 ? 32.594 -21.594 -13.422 1 95.06 599 LEU A C 1
ATOM 4357 O O . LEU A 1 599 ? 32.375 -22.547 -12.664 1 95.06 599 LEU A O 1
ATOM 4361 N N . TRP A 1 600 ? 31.938 -21.344 -14.539 1 95.31 600 TRP A N 1
ATOM 4362 C CA . TRP A 1 600 ? 30.922 -22.266 -15.047 1 95.31 600 TRP A CA 1
ATOM 4363 C C . TRP A 1 600 ? 31.234 -22.672 -16.484 1 95.31 600 TRP A C 1
ATOM 4365 O O . TRP A 1 600 ? 30.906 -21.953 -17.422 1 95.31 600 TRP A O 1
ATOM 4375 N N . PRO A 1 601 ? 31.75 -23.859 -16.641 1 93.25 601 PRO A N 1
ATOM 4376 C CA . PRO A 1 601 ? 32.125 -24.297 -17.984 1 93.25 601 PRO A CA 1
ATOM 4377 C C . PRO A 1 601 ? 30.906 -24.516 -18.891 1 93.25 601 PRO A C 1
ATOM 4379 O O . PRO A 1 601 ? 29.797 -24.766 -18.391 1 93.25 601 PRO A O 1
ATOM 4382 N N . PHE A 1 602 ? 31.188 -24.438 -20.141 1 93.62 602 PHE A N 1
ATOM 4383 C CA . PHE A 1 602 ? 30.141 -24.594 -21.141 1 93.62 602 PHE A CA 1
ATOM 4384 C C . PHE A 1 602 ? 29.672 -26.031 -21.219 1 93.62 602 PHE A C 1
ATOM 4386 O O . PHE A 1 602 ? 28.5 -26.297 -21.516 1 93.62 602 PHE A O 1
ATOM 4393 N N . MET B 1 1 ? 4.094 -40.156 11.062 1 71.38 1 MET B N 1
ATOM 4394 C CA . MET B 1 1 ? 2.729 -39.656 11.172 1 71.38 1 MET B CA 1
ATOM 4395 C C . MET B 1 1 ? 2.078 -39.562 9.797 1 71.38 1 MET B C 1
ATOM 4397 O O . MET B 1 1 ? 2.74 -39.219 8.812 1 71.38 1 MET B O 1
ATOM 4401 N N . ASP B 1 2 ? 0.885 -40.031 9.648 1 89.25 2 ASP B N 1
ATOM 4402 C CA . ASP B 1 2 ? 0.146 -40.062 8.391 1 89.25 2 ASP B CA 1
ATOM 4403 C C . ASP B 1 2 ? -0.125 -38.625 7.91 1 89.25 2 ASP B C 1
ATOM 4405 O O . ASP B 1 2 ? -0.209 -37.688 8.719 1 89.25 2 ASP B O 1
ATOM 4409 N N . ASP B 1 3 ? -0.05 -38.438 6.598 1 93.25 3 ASP B N 1
ATOM 4410 C CA . ASP B 1 3 ? -0.228 -37.125 5.98 1 93.25 3 ASP B CA 1
ATOM 4411 C C . ASP B 1 3 ? -1.551 -36.5 6.406 1 93.25 3 ASP B C 1
ATOM 4413 O O . ASP B 1 3 ? -1.621 -35.312 6.633 1 93.25 3 ASP B O 1
ATOM 4417 N N . ALA B 1 4 ? -2.535 -37.281 6.559 1 93.88 4 ALA B N 1
ATOM 4418 C CA . ALA B 1 4 ? -3.846 -36.781 6.961 1 93.88 4 ALA B CA 1
ATOM 4419 C C . ALA B 1 4 ? -3.812 -36.25 8.391 1 93.88 4 ALA B C 1
ATOM 4421 O O . ALA B 1 4 ? -4.34 -35.188 8.664 1 93.88 4 ALA B O 1
ATOM 4422 N N . THR B 1 5 ? -3.217 -37 9.266 1 93.5 5 THR B N 1
ATOM 4423 C CA . THR B 1 5 ? -3.117 -36.594 10.664 1 93.5 5 THR B CA 1
ATOM 4424 C C . THR B 1 5 ? -2.275 -35.312 10.805 1 93.5 5 THR B C 1
ATOM 4426 O O . THR B 1 5 ? -2.611 -34.438 11.578 1 93.5 5 THR B O 1
ATOM 4429 N N . SER B 1 6 ? -1.198 -35.312 10.039 1 94.69 6 SER B N 1
ATOM 4430 C CA . SER B 1 6 ? -0.351 -34.125 10.062 1 94.69 6 SER B CA 1
ATOM 4431 C C . SER B 1 6 ? -1.106 -32.906 9.578 1 94.69 6 SER B C 1
ATOM 4433 O O . SER B 1 6 ? -0.941 -31.797 10.125 1 94.69 6 SER B O 1
ATOM 4435 N N . SER B 1 7 ? -1.85 -33.062 8.547 1 94.38 7 SER B N 1
ATOM 4436 C CA . SER B 1 7 ? -2.631 -31.953 8.023 1 94.38 7 SER B CA 1
ATOM 4437 C C . SER B 1 7 ? -3.658 -31.469 9.039 1 94.38 7 SER B C 1
ATOM 4439 O O . SER B 1 7 ? -3.92 -30.266 9.148 1 94.38 7 SER B O 1
ATOM 4441 N N . LEU B 1 8 ? -4.23 -32.375 9.781 1 94.12 8 LEU B N 1
ATOM 4442 C CA . LEU B 1 8 ? -5.203 -32.031 10.812 1 94.12 8 LEU B CA 1
ATOM 4443 C C . LEU B 1 8 ? -4.539 -31.281 11.953 1 94.12 8 LEU B C 1
ATOM 4445 O O . LEU B 1 8 ? -5.148 -30.391 12.555 1 94.12 8 LEU B O 1
ATOM 4449 N N . TRP B 1 9 ? -3.34 -31.609 12.219 1 94.25 9 TRP B N 1
ATOM 4450 C CA . TRP B 1 9 ? -2.594 -30.891 13.242 1 94.25 9 TRP B CA 1
ATOM 4451 C C . TRP B 1 9 ? -2.316 -29.453 12.805 1 94.25 9 TRP B C 1
ATOM 4453 O O . TRP B 1 9 ? -2.371 -28.531 13.609 1 94.25 9 TRP B O 1
ATOM 4463 N N . VAL B 1 10 ? -1.977 -29.328 11.555 1 95.25 10 VAL B N 1
ATOM 4464 C CA . VAL B 1 10 ? -1.734 -27.984 11.023 1 95.25 10 VAL B CA 1
ATOM 4465 C C . VAL B 1 10 ? -3.023 -27.172 11.07 1 95.25 10 VAL B C 1
ATOM 4467 O O . VAL B 1 10 ? -3.008 -25.984 11.438 1 95.25 10 VAL B O 1
ATOM 4470 N N . LEU B 1 11 ? -4.129 -27.828 10.703 1 93.75 11 LEU B N 1
ATOM 4471 C CA . LEU B 1 11 ? -5.422 -27.156 10.766 1 93.75 11 LEU B CA 1
ATOM 4472 C C . LEU B 1 11 ? -5.754 -26.75 12.203 1 93.75 11 LEU B C 1
ATOM 4474 O O . LEU B 1 11 ? -6.16 -25.609 12.445 1 93.75 11 LEU B O 1
ATOM 4478 N N . ALA B 1 12 ? -5.59 -27.641 13.117 1 93.94 12 ALA B N 1
ATOM 4479 C CA . ALA B 1 12 ? -5.855 -27.375 14.523 1 93.94 12 ALA B CA 1
ATOM 4480 C C . ALA B 1 12 ? -5.008 -26.203 15.023 1 93.94 12 ALA B C 1
ATOM 4482 O O . ALA B 1 12 ? -5.5 -25.328 15.742 1 93.94 12 ALA B O 1
ATOM 4483 N N . GLY B 1 13 ? -3.77 -26.266 14.648 1 94.19 13 GLY B N 1
ATOM 4484 C CA . GLY B 1 13 ? -2.889 -25.156 15.016 1 94.19 13 GLY B CA 1
ATOM 4485 C C . GLY B 1 13 ? -3.334 -23.828 14.445 1 94.19 13 GLY B C 1
ATOM 4486 O O . GLY B 1 13 ? -3.293 -22.812 15.133 1 94.19 13 GLY B O 1
ATOM 4487 N N . ALA B 1 14 ? -3.711 -23.844 13.188 1 92.62 14 ALA B N 1
ATOM 4488 C CA . ALA B 1 14 ? -4.195 -22.625 12.539 1 92.62 14 ALA B CA 1
ATOM 4489 C C . ALA B 1 14 ? -5.438 -22.078 13.25 1 92.62 14 ALA B C 1
ATOM 4491 O O . ALA B 1 14 ? -5.547 -20.891 13.5 1 92.62 14 ALA B O 1
ATOM 4492 N N . VAL B 1 15 ? -6.348 -22.969 13.617 1 90.38 15 VAL B N 1
ATOM 4493 C CA . VAL B 1 15 ? -7.59 -22.594 14.273 1 90.38 15 VAL B CA 1
ATOM 4494 C C . VAL B 1 15 ? -7.281 -21.969 15.633 1 90.38 15 VAL B C 1
ATOM 4496 O O . VAL B 1 15 ? -7.828 -20.922 15.984 1 90.38 15 VAL B O 1
ATOM 4499 N N . VAL B 1 16 ? -6.41 -22.562 16.328 1 92.44 16 VAL B N 1
ATOM 4500 C CA . VAL B 1 16 ? -6.039 -22.062 17.641 1 92.44 16 VAL B CA 1
ATOM 4501 C C . VAL B 1 16 ? -5.434 -20.656 17.516 1 92.44 16 VAL B C 1
ATOM 4503 O O . VAL B 1 16 ? -5.75 -19.766 18.312 1 92.44 16 VAL B O 1
ATOM 4506 N N . LEU B 1 17 ? -4.625 -20.516 16.531 1 92 17 LEU B N 1
ATOM 4507 C CA . LEU B 1 17 ? -3.975 -19.219 16.344 1 92 17 LEU B CA 1
ATOM 4508 C C . LEU B 1 17 ? -4.984 -18.172 15.898 1 92 17 LEU B C 1
ATOM 4510 O O . LEU B 1 17 ? -4.891 -17 16.297 1 92 17 LEU B O 1
ATOM 4514 N N . PHE B 1 18 ? -5.926 -18.562 15.086 1 87 18 PHE B N 1
ATOM 4515 C CA . PHE B 1 18 ? -6.969 -17.625 14.664 1 87 18 PHE B CA 1
ATOM 4516 C C . PHE B 1 18 ? -7.832 -17.203 15.844 1 87 18 PHE B C 1
ATOM 4518 O O . PHE B 1 18 ? -8.133 -16.016 16 1 87 18 PHE B O 1
ATOM 4525 N N . VAL B 1 19 ? -8.148 -18.156 16.719 1 84.62 19 VAL B N 1
ATOM 4526 C CA . VAL B 1 19 ? -9.039 -17.906 17.859 1 84.62 19 VAL B CA 1
ATOM 4527 C C . VAL B 1 19 ? -8.32 -17.062 18.906 1 84.62 19 VAL B C 1
ATOM 4529 O O . VAL B 1 19 ? -8.93 -16.203 19.531 1 84.62 19 VAL B O 1
ATOM 4532 N N . SER B 1 20 ? -7.059 -17.297 19.094 1 87.56 20 SER B N 1
ATOM 4533 C CA . SER B 1 20 ? -6.293 -16.578 20.109 1 87.56 20 SER B CA 1
ATOM 4534 C C . SER B 1 20 ? -6.141 -15.102 19.734 1 87.56 20 SER B C 1
ATOM 4536 O O . SER B 1 20 ? -5.875 -14.258 20.594 1 87.56 20 SER B O 1
ATOM 4538 N N . ASN B 1 21 ? -6.27 -14.781 18.5 1 80.62 21 ASN B N 1
ATOM 4539 C CA . ASN B 1 21 ? -6.168 -13.414 18 1 80.62 21 ASN B CA 1
ATOM 4540 C C . ASN B 1 21 ? -4.859 -12.758 18.422 1 80.62 21 ASN B C 1
ATOM 4542 O O . ASN B 1 21 ? -4.793 -11.531 18.547 1 80.62 21 ASN B O 1
ATOM 4546 N N . ARG B 1 22 ? -3.875 -13.531 18.797 1 87.12 22 ARG B N 1
ATOM 4547 C CA . ARG B 1 22 ? -2.584 -12.992 19.203 1 87.12 22 ARG B CA 1
ATOM 4548 C C . ARG B 1 22 ? -1.714 -12.672 18 1 87.12 22 ARG B C 1
ATOM 4550 O O . ARG B 1 22 ? -0.838 -11.805 18.062 1 87.12 22 ARG B O 1
ATOM 4557 N N . VAL B 1 23 ? -1.965 -13.414 16.938 1 91.31 23 VAL B N 1
ATOM 4558 C CA . VAL B 1 23 ? -1.205 -13.25 15.703 1 91.31 23 VAL B CA 1
ATOM 4559 C C . VAL B 1 23 ? -2.131 -12.781 14.586 1 91.31 23 VAL B C 1
ATOM 4561 O O . VAL B 1 23 ? -3.256 -13.273 14.453 1 91.31 23 VAL B O 1
ATOM 4564 N N . PRO B 1 24 ? -1.622 -11.75 13.898 1 89.62 24 PRO B N 1
ATOM 4565 C CA . PRO B 1 24 ? -2.463 -11.297 12.789 1 89.62 24 PRO B CA 1
ATOM 4566 C C . PRO B 1 24 ? -2.82 -12.422 11.82 1 89.62 24 PRO B C 1
ATOM 4568 O O . PRO B 1 24 ? -1.989 -13.297 11.547 1 89.62 24 PRO B O 1
ATOM 4571 N N . ALA B 1 25 ? -3.992 -12.375 11.297 1 89.69 25 ALA B N 1
ATOM 4572 C CA . ALA B 1 25 ? -4.586 -13.445 10.5 1 89.69 25 ALA B CA 1
ATOM 4573 C C . ALA B 1 25 ? -3.736 -13.75 9.273 1 89.69 25 ALA B C 1
ATOM 4575 O O . ALA B 1 25 ? -3.477 -14.914 8.961 1 89.69 25 ALA B O 1
ATOM 4576 N N . PRO B 1 26 ? -3.262 -12.719 8.523 1 92.06 26 PRO B N 1
ATOM 4577 C CA . PRO B 1 26 ? -2.449 -13.031 7.348 1 92.06 26 PRO B CA 1
ATOM 4578 C C . PRO B 1 26 ? -1.165 -13.781 7.703 1 92.06 26 PRO B C 1
ATOM 4580 O O . PRO B 1 26 ? -0.699 -14.617 6.922 1 92.06 26 PRO B O 1
ATOM 4583 N N . LEU B 1 27 ? -0.625 -13.531 8.828 1 94.69 27 LEU B N 1
ATOM 4584 C CA . LEU B 1 27 ? 0.58 -14.234 9.266 1 94.69 27 LEU B CA 1
ATOM 4585 C C . LEU B 1 27 ? 0.269 -15.688 9.609 1 94.69 27 LEU B C 1
ATOM 4587 O O . LEU B 1 27 ? 1.097 -16.578 9.391 1 94.69 27 LEU B O 1
ATOM 4591 N N . VAL B 1 28 ? -0.881 -15.875 10.188 1 94 28 VAL B N 1
ATOM 4592 C CA . VAL B 1 28 ? -1.299 -17.25 10.469 1 94 28 VAL B CA 1
ATOM 4593 C C . VAL B 1 28 ? -1.445 -18.016 9.164 1 94 28 VAL B C 1
ATOM 4595 O O . VAL B 1 28 ?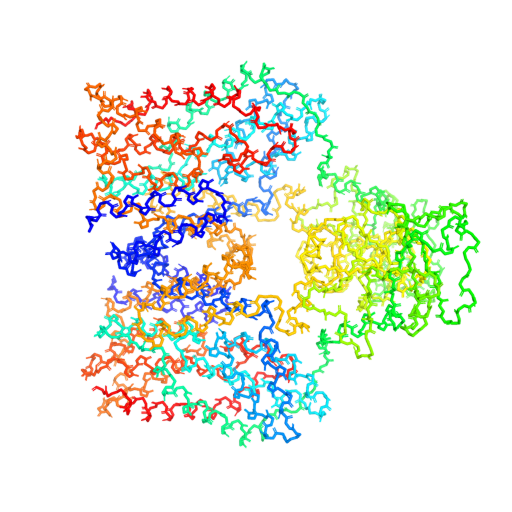 -1.012 -19.172 9.062 1 94 28 VAL B O 1
ATOM 4598 N N . ALA B 1 29 ? -2.051 -17.359 8.234 1 93.88 29 ALA B N 1
ATOM 4599 C CA . ALA B 1 29 ? -2.24 -17.984 6.93 1 93.88 29 ALA B CA 1
ATOM 4600 C C . ALA B 1 29 ? -0.9 -18.344 6.289 1 93.88 29 ALA B C 1
ATOM 4602 O O . ALA B 1 29 ? -0.697 -19.469 5.848 1 93.88 29 ALA B O 1
ATOM 4603 N N . MET B 1 30 ? 0.026 -17.406 6.262 1 95.44 30 MET B N 1
ATOM 4604 C CA . MET B 1 30 ? 1.351 -17.656 5.703 1 95.44 30 MET B CA 1
ATOM 4605 C C . MET B 1 30 ? 2.082 -18.734 6.512 1 95.44 30 MET B C 1
ATOM 4607 O O . MET B 1 30 ? 2.775 -19.578 5.945 1 95.44 30 MET B O 1
ATOM 4611 N N . GLY B 1 31 ? 1.937 -18.656 7.828 1 96.06 31 GLY B N 1
ATOM 4612 C CA . GLY B 1 31 ? 2.533 -19.656 8.695 1 96.06 31 GLY B CA 1
ATOM 4613 C C . GLY B 1 31 ? 2.029 -21.062 8.422 1 96.06 31 GLY B C 1
ATOM 4614 O O . GLY B 1 31 ? 2.781 -22.031 8.531 1 96.06 31 GLY B O 1
ATOM 4615 N N . THR B 1 32 ? 0.784 -21.125 8.07 1 95.5 32 THR B N 1
ATOM 4616 C CA . THR B 1 32 ? 0.198 -22.422 7.746 1 95.5 32 THR B CA 1
ATOM 4617 C C . THR B 1 32 ? 0.846 -23.016 6.496 1 95.5 32 THR B C 1
ATOM 4619 O O . THR B 1 32 ? 1.178 -24.203 6.465 1 95.5 32 THR B O 1
ATOM 4622 N N . ALA B 1 33 ? 1.014 -22.203 5.473 1 95.69 33 ALA B N 1
ATOM 4623 C CA . ALA B 1 33 ? 1.685 -22.656 4.258 1 95.69 33 ALA B CA 1
ATOM 4624 C C . ALA B 1 33 ? 3.113 -23.109 4.555 1 95.69 33 ALA B C 1
ATOM 4626 O O . ALA B 1 33 ? 3.562 -24.141 4.043 1 95.69 33 ALA B O 1
ATOM 4627 N N . LEU B 1 34 ? 3.795 -22.375 5.43 1 96.38 34 LEU B N 1
ATOM 4628 C CA . LEU B 1 34 ? 5.172 -22.688 5.793 1 96.38 34 LEU B CA 1
ATOM 4629 C C . LEU B 1 34 ? 5.238 -23.969 6.609 1 96.38 34 LEU B C 1
ATOM 4631 O O . LEU B 1 34 ? 6.168 -24.766 6.457 1 96.38 34 LEU B O 1
ATOM 4635 N N . ALA B 1 35 ? 4.262 -24.188 7.469 1 96.75 35 ALA B N 1
ATOM 4636 C CA . ALA B 1 35 ? 4.203 -25.406 8.273 1 96.75 35 ALA B CA 1
ATOM 4637 C C . ALA B 1 35 ? 3.979 -26.625 7.395 1 96.75 35 ALA B C 1
ATOM 4639 O O . ALA B 1 35 ? 4.559 -27.688 7.641 1 96.75 35 ALA B O 1
ATOM 4640 N N . LEU B 1 36 ? 3.119 -26.484 6.406 1 96.62 36 LEU B N 1
ATOM 4641 C CA . LEU B 1 36 ? 2.873 -27.594 5.48 1 96.62 36 LEU B CA 1
ATOM 4642 C C . LEU B 1 36 ? 4.145 -27.969 4.734 1 96.62 36 LEU B C 1
ATOM 4644 O O . LEU B 1 36 ? 4.422 -29.156 4.523 1 96.62 36 LEU B O 1
ATOM 4648 N N . PHE B 1 37 ? 4.898 -26.969 4.352 1 95.81 37 PHE B N 1
ATOM 4649 C CA . PHE B 1 37 ? 6.176 -27.219 3.695 1 95.81 37 PHE B CA 1
ATOM 4650 C C . PHE B 1 37 ? 7.148 -27.891 4.652 1 95.81 37 PHE B C 1
ATOM 4652 O O . PHE B 1 37 ? 7.812 -28.875 4.285 1 95.81 37 PHE B O 1
ATOM 4659 N N . ALA B 1 38 ? 7.223 -27.406 5.871 1 95.56 38 ALA B N 1
ATOM 4660 C CA . ALA B 1 38 ? 8.156 -27.922 6.867 1 95.56 38 ALA B CA 1
ATOM 4661 C C . ALA B 1 38 ? 7.855 -29.391 7.184 1 95.56 38 ALA B C 1
ATOM 4663 O O . ALA B 1 38 ? 8.766 -30.172 7.469 1 95.56 38 ALA B O 1
ATOM 4664 N N . LEU B 1 39 ? 6.609 -29.828 7.02 1 95.38 39 LEU B N 1
ATOM 4665 C CA . LEU B 1 39 ? 6.207 -31.188 7.324 1 95.38 39 LEU B CA 1
ATOM 4666 C C . LEU B 1 39 ? 6.297 -32.062 6.086 1 95.38 39 LEU B C 1
ATOM 4668 O O . LEU B 1 39 ? 6.031 -33.281 6.152 1 95.38 39 LEU B O 1
ATOM 4672 N N . GLY B 1 40 ? 6.648 -31.438 4.98 1 93.88 40 GLY B N 1
ATOM 4673 C CA . GLY B 1 40 ? 6.852 -32.188 3.752 1 93.88 40 GLY B CA 1
ATOM 4674 C C . GLY B 1 40 ? 5.559 -32.5 3.027 1 93.88 40 GLY B C 1
ATOM 4675 O O . GLY B 1 40 ? 5.523 -33.406 2.172 1 93.88 40 GLY B O 1
ATOM 4676 N N . LEU B 1 41 ? 4.484 -31.875 3.35 1 95.19 41 LEU B N 1
ATOM 4677 C CA . LEU B 1 41 ? 3.188 -32.156 2.744 1 95.19 41 LEU B CA 1
ATOM 4678 C C . LEU B 1 41 ? 3.061 -31.453 1.391 1 95.19 41 LEU B C 1
ATOM 4680 O O . LEU B 1 41 ? 2.246 -31.859 0.557 1 95.19 41 LEU B O 1
ATOM 4684 N N . VAL B 1 42 ? 3.812 -30.359 1.197 1 94.75 42 VAL B N 1
ATOM 4685 C CA . VAL B 1 42 ? 3.832 -29.656 -0.076 1 94.75 42 VAL B CA 1
ATOM 4686 C C . VAL B 1 42 ? 5.262 -29.234 -0.415 1 94.75 42 VAL B C 1
ATOM 4688 O O . VAL B 1 42 ? 6.094 -29.078 0.479 1 94.75 42 VAL B O 1
ATOM 4691 N N . ASP B 1 43 ? 5.523 -29.125 -1.684 1 93.5 43 ASP B N 1
ATOM 4692 C CA . ASP B 1 43 ? 6.805 -28.578 -2.117 1 93.5 43 ASP B CA 1
ATOM 4693 C C . ASP B 1 43 ? 6.762 -27.062 -2.156 1 93.5 43 ASP B C 1
ATOM 4695 O O . ASP B 1 43 ? 5.762 -26.453 -1.768 1 93.5 43 ASP B O 1
ATOM 4699 N N . VAL B 1 44 ? 7.855 -26.438 -2.518 1 91.25 44 VAL B N 1
ATOM 4700 C CA . VAL B 1 44 ? 7.969 -24.984 -2.488 1 91.25 44 VAL B CA 1
ATOM 4701 C C . VAL B 1 44 ? 6.91 -24.375 -3.398 1 91.25 44 VAL B C 1
ATOM 4703 O O . VAL B 1 44 ? 6.258 -23.391 -3.027 1 91.25 44 VAL B O 1
ATOM 4706 N N . ALA B 1 45 ? 6.727 -24.969 -4.574 1 89.06 45 ALA B N 1
ATOM 4707 C CA . ALA B 1 45 ? 5.715 -24.469 -5.504 1 89.06 45 ALA B CA 1
ATOM 4708 C C . ALA B 1 45 ? 4.316 -24.609 -4.914 1 89.06 45 ALA B C 1
ATOM 4710 O O . ALA B 1 45 ? 3.48 -23.719 -5.074 1 89.06 45 ALA B O 1
ATOM 4711 N N . GLY B 1 46 ? 4.129 -25.703 -4.215 1 92.44 46 GLY B N 1
ATOM 4712 C CA . GLY B 1 46 ? 2.84 -25.953 -3.592 1 92.44 46 GLY B CA 1
ATOM 4713 C C . GLY B 1 46 ? 2.539 -25 -2.449 1 92.44 46 GLY B C 1
ATOM 4714 O O . GLY B 1 46 ? 1.388 -24.594 -2.252 1 92.44 46 GLY B O 1
ATOM 4715 N N . ALA B 1 47 ? 3.559 -24.594 -1.767 1 94.25 47 ALA B N 1
ATOM 4716 C CA . ALA B 1 47 ? 3.395 -23.703 -0.622 1 94.25 47 ALA B CA 1
ATOM 4717 C C . ALA B 1 47 ? 2.916 -22.328 -1.065 1 94.25 47 ALA B C 1
ATOM 4719 O O . ALA B 1 47 ? 2.217 -21.625 -0.321 1 94.25 47 ALA B O 1
ATOM 4720 N N . PHE B 1 48 ? 3.258 -21.938 -2.291 1 93.81 48 PHE B N 1
ATOM 4721 C CA . PHE B 1 48 ? 2.918 -20.594 -2.74 1 93.81 48 PHE B CA 1
ATOM 4722 C C . PHE B 1 48 ? 1.962 -20.656 -3.926 1 93.81 48 PHE B C 1
ATOM 4724 O O . PHE B 1 48 ? 1.773 -19.656 -4.621 1 93.81 48 PHE B O 1
ATOM 4731 N N . ALA B 1 49 ? 1.348 -21.781 -4.145 1 90.38 49 ALA B N 1
ATOM 4732 C CA . ALA B 1 49 ? 0.44 -22 -5.27 1 90.38 49 ALA B CA 1
ATOM 4733 C C . ALA B 1 49 ? -0.779 -21.078 -5.168 1 90.38 49 ALA B C 1
ATOM 4735 O O . ALA B 1 49 ? -1.346 -20.688 -6.188 1 90.38 49 ALA B O 1
ATOM 4736 N N . GLY B 1 50 ? -1.124 -20.75 -3.965 1 90.75 50 GLY B N 1
ATOM 4737 C CA . GLY B 1 50 ? -2.273 -19.891 -3.746 1 90.75 50 GLY B CA 1
ATOM 4738 C C . GLY B 1 50 ? -2.119 -18.516 -4.379 1 90.75 50 GLY B C 1
ATOM 4739 O O . GLY B 1 50 ? -3.102 -17.906 -4.809 1 90.75 50 GLY B O 1
ATOM 4740 N N . PHE B 1 51 ? -0.938 -18.062 -4.512 1 91.81 51 PHE B N 1
ATOM 4741 C CA . PHE B 1 51 ? -0.684 -16.75 -5.09 1 91.81 51 PHE B CA 1
ATOM 4742 C C . PHE B 1 51 ? -0.961 -16.75 -6.59 1 91.81 51 PHE B C 1
ATOM 4744 O O . PHE B 1 51 ? -1.336 -15.719 -7.16 1 91.81 51 PHE B O 1
ATOM 4751 N N . GLY B 1 52 ? -0.793 -17.875 -7.137 1 90.44 52 GLY B N 1
ATOM 4752 C CA . GLY B 1 52 ? -0.97 -17.984 -8.578 1 90.44 52 GLY B CA 1
ATOM 4753 C C . GLY B 1 52 ? -2.379 -18.391 -8.977 1 90.44 52 GLY B C 1
ATOM 4754 O O . GLY B 1 52 ? -2.691 -18.469 -10.164 1 90.44 52 GLY B O 1
ATOM 4755 N N . ASP B 1 53 ? -3.172 -18.625 -7.977 1 90.12 53 ASP B N 1
ATOM 4756 C CA . ASP B 1 53 ? -4.562 -18.953 -8.266 1 90.12 53 ASP B CA 1
ATOM 4757 C C . ASP B 1 53 ? -5.312 -17.734 -8.805 1 90.12 53 ASP B C 1
ATOM 4759 O O . ASP B 1 53 ? -5.141 -16.625 -8.305 1 90.12 53 ASP B O 1
ATOM 4763 N N . PRO B 1 54 ? -6.113 -17.969 -9.828 1 89.88 54 PRO B N 1
ATOM 4764 C CA . PRO B 1 54 ? -6.82 -16.859 -10.461 1 89.88 54 PRO B CA 1
ATOM 4765 C C . PRO B 1 54 ? -7.727 -16.109 -9.492 1 89.88 54 PRO B C 1
ATOM 4767 O O . PRO B 1 54 ? -8.102 -14.953 -9.758 1 89.88 54 PRO B O 1
ATOM 4770 N N . VAL B 1 55 ? -8.039 -16.703 -8.391 1 86.75 55 VAL B N 1
ATOM 4771 C CA . VAL B 1 55 ? -8.883 -16.047 -7.398 1 86.75 55 VAL B CA 1
ATOM 4772 C C . VAL B 1 55 ? -8.18 -14.812 -6.844 1 86.75 55 VAL B C 1
ATOM 4774 O O . VAL B 1 55 ? -8.812 -13.789 -6.598 1 86.75 55 VAL B O 1
ATOM 4777 N N . VAL B 1 56 ? -6.902 -14.922 -6.723 1 90.75 56 VAL B N 1
ATOM 4778 C CA . VAL B 1 56 ? -6.133 -13.883 -6.051 1 90.75 56 VAL B CA 1
ATOM 4779 C C . VAL B 1 56 ? -6.094 -12.625 -6.922 1 90.75 56 VAL B C 1
ATOM 4781 O O . VAL B 1 56 ? -6.469 -11.547 -6.473 1 90.75 56 VAL B O 1
ATOM 4784 N N . PRO B 1 57 ? -5.688 -12.703 -8.18 1 92.5 57 PRO B N 1
ATOM 4785 C CA . PRO B 1 57 ? -5.723 -11.492 -9.008 1 92.5 57 PRO B CA 1
ATOM 4786 C C . PRO B 1 57 ? -7.137 -10.945 -9.188 1 92.5 57 PRO B C 1
ATOM 4788 O O . PRO B 1 57 ? -7.324 -9.734 -9.312 1 92.5 57 PRO B O 1
ATOM 4791 N N . PHE B 1 58 ? -8.117 -11.797 -9.258 1 90.12 58 PHE B N 1
ATOM 4792 C CA . PHE B 1 58 ? -9.492 -11.328 -9.367 1 90.12 58 PHE B CA 1
ATOM 4793 C C . PHE B 1 58 ? -9.891 -10.508 -8.148 1 90.12 58 PHE B C 1
ATOM 4795 O O . PHE B 1 58 ? -10.477 -9.43 -8.281 1 90.12 58 PHE B O 1
ATOM 4802 N N . LEU B 1 59 ? -9.57 -11.078 -7.008 1 87 59 LEU B N 1
ATOM 4803 C CA . LEU B 1 59 ? -9.859 -10.375 -5.766 1 87 59 LEU B CA 1
ATOM 4804 C C . LEU B 1 59 ? -9.18 -9.008 -5.746 1 87 59 LEU B C 1
ATOM 4806 O O . LEU B 1 59 ? -9.805 -8 -5.398 1 87 59 LEU B O 1
ATOM 4810 N N . ALA B 1 60 ? -7.934 -8.961 -6.07 1 92.19 60 ALA B N 1
ATOM 4811 C CA . ALA B 1 60 ? -7.191 -7.703 -6.121 1 92.19 60 ALA B CA 1
ATOM 4812 C C . ALA B 1 60 ? -7.848 -6.719 -7.082 1 92.19 60 ALA B C 1
ATOM 4814 O O . ALA B 1 60 ? -7.953 -5.527 -6.785 1 92.19 60 ALA B O 1
ATOM 4815 N N . ALA B 1 61 ? -8.281 -7.219 -8.211 1 93 61 ALA B N 1
ATOM 4816 C CA . ALA B 1 61 ? -8.93 -6.379 -9.219 1 93 61 ALA B CA 1
ATOM 4817 C C . ALA B 1 61 ? -10.227 -5.773 -8.68 1 93 61 ALA B C 1
ATOM 4819 O O . ALA B 1 61 ? -10.531 -4.609 -8.945 1 93 61 ALA B O 1
ATOM 4820 N N . LEU B 1 62 ? -10.914 -6.574 -7.949 1 87.81 62 LEU B N 1
ATOM 4821 C CA . LEU B 1 62 ? -12.18 -6.102 -7.398 1 87.81 62 LEU B CA 1
ATOM 4822 C C . LEU B 1 62 ? -11.953 -4.953 -6.422 1 87.81 62 LEU B C 1
ATOM 4824 O O . LEU B 1 62 ? -12.758 -4.02 -6.355 1 87.81 62 LEU B O 1
ATOM 4828 N N . PHE B 1 63 ? -10.883 -5.004 -5.688 1 88.44 63 PHE B N 1
ATOM 4829 C CA . PHE B 1 63 ? -10.562 -3.914 -4.773 1 88.44 63 PHE B CA 1
ATOM 4830 C C . PHE B 1 63 ? -10.258 -2.635 -5.543 1 88.44 63 PHE B C 1
ATOM 4832 O O . PHE B 1 63 ? -10.641 -1.542 -5.117 1 88.44 63 PHE B O 1
ATOM 4839 N N . VAL B 1 64 ? -9.57 -2.789 -6.609 1 92.56 64 VAL B N 1
ATOM 4840 C CA . VAL B 1 64 ? -9.242 -1.633 -7.434 1 92.56 64 VAL B CA 1
ATOM 4841 C C . VAL B 1 64 ? -10.523 -1.026 -8.008 1 92.56 64 VAL B C 1
ATOM 4843 O O . VAL B 1 64 ? -10.68 0.196 -8.031 1 92.56 64 VAL B O 1
ATOM 4846 N N . ILE B 1 65 ? -11.398 -1.866 -8.453 1 90.88 65 ILE B N 1
ATOM 4847 C CA . ILE B 1 65 ? -12.664 -1.419 -9.023 1 90.88 65 ILE B CA 1
ATOM 4848 C C . ILE B 1 65 ? -13.492 -0.706 -7.953 1 90.88 65 ILE B C 1
ATOM 4850 O O . ILE B 1 65 ? -14.07 0.353 -8.211 1 90.88 65 ILE B O 1
ATOM 4854 N N . SER B 1 66 ? -13.508 -1.291 -6.828 1 85.69 66 SER B N 1
ATOM 4855 C CA . SER B 1 66 ? -14.219 -0.67 -5.715 1 85.69 66 SER B CA 1
ATOM 4856 C C . SER B 1 66 ? -13.656 0.712 -5.402 1 85.69 66 SER B C 1
ATOM 4858 O O . SER B 1 66 ? -14.414 1.644 -5.113 1 85.69 66 SER B O 1
ATOM 4860 N N . GLU B 1 67 ? -12.367 0.78 -5.426 1 86.75 67 GLU B N 1
ATOM 4861 C CA . GLU B 1 67 ? -11.703 2.062 -5.199 1 86.75 67 GLU B CA 1
ATOM 4862 C C . GLU B 1 67 ? -12.102 3.084 -6.258 1 86.75 67 GLU B C 1
ATOM 4864 O O . GLU B 1 67 ? -12.305 4.258 -5.949 1 86.75 67 GLU B O 1
ATOM 4869 N N . ALA B 1 68 ? -12.172 2.688 -7.469 1 90.38 68 ALA B N 1
ATOM 4870 C CA . ALA B 1 68 ? -12.57 3.578 -8.555 1 90.38 68 ALA B CA 1
ATOM 4871 C C . ALA B 1 68 ? -13.977 4.117 -8.336 1 90.38 68 ALA B C 1
ATOM 4873 O O . ALA B 1 68 ? -14.234 5.305 -8.555 1 90.38 68 ALA B O 1
ATOM 4874 N N . LEU B 1 69 ? -14.812 3.311 -7.887 1 86.25 69 LEU B N 1
ATOM 4875 C CA . LEU B 1 69 ? -16.188 3.717 -7.621 1 86.25 69 LEU B CA 1
ATOM 4876 C C . LEU B 1 69 ? -16.234 4.746 -6.496 1 86.25 69 LEU B C 1
ATOM 4878 O O . LEU B 1 69 ? -16.984 5.727 -6.582 1 86.25 69 LEU B O 1
ATOM 4882 N N . ASP B 1 70 ? -15.445 4.539 -5.535 1 81 70 ASP B N 1
ATOM 4883 C CA . ASP B 1 70 ? -15.398 5.445 -4.391 1 81 70 ASP B CA 1
ATOM 4884 C C . ASP B 1 70 ? -14.734 6.77 -4.766 1 81 70 ASP B C 1
ATOM 4886 O O . ASP B 1 70 ? -15.234 7.844 -4.426 1 81 70 ASP B O 1
ATOM 4890 N N . ALA B 1 71 ? -13.625 6.645 -5.426 1 81 71 ALA B N 1
ATOM 4891 C CA . ALA B 1 71 ? -12.82 7.816 -5.758 1 81 71 ALA B CA 1
ATOM 4892 C C . ALA B 1 71 ? -13.562 8.742 -6.719 1 81 71 ALA B C 1
ATOM 4894 O O . ALA B 1 71 ? -13.359 9.961 -6.699 1 81 71 ALA B O 1
ATOM 4895 N N . THR B 1 72 ? -14.43 8.195 -7.488 1 85.06 72 THR B N 1
ATOM 4896 C CA . THR B 1 72 ? -15.125 9 -8.484 1 85.06 72 THR B CA 1
ATOM 4897 C C . THR B 1 72 ? -16.453 9.5 -7.941 1 85.06 72 THR B C 1
ATOM 4899 O O . THR B 1 72 ? -17.188 10.227 -8.625 1 85.06 72 THR B O 1
ATOM 4902 N N . GLY B 1 73 ? -16.828 9.062 -6.746 1 78.5 73 GLY B N 1
ATOM 4903 C CA . GLY B 1 73 ? -18.047 9.562 -6.125 1 78.5 73 GLY B CA 1
ATOM 4904 C C . GLY B 1 73 ? -19.297 8.805 -6.562 1 78.5 73 GLY B C 1
ATOM 4905 O O . GLY B 1 73 ? -20.422 9.227 -6.27 1 78.5 73 GLY B O 1
ATOM 4906 N N . VAL B 1 74 ? -19.125 7.797 -7.285 1 81.31 74 VAL B N 1
ATOM 4907 C CA . VAL B 1 74 ? -20.281 7.012 -7.727 1 81.31 74 VAL B CA 1
ATOM 4908 C C . VAL B 1 74 ? -21 6.426 -6.52 1 81.31 74 VAL B C 1
ATOM 4910 O O . VAL B 1 74 ? -22.234 6.395 -6.48 1 81.31 74 VAL B O 1
ATOM 4913 N N . THR B 1 75 ? -20.281 5.957 -5.602 1 76.06 75 THR B N 1
ATOM 4914 C CA . THR B 1 75 ? -20.859 5.395 -4.387 1 76.06 75 THR B CA 1
ATOM 4915 C C . THR B 1 75 ? -21.641 6.461 -3.619 1 76.06 75 THR B C 1
ATOM 4917 O O . THR B 1 75 ? -22.734 6.199 -3.129 1 76.06 75 THR B O 1
ATOM 4920 N N . ALA B 1 76 ? -21.047 7.664 -3.543 1 72.5 76 ALA B N 1
ATOM 4921 C CA . ALA B 1 76 ? -21.734 8.773 -2.873 1 72.5 76 ALA B CA 1
ATOM 4922 C C . ALA B 1 76 ? -23 9.164 -3.611 1 72.5 76 ALA B C 1
ATOM 4924 O O . ALA B 1 76 ? -24.031 9.438 -2.986 1 72.5 76 ALA B O 1
ATOM 4925 N N . TRP B 1 77 ? -22.891 9.219 -4.867 1 75.81 77 TRP B N 1
ATOM 4926 C CA . TRP B 1 77 ? -24.031 9.578 -5.695 1 75.81 77 TRP B CA 1
ATOM 4927 C C . TRP B 1 77 ? -25.172 8.57 -5.512 1 75.81 77 TRP B C 1
ATOM 4929 O O . TRP B 1 77 ? -26.328 8.961 -5.367 1 75.81 77 TRP B O 1
ATOM 4939 N N . THR B 1 78 ? -24.891 7.32 -5.637 1 74.94 78 THR B N 1
ATOM 4940 C CA . THR B 1 78 ? -25.891 6.273 -5.496 1 74.94 78 THR B CA 1
ATOM 4941 C C . THR B 1 78 ? -26.562 6.348 -4.125 1 74.94 78 THR B C 1
ATOM 4943 O O . THR B 1 78 ? -27.781 6.195 -4.012 1 74.94 78 THR B O 1
ATOM 4946 N N . SER B 1 79 ? -25.766 6.547 -3.137 1 69.62 79 SER B N 1
ATOM 4947 C CA . SER B 1 79 ? -26.297 6.637 -1.781 1 69.62 79 SER B CA 1
ATOM 4948 C C . SER B 1 79 ? -27.219 7.836 -1.629 1 69.62 79 SER B C 1
ATOM 4950 O O . SER B 1 79 ? -28.281 7.73 -1.015 1 69.62 79 SER B O 1
ATOM 4952 N N . GLN B 1 80 ? -26.875 8.977 -2.17 1 70.5 80 GLN B N 1
ATOM 4953 C CA . GLN B 1 80 ? -27.688 10.188 -2.078 1 70.5 80 GLN B CA 1
ATOM 4954 C C . GLN B 1 80 ? -29 10.039 -2.844 1 70.5 80 GLN B C 1
ATOM 4956 O O . GLN B 1 80 ? -30.047 10.5 -2.387 1 70.5 80 GLN B O 1
ATOM 4961 N N . ARG B 1 81 ? -28.922 9.484 -3.959 1 73.12 81 ARG B N 1
ATOM 4962 C CA . ARG B 1 81 ? -30.094 9.328 -4.805 1 73.12 81 ARG B CA 1
ATOM 4963 C C . ARG B 1 81 ? -31.125 8.406 -4.148 1 73.12 81 ARG B C 1
ATOM 4965 O O . ARG B 1 81 ? -32.312 8.656 -4.219 1 73.12 81 ARG B O 1
ATOM 4972 N N . VAL B 1 82 ? -30.609 7.414 -3.604 1 70 82 VAL B N 1
ATOM 4973 C CA . VAL B 1 82 ? -31.516 6.438 -2.996 1 70 82 VAL B CA 1
ATOM 4974 C C . VAL B 1 82 ? -32.125 7.023 -1.734 1 70 82 VAL B C 1
ATOM 4976 O O . VAL B 1 82 ? -33.344 6.832 -1.478 1 70 82 VAL B O 1
ATOM 4979 N N . LEU B 1 83 ? -31.375 7.805 -1.072 1 65.06 83 LEU B N 1
ATOM 4980 C CA . LEU B 1 83 ? -31.859 8.367 0.186 1 65.06 83 LEU B CA 1
ATOM 4981 C C . LEU B 1 83 ? -32.844 9.508 -0.068 1 65.06 83 LEU B C 1
ATOM 4983 O O . LEU B 1 83 ? -33.688 9.797 0.77 1 65.06 83 LEU B O 1
ATOM 4987 N N . ALA B 1 84 ? -32.625 10.078 -1.143 1 67.62 84 ALA B N 1
ATOM 4988 C CA . ALA B 1 84 ? -33.562 11.148 -1.493 1 67.62 84 ALA B CA 1
ATOM 4989 C C . ALA B 1 84 ? -34.969 10.602 -1.678 1 67.62 84 ALA B C 1
ATOM 4991 O O . ALA B 1 84 ? -35.938 11.336 -1.538 1 67.62 84 ALA B O 1
ATOM 4992 N N . VAL B 1 85 ? -34.938 9.383 -1.842 1 67.5 85 VAL B N 1
ATOM 4993 C CA . VAL B 1 85 ? -36.25 8.797 -2.121 1 67.5 85 VAL B CA 1
ATOM 4994 C C . VAL B 1 85 ? -36.812 8.164 -0.852 1 67.5 85 VAL B C 1
ATOM 4996 O O . VAL B 1 85 ? -37.969 7.727 -0.83 1 67.5 85 VAL B O 1
ATOM 4999 N N . VAL B 1 86 ? -35.938 8.227 0.178 1 69.75 86 VAL B N 1
ATOM 5000 C CA . VAL B 1 86 ? -36.344 7.59 1.426 1 69.75 86 VAL B CA 1
ATOM 5001 C C . VAL B 1 86 ? -37.438 8.422 2.09 1 69.75 86 VAL B C 1
ATOM 5003 O O . VAL B 1 86 ? -37.281 9.641 2.236 1 69.75 86 VAL B O 1
ATOM 5006 N N . GLY B 1 87 ? -38.625 8.141 2.086 1 64.38 87 GLY B N 1
ATOM 5007 C CA . GLY B 1 87 ? -39.75 8.781 2.738 1 64.38 87 GLY B CA 1
ATOM 5008 C C . GLY B 1 87 ? -39.594 8.883 4.242 1 64.38 87 GLY B C 1
ATOM 5009 O O . GLY B 1 87 ? -38.5 8.742 4.766 1 64.38 87 GLY B O 1
ATOM 5010 N N . GLN B 1 88 ? -40.562 9.336 5 1 68.44 88 GLN B N 1
ATOM 5011 C CA . GLN B 1 88 ? -40.562 9.578 6.441 1 68.44 88 GLN B CA 1
ATOM 5012 C C . GLN B 1 88 ? -41 8.328 7.211 1 68.44 88 GLN B C 1
ATOM 5014 O O . GLN B 1 88 ? -40.844 8.273 8.43 1 68.44 88 GLN B O 1
ATOM 5019 N N . ASP B 1 89 ? -41.344 7.293 6.59 1 81.38 89 ASP B N 1
ATOM 5020 C CA . ASP B 1 89 ? -41.781 6.086 7.285 1 81.38 89 ASP B CA 1
ATOM 5021 C C . ASP B 1 89 ? -40.594 5.242 7.723 1 81.38 89 ASP B C 1
ATOM 5023 O O . ASP B 1 89 ? -39.719 4.914 6.906 1 81.38 89 ASP B O 1
ATOM 5027 N N . PRO B 1 90 ? -40.594 4.934 9.023 1 82.38 90 PRO B N 1
ATOM 5028 C CA . PRO B 1 90 ? -39.438 4.211 9.555 1 82.38 90 PRO B CA 1
ATOM 5029 C C . PRO B 1 90 ? -39.219 2.844 8.898 1 82.38 90 PRO B C 1
ATOM 5031 O O . PRO B 1 90 ? -38.094 2.445 8.625 1 82.38 90 PRO B O 1
ATOM 5034 N N . ARG B 1 91 ? -40.312 2.15 8.734 1 87.75 91 ARG B N 1
ATOM 5035 C CA . ARG B 1 91 ? -40.219 0.829 8.125 1 87.75 91 ARG B CA 1
ATOM 5036 C C . ARG B 1 91 ? -39.719 0.929 6.691 1 87.75 91 ARG B C 1
ATOM 5038 O O . ARG B 1 91 ? -38.875 0.118 6.258 1 87.75 91 ARG B O 1
ATOM 5045 N N . ARG B 1 92 ? -40.188 1.819 6.012 1 87.5 92 ARG B N 1
ATOM 5046 C CA . ARG B 1 92 ? -39.75 2.027 4.633 1 87.5 92 ARG B CA 1
ATOM 5047 C C . ARG B 1 92 ? -38.281 2.441 4.578 1 87.5 92 ARG B C 1
ATOM 5049 O O . ARG B 1 92 ? -37.562 2.047 3.662 1 87.5 92 ARG B O 1
ATOM 5056 N N . MET B 1 93 ? -37.938 3.162 5.547 1 86.94 93 MET B N 1
ATOM 5057 C CA . MET B 1 93 ? -36.562 3.615 5.605 1 86.94 93 MET B CA 1
ATOM 5058 C C . MET B 1 93 ? -35.625 2.436 5.777 1 86.94 93 MET B C 1
ATOM 5060 O O . MET B 1 93 ? -34.594 2.348 5.09 1 86.94 93 MET B O 1
ATOM 5064 N N . VAL B 1 94 ? -35.969 1.599 6.672 1 90.94 94 VAL B N 1
ATOM 5065 C CA . VAL B 1 94 ? -35.156 0.434 6.941 1 90.94 94 VAL B CA 1
ATOM 5066 C C . VAL B 1 94 ? -35.062 -0.446 5.699 1 90.94 94 VAL B C 1
ATOM 5068 O O . VAL B 1 94 ? -33.969 -0.914 5.332 1 90.94 94 VAL B O 1
ATOM 5071 N N . VAL B 1 95 ? -36.156 -0.624 5.031 1 92.75 95 VAL B N 1
ATOM 5072 C CA . VAL B 1 95 ? -36.219 -1.471 3.846 1 92.75 95 VAL B CA 1
ATOM 5073 C C . VAL B 1 95 ? -35.344 -0.877 2.742 1 92.75 95 VAL B C 1
ATOM 5075 O O . VAL B 1 95 ? -34.562 -1.587 2.117 1 92.75 95 VAL B O 1
ATOM 5078 N N . VAL B 1 96 ? -35.5 0.352 2.549 1 89.88 96 VAL B N 1
ATOM 5079 C CA . VAL B 1 96 ? -34.75 1.016 1.479 1 89.88 96 VAL B CA 1
ATOM 5080 C C . VAL B 1 96 ? -33.25 0.976 1.782 1 89.88 96 VAL B C 1
ATOM 5082 O O . VAL B 1 96 ? -32.438 0.683 0.9 1 89.88 96 VAL B O 1
ATOM 5085 N N . ILE B 1 97 ? -32.906 1.229 2.986 1 88.94 97 ILE B N 1
ATOM 5086 C CA . ILE B 1 97 ? -31.516 1.219 3.391 1 88.94 97 ILE B CA 1
ATOM 5087 C C . ILE B 1 97 ? -30.938 -0.177 3.186 1 88.94 97 ILE B C 1
ATOM 5089 O O . ILE B 1 97 ? -29.828 -0.322 2.65 1 88.94 97 ILE B O 1
ATOM 5093 N N . MET B 1 98 ? -31.641 -1.158 3.561 1 94.25 98 MET B N 1
ATOM 5094 C CA . MET B 1 98 ? -31.141 -2.527 3.453 1 94.25 98 MET B CA 1
ATOM 5095 C C . MET B 1 98 ? -31 -2.941 1.992 1 94.25 98 MET B C 1
ATOM 5097 O O . MET B 1 98 ? -30 -3.555 1.61 1 94.25 98 MET B O 1
ATOM 5101 N N . VAL B 1 99 ? -31.938 -2.564 1.198 1 93.19 99 VAL B N 1
ATOM 5102 C CA . VAL B 1 99 ? -31.922 -2.945 -0.21 1 93.19 99 VAL B CA 1
ATOM 5103 C C . VAL B 1 99 ? -30.781 -2.223 -0.922 1 93.19 99 VAL B C 1
ATOM 5105 O O . VAL B 1 99 ? -30.031 -2.832 -1.693 1 93.19 99 VAL B O 1
ATOM 5108 N N . VAL B 1 100 ? -30.609 -1.01 -0.633 1 89.81 100 VAL B N 1
ATOM 5109 C CA . VAL B 1 100 ? -29.547 -0.225 -1.256 1 89.81 100 VAL B CA 1
ATOM 5110 C C . VAL B 1 100 ? -28.188 -0.737 -0.791 1 89.81 100 VAL B C 1
ATOM 5112 O O . VAL B 1 100 ? -27.266 -0.876 -1.595 1 89.81 100 VAL B O 1
ATOM 5115 N N . ALA B 1 101 ? -28.109 -0.949 0.485 1 92.38 101 ALA B N 1
ATOM 5116 C CA . ALA B 1 101 ? -26.875 -1.484 1.037 1 92.38 101 ALA B CA 1
ATOM 5117 C C . ALA B 1 101 ? -26.5 -2.814 0.383 1 92.38 101 ALA B C 1
ATOM 5119 O O . ALA B 1 101 ? -25.344 -3.059 0.062 1 92.38 101 ALA B O 1
ATOM 5120 N N . ALA B 1 102 ? -27.5 -3.621 0.195 1 95.06 102 ALA B N 1
ATOM 5121 C CA . ALA B 1 102 ? -27.281 -4.934 -0.402 1 95.06 102 ALA B CA 1
ATOM 5122 C C . ALA B 1 102 ? -26.828 -4.809 -1.854 1 95.06 102 ALA B C 1
ATOM 5124 O O . ALA B 1 102 ? -25.906 -5.504 -2.287 1 95.06 102 ALA B O 1
ATOM 5125 N N . LEU B 1 103 ? -27.438 -3.994 -2.586 1 91 103 LEU B N 1
ATOM 5126 C CA . LEU B 1 103 ? -27.109 -3.811 -3.994 1 91 103 LEU B CA 1
ATOM 5127 C C . LEU B 1 103 ? -25.719 -3.201 -4.152 1 91 103 LEU B C 1
ATOM 5129 O O . LEU B 1 103 ? -24.953 -3.607 -5.027 1 91 103 LEU B O 1
ATOM 5133 N N . LEU B 1 104 ? -25.438 -2.262 -3.305 1 87.06 104 LEU B N 1
ATOM 5134 C CA . LEU B 1 104 ? -24.109 -1.655 -3.332 1 87.06 104 LEU B CA 1
ATOM 5135 C C . LEU B 1 104 ? -23.031 -2.674 -2.957 1 87.06 104 LEU B C 1
ATOM 5137 O O . LEU B 1 104 ? -21.953 -2.678 -3.537 1 87.06 104 LEU B O 1
ATOM 5141 N N . SER B 1 105 ? -23.375 -3.404 -1.977 1 90.62 105 SER B N 1
ATOM 5142 C CA . SER B 1 105 ? -22.438 -4.438 -1.53 1 90.62 105 SER B CA 1
ATOM 5143 C C . SER B 1 105 ? -22.125 -5.418 -2.654 1 90.62 105 SER B C 1
ATOM 5145 O O . SER B 1 105 ? -20.984 -5.855 -2.801 1 90.62 105 SER B O 1
ATOM 5147 N N . ALA B 1 106 ? -23.094 -5.75 -3.432 1 89.56 106 ALA B N 1
ATOM 5148 C CA . ALA B 1 106 ? -22.922 -6.672 -4.555 1 89.56 106 ALA B CA 1
ATOM 5149 C C . ALA B 1 106 ? -21.938 -6.105 -5.578 1 89.56 106 ALA B C 1
ATOM 5151 O O . ALA B 1 106 ? -21.234 -6.859 -6.246 1 89.56 106 ALA B O 1
ATOM 5152 N N . LEU B 1 107 ? -21.859 -4.883 -5.574 1 80.5 107 LEU B N 1
ATOM 5153 C CA . LEU B 1 107 ? -21.062 -4.234 -6.602 1 80.5 107 LEU B CA 1
ATOM 5154 C C . LEU B 1 107 ? -19.672 -3.893 -6.066 1 80.5 107 LEU B C 1
ATOM 5156 O O . LEU B 1 107 ? -18.703 -3.893 -6.82 1 80.5 107 LEU B O 1
ATOM 5160 N N . ILE B 1 108 ? -19.609 -3.488 -4.852 1 79.25 108 ILE B N 1
ATOM 5161 C CA . ILE B 1 108 ? -18.328 -3.041 -4.297 1 79.25 108 ILE B CA 1
ATOM 5162 C C . ILE B 1 108 ? -17.844 -4.047 -3.258 1 79.25 108 ILE B C 1
ATOM 5164 O O . ILE B 1 108 ? -16.984 -4.883 -3.551 1 79.25 108 ILE B O 1
ATOM 5168 N N . SER B 1 109 ? -18.391 -4.102 -2.078 1 83 109 SER B N 1
ATOM 5169 C CA . SER B 1 109 ? -18.109 -4.996 -0.962 1 83 109 SER B CA 1
ATOM 5170 C C . SER B 1 109 ? -18.953 -4.645 0.257 1 83 109 SER B C 1
ATOM 5172 O O . SER B 1 109 ? -19.484 -3.535 0.352 1 83 109 SER B O 1
ATOM 5174 N N . PRO B 1 110 ? -19.078 -5.621 1.039 1 89.75 110 PRO B N 1
ATOM 5175 C CA . PRO B 1 110 ? -19.828 -5.305 2.252 1 89.75 110 PRO B CA 1
ATOM 5176 C C . PRO B 1 110 ? -19.234 -4.133 3.031 1 89.75 110 PRO B C 1
ATOM 5178 O O . PRO B 1 110 ? -19.969 -3.221 3.432 1 89.75 110 PRO B O 1
ATOM 5181 N N . ASN B 1 111 ? -17.969 -4.117 3.186 1 85.56 111 ASN B N 1
ATOM 5182 C CA . ASN B 1 111 ? -17.312 -3.045 3.92 1 85.56 111 ASN B CA 1
ATOM 5183 C C . ASN B 1 111 ? -17.422 -1.711 3.186 1 85.56 111 ASN B C 1
ATOM 5185 O O . ASN B 1 111 ? -17.625 -0.669 3.811 1 85.56 111 ASN B O 1
ATOM 5189 N N . GLY B 1 112 ? -17.281 -1.84 1.946 1 80.88 112 GLY B N 1
ATOM 5190 C CA . GLY B 1 112 ? -17.422 -0.629 1.151 1 80.88 112 GLY B CA 1
ATOM 5191 C C . GLY B 1 112 ? -18.812 -0.029 1.205 1 80.88 112 GLY B C 1
ATOM 5192 O O . GLY B 1 112 ? -18.969 1.19 1.3 1 80.88 112 GLY B O 1
ATOM 5193 N N . ALA B 1 113 ? -19.766 -0.866 1.156 1 88.06 113 ALA B N 1
ATOM 5194 C CA . ALA B 1 113 ? -21.141 -0.403 1.206 1 88.06 113 ALA B CA 1
ATOM 5195 C C . ALA B 1 113 ? -21.453 0.279 2.537 1 88.06 113 ALA B C 1
ATOM 5197 O O . ALA B 1 113 ? -22.062 1.345 2.57 1 88.06 113 ALA B O 1
ATOM 5198 N N . VAL B 1 114 ? -21 -0.321 3.59 1 88.44 114 VAL B N 1
ATOM 5199 C CA . VAL B 1 114 ? -21.25 0.244 4.914 1 88.44 114 VAL B CA 1
ATOM 5200 C C . VAL B 1 114 ? -20.484 1.56 5.062 1 88.44 114 VAL B C 1
ATOM 5202 O O . VAL B 1 114 ? -21.031 2.547 5.562 1 88.44 114 VAL B O 1
ATOM 5205 N N . ALA B 1 115 ? -19.297 1.62 4.668 1 78.62 115 ALA B N 1
ATOM 5206 C CA . ALA B 1 115 ? -18.484 2.838 4.758 1 78.62 115 ALA B CA 1
ATOM 5207 C C . ALA B 1 115 ? -19.141 3.982 3.986 1 78.62 115 ALA B C 1
ATOM 5209 O O . ALA B 1 115 ? -19.078 5.137 4.41 1 78.62 115 ALA B O 1
ATOM 5210 N N . ALA B 1 116 ? -19.734 3.658 2.953 1 77.44 116 ALA B N 1
ATOM 5211 C CA . ALA B 1 116 ? -20.328 4.668 2.084 1 77.44 116 ALA B CA 1
ATOM 5212 C C . ALA B 1 116 ? -21.641 5.184 2.666 1 77.44 116 ALA B C 1
ATOM 5214 O O . ALA B 1 116 ? -21.953 6.375 2.555 1 77.44 116 ALA B O 1
ATOM 5215 N N . LEU B 1 117 ? -22.359 4.301 3.273 1 83.62 117 LEU B N 1
ATOM 5216 C CA . LEU B 1 117 ? -23.719 4.652 3.639 1 83.62 117 LEU B CA 1
ATOM 5217 C C . LEU B 1 117 ? -23.797 5.082 5.098 1 83.62 117 LEU B C 1
ATOM 5219 O O . LEU B 1 117 ? -24.719 5.809 5.488 1 83.62 117 LEU B O 1
ATOM 5223 N N . LEU B 1 118 ? -22.891 4.629 5.848 1 85.19 118 LEU B N 1
ATOM 5224 C CA . LEU B 1 118 ? -22.984 4.789 7.293 1 85.19 118 LEU B CA 1
ATOM 5225 C C . LEU B 1 118 ? -23.062 6.266 7.672 1 85.19 118 LEU B C 1
ATOM 5227 O O . LEU B 1 118 ? -23.938 6.668 8.445 1 85.19 118 LEU B O 1
ATOM 5231 N N . PRO B 1 119 ? -22.172 7.141 7.203 1 72.19 119 PRO B N 1
ATOM 5232 C CA . PRO B 1 119 ? -22.281 8.555 7.562 1 72.19 119 PRO B CA 1
ATOM 5233 C C . PRO B 1 119 ? -23.625 9.156 7.195 1 72.19 119 PRO B C 1
ATOM 5235 O O . PRO B 1 119 ? -24.188 9.953 7.957 1 72.19 119 PRO B O 1
ATOM 5238 N N . MET B 1 120 ? -24.094 8.766 6.125 1 72.44 120 MET B N 1
ATOM 5239 C CA . MET B 1 120 ? -25.375 9.273 5.656 1 72.44 120 MET B CA 1
ATOM 5240 C C . MET B 1 120 ? -26.516 8.742 6.52 1 72.44 120 MET B C 1
ATOM 5242 O O . MET B 1 120 ? -27.484 9.461 6.797 1 72.44 120 MET B O 1
ATOM 5246 N N . ILE B 1 121 ? -26.438 7.562 6.883 1 81.69 121 ILE B N 1
ATOM 5247 C CA . ILE B 1 121 ? -27.469 6.949 7.711 1 81.69 121 ILE B CA 1
ATOM 5248 C C . ILE B 1 121 ? -27.5 7.625 9.078 1 81.69 121 ILE B C 1
ATOM 5250 O O . ILE B 1 121 ? -28.578 7.848 9.641 1 81.69 121 ILE B O 1
ATOM 5254 N N . VAL B 1 122 ? -26.391 7.922 9.562 1 78.94 122 VAL B N 1
ATOM 5255 C CA . VAL B 1 122 ? -26.312 8.609 10.844 1 78.94 122 VAL B CA 1
ATOM 5256 C C . VAL B 1 122 ? -26.906 10.016 10.719 1 78.94 122 VAL B C 1
ATOM 5258 O O . VAL B 1 122 ? -27.656 10.461 11.586 1 78.94 122 VAL B O 1
ATOM 5261 N N . ALA B 1 123 ? -26.594 10.648 9.711 1 70.12 123 ALA B N 1
ATOM 5262 C CA . ALA B 1 123 ? -27.141 11.977 9.461 1 70.12 123 ALA B CA 1
ATOM 5263 C C . ALA B 1 123 ? -28.672 11.93 9.359 1 70.12 123 ALA B C 1
ATOM 5265 O O . ALA B 1 123 ? -29.359 12.797 9.906 1 70.12 123 ALA B O 1
ATOM 5266 N N . ILE B 1 124 ? -29.156 11.023 8.703 1 73.38 124 ILE B N 1
ATOM 5267 C CA . ILE B 1 124 ? -30.609 10.859 8.531 1 73.38 124 ILE B CA 1
ATOM 5268 C C . ILE B 1 124 ? -31.25 10.562 9.883 1 73.38 124 ILE B C 1
ATOM 5270 O O . ILE B 1 124 ? -32.344 11.07 10.188 1 73.38 124 ILE B O 1
ATOM 5274 N N . ALA B 1 125 ? -30.609 9.711 10.578 1 80.69 125 ALA B N 1
ATOM 5275 C CA . ALA B 1 125 ? -31.125 9.375 11.898 1 80.69 125 ALA B CA 1
ATOM 5276 C C . ALA B 1 125 ? -31.219 10.617 12.781 1 80.69 125 ALA B C 1
ATOM 5278 O O . ALA B 1 125 ? -32.25 10.828 13.453 1 80.69 125 ALA B O 1
ATOM 5279 N N . VAL B 1 126 ? -30.297 11.383 12.68 1 70.88 126 VAL B N 1
ATOM 5280 C CA . VAL B 1 126 ? -30.266 12.602 13.484 1 70.88 126 VAL B CA 1
ATOM 5281 C C . VAL B 1 126 ? -31.344 13.562 13 1 70.88 126 VAL B C 1
ATOM 5283 O O . VAL B 1 126 ? -32.094 14.148 13.797 1 70.88 126 VAL B O 1
ATOM 5286 N N . ARG B 1 127 ? -31.453 13.688 11.812 1 68.12 127 ARG B N 1
ATOM 5287 C CA . ARG B 1 127 ? -32.406 14.609 11.227 1 68.12 127 ARG B CA 1
ATOM 5288 C C . ARG B 1 127 ? -33.844 14.164 11.516 1 68.12 127 ARG B C 1
ATOM 5290 O O . ARG B 1 127 ? -34.75 15 11.672 1 68.12 127 ARG B O 1
ATOM 5297 N N . THR B 1 128 ? -34.031 12.945 11.508 1 74.62 128 THR B N 1
ATOM 5298 C CA . THR B 1 128 ? -35.375 12.422 11.703 1 74.62 128 THR B CA 1
ATOM 5299 C C . THR B 1 128 ? -35.656 12.156 13.188 1 74.62 128 THR B C 1
ATOM 5301 O O . THR B 1 128 ? -36.719 11.664 13.555 1 74.62 128 THR B O 1
ATOM 5304 N N . GLY B 1 129 ? -34.594 12.359 13.961 1 75.75 129 GLY B N 1
ATOM 5305 C CA . GLY B 1 129 ? -34.781 12.195 15.398 1 75.75 129 GLY B CA 1
ATOM 5306 C C . GLY B 1 129 ? -34.781 10.742 15.836 1 75.75 129 GLY B C 1
ATOM 5307 O O . GLY B 1 129 ? -35.344 10.398 16.859 1 75.75 129 GLY B O 1
ATOM 5308 N N . ARG B 1 130 ? -34.281 9.938 15.094 1 81.88 130 ARG B N 1
ATOM 5309 C CA . ARG B 1 130 ? -34.188 8.523 15.414 1 81.88 130 ARG B CA 1
ATOM 5310 C C . ARG B 1 130 ? -32.812 8.141 15.875 1 81.88 130 ARG B C 1
ATOM 5312 O O . ARG B 1 130 ? -31.812 8.766 15.461 1 81.88 130 ARG B O 1
ATOM 5319 N N . PRO B 1 131 ? -32.812 7.176 16.734 1 86.62 131 PRO B N 1
ATOM 5320 C CA . PRO B 1 131 ? -31.469 6.707 17.125 1 86.62 131 PRO B CA 1
ATOM 5321 C C . PRO B 1 131 ? -30.75 5.973 15.984 1 86.62 131 PRO B C 1
ATOM 5323 O O . PRO B 1 131 ? -31.344 5.113 15.328 1 86.62 131 PRO B O 1
ATOM 5326 N N . PRO B 1 132 ? -29.578 6.246 15.805 1 86.94 132 PRO B N 1
ATOM 5327 C CA . PRO B 1 132 ? -28.812 5.586 14.742 1 86.94 132 PRO B CA 1
ATOM 5328 C C . PRO B 1 132 ? -28.734 4.07 14.93 1 86.94 132 PRO B C 1
ATOM 5330 O O . PRO B 1 132 ? -28.547 3.334 13.961 1 86.94 132 PRO B O 1
ATOM 5333 N N . SER B 1 133 ? -28.922 3.631 16.125 1 88.81 133 SER B N 1
ATOM 5334 C CA . SER B 1 133 ? -28.828 2.207 16.438 1 88.81 133 SER B CA 1
ATOM 5335 C C . SER B 1 133 ? -29.922 1.416 15.711 1 88.81 133 SER B C 1
ATOM 5337 O O . SER B 1 133 ? -29.766 0.214 15.484 1 88.81 133 SER B O 1
ATOM 5339 N N . THR B 1 134 ? -30.922 2.08 15.312 1 88.31 134 THR B N 1
ATOM 5340 C CA . THR B 1 134 ? -32.031 1.376 14.688 1 88.31 134 THR B CA 1
ATOM 5341 C C . THR B 1 134 ? -31.781 1.167 13.203 1 88.31 134 THR B C 1
ATOM 5343 O O . THR B 1 134 ? -32.438 0.337 12.562 1 88.31 134 THR B O 1
ATOM 5346 N N . LEU B 1 135 ? -30.766 1.788 12.711 1 89.5 135 LEU B N 1
ATOM 5347 C CA . LEU B 1 135 ? -30.547 1.733 11.266 1 89.5 135 LEU B CA 1
ATOM 5348 C C . LEU B 1 135 ? -29.172 1.146 10.953 1 89.5 135 LEU B C 1
ATOM 5350 O O . LEU B 1 135 ? -28.984 0.564 9.883 1 89.5 135 LEU B O 1
ATOM 5354 N N . ALA B 1 136 ? -28.297 1.247 11.859 1 90.75 136 ALA B N 1
ATOM 5355 C CA . ALA B 1 136 ? -26.906 0.891 11.578 1 90.75 136 ALA B CA 1
ATOM 5356 C C . ALA B 1 136 ? -26.734 -0.622 11.469 1 90.75 136 ALA B C 1
ATOM 5358 O O . ALA B 1 136 ? -26.062 -1.111 10.555 1 90.75 136 ALA B O 1
ATOM 5359 N N . MET B 1 137 ? -27.359 -1.347 12.328 1 93.31 137 MET B N 1
ATOM 5360 C CA . MET B 1 137 ? -27.234 -2.801 12.297 1 93.31 137 MET B CA 1
ATOM 5361 C C . MET B 1 137 ? -27.891 -3.379 11.055 1 93.31 137 MET B C 1
ATOM 5363 O O . MET B 1 137 ? -27.312 -4.219 10.367 1 93.31 137 MET B O 1
ATOM 5367 N N . PRO B 1 138 ? -29.094 -2.936 10.719 1 93.62 138 PRO B N 1
ATOM 5368 C CA . PRO B 1 138 ? -29.703 -3.379 9.461 1 93.62 138 PRO B CA 1
ATOM 5369 C C . PRO B 1 138 ? -28.828 -3.111 8.25 1 93.62 138 PRO B C 1
ATOM 5371 O O . PRO B 1 138 ? -28.781 -3.926 7.324 1 93.62 138 PRO B O 1
ATOM 5374 N N . LEU B 1 139 ? -28.188 -2.041 8.312 1 92.88 139 LEU B N 1
ATOM 5375 C CA . LEU B 1 139 ? -27.25 -1.694 7.238 1 92.88 139 LEU B CA 1
ATOM 5376 C C . LEU B 1 139 ? -26.156 -2.74 7.113 1 92.88 139 LEU B C 1
ATOM 5378 O O . LEU B 1 139 ? -25.891 -3.24 6.02 1 92.88 139 LEU B O 1
ATOM 5382 N N . ALA B 1 140 ? -25.562 -3.096 8.156 1 94.12 140 ALA B N 1
ATOM 5383 C CA . ALA B 1 140 ? -24.469 -4.051 8.156 1 94.12 140 ALA B CA 1
ATOM 5384 C C . ALA B 1 140 ? -24.938 -5.438 7.727 1 94.12 140 ALA B C 1
ATOM 5386 O O . ALA B 1 140 ? -24.281 -6.109 6.93 1 94.12 140 ALA B O 1
ATOM 5387 N N . PHE B 1 141 ? -26.078 -5.816 8.25 1 95.62 141 PHE B N 1
ATOM 5388 C CA . PHE B 1 141 ? -26.609 -7.133 7.93 1 95.62 141 PHE B CA 1
ATOM 5389 C C . PHE B 1 141 ? -27 -7.219 6.457 1 95.62 141 PHE B C 1
ATOM 5391 O O . PHE B 1 141 ? -26.781 -8.242 5.809 1 95.62 141 PHE B O 1
ATOM 5398 N N . ALA B 1 142 ? -27.531 -6.191 5.961 1 95.44 142 ALA B N 1
ATOM 5399 C CA . ALA B 1 142 ? -27.906 -6.156 4.555 1 95.44 142 ALA B CA 1
ATOM 5400 C C . ALA B 1 142 ? -26.688 -6.156 3.646 1 95.44 142 ALA B C 1
ATOM 5402 O O . ALA B 1 142 ? -26.688 -6.781 2.582 1 95.44 142 ALA B O 1
ATOM 5403 N N . ALA B 1 143 ? -25.719 -5.406 4.047 1 93.94 143 ALA B N 1
ATOM 5404 C CA . ALA B 1 143 ? -24.484 -5.367 3.273 1 93.94 143 ALA B CA 1
ATOM 5405 C C . ALA B 1 143 ? -23.859 -6.754 3.18 1 93.94 143 ALA B C 1
ATOM 5407 O O . ALA B 1 143 ? -23.406 -7.164 2.107 1 93.94 143 ALA B O 1
ATOM 5408 N N . THR B 1 144 ? -23.844 -7.461 4.238 1 94.19 144 THR B N 1
ATOM 5409 C CA . THR B 1 144 ? -23.281 -8.805 4.258 1 94.19 144 THR B CA 1
ATOM 5410 C C . THR B 1 144 ? -24.125 -9.758 3.416 1 94.19 144 THR B C 1
ATOM 5412 O O . THR B 1 144 ? -23.594 -10.578 2.668 1 94.19 144 THR B O 1
ATOM 5415 N N . THR B 1 145 ? -25.391 -9.648 3.539 1 95.62 145 THR B N 1
ATOM 5416 C CA . THR B 1 145 ? -26.281 -10.492 2.76 1 95.62 145 THR B CA 1
ATOM 5417 C C . THR B 1 145 ? -26.172 -10.18 1.271 1 95.62 145 THR B C 1
ATOM 5419 O O . THR B 1 145 ? -26.25 -11.078 0.43 1 95.62 145 THR B O 1
ATOM 5422 N N . GLY B 1 146 ? -26.016 -8.93 0.975 1 94.69 146 GLY B N 1
ATOM 5423 C CA . GLY B 1 146 ? -25.906 -8.492 -0.405 1 94.69 146 GLY B CA 1
ATOM 5424 C C . GLY B 1 146 ? -24.703 -9.07 -1.121 1 94.69 146 GLY B C 1
ATOM 5425 O O . GLY B 1 146 ? -24.688 -9.156 -2.352 1 94.69 146 GLY B O 1
ATOM 5426 N N . SER B 1 147 ? -23.734 -9.461 -0.359 1 92.88 147 SER B N 1
ATOM 5427 C CA . SER B 1 147 ? -22.531 -10.047 -0.94 1 92.88 147 SER B CA 1
ATOM 5428 C C . SER B 1 147 ? -22.828 -11.383 -1.6 1 92.88 147 SER B C 1
ATOM 5430 O O . SER B 1 147 ? -22.031 -11.891 -2.389 1 92.88 147 SER B O 1
ATOM 5432 N N . LEU B 1 148 ? -24.031 -11.938 -1.364 1 95.94 148 LEU B N 1
ATOM 5433 C CA . LEU B 1 148 ? -24.422 -13.242 -1.896 1 95.94 148 LEU B CA 1
ATOM 5434 C C . LEU B 1 148 ? -25.188 -13.078 -3.203 1 95.94 148 LEU B C 1
ATOM 5436 O O . LEU B 1 148 ? -25.641 -14.07 -3.785 1 95.94 148 LEU B O 1
ATOM 5440 N N . LEU B 1 149 ? -25.266 -11.898 -3.734 1 95.56 149 LEU B N 1
ATOM 5441 C CA . LEU B 1 149 ? -26.125 -11.672 -4.887 1 95.56 149 LEU B CA 1
ATOM 5442 C C . LEU B 1 149 ? -25.391 -11.984 -6.188 1 95.56 149 LEU B C 1
ATOM 5444 O O . LEU B 1 149 ? -26.016 -12.43 -7.16 1 95.56 149 LEU B O 1
ATOM 5448 N N . VAL B 1 150 ? -24.109 -11.695 -6.18 1 93.88 150 VAL B N 1
ATOM 5449 C CA . VAL B 1 150 ? -23.328 -11.898 -7.395 1 93.88 150 VAL B CA 1
ATOM 5450 C C . VAL B 1 150 ? -21.969 -12.5 -7.035 1 93.88 150 VAL B C 1
ATOM 5452 O O . VAL B 1 150 ? -21.531 -12.438 -5.883 1 93.88 150 VAL B O 1
ATOM 5455 N N . LEU B 1 151 ? -21.328 -13.055 -8.016 1 92 151 LEU B N 1
ATOM 5456 C CA . LEU B 1 151 ? -20.031 -13.711 -7.844 1 92 151 LEU B CA 1
ATOM 5457 C C . LEU B 1 151 ? -19.016 -12.758 -7.234 1 92 151 LEU B C 1
ATOM 5459 O O . LEU B 1 151 ? -18.25 -13.141 -6.344 1 92 151 LEU B O 1
ATOM 5463 N N . SER B 1 152 ? -19 -11.469 -7.605 1 87.94 152 SER B N 1
ATOM 5464 C CA . SER B 1 152 ? -17.984 -10.492 -7.234 1 87.94 152 SER B CA 1
ATOM 5465 C C . SER B 1 152 ? -18.281 -9.875 -5.871 1 87.94 152 SER B C 1
ATOM 5467 O O . SER B 1 152 ? -17.531 -9.008 -5.406 1 87.94 152 SER B O 1
ATOM 5469 N N . GLY B 1 153 ? -19.297 -10.352 -5.258 1 89.06 153 GLY B N 1
ATOM 5470 C CA . GLY B 1 153 ? -19.734 -9.703 -4.031 1 89.06 153 GLY B CA 1
ATOM 5471 C C . GLY B 1 153 ? -18.797 -9.953 -2.863 1 89.06 153 GLY B C 1
ATOM 5472 O O . GLY B 1 153 ? -18.688 -9.125 -1.955 1 89.06 153 GLY B O 1
ATOM 5473 N N . THR B 1 154 ? -18.203 -11.086 -2.871 1 88.44 154 THR B N 1
ATOM 5474 C CA . THR B 1 154 ? -17.266 -11.461 -1.816 1 88.44 154 THR B CA 1
ATOM 5475 C C . THR B 1 154 ? -16.234 -12.453 -2.34 1 88.44 154 THR B C 1
ATOM 5477 O O . THR B 1 154 ? -16.516 -13.234 -3.248 1 88.44 154 THR B O 1
ATOM 5480 N N . PRO B 1 155 ? -15.102 -12.359 -1.728 1 87.69 155 PRO B N 1
ATOM 5481 C CA . PRO B 1 155 ? -14.078 -13.336 -2.125 1 87.69 155 PRO B CA 1
ATOM 5482 C C . PRO B 1 155 ? -14.516 -14.773 -1.886 1 87.69 155 PRO B C 1
ATOM 5484 O O . PRO B 1 155 ? -14.078 -15.688 -2.602 1 87.69 155 PRO B O 1
ATOM 5487 N N . VAL B 1 156 ? -15.336 -15.023 -0.984 1 92.94 156 VAL B N 1
ATOM 5488 C CA . VAL B 1 156 ? -15.789 -16.359 -0.649 1 92.94 156 VAL B CA 1
ATOM 5489 C C . VAL B 1 156 ? -16.562 -16.969 -1.828 1 92.94 156 VAL B C 1
ATOM 5491 O O . VAL B 1 156 ? -16.406 -18.141 -2.143 1 92.94 156 VAL B O 1
ATOM 5494 N N . ASN B 1 157 ? -17.328 -16.141 -2.51 1 94.94 157 ASN B N 1
ATOM 5495 C CA . ASN B 1 157 ? -18.047 -16.609 -3.691 1 94.94 157 ASN B CA 1
ATOM 5496 C C . ASN B 1 157 ? -17.094 -17.062 -4.785 1 94.94 157 ASN B C 1
ATOM 5498 O O . ASN B 1 157 ? -17.344 -18.078 -5.453 1 94.94 157 ASN B O 1
ATOM 5502 N N . VAL B 1 158 ? -16.094 -16.375 -4.887 1 89.38 158 VAL B N 1
ATOM 5503 C CA . VAL B 1 158 ? -15.094 -16.688 -5.914 1 89.38 158 VAL B CA 1
ATOM 5504 C C . VAL B 1 158 ? -14.398 -18 -5.582 1 89.38 158 VAL B C 1
ATOM 5506 O O . VAL B 1 158 ? -14.188 -18.844 -6.465 1 89.38 158 VAL B O 1
ATOM 5509 N N . LEU B 1 159 ? -14.094 -18.172 -4.371 1 91.69 159 LEU B N 1
ATOM 5510 C CA . LEU B 1 159 ? -13.438 -19.391 -3.914 1 91.69 159 LEU B CA 1
ATOM 5511 C C . LEU B 1 159 ? -14.336 -20.609 -4.133 1 91.69 159 LEU B C 1
ATOM 5513 O O . LEU B 1 159 ? -13.875 -21.641 -4.609 1 91.69 159 LEU B O 1
ATOM 5517 N N . VAL B 1 160 ? -15.562 -20.422 -3.801 1 94.62 160 VAL B N 1
ATOM 5518 C CA . VAL B 1 160 ? -16.531 -21.5 -3.924 1 94.62 160 VAL B CA 1
ATOM 5519 C C . VAL B 1 160 ? -16.734 -21.844 -5.398 1 94.62 160 VAL B C 1
ATOM 5521 O O . VAL B 1 160 ? -16.859 -23.016 -5.762 1 94.62 160 VAL B O 1
ATOM 5524 N N . SER B 1 161 ? -16.812 -20.797 -6.195 1 93.38 161 SER B N 1
ATOM 5525 C CA . SER B 1 161 ? -16.953 -21.031 -7.633 1 93.38 161 SER B CA 1
ATOM 5526 C C . SER B 1 161 ? -15.758 -21.766 -8.203 1 93.38 161 SER B C 1
ATOM 5528 O O . SER B 1 161 ? -15.906 -22.656 -9.039 1 93.38 161 SER B O 1
ATOM 5530 N N . ASP B 1 162 ? -14.633 -21.391 -7.762 1 90 162 ASP B N 1
ATOM 5531 C CA . ASP B 1 162 ? -13.414 -22.047 -8.203 1 90 162 ASP B CA 1
ATOM 5532 C C . ASP B 1 162 ? -13.375 -23.5 -7.738 1 90 162 ASP B C 1
ATOM 5534 O O . ASP B 1 162 ? -12.953 -24.391 -8.484 1 90 162 ASP B O 1
ATOM 5538 N N . ALA B 1 163 ? -13.789 -23.75 -6.574 1 92.12 163 ALA B N 1
ATOM 5539 C CA . ALA B 1 163 ? -13.852 -25.109 -6.031 1 92.12 163 ALA B CA 1
ATOM 5540 C C . ALA B 1 163 ? -14.844 -25.969 -6.812 1 92.12 163 ALA B C 1
ATOM 5542 O O . ALA B 1 163 ? -14.602 -27.156 -7.043 1 92.12 163 ALA B O 1
ATOM 5543 N N . ALA B 1 164 ? -15.914 -25.375 -7.203 1 94.25 164 ALA B N 1
ATOM 5544 C CA . ALA B 1 164 ? -16.906 -26.078 -8.008 1 94.25 164 ALA B CA 1
ATOM 5545 C C . ALA B 1 164 ? -16.328 -26.484 -9.359 1 94.25 164 ALA B C 1
ATOM 5547 O O . ALA B 1 164 ? -16.578 -27.609 -9.836 1 94.25 164 ALA B O 1
ATOM 5548 N N . ALA B 1 165 ? -15.594 -25.625 -9.891 1 90.62 165 ALA B N 1
ATOM 5549 C CA . ALA B 1 165 ? -14.953 -25.906 -11.172 1 90.62 165 ALA B CA 1
ATOM 5550 C C . ALA B 1 165 ? -13.953 -27.047 -11.039 1 90.62 165 ALA B C 1
ATOM 5552 O O . ALA B 1 165 ? -13.875 -27.922 -11.914 1 90.62 165 ALA B O 1
ATOM 5553 N N . SER B 1 166 ? -13.242 -27.047 -10.016 1 87.5 166 SER B N 1
ATOM 5554 C CA . SER B 1 166 ? -12.227 -28.062 -9.789 1 87.5 166 SER B CA 1
ATOM 5555 C C . SER B 1 166 ? -12.852 -29.422 -9.508 1 87.5 166 SER B C 1
ATOM 5557 O O . SER B 1 166 ? -12.297 -30.453 -9.867 1 87.5 166 SER B O 1
ATOM 5559 N N . SER B 1 167 ? -14 -29.438 -8.891 1 89.75 167 SER B N 1
ATOM 5560 C CA . SER B 1 167 ? -14.625 -30.672 -8.461 1 89.75 167 SER B CA 1
ATOM 5561 C C . SER B 1 167 ? -15.547 -31.234 -9.539 1 89.75 167 SER B C 1
ATOM 5563 O O . SER B 1 167 ? -15.617 -32.438 -9.742 1 89.75 167 SER B O 1
ATOM 5565 N N . THR B 1 168 ? -16.234 -30.344 -10.242 1 90.31 168 THR B N 1
ATOM 5566 C CA . THR B 1 168 ? -17.266 -30.812 -11.18 1 90.31 168 THR B CA 1
ATOM 5567 C C . THR B 1 168 ? -16.922 -30.406 -12.602 1 90.31 168 THR B C 1
ATOM 5569 O O . THR B 1 168 ? -17.5 -30.906 -13.562 1 90.31 168 THR B O 1
ATOM 5572 N N . GLY B 1 169 ? -16.016 -29.531 -12.742 1 87.31 169 GLY B N 1
ATOM 5573 C CA . GLY B 1 169 ? -15.68 -29.016 -14.062 1 87.31 169 GLY B CA 1
ATOM 5574 C C . GLY B 1 169 ? -16.516 -27.812 -14.461 1 87.31 169 GLY B C 1
ATOM 5575 O O . GLY B 1 169 ? -16.281 -27.219 -15.516 1 87.31 169 GLY B O 1
ATOM 5576 N N . GLU B 1 170 ? -17.531 -27.516 -13.617 1 88.31 170 GLU B N 1
ATOM 5577 C CA . GLU B 1 170 ? -18.406 -26.391 -13.93 1 88.31 170 GLU B CA 1
ATOM 5578 C C . GLU B 1 170 ? -18.344 -25.328 -12.836 1 88.31 170 GLU B C 1
ATOM 5580 O O . GLU B 1 170 ? -18.531 -25.625 -11.656 1 88.31 170 GLU B O 1
ATOM 5585 N N . ARG B 1 171 ? -18.172 -24.094 -13.234 1 89.62 171 ARG B N 1
ATOM 5586 C CA . ARG B 1 171 ? -18.156 -22.969 -12.32 1 89.62 171 ARG B CA 1
ATOM 5587 C C . ARG B 1 171 ? -19.562 -22.406 -12.117 1 89.62 171 ARG B C 1
ATOM 5589 O O . ARG B 1 171 ? -20.453 -22.625 -12.945 1 89.62 171 ARG B O 1
ATOM 5596 N N . PHE B 1 172 ? -19.766 -21.766 -10.961 1 93.06 172 PHE B N 1
ATOM 5597 C CA . PHE B 1 172 ? -20.969 -20.969 -10.797 1 93.06 172 PHE B CA 1
ATOM 5598 C C . PHE B 1 172 ? -20.891 -19.703 -11.656 1 93.06 172 PHE B C 1
ATOM 5600 O O . PHE B 1 172 ? -19.859 -19.047 -11.719 1 93.06 172 PHE B O 1
ATOM 5607 N N . THR B 1 173 ? -21.969 -19.484 -12.289 1 90.44 173 THR B N 1
ATOM 5608 C CA . THR B 1 173 ? -22.016 -18.281 -13.117 1 90.44 173 THR B CA 1
ATOM 5609 C C . THR B 1 173 ? -22.172 -17.031 -12.25 1 90.44 173 THR B C 1
ATOM 5611 O O . THR B 1 173 ? -22.469 -17.125 -11.062 1 90.44 173 THR B O 1
ATOM 5614 N N . PHE B 1 174 ? -22.016 -15.922 -12.867 1 90.81 174 PHE B N 1
ATOM 5615 C CA . PHE B 1 174 ? -21.938 -14.633 -12.188 1 90.81 174 PHE B CA 1
ATOM 5616 C C . PHE B 1 174 ? -23.219 -14.359 -11.398 1 90.81 174 PHE B C 1
ATOM 5618 O O . PHE B 1 174 ? -23.156 -13.938 -10.242 1 90.81 174 PHE B O 1
ATOM 5625 N N . PHE B 1 175 ? -24.453 -14.688 -11.922 1 92.94 175 PHE B N 1
ATOM 5626 C CA . PHE B 1 175 ? -25.719 -14.305 -11.305 1 92.94 175 PHE B CA 1
ATOM 5627 C C . PHE B 1 175 ? -26.359 -15.492 -10.594 1 92.94 175 PHE B C 1
ATOM 5629 O O . PHE B 1 175 ? -27.406 -15.352 -9.977 1 92.94 175 PHE B O 1
ATOM 5636 N N . GLU B 1 176 ? -25.719 -16.625 -10.672 1 93.38 176 GLU B N 1
ATOM 5637 C CA . GLU B 1 176 ? -26.266 -17.797 -10.016 1 93.38 176 GLU B CA 1
ATOM 5638 C C . GLU B 1 176 ? -26.344 -17.625 -8.508 1 93.38 176 GLU B C 1
ATOM 5640 O O . GLU B 1 176 ? -27.234 -18.172 -7.848 1 93.38 176 GLU B O 1
ATOM 5645 N N . PHE B 1 177 ? -25.469 -16.859 -7.984 1 94.88 177 PHE B N 1
ATOM 5646 C CA . PHE B 1 177 ? -25.453 -16.562 -6.555 1 94.88 177 PHE B CA 1
ATOM 5647 C C . PHE B 1 177 ? -26.703 -15.812 -6.137 1 94.88 177 PHE B C 1
ATOM 5649 O O . PHE B 1 177 ? -27.203 -16 -5.027 1 94.88 177 PHE B O 1
ATOM 5656 N N . GLY B 1 178 ? -27.203 -15.07 -7.035 1 95.38 178 GLY B N 1
ATOM 5657 C CA . GLY B 1 178 ? -28.406 -14.289 -6.762 1 95.38 178 GLY B CA 1
ATOM 5658 C C . GLY B 1 178 ? -29.641 -15.156 -6.586 1 95.38 178 GLY B C 1
ATOM 5659 O O . GLY B 1 178 ? -30.594 -14.742 -5.934 1 95.38 178 GLY B O 1
ATOM 5660 N N . LEU B 1 179 ? -29.594 -16.328 -7.129 1 95.94 179 LEU B N 1
ATOM 5661 C CA . LEU B 1 179 ? -30.734 -17.219 -7.016 1 95.94 179 LEU B CA 1
ATOM 5662 C C . LEU B 1 179 ? -30.984 -17.609 -5.562 1 95.94 179 LEU B C 1
ATOM 5664 O O . LEU B 1 179 ? -32.125 -17.797 -5.156 1 95.94 179 LEU B O 1
ATOM 5668 N N . VAL B 1 180 ? -29.938 -17.719 -4.848 1 96 180 VAL B N 1
ATOM 5669 C CA . VAL B 1 180 ? -30.078 -18 -3.426 1 96 180 VAL B CA 1
ATOM 5670 C C . VAL B 1 180 ? -29.969 -16.719 -2.617 1 96 180 VAL B C 1
ATOM 5672 O O . VAL B 1 180 ? -30.641 -16.562 -1.594 1 96 180 VAL B O 1
ATOM 5675 N N . GLY B 1 181 ? -29.125 -15.805 -3.082 1 96.44 181 GLY B N 1
ATOM 5676 C CA . GLY B 1 181 ? -28.891 -14.555 -2.379 1 96.44 181 GLY B CA 1
ATOM 5677 C C . GLY B 1 181 ? -30.125 -13.672 -2.307 1 96.44 181 GLY B C 1
ATOM 5678 O O . GLY B 1 181 ? -30.359 -13.023 -1.289 1 96.44 181 GLY B O 1
ATOM 5679 N N . ALA B 1 182 ? -30.922 -13.648 -3.35 1 96.88 182 ALA B N 1
ATOM 5680 C CA . ALA B 1 182 ? -32.094 -12.789 -3.404 1 96.88 182 ALA B CA 1
ATOM 5681 C C . ALA B 1 182 ? -33.125 -13.219 -2.373 1 96.88 182 ALA B C 1
ATOM 5683 O O . ALA B 1 182 ? -33.625 -12.398 -1.594 1 96.88 182 ALA B O 1
ATOM 5684 N N . PRO B 1 183 ? -33.5 -14.484 -2.387 1 97 183 PRO B N 1
ATOM 5685 C CA . PRO B 1 183 ? -34.438 -14.914 -1.338 1 97 183 PRO B CA 1
ATOM 5686 C C . PRO B 1 183 ? -33.906 -14.641 0.068 1 97 183 PRO B C 1
ATOM 5688 O O . PRO B 1 183 ? -34.656 -14.281 0.962 1 97 183 PRO B O 1
ATOM 5691 N N . LEU B 1 184 ? -32.656 -14.836 0.288 1 97.38 184 LEU B N 1
ATOM 5692 C CA . LEU B 1 184 ? -32.062 -14.578 1.595 1 97.38 184 LEU B CA 1
ATOM 5693 C C . LEU B 1 184 ? -32.125 -13.102 1.952 1 97.38 184 LEU B C 1
ATOM 5695 O O . LEU B 1 184 ? -32.344 -12.75 3.117 1 97.38 184 LEU B O 1
ATOM 5699 N N . LEU B 1 185 ? -31.891 -12.281 0.947 1 97.06 185 LEU B N 1
ATOM 5700 C CA . LEU B 1 185 ? -32 -10.852 1.186 1 97.06 185 LEU B CA 1
ATOM 5701 C C . LEU B 1 185 ? -33.438 -10.484 1.577 1 97.06 185 LEU B C 1
ATOM 5703 O O . LEU B 1 185 ? -33.656 -9.68 2.484 1 97.06 185 LEU B O 1
ATOM 5707 N N . VAL B 1 186 ? -34.406 -11.07 0.883 1 97.19 186 VAL B N 1
ATOM 5708 C CA . VAL B 1 186 ? -35.812 -10.82 1.189 1 97.19 186 VAL B CA 1
ATOM 5709 C C . VAL B 1 186 ? -36.094 -11.242 2.625 1 97.19 186 VAL B C 1
ATOM 5711 O O . VAL B 1 186 ? -36.75 -10.5 3.375 1 97.19 186 VAL B O 1
ATOM 5714 N N . VAL B 1 187 ? -35.656 -12.367 2.982 1 96.56 187 VAL B N 1
ATOM 5715 C CA . VAL B 1 187 ? -35.875 -12.883 4.328 1 96.56 187 VAL B CA 1
ATOM 5716 C C . VAL B 1 187 ? -35.188 -11.992 5.352 1 96.56 187 VAL B C 1
ATOM 5718 O O . VAL B 1 187 ? -35.719 -11.742 6.434 1 96.56 187 VAL B O 1
ATOM 5721 N N . ALA B 1 188 ? -33.969 -11.602 5.055 1 96.56 188 ALA B N 1
ATOM 5722 C CA . ALA B 1 188 ? -33.219 -10.719 5.961 1 96.56 188 ALA B CA 1
ATOM 5723 C C . ALA B 1 188 ? -34 -9.422 6.195 1 96.56 188 ALA B C 1
ATOM 5725 O O . ALA B 1 188 ? -34.094 -8.953 7.332 1 96.56 188 ALA B O 1
ATOM 5726 N N . VAL B 1 189 ? -34.469 -8.867 5.121 1 96.06 189 VAL B N 1
ATOM 5727 C CA . VAL B 1 189 ? -35.25 -7.625 5.215 1 96.06 189 VAL B CA 1
ATOM 5728 C C . VAL B 1 189 ? -36.5 -7.852 6.055 1 96.06 189 VAL B C 1
ATOM 5730 O O . VAL B 1 189 ? -36.844 -7.027 6.902 1 96.06 189 VAL B O 1
ATOM 5733 N N . LEU B 1 190 ? -37.156 -8.953 5.855 1 96.12 190 LEU B N 1
ATOM 5734 C CA . LEU B 1 190 ? -38.375 -9.273 6.578 1 96.12 190 LEU B CA 1
ATOM 5735 C C . LEU B 1 190 ? -38.094 -9.453 8.07 1 96.12 190 LEU B C 1
ATOM 5737 O O . LEU B 1 190 ? -38.812 -8.898 8.906 1 96.12 190 LEU B O 1
ATOM 5741 N N . VAL B 1 191 ? -37.094 -10.172 8.375 1 95.56 191 VAL B N 1
ATOM 5742 C CA . VAL B 1 191 ? -36.75 -10.445 9.766 1 95.56 191 VAL B CA 1
ATOM 5743 C C . VAL B 1 191 ? -36.375 -9.141 10.469 1 95.56 191 VAL B C 1
ATOM 5745 O O . VAL B 1 191 ? -36.812 -8.883 11.594 1 95.56 191 VAL B O 1
ATOM 5748 N N . VAL B 1 192 ? -35.562 -8.328 9.82 1 94.31 192 VAL B N 1
ATOM 5749 C CA . VAL B 1 192 ? -35.094 -7.094 10.43 1 94.31 192 VAL B CA 1
ATOM 5750 C C . VAL B 1 192 ? -36.219 -6.105 10.586 1 94.31 192 VAL B C 1
ATOM 5752 O O . VAL B 1 192 ? -36.312 -5.395 11.594 1 94.31 192 VAL B O 1
ATOM 5755 N N . THR B 1 193 ? -37.156 -6.035 9.633 1 92.38 193 THR B N 1
ATOM 5756 C CA . THR B 1 193 ? -38.25 -5.094 9.695 1 92.38 193 THR B CA 1
ATOM 5757 C C . THR B 1 193 ? -39.281 -5.531 10.75 1 92.38 193 THR B C 1
ATOM 5759 O O . THR B 1 193 ? -39.906 -4.691 11.398 1 92.38 193 THR B O 1
ATOM 5762 N N . LEU B 1 194 ? -39.438 -6.82 10.938 1 92.44 194 LEU B N 1
ATOM 5763 C CA . LEU B 1 194 ? -40.469 -7.324 11.859 1 92.44 194 LEU B CA 1
ATOM 5764 C C . LEU B 1 194 ? -39.906 -7.395 13.281 1 92.44 194 LEU B C 1
ATOM 5766 O O . LEU B 1 194 ? -40.625 -7.055 14.242 1 92.44 194 LEU B O 1
ATOM 5770 N N . LEU B 1 195 ? -38.656 -7.738 13.398 1 92.5 195 LEU B N 1
ATOM 5771 C CA . LEU B 1 195 ? -38.125 -7.977 14.727 1 92.5 195 LEU B CA 1
ATOM 5772 C C . LEU B 1 195 ? -37.219 -6.82 15.156 1 92.5 195 LEU B C 1
ATOM 5774 O O . LEU B 1 195 ? -36.969 -6.637 16.359 1 92.5 195 LEU B O 1
ATOM 5778 N N . GLY B 1 196 ? -36.719 -6.066 14.281 1 88.69 196 GLY B N 1
ATOM 5779 C CA . GLY B 1 196 ? -35.781 -4.992 14.555 1 88.69 196 GLY B CA 1
ATOM 5780 C C . GLY B 1 196 ? -36.281 -4.008 15.594 1 88.69 196 GLY B C 1
ATOM 5781 O O . GLY B 1 196 ? -35.656 -3.801 16.625 1 88.69 196 GLY B O 1
ATOM 5782 N N . PRO B 1 197 ? -37.531 -3.514 15.391 1 85.94 197 PRO B N 1
ATOM 5783 C CA . PRO B 1 197 ? -38.062 -2.521 16.328 1 85.94 197 PRO B CA 1
ATOM 5784 C C . PRO B 1 197 ? -38.25 -3.088 17.734 1 85.94 197 PRO B C 1
ATOM 5786 O O . PRO B 1 197 ? -38.25 -2.338 18.719 1 85.94 197 PRO B O 1
ATOM 5789 N N . LYS B 1 198 ? -38.281 -4.363 17.812 1 87.44 198 LYS B N 1
ATOM 5790 C CA . LYS B 1 198 ? -38.531 -4.992 19.109 1 87.44 198 LYS B CA 1
ATOM 5791 C C . LYS B 1 198 ? -37.219 -5.332 19.812 1 87.44 198 LYS B C 1
ATOM 5793 O O . LYS B 1 198 ? -37.188 -5.457 21.047 1 87.44 198 LYS B O 1
ATOM 5798 N N . VAL B 1 199 ? -36.219 -5.434 19.109 1 88.81 199 VAL B N 1
ATOM 5799 C CA . VAL B 1 199 ? -35.031 -6.023 19.719 1 88.81 199 VAL B CA 1
ATOM 5800 C C . VAL B 1 199 ? -33.875 -5.016 19.688 1 88.81 199 VAL B C 1
ATOM 5802 O O . VAL B 1 199 ? -33 -5.051 20.531 1 88.81 199 VAL B O 1
ATOM 5805 N N . LEU B 1 200 ? -33.812 -4.043 18.781 1 88.12 200 LEU B N 1
ATOM 5806 C CA . LEU B 1 200 ? -32.719 -3.121 18.625 1 88.12 200 LEU B CA 1
ATOM 5807 C C . LEU B 1 200 ? -32.719 -2.057 19.719 1 88.12 200 LEU B C 1
ATOM 5809 O O . LEU B 1 200 ? -33.781 -1.531 20.062 1 88.12 200 LEU B O 1
ATOM 5813 N N . PRO B 1 201 ? -31.609 -1.838 20.234 1 82.38 201 PRO B N 1
ATOM 5814 C CA . PRO B 1 201 ? -31.547 -0.819 21.281 1 82.38 201 PRO B CA 1
ATOM 5815 C C . PRO B 1 201 ? -31.688 0.6 20.75 1 82.38 201 PRO B C 1
ATOM 5817 O O . PRO B 1 201 ? -31.406 0.846 19.562 1 82.38 201 PRO B O 1
ATOM 5820 N N . GLU B 1 202 ? -32.188 1.428 21.516 1 83.25 202 GLU B N 1
ATOM 5821 C CA . GLU B 1 202 ? -32.281 2.852 21.203 1 83.25 202 GLU B CA 1
ATOM 5822 C C . GLU B 1 202 ? -31.234 3.648 21.984 1 83.25 202 GLU B C 1
ATOM 5824 O O . GLU B 1 202 ? -31.484 4.047 23.125 1 83.25 202 GLU B O 1
ATOM 5829 N N . ARG B 1 203 ? -30.094 3.74 21.312 1 78.88 203 ARG B N 1
ATOM 5830 C CA . ARG B 1 203 ? -29 4.469 21.953 1 78.88 203 ARG B CA 1
ATOM 5831 C C . ARG B 1 203 ? -28.438 5.551 21.031 1 78.88 203 ARG B C 1
ATOM 5833 O O . ARG B 1 203 ? -28.438 5.387 19.812 1 78.88 203 ARG B O 1
ATOM 5840 N N . ARG B 1 204 ? -28.047 6.688 21.5 1 69.69 204 ARG B N 1
ATOM 5841 C CA . ARG B 1 204 ? -27.422 7.781 20.781 1 69.69 204 ARG B CA 1
ATOM 5842 C C . ARG B 1 204 ? -25.938 7.879 21.109 1 69.69 204 ARG B C 1
ATOM 5844 O O . ARG B 1 204 ? -25.547 7.836 22.281 1 69.69 204 ARG B O 1
ATOM 5851 N N . PRO B 1 205 ? -25.094 7.742 19.969 1 62.75 205 PRO B N 1
ATOM 5852 C CA . PRO B 1 205 ? -23.656 7.824 20.25 1 62.75 205 PRO B CA 1
ATOM 5853 C C . PRO B 1 205 ? -23.25 9.156 20.859 1 62.75 205 PRO B C 1
ATOM 5855 O O . PRO B 1 205 ? -23.906 10.18 20.641 1 62.75 205 PRO B O 1
ATOM 5858 N N . ALA B 1 206 ? -22.281 9.062 21.797 1 52.81 206 ALA B N 1
ATOM 5859 C CA . ALA B 1 206 ? -21.766 10.266 22.438 1 52.81 206 ALA B CA 1
ATOM 5860 C C . ALA B 1 206 ? -21.047 11.164 21.438 1 52.81 206 ALA B C 1
ATOM 5862 O O . ALA B 1 206 ? -21.125 12.391 21.531 1 52.81 206 ALA B O 1
ATOM 5863 N N . THR B 1 207 ? -20.109 10.609 20.594 1 50.12 207 THR B N 1
ATOM 5864 C CA . THR B 1 207 ? -19.25 11.422 19.734 1 50.12 207 THR B CA 1
ATOM 5865 C C . THR B 1 207 ? -19.828 11.508 18.312 1 50.12 207 THR B C 1
ATOM 5867 O O . THR B 1 207 ? -20.234 10.5 17.75 1 50.12 207 THR B O 1
ATOM 5870 N N . ARG B 1 208 ? -20.047 12.75 17.953 1 46.88 208 ARG B N 1
ATOM 5871 C CA . ARG B 1 208 ? -20.625 13.031 16.641 1 46.88 208 ARG B CA 1
ATOM 5872 C C . ARG B 1 208 ? -19.594 12.812 15.539 1 46.88 208 ARG B C 1
ATOM 5874 O O . ARG B 1 208 ? -18.453 13.289 15.633 1 46.88 208 ARG B O 1
ATOM 5881 N N . SER B 1 209 ? -19.594 11.828 14.758 1 48.53 209 SER B N 1
ATOM 5882 C CA . SER B 1 209 ? -18.734 11.672 13.586 1 48.53 209 SER B CA 1
ATOM 5883 C C . SER B 1 209 ? -18.781 12.914 12.703 1 48.53 209 SER B C 1
ATOM 5885 O O . SER B 1 209 ? -19.844 13.508 12.508 1 48.53 209 SER B O 1
ATOM 5887 N N . PRO B 1 210 ? -17.562 13.57 12.367 1 43.59 210 PRO B N 1
ATOM 5888 C CA . PRO B 1 210 ? -17.562 14.781 11.531 1 43.59 210 PRO B CA 1
ATOM 5889 C C . PRO B 1 210 ? -18.359 14.609 10.242 1 43.59 210 PRO B C 1
ATOM 5891 O O . PRO B 1 210 ? -18.219 13.602 9.555 1 43.59 210 PRO B O 1
ATOM 5894 N N . ASP B 1 211 ? -19.469 15.039 10.18 1 45.88 211 ASP B N 1
ATOM 5895 C CA . ASP B 1 211 ? -20.25 15.133 8.953 1 45.88 211 ASP B CA 1
ATOM 5896 C C . ASP B 1 211 ? -19.5 15.891 7.871 1 45.88 211 ASP B C 1
ATOM 5898 O O . ASP B 1 211 ? -19.422 17.125 7.91 1 45.88 211 ASP B O 1
ATOM 5902 N N . LEU B 1 212 ? -18.578 15.312 7.16 1 45.88 212 LEU B N 1
ATOM 5903 C CA . LEU B 1 212 ? -17.812 16 6.125 1 45.88 212 LEU B CA 1
ATOM 5904 C C . LEU B 1 212 ? -18.75 16.641 5.102 1 45.88 212 LEU B C 1
ATOM 5906 O O . LEU B 1 212 ? -18.328 17.484 4.301 1 45.88 212 LEU B O 1
ATOM 5910 N N . ALA B 1 213 ? -20.031 16.109 4.977 1 48.25 213 ALA B N 1
ATOM 5911 C CA . ALA B 1 213 ? -20.984 16.812 4.109 1 48.25 213 ALA B CA 1
ATOM 5912 C C . ALA B 1 213 ? -21.172 18.25 4.566 1 48.25 213 ALA B C 1
ATOM 5914 O O . ALA B 1 213 ? -21.359 19.156 3.742 1 48.25 213 ALA B O 1
ATOM 5915 N N . GLN B 1 214 ? -20.891 18.484 5.836 1 52.44 214 GLN B N 1
ATOM 5916 C CA . GLN B 1 214 ? -21.031 19.812 6.414 1 52.44 214 GLN B CA 1
ATOM 5917 C C . GLN B 1 214 ? -19.719 20.594 6.34 1 52.44 214 GLN B C 1
ATOM 5919 O O . GLN B 1 214 ? -19.688 21.781 6.629 1 52.44 214 GLN B O 1
ATOM 5924 N N . HIS B 1 215 ? -18.734 19.906 5.777 1 58.31 215 HIS B N 1
ATOM 5925 C CA . HIS B 1 215 ? -17.406 20.531 5.703 1 58.31 215 HIS B CA 1
ATOM 5926 C C . HIS B 1 215 ? -17.438 21.797 4.859 1 58.31 215 HIS B C 1
ATOM 5928 O O . HIS B 1 215 ? -16.922 22.844 5.262 1 58.31 215 HIS B O 1
ATOM 5934 N N . ALA B 1 216 ? -18.141 21.688 3.744 1 59.41 216 ALA B N 1
ATOM 5935 C CA . ALA B 1 216 ? -18.234 22.859 2.881 1 59.41 216 ALA B CA 1
ATOM 5936 C C . ALA B 1 216 ? -18.938 24 3.594 1 59.41 216 ALA B C 1
ATOM 5938 O O . ALA B 1 216 ? -18.484 25.156 3.531 1 59.41 216 ALA B O 1
ATOM 5939 N N . ARG B 1 217 ? -19.953 23.625 4.277 1 56.28 217 ARG B N 1
ATOM 5940 C CA . ARG B 1 217 ? -20.703 24.656 4.98 1 56.28 217 ARG B CA 1
ATOM 5941 C C . ARG B 1 217 ? -19.891 25.25 6.125 1 56.28 217 ARG B C 1
ATOM 5943 O O . ARG B 1 217 ? -19.922 26.453 6.355 1 56.28 217 ARG B O 1
ATOM 5950 N N . THR B 1 218 ? -19.188 24.375 6.707 1 63.31 218 THR B N 1
ATOM 5951 C CA . THR B 1 218 ? -18.359 24.828 7.816 1 63.31 218 THR B CA 1
ATOM 5952 C C . THR B 1 218 ? -17.266 25.781 7.32 1 63.31 218 THR B C 1
ATOM 5954 O O . THR B 1 218 ? -16.984 26.797 7.957 1 63.31 218 THR B O 1
ATOM 5957 N N . LEU B 1 219 ? -16.781 25.469 6.188 1 65.38 219 LEU B N 1
ATOM 5958 C CA . LEU B 1 219 ? -15.734 26.312 5.637 1 65.38 219 LEU B CA 1
ATOM 5959 C C . LEU B 1 219 ? -16.297 27.656 5.191 1 65.38 219 LEU B C 1
ATOM 5961 O O . LEU B 1 219 ? -15.688 28.703 5.406 1 65.38 219 LEU B O 1
ATOM 5965 N N . ILE B 1 220 ? -17.484 27.625 4.668 1 61.34 220 ILE B N 1
ATOM 5966 C CA . ILE B 1 220 ? -18.141 28.844 4.207 1 61.34 220 ILE B CA 1
ATOM 5967 C C . ILE B 1 220 ? -18.453 29.734 5.402 1 61.34 220 ILE B C 1
ATOM 5969 O O . ILE B 1 220 ? -18.25 30.953 5.348 1 61.34 220 ILE B O 1
ATOM 5973 N N . GLU B 1 221 ? -18.875 29.109 6.367 1 61.09 221 GLU B N 1
ATOM 5974 C CA . GLU B 1 221 ? -19.25 29.859 7.562 1 61.09 221 GLU B CA 1
ATOM 5975 C C . GLU B 1 221 ? -18.016 30.391 8.281 1 61.09 221 GLU B C 1
ATOM 5977 O O . GLU B 1 221 ? -17.984 31.531 8.719 1 61.09 221 GLU B O 1
ATOM 5982 N N . GLN B 1 222 ? -17.047 29.594 8.328 1 64.69 222 GLN B N 1
ATOM 5983 C CA . GLN B 1 222 ? -15.859 29.953 9.094 1 64.69 222 GLN B CA 1
ATOM 5984 C C . GLN B 1 222 ? -15.031 31 8.359 1 64.69 222 GLN B C 1
ATOM 5986 O O . GLN B 1 222 ? -14.43 31.875 8.992 1 64.69 222 GLN B O 1
ATOM 5991 N N . TYR B 1 223 ? -15.07 30.906 7.059 1 62.69 223 TYR B N 1
ATOM 5992 C CA . TYR B 1 223 ? -14.242 31.844 6.301 1 62.69 223 TYR B CA 1
ATOM 5993 C C . TYR B 1 223 ? -15.086 32.969 5.695 1 62.69 223 TYR B C 1
ATOM 5995 O O . TYR B 1 223 ? -14.578 33.812 4.953 1 62.69 223 TYR B O 1
ATOM 6003 N N . GLY B 1 224 ? -16.344 33.031 6.129 1 57.22 224 GLY B N 1
ATOM 6004 C CA . GLY B 1 224 ? -17.234 34.094 5.707 1 57.22 224 GLY B CA 1
ATOM 6005 C C . GLY B 1 224 ? -17.281 34.25 4.203 1 57.22 224 GLY B C 1
ATOM 6006 O O . GLY B 1 224 ? -17.172 35.375 3.699 1 57.22 224 GLY B O 1
ATOM 6007 N N . LEU B 1 225 ? -17.328 33.219 3.539 1 60.31 225 LEU B N 1
ATOM 6008 C CA . LEU B 1 225 ? -17.297 33.281 2.082 1 60.31 225 LEU B CA 1
ATOM 6009 C C . LEU B 1 225 ? -18.703 33.531 1.528 1 60.31 225 LEU B C 1
ATOM 6011 O O . LEU B 1 225 ? -18.969 33.25 0.359 1 60.31 225 LEU B O 1
ATOM 6015 N N . GLU B 1 226 ? -19.578 34.031 2.312 1 57.16 226 GLU B N 1
ATOM 6016 C CA . GLU B 1 226 ? -20.953 34.25 1.863 1 57.16 226 GLU B CA 1
ATOM 6017 C C . GLU B 1 226 ? -21 35.25 0.715 1 57.16 226 GLU B C 1
ATOM 6019 O O . GLU B 1 226 ? -21.844 35.156 -0.176 1 57.16 226 GLU B O 1
ATOM 6024 N N . GLY B 1 227 ? -20.078 36.281 0.653 1 59.75 227 GLY B N 1
ATOM 6025 C CA . GLY B 1 227 ? -20.016 37.188 -0.486 1 59.75 227 GLY B CA 1
ATOM 6026 C C . GLY B 1 227 ? -19.062 36.719 -1.565 1 59.75 227 GLY B C 1
ATOM 6027 O O . GLY B 1 227 ? -18.078 36.031 -1.276 1 59.75 227 GLY B O 1
ATOM 6028 N N . GLY B 1 228 ? -19.453 36.25 -2.697 1 65.12 228 GLY B N 1
ATOM 6029 C CA . GLY B 1 228 ? -18.672 35.75 -3.812 1 65.12 228 GLY B CA 1
ATOM 6030 C C . GLY B 1 228 ? -17.406 36.531 -4.07 1 65.12 228 GLY B C 1
ATOM 6031 O O . GLY B 1 228 ? -17.297 37.688 -3.66 1 65.12 228 GLY B O 1
ATOM 6032 N N . LEU B 1 229 ? -16.297 35.938 -4.293 1 69.94 229 LEU B N 1
ATOM 6033 C CA . LEU B 1 229 ? -15.039 36.531 -4.719 1 69.94 229 LEU B CA 1
ATOM 6034 C C . LEU B 1 229 ? -14.883 36.469 -6.234 1 69.94 229 LEU B C 1
ATOM 6036 O O . LEU B 1 229 ? -15.047 35.375 -6.824 1 69.94 229 LEU B O 1
ATOM 6040 N N . TYR B 1 230 ? -14.742 37.688 -6.887 1 75.81 230 TYR B N 1
ATOM 6041 C CA . TYR B 1 230 ? -14.656 37.75 -8.344 1 75.81 230 TYR B CA 1
ATOM 6042 C C . TYR B 1 230 ? -13.32 38.312 -8.789 1 75.81 230 TYR B C 1
ATOM 6044 O O . TYR B 1 230 ? -12.805 39.25 -8.18 1 75.81 230 TYR B O 1
ATOM 6052 N N . ARG B 1 231 ? -12.828 37.625 -9.711 1 78.38 231 ARG B N 1
ATOM 6053 C CA . ARG B 1 231 ? -11.633 38.156 -10.383 1 78.38 231 ARG B CA 1
ATOM 6054 C C . ARG B 1 231 ? -12 38.812 -11.703 1 78.38 231 ARG B C 1
ATOM 6056 O O . ARG B 1 231 ? -12.422 38.156 -12.648 1 78.38 231 ARG B O 1
ATOM 6063 N N . LEU B 1 232 ? -11.766 40.188 -11.711 1 84 232 LEU B N 1
ATOM 6064 C CA . LEU B 1 232 ? -12.148 40.969 -12.883 1 84 232 LEU B CA 1
ATOM 6065 C C . LEU B 1 232 ? -10.922 41.469 -13.625 1 84 232 LEU B C 1
ATOM 6067 O O . LEU B 1 232 ? -10.094 42.188 -13.047 1 84 232 LEU B O 1
ATOM 6071 N N . ARG B 1 233 ? -10.812 41.031 -14.781 1 86.62 233 ARG B N 1
ATOM 6072 C CA . ARG B 1 233 ? -9.68 41.438 -15.602 1 86.62 233 ARG B CA 1
ATOM 6073 C C . ARG B 1 233 ? -10 42.75 -16.344 1 86.62 233 ARG B C 1
ATOM 6075 O O . ARG B 1 233 ? -11.078 42.906 -16.922 1 86.62 233 ARG B O 1
ATOM 6082 N N . LEU B 1 234 ? -8.992 43.719 -16.328 1 88.06 234 LEU B N 1
ATOM 6083 C CA . LEU B 1 234 ? -9.156 45 -16.984 1 88.06 234 LEU B CA 1
ATOM 6084 C C . LEU B 1 234 ? -8.938 44.875 -18.5 1 88.06 234 LEU B C 1
ATOM 6086 O O . LEU B 1 234 ? -7.906 44.344 -18.938 1 88.06 234 LEU B O 1
ATOM 6090 N N . ARG B 1 235 ? -9.938 45.281 -19.219 1 87.44 235 ARG B N 1
ATOM 6091 C CA . ARG B 1 235 ? -9.789 45.344 -20.672 1 87.44 235 ARG B CA 1
ATOM 6092 C C . ARG B 1 235 ? -9.18 46.688 -21.078 1 87.44 235 ARG B C 1
ATOM 6094 O O . ARG B 1 235 ? -9.117 47.625 -20.281 1 87.44 235 ARG B O 1
ATOM 6101 N N . ALA B 1 236 ? -8.68 46.781 -22.312 1 87.69 236 ALA B N 1
ATOM 6102 C CA . ALA B 1 236 ? -8.016 47.969 -22.828 1 87.69 236 ALA B CA 1
ATOM 6103 C C . ALA B 1 236 ? -8.953 49.188 -22.781 1 87.69 236 ALA B C 1
ATOM 6105 O O . ALA B 1 236 ? -8.508 50.312 -22.578 1 87.69 236 ALA B O 1
ATOM 6106 N N . GLY B 1 237 ? -10.18 49 -22.953 1 82.19 237 GLY B N 1
ATOM 6107 C CA . GLY B 1 237 ? -11.133 50.094 -23 1 82.19 237 GLY B CA 1
ATOM 6108 C C . GLY B 1 237 ? -11.711 50.438 -21.641 1 82.19 237 GLY B C 1
ATOM 6109 O O . GLY B 1 237 ? -12.602 51.281 -21.531 1 82.19 237 GLY B O 1
ATOM 6110 N N . SER B 1 238 ? -11.203 50 -20.594 1 89.19 238 SER B N 1
ATOM 6111 C CA . SER B 1 238 ? -11.75 50.25 -19.266 1 89.19 238 SER B CA 1
ATOM 6112 C C . SER B 1 238 ? -11.352 51.625 -18.75 1 89.19 238 SER B C 1
ATOM 6114 O O . SER B 1 238 ? -10.234 52.094 -18.984 1 89.19 238 SER B O 1
ATOM 6116 N N . PRO B 1 239 ? -12.25 52.281 -18.094 1 88.06 239 PRO B N 1
ATOM 6117 C CA . PRO B 1 239 ? -11.93 53.562 -17.5 1 88.06 239 PRO B CA 1
ATOM 6118 C C . PRO B 1 239 ? -10.906 53.469 -16.375 1 88.06 239 PRO B C 1
ATOM 6120 O O . PRO B 1 239 ? -10.352 54.5 -15.945 1 88.06 239 PRO B O 1
ATOM 6123 N N . PHE B 1 240 ? -10.672 52.281 -15.961 1 88.81 240 PHE B N 1
ATOM 6124 C CA . PHE B 1 240 ? -9.742 52.125 -14.844 1 88.81 240 PHE B CA 1
ATOM 6125 C C . PHE B 1 240 ? -8.305 52.031 -15.344 1 88.81 240 PHE B C 1
ATOM 6127 O O . PHE B 1 240 ? -7.363 52.156 -14.562 1 88.81 240 PHE B O 1
ATOM 6134 N N . VAL B 1 241 ? -8.203 51.781 -16.562 1 91 241 VAL B N 1
ATOM 6135 C CA . VAL B 1 241 ? -6.859 51.75 -17.125 1 91 241 VAL B CA 1
ATOM 6136 C C . VAL B 1 241 ? -6.207 53.125 -17.062 1 91 241 VAL B C 1
ATOM 6138 O O . VAL B 1 241 ? -6.805 54.125 -17.453 1 91 241 VAL B O 1
ATOM 6141 N N . GLY B 1 242 ? -4.992 53.156 -16.531 1 87.31 242 GLY B N 1
ATOM 6142 C CA . GLY B 1 242 ? -4.293 54.438 -16.406 1 87.31 242 GLY B CA 1
ATOM 6143 C C . GLY B 1 242 ? -4.477 55.062 -15.039 1 87.31 242 GLY B C 1
ATOM 6144 O O . GLY B 1 242 ? -3.811 56.062 -14.711 1 87.31 242 GLY B O 1
ATOM 6145 N N . VAL B 1 243 ? -5.422 54.562 -14.32 1 87.5 243 VAL B N 1
ATOM 6146 C CA . VAL B 1 243 ? -5.688 55.062 -12.984 1 87.5 243 VAL B CA 1
ATOM 6147 C C . VAL B 1 243 ? -4.719 54.438 -11.984 1 87.5 243 VAL B C 1
ATOM 6149 O O . VAL B 1 243 ? -4.336 53.281 -12.125 1 87.5 243 VAL B O 1
ATOM 6152 N N . ARG B 1 244 ? -4.266 55.312 -11.164 1 88.88 244 ARG B N 1
ATOM 6153 C CA . ARG B 1 244 ? -3.41 54.781 -10.109 1 88.88 244 ARG B CA 1
ATOM 6154 C C . ARG B 1 244 ? -4.211 53.938 -9.125 1 88.88 244 ARG B C 1
ATOM 6156 O O . ARG B 1 244 ? -5.363 54.25 -8.828 1 88.88 244 ARG B O 1
ATOM 6163 N N . ARG B 1 245 ? -3.619 52.906 -8.578 1 83.81 245 ARG B N 1
ATOM 6164 C CA . ARG B 1 245 ? -4.266 52 -7.656 1 83.81 245 ARG B CA 1
ATOM 6165 C C . ARG B 1 245 ? -4.871 52.719 -6.473 1 83.81 245 ARG B C 1
ATOM 6167 O O . ARG B 1 245 ? -5.977 52.406 -6.027 1 83.81 245 ARG B O 1
ATOM 6174 N N . GLY B 1 246 ? -4.125 53.719 -5.992 1 80.5 246 GLY B N 1
ATOM 6175 C CA . GLY B 1 246 ? -4.594 54.469 -4.844 1 80.5 246 GLY B CA 1
ATOM 6176 C C . GLY B 1 246 ? -5.859 55.25 -5.125 1 80.5 246 GLY B C 1
ATOM 6177 O O . GLY B 1 246 ? -6.605 55.594 -4.203 1 80.5 246 GLY B O 1
ATOM 6178 N N . GLU B 1 247 ? -6.09 55.531 -6.379 1 82 247 GLU B N 1
ATOM 6179 C CA . GLU B 1 247 ? -7.234 56.344 -6.766 1 82 247 GLU B CA 1
ATOM 6180 C C . GLU B 1 247 ? -8.43 55.469 -7.145 1 82 247 GLU B C 1
ATOM 6182 O O . GLU B 1 247 ? -9.523 56 -7.383 1 82 247 GLU B O 1
ATOM 6187 N N . LEU B 1 248 ? -8.125 54.219 -7.148 1 80.81 248 LEU B N 1
ATOM 6188 C CA . LEU B 1 248 ? -9.219 53.312 -7.488 1 80.81 248 LEU B CA 1
ATOM 6189 C C . LEU B 1 248 ? -10.211 53.219 -6.336 1 80.81 248 LEU B C 1
ATOM 6191 O O . LEU B 1 248 ? -9.844 52.812 -5.227 1 80.81 248 LEU B O 1
ATOM 6195 N N . ASP B 1 249 ? -11.367 53.75 -6.43 1 73.38 249 ASP B N 1
ATOM 6196 C CA . ASP B 1 249 ? -12.406 53.75 -5.41 1 73.38 249 ASP B CA 1
ATOM 6197 C C . ASP B 1 249 ? -13.703 53.156 -5.969 1 73.38 249 ASP B C 1
ATOM 6199 O O . ASP B 1 249 ? -14.25 53.656 -6.953 1 73.38 249 ASP B O 1
ATOM 6203 N N . LEU B 1 250 ? -14.062 52.062 -5.398 1 77.31 250 LEU B N 1
ATOM 6204 C CA . LEU B 1 250 ? -15.312 51.438 -5.809 1 77.31 250 LEU B CA 1
ATOM 6205 C C . LEU B 1 250 ? -16.453 51.844 -4.879 1 77.31 250 LEU B C 1
ATOM 6207 O O . LEU B 1 250 ? -17.484 51.156 -4.816 1 77.31 250 LEU B O 1
ATOM 6211 N N . SER B 1 251 ? -16.281 52.812 -4.184 1 71.38 251 SER B N 1
ATOM 6212 C CA . SER B 1 251 ? -17.281 53.281 -3.209 1 71.38 251 SER B CA 1
ATOM 6213 C C . SER B 1 251 ? -18.594 53.656 -3.887 1 71.38 251 SER B C 1
ATOM 6215 O O . SER B 1 251 ? -19.656 53.562 -3.27 1 71.38 251 SER B O 1
ATOM 6217 N N . ASP B 1 252 ? -18.469 54.031 -5.141 1 70.94 252 ASP B N 1
ATOM 6218 C CA . ASP B 1 252 ? -19.672 54.438 -5.871 1 70.94 252 ASP B CA 1
ATOM 6219 C C . ASP B 1 252 ? -20.562 53.219 -6.172 1 70.94 252 ASP B C 1
ATOM 6221 O O . ASP B 1 252 ? -21.703 53.375 -6.605 1 70.94 252 ASP B O 1
ATOM 6225 N N . HIS B 1 253 ? -20 52.125 -5.969 1 75.06 253 HIS B N 1
ATOM 6226 C CA . HIS B 1 253 ? -20.75 50.906 -6.219 1 75.06 253 HIS B CA 1
ATOM 6227 C C . HIS B 1 253 ? -21.109 50.188 -4.914 1 75.06 253 HIS B C 1
ATOM 6229 O O . HIS B 1 253 ? -20.266 49.531 -4.312 1 75.06 253 HIS B O 1
ATOM 6235 N N . ALA B 1 254 ? -22.297 50.406 -4.449 1 70.75 254 ALA B N 1
ATOM 6236 C CA . ALA B 1 254 ? -22.781 49.938 -3.162 1 70.75 254 ALA B CA 1
ATOM 6237 C C . ALA B 1 254 ? -22.594 48.406 -3.043 1 70.75 254 ALA B C 1
ATOM 6239 O O . ALA B 1 254 ? -22.906 47.656 -3.977 1 70.75 254 ALA B O 1
ATOM 6240 N N . GLY B 1 255 ? -21.922 47.969 -2.066 1 72.81 255 GLY B N 1
ATOM 6241 C CA . GLY B 1 255 ? -21.828 46.562 -1.707 1 72.81 255 GLY B CA 1
ATOM 6242 C C . GLY B 1 255 ? -20.562 45.906 -2.203 1 72.81 255 GLY B C 1
ATOM 6243 O O . GLY B 1 255 ? -20.297 44.75 -1.905 1 72.81 255 GLY B O 1
ATOM 6244 N N . LEU B 1 256 ? -19.828 46.75 -3.035 1 80.44 256 LEU B N 1
ATOM 6245 C CA . LEU B 1 256 ? -18.625 46.125 -3.568 1 80.44 256 LEU B CA 1
ATOM 6246 C C . LEU B 1 256 ? -17.406 46.531 -2.74 1 80.44 256 LEU B C 1
ATOM 6248 O O . LEU B 1 256 ? -17.297 47.656 -2.279 1 80.44 256 LEU B O 1
ATOM 6252 N N . GLU B 1 257 ? -16.578 45.562 -2.438 1 78.06 257 GLU B N 1
ATOM 6253 C CA . GLU B 1 257 ? -15.32 45.781 -1.722 1 78.06 257 GLU B CA 1
ATOM 6254 C C . GLU B 1 257 ? -14.125 45.344 -2.562 1 78.06 257 GLU B C 1
ATOM 6256 O O . GLU B 1 257 ? -14.07 44.219 -3.055 1 78.06 257 GLU B O 1
ATOM 6261 N N . LEU B 1 258 ? -13.305 46.375 -2.812 1 80.56 258 LEU B N 1
ATOM 6262 C CA . LEU B 1 258 ? -12.062 46.031 -3.506 1 80.56 258 LEU B CA 1
ATOM 6263 C C . LEU B 1 258 ? -11.102 45.312 -2.576 1 80.56 258 LEU B C 1
ATOM 6265 O O . LEU B 1 258 ? -10.633 45.875 -1.589 1 80.56 258 LEU B O 1
ATOM 6269 N N . VAL B 1 259 ? -10.852 44.094 -2.852 1 74.38 259 VAL B N 1
ATOM 6270 C CA . VAL B 1 259 ? -9.969 43.281 -2.023 1 74.38 259 VAL B CA 1
ATOM 6271 C C . VAL B 1 259 ? -8.516 43.531 -2.398 1 74.38 259 VAL B C 1
ATOM 6273 O O . VAL B 1 259 ? -7.645 43.625 -1.525 1 74.38 259 VAL B O 1
ATOM 6276 N N . GLY B 1 260 ? -8.258 43.594 -3.688 1 77.19 260 GLY B N 1
ATOM 6277 C CA . GLY B 1 260 ? -6.895 43.875 -4.129 1 77.19 260 GLY B CA 1
ATOM 6278 C C . GLY B 1 260 ? -6.746 43.875 -5.637 1 77.19 260 GLY B C 1
ATOM 6279 O O . GLY B 1 260 ? -7.738 43.781 -6.367 1 77.19 260 GLY B O 1
ATOM 6280 N N . VAL B 1 261 ? -5.555 44.25 -6.055 1 79.06 261 VAL B N 1
ATOM 6281 C CA . VAL B 1 261 ? -5.215 44.281 -7.473 1 79.06 261 VAL B CA 1
ATOM 6282 C C . VAL B 1 261 ? -4.016 43.375 -7.738 1 79.06 261 VAL B C 1
ATOM 6284 O O . VAL B 1 261 ? -3.086 43.312 -6.93 1 79.06 261 VAL B O 1
ATOM 6287 N N . GLN B 1 262 ? -4.191 42.562 -8.672 1 78.25 262 GLN B N 1
ATOM 6288 C CA . GLN B 1 262 ? -3.078 41.719 -9.109 1 78.25 262 GLN B CA 1
ATOM 6289 C C . GLN B 1 262 ? -2.564 42.156 -10.477 1 78.25 262 GLN B C 1
ATOM 6291 O O . GLN B 1 262 ? -3.316 42.188 -11.453 1 78.25 262 GLN B O 1
ATOM 6296 N N . ALA B 1 263 ? -1.322 42.656 -10.531 1 77.25 263 ALA B N 1
ATOM 6297 C CA . ALA B 1 263 ? -0.671 43.062 -11.766 1 77.25 263 ALA B CA 1
ATOM 6298 C C . ALA B 1 263 ? 0.405 42.062 -12.18 1 77.25 263 ALA B C 1
ATOM 6300 O O . ALA B 1 263 ? 1.543 42.156 -11.711 1 77.25 263 ALA B O 1
ATOM 6301 N N . GLY B 1 264 ? 0.037 41.156 -12.992 1 64.5 264 GLY B N 1
ATOM 6302 C CA . GLY B 1 264 ? 0.99 40.125 -13.352 1 64.5 264 GLY B CA 1
ATOM 6303 C C . GLY B 1 264 ? 1.324 39.188 -12.195 1 64.5 264 GLY B C 1
ATOM 6304 O O . GLY B 1 264 ? 0.438 38.531 -11.641 1 64.5 264 GLY B O 1
ATOM 6305 N N . GLU B 1 265 ? 2.631 39.219 -11.883 1 63.12 265 GLU B N 1
ATOM 6306 C CA . GLU B 1 265 ? 3.109 38.375 -10.797 1 63.12 265 GLU B CA 1
ATOM 6307 C C . GLU B 1 265 ? 3.061 39.125 -9.461 1 63.12 265 GLU B C 1
ATOM 6309 O O . GLU B 1 265 ? 3.176 38.5 -8.398 1 63.12 265 GLU B O 1
ATOM 6314 N N . LEU B 1 266 ? 2.828 40.406 -9.602 1 63.56 266 LEU B N 1
ATOM 6315 C CA . LEU B 1 266 ? 2.842 41.219 -8.391 1 63.56 266 LEU B CA 1
ATOM 6316 C C . LEU B 1 266 ? 1.473 41.219 -7.719 1 63.56 266 LEU B C 1
ATOM 6318 O O . LEU B 1 266 ? 0.449 41.375 -8.383 1 63.56 266 LEU B O 1
ATOM 6322 N N . VAL B 1 267 ? 1.492 40.812 -6.449 1 65.12 267 VAL B N 1
ATOM 6323 C CA . VAL B 1 267 ? 0.275 40.875 -5.648 1 65.12 267 VAL B CA 1
ATOM 6324 C C . VAL B 1 267 ? 0.226 42.156 -4.859 1 65.12 267 VAL B C 1
ATOM 6326 O O . VAL B 1 267 ? 1.166 42.5 -4.133 1 65.12 267 VAL B O 1
ATOM 6329 N N . ASP B 1 268 ? -0.879 43 -5.062 1 65.31 268 ASP B N 1
ATOM 6330 C CA . ASP B 1 268 ? -1.178 44.25 -4.371 1 65.31 268 ASP B CA 1
ATOM 6331 C C . ASP B 1 268 ? -0.063 45.281 -4.578 1 65.31 268 ASP B C 1
ATOM 6333 O O . ASP B 1 268 ? 0.61 45.688 -3.625 1 65.31 268 ASP B O 1
ATOM 6337 N N . PRO B 1 269 ? 0.132 45.625 -5.852 1 69.62 269 PRO B N 1
ATOM 6338 C CA . PRO B 1 269 ? 1.16 46.625 -6.145 1 69.62 269 PRO B CA 1
ATOM 6339 C C . PRO B 1 269 ? 0.98 47.906 -5.34 1 69.62 269 PRO B C 1
ATOM 6341 O O . PRO B 1 269 ? -0.054 48.094 -4.691 1 69.62 269 PRO B O 1
ATOM 6344 N N . SER B 1 270 ? 2.094 48.688 -5.289 1 75.25 270 SER B N 1
ATOM 6345 C CA . SER B 1 270 ? 2.105 49.938 -4.527 1 75.25 270 SER B CA 1
ATOM 6346 C C . SER B 1 270 ? 0.972 50.875 -4.965 1 75.25 270 SER B C 1
ATOM 6348 O O . SER B 1 270 ? 0.431 50.719 -6.062 1 75.25 270 SER B O 1
ATOM 6350 N N . LEU B 1 271 ? 0.501 51.688 -4.113 1 78.38 271 LEU B N 1
ATOM 6351 C CA . LEU B 1 271 ? -0.598 52.625 -4.367 1 78.38 271 LEU B CA 1
ATOM 6352 C C . LEU B 1 271 ? -0.29 53.5 -5.566 1 78.38 271 LEU B C 1
ATOM 6354 O O . LEU B 1 271 ? -1.205 54.031 -6.211 1 78.38 271 LEU B O 1
ATOM 6358 N N . ASP B 1 272 ? 1.012 53.531 -5.938 1 79.06 272 ASP B N 1
ATOM 6359 C CA . ASP B 1 272 ? 1.4 54.406 -7.043 1 79.06 272 ASP B CA 1
ATOM 6360 C C . ASP B 1 272 ? 1.407 53.656 -8.367 1 79.06 272 ASP B C 1
ATOM 6362 O O . ASP B 1 272 ? 1.635 54.219 -9.43 1 79.06 272 ASP B O 1
ATOM 6366 N N . HIS B 1 273 ? 1.001 52.406 -8.242 1 84.56 273 HIS B N 1
ATOM 6367 C CA . HIS B 1 273 ? 1.008 51.625 -9.461 1 84.56 273 HIS B CA 1
ATOM 6368 C C . HIS B 1 273 ? -0.137 52 -10.391 1 84.56 273 HIS B C 1
ATOM 6370 O O . HIS B 1 273 ? -1.278 52.156 -9.945 1 84.56 273 HIS B O 1
ATOM 6376 N N . VAL B 1 274 ? 0.255 52.281 -11.664 1 88.19 274 VAL B N 1
ATOM 6377 C CA . VAL B 1 274 ? -0.749 52.625 -12.664 1 88.19 274 VAL B CA 1
ATOM 6378 C C . VAL B 1 274 ? -1.327 51.344 -13.266 1 88.19 274 VAL B C 1
ATOM 6380 O O . VAL B 1 274 ? -0.584 50.5 -13.758 1 88.19 274 VAL B O 1
ATOM 6383 N N . LEU B 1 275 ? -2.598 51.219 -13.148 1 88.56 275 LEU B N 1
ATOM 6384 C CA . LEU B 1 275 ? -3.287 50.031 -13.641 1 88.56 275 LEU B CA 1
ATOM 6385 C C . LEU B 1 275 ? -3.227 49.969 -15.164 1 88.56 275 LEU B C 1
ATOM 6387 O O . LEU B 1 275 ? -3.336 50.969 -15.844 1 88.56 275 LEU B O 1
ATOM 6391 N N . GLY B 1 276 ? -2.867 48.781 -15.609 1 86.06 276 GLY B N 1
ATOM 6392 C CA . GLY B 1 276 ? -2.824 48.531 -17.047 1 86.06 276 GLY B CA 1
ATOM 6393 C C . GLY B 1 276 ? -3.809 47.469 -17.5 1 86.06 276 GLY B C 1
ATOM 6394 O O . GLY B 1 276 ? -4.441 46.812 -16.672 1 86.06 276 GLY B O 1
ATOM 6395 N N . ALA B 1 277 ? -3.893 47.5 -18.891 1 86.81 277 ALA B N 1
ATOM 6396 C CA . ALA B 1 277 ? -4.707 46.438 -19.469 1 86.81 277 ALA B CA 1
ATOM 6397 C C . ALA B 1 277 ? -4.145 45.062 -19.125 1 86.81 277 ALA B C 1
ATOM 6399 O O . ALA B 1 277 ? -2.936 44.844 -19.219 1 86.81 277 ALA B O 1
ATOM 6400 N N . GLY B 1 278 ? -5.059 44.219 -18.562 1 82.75 278 GLY B N 1
ATOM 6401 C CA . GLY B 1 278 ? -4.645 42.875 -18.203 1 82.75 278 GLY B CA 1
ATOM 6402 C C . GLY B 1 278 ? -4.559 42.656 -16.703 1 82.75 278 GLY B C 1
ATOM 6403 O O . GLY B 1 278 ? -4.535 41.531 -16.234 1 82.75 278 GLY B O 1
ATOM 6404 N N . ASP B 1 279 ? -4.535 43.812 -16.016 1 83.75 279 ASP B N 1
ATOM 6405 C CA . ASP B 1 279 ? -4.52 43.688 -14.562 1 83.75 279 ASP B CA 1
ATOM 6406 C C . ASP B 1 279 ? -5.852 43.156 -14.047 1 83.75 279 ASP B C 1
ATOM 6408 O O . ASP B 1 279 ? -6.887 43.312 -14.695 1 83.75 279 ASP B O 1
ATOM 6412 N N . VAL B 1 280 ? -5.699 42.469 -12.914 1 84.12 280 VAL B N 1
ATOM 6413 C CA . VAL B 1 280 ? -6.898 41.812 -12.383 1 84.12 280 VAL B CA 1
ATOM 6414 C C . VAL B 1 280 ? -7.32 42.5 -11.078 1 84.12 280 VAL B C 1
ATOM 6416 O O . VAL B 1 280 ? -6.496 42.719 -10.188 1 84.12 280 VAL B O 1
ATOM 6419 N N . LEU B 1 281 ? -8.602 42.875 -11.07 1 83.81 281 LEU B N 1
ATOM 6420 C CA . LEU B 1 281 ? -9.203 43.406 -9.844 1 83.81 281 LEU B CA 1
ATOM 6421 C C . LEU B 1 281 ? -9.938 42.281 -9.094 1 83.81 281 LEU B C 1
ATOM 6423 O O . LEU B 1 281 ? -10.742 41.562 -9.68 1 83.81 281 LEU B O 1
ATOM 6427 N N . VAL B 1 282 ? -9.547 42.125 -7.887 1 80.62 282 VAL B N 1
ATOM 6428 C CA . VAL B 1 282 ? -10.266 41.188 -7.031 1 80.62 282 VAL B CA 1
ATOM 6429 C C . VAL B 1 282 ? -11.297 41.938 -6.195 1 80.62 282 VAL B C 1
ATOM 6431 O O . VAL B 1 282 ? -10.953 42.844 -5.422 1 80.62 282 VAL B O 1
ATOM 6434 N N . VAL B 1 283 ? -12.531 41.562 -6.457 1 79.94 283 VAL B N 1
ATOM 6435 C CA . VAL B 1 283 ? -13.625 42.312 -5.828 1 79.94 283 VAL B CA 1
ATOM 6436 C C . VAL B 1 283 ? -14.57 41.344 -5.125 1 79.94 283 VAL B C 1
ATOM 6438 O O . VAL B 1 283 ? -14.789 40.219 -5.609 1 79.94 283 VAL B O 1
ATOM 6441 N N . ARG B 1 284 ? -14.961 41.719 -3.949 1 76.94 284 ARG B N 1
ATOM 6442 C CA . ARG B 1 284 ? -15.953 40.969 -3.201 1 76.94 284 ARG B CA 1
ATOM 6443 C C . ARG B 1 284 ? -17.297 41.688 -3.174 1 76.94 284 ARG B C 1
ATOM 6445 O O . ARG B 1 284 ? -17.344 42.906 -3.035 1 76.94 284 ARG B O 1
ATOM 6452 N N . GLY B 1 285 ? -18.391 41 -3.441 1 73.25 285 GLY B N 1
ATOM 6453 C CA . GLY B 1 285 ? -19.719 41.594 -3.404 1 73.25 285 GLY B CA 1
ATOM 6454 C C . GLY B 1 285 ? -20.781 40.719 -4.055 1 73.25 285 GLY B C 1
ATOM 6455 O O . GLY B 1 285 ? -20.484 39.625 -4.52 1 73.25 285 GLY B O 1
ATOM 6456 N N . PRO B 1 286 ? -21.969 41.125 -3.895 1 72.62 286 PRO B N 1
ATOM 6457 C CA . PRO B 1 286 ? -23.047 40.375 -4.52 1 72.62 286 PRO B CA 1
ATOM 6458 C C . PRO B 1 286 ? -22.938 40.344 -6.043 1 72.62 286 PRO B C 1
ATOM 6460 O O . PRO B 1 286 ? -22.422 41.281 -6.648 1 72.62 286 PRO B O 1
ATOM 6463 N N . SER B 1 287 ? -23.469 39.281 -6.586 1 76.44 287 SER B N 1
ATOM 6464 C CA . SER B 1 287 ? -23.359 39.031 -8.016 1 76.44 287 SER B CA 1
ATOM 6465 C C . SER B 1 287 ? -23.969 40.156 -8.836 1 76.44 287 SER B C 1
ATOM 6467 O O . SER B 1 287 ? -23.453 40.5 -9.906 1 76.44 287 SER B O 1
ATOM 6469 N N . ASP B 1 288 ? -25.031 40.719 -8.328 1 78.69 288 ASP B N 1
ATOM 6470 C CA . ASP B 1 288 ? -25.719 41.75 -9.07 1 78.69 288 ASP B CA 1
ATOM 6471 C C . ASP B 1 288 ? -24.859 43 -9.188 1 78.69 288 ASP B C 1
ATOM 6473 O O . ASP B 1 288 ? -24.781 43.625 -10.25 1 78.69 288 ASP B O 1
ATOM 6477 N N . ALA B 1 289 ? -24.25 43.312 -8.141 1 81.31 289 ALA B N 1
ATOM 6478 C CA . ALA B 1 289 ? -23.391 44.5 -8.141 1 81.31 289 ALA B CA 1
ATOM 6479 C C . ALA B 1 289 ? -22.156 44.281 -9.023 1 81.31 289 ALA B C 1
ATOM 6481 O O . ALA B 1 289 ? -21.703 45.219 -9.688 1 81.31 289 ALA B O 1
ATOM 6482 N N . ILE B 1 290 ? -21.719 43.156 -9.086 1 82.44 290 ILE B N 1
ATOM 6483 C CA . ILE B 1 290 ? -20.547 42.844 -9.891 1 82.44 290 ILE B CA 1
ATOM 6484 C C . ILE B 1 290 ? -20.891 42.938 -11.375 1 82.44 290 ILE B C 1
ATOM 6486 O O . ILE B 1 290 ? -20.109 43.5 -12.156 1 82.44 290 ILE B O 1
ATOM 6490 N N . SER B 1 291 ? -22.031 42.438 -11.641 1 82.62 291 SER B N 1
ATOM 6491 C CA . SER B 1 291 ? -22.453 42.5 -13.039 1 82.62 291 SER B CA 1
ATOM 6492 C C . SER B 1 291 ? -22.562 43.938 -13.508 1 82.62 291 SER B C 1
ATOM 6494 O O . SER B 1 291 ? -22.188 44.25 -14.641 1 82.62 291 SER B O 1
ATOM 6496 N N . ARG B 1 292 ? -23.016 44.781 -12.695 1 85.19 292 ARG B N 1
ATOM 6497 C CA . ARG B 1 292 ? -23.141 46.188 -13.031 1 85.19 292 ARG B CA 1
ATOM 6498 C C . ARG B 1 292 ? -21.766 46.844 -13.234 1 85.19 292 ARG B C 1
ATOM 6500 O O . ARG B 1 292 ? -21.578 47.625 -14.164 1 85.19 292 ARG B O 1
ATOM 6507 N N . LEU B 1 293 ? -20.906 46.438 -12.438 1 86.88 293 LEU B N 1
ATOM 6508 C CA . LEU B 1 293 ? -19.562 46.969 -12.531 1 86.88 293 LEU B CA 1
ATOM 6509 C C . LEU B 1 293 ? -18.875 46.5 -13.82 1 86.88 293 LEU B C 1
ATOM 6511 O O . LEU B 1 293 ? -18.188 47.281 -14.477 1 86.88 293 LEU B O 1
ATOM 6515 N N . VAL B 1 294 ? -19.016 45.281 -14.109 1 86 294 VAL B N 1
ATOM 6516 C CA . VAL B 1 294 ? -18.406 44.719 -15.297 1 86 294 VAL B CA 1
ATOM 6517 C C . VAL B 1 294 ? -18.891 45.438 -16.547 1 86 294 VAL B C 1
ATOM 6519 O O . VAL B 1 294 ? -18.094 45.75 -17.438 1 86 294 VAL B O 1
ATOM 6522 N N . LEU B 1 295 ? -20.156 45.719 -16.516 1 82.44 295 LEU B N 1
ATOM 6523 C CA . LEU B 1 295 ? -20.734 46.406 -17.672 1 82.44 295 LEU B CA 1
ATOM 6524 C C . LEU B 1 295 ? -20.297 47.875 -17.719 1 82.44 295 LEU B C 1
ATOM 6526 O O . LEU B 1 295 ? -19.953 48.375 -18.781 1 82.44 295 LEU B O 1
ATOM 6530 N N . HIS B 1 296 ? -20.25 48.5 -16.594 1 84.56 296 HIS B N 1
ATOM 6531 C CA . HIS B 1 296 ? -19.938 49.906 -16.531 1 84.56 296 HIS B CA 1
ATOM 6532 C C . HIS B 1 296 ? -18.453 50.156 -16.781 1 84.56 296 HIS B C 1
ATOM 6534 O O . HIS B 1 296 ? -18.078 51.156 -17.406 1 84.56 296 HIS B O 1
ATOM 6540 N N . ALA B 1 297 ? -17.656 49.25 -16.344 1 87.75 297 ALA B N 1
ATOM 6541 C CA . ALA B 1 297 ? -16.219 49.5 -16.375 1 87.75 297 ALA B CA 1
ATOM 6542 C C . ALA B 1 297 ? -15.531 48.656 -17.422 1 87.75 297 ALA B C 1
ATOM 6544 O O . ALA B 1 297 ? -14.297 48.594 -17.484 1 87.75 297 ALA B O 1
ATOM 6545 N N . SER B 1 298 ? -16.266 47.938 -18.266 1 82.81 298 SER B N 1
ATOM 6546 C CA . SER B 1 298 ? -15.734 47.094 -19.344 1 82.81 298 SER B CA 1
ATOM 6547 C C . SER B 1 298 ? -14.711 46.125 -18.797 1 82.81 298 SER B C 1
ATOM 6549 O O . SER B 1 298 ? -13.57 46.094 -19.266 1 82.81 298 SER B O 1
ATOM 6551 N N . LEU B 1 299 ? -15.133 45.406 -17.859 1 85.12 299 LEU B N 1
ATOM 6552 C CA . LEU B 1 299 ? -14.281 44.375 -17.234 1 85.12 299 LEU B CA 1
ATOM 6553 C C . LEU B 1 299 ? -14.656 43 -17.719 1 85.12 299 LEU B C 1
ATOM 6555 O O . LEU B 1 299 ? -15.758 42.781 -18.234 1 85.12 299 LEU B O 1
ATOM 6559 N N . SER B 1 300 ? -13.688 42.094 -17.766 1 80.25 300 SER B N 1
ATOM 6560 C CA . SER B 1 300 ? -13.953 40.719 -18.062 1 80.25 300 SER B CA 1
ATOM 6561 C C . SER B 1 300 ? -13.844 39.844 -16.812 1 80.25 300 SER B C 1
ATOM 6563 O O . SER B 1 300 ? -12.953 40.031 -15.984 1 80.25 300 SER B O 1
ATOM 6565 N N . VAL B 1 301 ? -14.805 38.969 -16.672 1 72.19 301 VAL B N 1
ATOM 6566 C CA . VAL B 1 301 ? -14.828 38.094 -15.516 1 72.19 301 VAL B CA 1
ATOM 6567 C C . VAL B 1 301 ? -13.891 36.906 -15.742 1 72.19 301 VAL B C 1
ATOM 6569 O O . VAL B 1 301 ? -14.078 36.125 -16.688 1 72.19 301 VAL B O 1
ATOM 6572 N N . GLY B 1 302 ? -12.711 36.906 -15.078 1 60.62 302 GLY B N 1
ATOM 6573 C CA . GLY B 1 302 ? -11.805 35.781 -15.188 1 60.62 302 GLY B CA 1
ATOM 6574 C C . GLY B 1 302 ? -12.242 34.594 -14.367 1 60.62 302 GLY B C 1
ATOM 6575 O O . GLY B 1 302 ? -12.445 33.5 -14.906 1 60.62 302 GLY B O 1
ATOM 6576 N N . ALA B 1 303 ? -11.984 34.469 -13.109 1 58.09 303 ALA B N 1
ATOM 6577 C CA . ALA B 1 303 ? -12.352 33.375 -12.234 1 58.09 303 ALA B CA 1
ATOM 6578 C C . ALA B 1 303 ? -13.359 33.812 -11.172 1 58.09 303 ALA B C 1
ATOM 6580 O O . ALA B 1 303 ? -13.258 34.938 -10.656 1 58.09 303 ALA B O 1
ATOM 6581 N N . VAL B 1 304 ? -14.586 33.25 -11.219 1 53.97 304 VAL B N 1
ATOM 6582 C CA . VAL B 1 304 ? -15.648 33.531 -10.258 1 53.97 304 VAL B CA 1
ATOM 6583 C C . VAL B 1 304 ? -15.703 32.406 -9.227 1 53.97 304 VAL B C 1
ATOM 6585 O O . VAL B 1 304 ? -15.719 31.219 -9.586 1 53.97 304 VAL B O 1
ATOM 6588 N N . HIS B 1 305 ? -15.188 32.656 -8.023 1 55.47 305 HIS B N 1
ATOM 6589 C CA . HIS B 1 305 ? -15.703 31.766 -6.984 1 55.47 305 HIS B CA 1
ATOM 6590 C C . HIS B 1 305 ? -17.094 32.188 -6.527 1 55.47 305 HIS B C 1
ATOM 6592 O O . HIS B 1 305 ? -17.25 33.25 -5.895 1 55.47 305 HIS B O 1
ATOM 6598 N N . ARG B 1 306 ? -18.203 31.562 -7.227 1 49.06 306 ARG B N 1
ATOM 6599 C CA . ARG B 1 306 ? -19.578 31.797 -6.82 1 49.06 306 ARG B CA 1
ATOM 6600 C C . ARG B 1 306 ? -19.969 30.938 -5.629 1 49.06 306 ARG B C 1
ATOM 6602 O O . ARG B 1 306 ? -19.812 29.703 -5.672 1 49.06 306 ARG B O 1
ATOM 6609 N N . THR B 1 307 ? -19.828 31.453 -4.5 1 46.34 307 THR B N 1
ATOM 6610 C CA . THR B 1 307 ? -20.594 30.734 -3.484 1 46.34 307 THR B CA 1
ATOM 6611 C C . THR B 1 307 ? -22.078 30.734 -3.83 1 46.34 307 THR B C 1
ATOM 6613 O O . THR B 1 307 ? -22.703 31.797 -3.934 1 46.34 307 THR B O 1
ATOM 6616 N N . GLY B 1 308 ? -22.422 30.156 -4.82 1 41 308 GLY B N 1
ATOM 6617 C CA . GLY B 1 308 ? -23.828 30.172 -5.172 1 41 308 GLY B CA 1
ATOM 6618 C C . GLY B 1 308 ? -24.75 30.188 -3.961 1 41 308 GLY B C 1
ATOM 6619 O O . GLY B 1 308 ? -24.297 29.984 -2.832 1 41 308 GLY B O 1
ATOM 6620 N N . GLU B 1 309 ? -25.984 30.719 -4.176 1 39.31 309 GLU B N 1
ATOM 6621 C CA . GLU B 1 309 ? -27.062 30.75 -3.191 1 39.31 309 GLU B CA 1
ATOM 6622 C C . GLU B 1 309 ? -27.094 29.469 -2.369 1 39.31 309 GLU B C 1
ATOM 6624 O O . GLU B 1 309 ? -27.594 29.469 -1.242 1 39.31 309 GLU B O 1
ATOM 6629 N N . HIS B 1 310 ? -27 28.297 -2.957 1 36.97 310 HIS B N 1
ATOM 6630 C CA . HIS B 1 310 ? -27.141 27.078 -2.166 1 36.97 310 HIS B CA 1
ATOM 6631 C C . HIS B 1 310 ? -25.781 26.547 -1.752 1 36.97 310 HIS B C 1
ATOM 6633 O O . HIS B 1 310 ? -24.875 26.406 -2.584 1 36.97 310 HIS B O 1
ATOM 6639 N N . GLY B 1 311 ? -25.188 26.797 -0.619 1 40.69 311 GLY B N 1
ATOM 6640 C CA . GLY B 1 311 ? -24.109 26.328 0.234 1 40.69 311 GLY B CA 1
ATOM 6641 C C . GLY B 1 311 ? -23.234 25.297 -0.44 1 40.69 311 GLY B C 1
ATOM 6642 O O . GLY B 1 311 ? -22.234 24.859 0.138 1 40.69 311 GLY B O 1
ATOM 6643 N N . ASP B 1 312 ? -23.656 24.531 -1.423 1 45 312 ASP B N 1
ATOM 6644 C CA . ASP B 1 312 ? -23.078 23.312 -1.974 1 45 312 ASP B CA 1
ATOM 6645 C C . ASP B 1 312 ? -22.016 23.641 -3.023 1 45 312 ASP B C 1
ATOM 6647 O O . ASP B 1 312 ? -21.438 22.734 -3.621 1 45 312 ASP B O 1
ATOM 6651 N N . ALA B 1 313 ? -21.672 24.891 -3.238 1 51.44 313 ALA B N 1
ATOM 6652 C CA . ALA B 1 313 ? -20.984 25.297 -4.461 1 51.44 313 ALA B CA 1
ATOM 6653 C C . ALA B 1 313 ? -19.469 25.281 -4.27 1 51.44 313 ALA B C 1
ATOM 6655 O O . ALA B 1 313 ? -18.719 25.562 -5.199 1 51.44 313 ALA B O 1
ATOM 6656 N N . LEU B 1 314 ? -19.047 25.031 -3.125 1 56.25 314 LEU B N 1
ATOM 6657 C CA . LEU B 1 314 ? -17.594 25.141 -2.996 1 56.25 314 LEU B CA 1
ATOM 6658 C C . LEU B 1 314 ? -16.891 23.984 -3.697 1 56.25 314 LEU B C 1
ATOM 6660 O O . LEU B 1 314 ? -15.734 24.094 -4.105 1 56.25 314 LEU B O 1
ATOM 6664 N N . PHE B 1 315 ? -17.703 23.016 -3.854 1 60.5 315 PHE B N 1
ATOM 6665 C CA . PHE B 1 315 ? -17.094 21.844 -4.457 1 60.5 315 PHE B CA 1
ATOM 6666 C C . PHE B 1 315 ? -17.766 21.5 -5.777 1 60.5 315 PHE B C 1
ATOM 6668 O O . PHE B 1 315 ? -18.984 21.531 -5.879 1 60.5 315 PHE B O 1
ATOM 6675 N N . SER B 1 316 ? -17.031 21.625 -6.789 1 61.59 316 SER B N 1
ATOM 6676 C CA . SER B 1 316 ? -17.516 21.156 -8.086 1 61.59 316 SER B CA 1
ATOM 6677 C C . SER B 1 316 ? -16.703 19.953 -8.57 1 61.59 316 SER B C 1
ATOM 6679 O O . SER B 1 316 ? -15.758 19.531 -7.902 1 61.59 316 SER B O 1
ATOM 6681 N N . ARG B 1 317 ? -17.188 19.453 -9.625 1 62.19 317 ARG B N 1
ATOM 6682 C CA . ARG B 1 317 ? -16.5 18.312 -10.227 1 62.19 317 ARG B CA 1
ATOM 6683 C C . ARG B 1 317 ? -15.086 18.688 -10.641 1 62.19 317 ARG B C 1
ATOM 6685 O O . ARG B 1 317 ? -14.188 17.828 -10.625 1 62.19 317 ARG B O 1
ATOM 6692 N N . GLU B 1 318 ? -14.93 19.875 -10.898 1 65.25 318 GLU B N 1
ATOM 6693 C CA . GLU B 1 318 ? -13.633 20.266 -11.438 1 65.25 318 GLU B CA 1
ATOM 6694 C C . GLU B 1 318 ? -12.805 21.016 -10.406 1 65.25 318 GLU B C 1
ATOM 6696 O O . GLU B 1 318 ? -11.578 20.953 -10.414 1 65.25 318 GLU B O 1
ATOM 6701 N N . LEU B 1 319 ? -13.578 21.703 -9.539 1 70.94 319 LEU B N 1
ATOM 6702 C CA . LEU B 1 319 ? -12.875 22.562 -8.594 1 70.94 319 LEU B CA 1
ATOM 6703 C C . LEU B 1 319 ? -13.148 22.141 -7.16 1 70.94 319 LEU B C 1
ATOM 6705 O O . LEU B 1 319 ? -14.25 21.672 -6.84 1 70.94 319 LEU B O 1
ATOM 6709 N N . GLY B 1 320 ? -12.062 22.109 -6.367 1 73.56 320 GLY B N 1
ATOM 6710 C CA . GLY B 1 320 ? -12.172 21.844 -4.941 1 73.56 320 GLY B CA 1
ATOM 6711 C C . GLY B 1 320 ? -11.531 22.906 -4.082 1 73.56 320 GLY B C 1
ATOM 6712 O O . GLY B 1 320 ? -10.875 23.828 -4.598 1 73.56 320 GLY B O 1
ATOM 6713 N N . VAL B 1 321 ? -11.883 22.922 -2.834 1 76.62 321 VAL B N 1
ATOM 6714 C CA . VAL B 1 321 ? -11.32 23.844 -1.858 1 76.62 321 VAL B CA 1
ATOM 6715 C C . VAL B 1 321 ? -10.625 23.062 -0.743 1 76.62 321 VAL B C 1
ATOM 6717 O O . VAL B 1 321 ? -11.125 22.031 -0.298 1 76.62 321 VAL B O 1
ATOM 6720 N N . VAL B 1 322 ? -9.406 23.453 -0.422 1 80.44 322 VAL B N 1
ATOM 6721 C CA . VAL B 1 322 ? -8.703 22.812 0.677 1 80.44 322 VAL B CA 1
ATOM 6722 C C . VAL B 1 322 ? -8.109 23.859 1.606 1 80.44 322 VAL B C 1
ATOM 6724 O O . VAL B 1 322 ? -7.77 24.969 1.166 1 80.44 322 VAL B O 1
ATOM 6727 N N . GLU B 1 323 ? -8.07 23.5 2.816 1 84.94 323 GLU B N 1
ATOM 6728 C CA . GLU B 1 323 ? -7.453 24.328 3.842 1 84.94 323 GLU B CA 1
ATOM 6729 C C . GLU B 1 323 ? -6.02 23.891 4.121 1 84.94 323 GLU B C 1
ATOM 6731 O O . GLU B 1 323 ? -5.77 22.719 4.398 1 84.94 323 GLU B O 1
ATOM 6736 N N . VAL B 1 324 ? -5.102 24.875 3.979 1 86 324 VAL B N 1
ATOM 6737 C CA . VAL B 1 324 ? -3.701 24.547 4.227 1 86 324 VAL B CA 1
ATOM 6738 C C . VAL B 1 324 ? -3.152 25.406 5.352 1 86 324 VAL B C 1
ATOM 6740 O O . VAL B 1 324 ? -3.613 26.531 5.551 1 86 324 VAL B O 1
ATOM 6743 N N . ILE B 1 325 ? -2.186 24.906 6.121 1 86 325 ILE B N 1
ATOM 6744 C CA . ILE B 1 325 ? -1.507 25.641 7.184 1 86 325 ILE B CA 1
ATOM 6745 C C . ILE B 1 325 ? -0.032 25.812 6.832 1 86 325 ILE B C 1
ATOM 6747 O O . ILE B 1 325 ? 0.598 24.891 6.297 1 86 325 ILE B O 1
ATOM 6751 N N . ILE B 1 326 ? 0.482 26.891 7.098 1 84.62 326 ILE B N 1
ATOM 6752 C CA . ILE B 1 326 ? 1.886 27.188 6.828 1 84.62 326 ILE B CA 1
ATOM 6753 C C . ILE B 1 326 ? 2.754 26.641 7.961 1 84.62 326 ILE B C 1
ATOM 6755 O O . ILE B 1 326 ? 2.717 27.156 9.078 1 84.62 326 ILE B O 1
ATOM 6759 N N . PRO B 1 327 ? 3.553 25.641 7.613 1 80.38 327 PRO B N 1
ATOM 6760 C CA . PRO B 1 327 ? 4.41 25.078 8.664 1 80.38 327 PRO B CA 1
ATOM 6761 C C . PRO B 1 327 ? 5.645 25.938 8.938 1 80.38 327 PRO B C 1
ATOM 6763 O O . PRO B 1 327 ? 5.922 26.875 8.195 1 80.38 327 PRO B O 1
ATOM 6766 N N . PRO B 1 328 ? 6.328 25.625 10.047 1 76.44 328 PRO B N 1
ATOM 6767 C CA . PRO B 1 328 ? 7.582 26.328 10.305 1 76.44 328 PRO B CA 1
ATOM 6768 C C . PRO B 1 328 ? 8.648 26.047 9.25 1 76.44 328 PRO B C 1
ATOM 6770 O O . PRO B 1 328 ? 8.75 24.922 8.758 1 76.44 328 PRO B O 1
ATOM 6773 N N . ARG B 1 329 ? 9.422 27 8.82 1 74.19 329 ARG B N 1
ATOM 6774 C CA . ARG B 1 329 ? 10.531 26.891 7.879 1 74.19 329 ARG B CA 1
ATOM 6775 C C . ARG B 1 329 ? 10.016 26.688 6.453 1 74.19 329 ARG B C 1
ATOM 6777 O O . ARG B 1 329 ? 10.656 26.016 5.645 1 74.19 329 ARG B O 1
ATOM 6784 N N . SER B 1 330 ? 8.789 27.031 6.273 1 78.75 330 SER B N 1
ATOM 6785 C CA . SER B 1 330 ? 8.266 27 4.914 1 78.75 330 SER B CA 1
ATOM 6786 C C . SER B 1 330 ? 8.844 28.141 4.078 1 78.75 330 SER B C 1
ATOM 6788 O O . SER B 1 330 ? 9.117 29.219 4.602 1 78.75 330 SER B O 1
ATOM 6790 N N . ARG B 1 331 ? 9.102 27.922 2.855 1 76.38 331 ARG B N 1
ATOM 6791 C CA . ARG B 1 331 ? 9.617 28.953 1.958 1 76.38 331 ARG B CA 1
ATOM 6792 C C . ARG B 1 331 ? 8.547 30 1.654 1 76.38 331 ARG B C 1
ATOM 6794 O O . ARG B 1 331 ? 8.859 31.078 1.161 1 76.38 331 ARG B O 1
ATOM 6801 N N . ILE B 1 332 ? 7.328 29.609 2.027 1 78.38 332 ILE B N 1
ATOM 6802 C CA . ILE B 1 332 ? 6.234 30.516 1.694 1 78.38 332 ILE B CA 1
ATOM 6803 C C . ILE B 1 332 ? 6.012 31.5 2.846 1 78.38 332 ILE B C 1
ATOM 6805 O O . ILE B 1 332 ? 5.277 32.469 2.699 1 78.38 332 ILE B O 1
ATOM 6809 N N . GLU B 1 333 ? 6.754 31.266 3.879 1 81.19 333 GLU B N 1
ATOM 6810 C CA . GLU B 1 333 ? 6.68 32.219 4.98 1 81.19 333 GLU B CA 1
ATOM 6811 C C . GLU B 1 333 ? 7.191 33.594 4.555 1 81.19 333 GLU B C 1
ATOM 6813 O O . GLU B 1 333 ? 8.242 33.688 3.924 1 81.19 333 GLU B O 1
ATOM 6818 N N . GLY B 1 334 ? 6.41 34.562 4.793 1 79.81 334 GLY B N 1
ATOM 6819 C CA . GLY B 1 334 ? 6.816 35.938 4.465 1 79.81 334 GLY B CA 1
ATOM 6820 C C . GLY B 1 334 ? 6.266 36.406 3.137 1 79.81 334 GLY B C 1
ATOM 6821 O O . GLY B 1 334 ? 6.383 37.594 2.803 1 79.81 334 GLY B O 1
ATOM 6822 N N . LEU B 1 335 ? 5.699 35.531 2.447 1 81.94 335 LEU B N 1
ATOM 6823 C CA . LEU B 1 335 ? 5.113 35.906 1.164 1 81.94 335 LEU B CA 1
ATOM 6824 C C . LEU B 1 335 ? 3.834 36.719 1.362 1 81.94 335 LEU B C 1
ATOM 6826 O O . LEU B 1 335 ? 3.018 36.375 2.227 1 81.94 335 LEU B O 1
ATOM 6830 N N . ARG B 1 336 ? 3.74 37.812 0.663 1 83.75 336 ARG B N 1
ATOM 6831 C CA . ARG B 1 336 ? 2.529 38.625 0.707 1 83.75 336 ARG B CA 1
ATOM 6832 C C . ARG B 1 336 ? 1.457 38.062 -0.219 1 83.75 336 ARG B C 1
ATOM 6834 O O . ARG B 1 336 ? 1.71 37.844 -1.403 1 83.75 336 ARG B O 1
ATOM 6841 N N . VAL B 1 337 ? 0.334 37.75 0.448 1 82.12 337 VAL B N 1
ATOM 6842 C CA . VAL B 1 337 ? -0.743 37.156 -0.344 1 82.12 337 VAL B CA 1
ATOM 6843 C C . VAL B 1 337 ? -2 38.031 -0.219 1 82.12 337 VAL B C 1
ATOM 6845 O O . VAL B 1 337 ? -2.174 38.75 0.768 1 82.12 337 VAL B O 1
ATOM 6848 N N . LEU B 1 338 ? -2.762 38.031 -1.308 1 78.44 338 LEU B N 1
ATOM 6849 C CA . LEU B 1 338 ? -4.051 38.688 -1.373 1 78.44 338 LEU B CA 1
ATOM 6850 C C . LEU B 1 338 ? -5.172 37.719 -1.677 1 78.44 338 LEU B C 1
ATOM 6852 O O . LEU B 1 338 ? -5.031 36.844 -2.553 1 78.44 338 LEU B O 1
ATOM 6856 N N . PRO B 1 339 ? -6.18 37.719 -0.716 1 77.12 339 PRO B N 1
ATOM 6857 C CA . PRO B 1 339 ? -7.332 36.906 -1.124 1 77.12 339 PRO B CA 1
ATOM 6858 C C . PRO B 1 339 ? -7.785 37.219 -2.551 1 77.12 339 PRO B C 1
ATOM 6860 O O . PRO B 1 339 ? -7.938 38.375 -2.924 1 77.12 339 PRO B O 1
ATOM 6863 N N . GLY B 1 340 ? -7.906 36.156 -3.326 1 73.94 340 GLY B N 1
ATOM 6864 C CA . GLY B 1 340 ? -8.242 36.344 -4.734 1 73.94 340 GLY B CA 1
ATOM 6865 C C . GLY B 1 340 ? -7.047 36.188 -5.652 1 73.94 340 GLY B C 1
ATOM 6866 O O . GLY B 1 340 ? -7.199 36.156 -6.875 1 73.94 340 GLY B O 1
ATOM 6867 N N . ALA B 1 341 ? -5.941 36.125 -5.031 1 75 341 ALA B N 1
ATOM 6868 C CA . ALA B 1 341 ? -4.727 35.969 -5.828 1 75 341 ALA B CA 1
ATOM 6869 C C . ALA B 1 341 ? -4.559 34.531 -6.312 1 75 341 ALA B C 1
ATOM 6871 O O . ALA B 1 341 ? -5.023 33.594 -5.664 1 75 341 ALA B O 1
ATOM 6872 N N . LEU B 1 342 ? -3.967 34.438 -7.477 1 75.88 342 LEU B N 1
ATOM 6873 C CA . LEU B 1 342 ? -3.635 33.156 -8.031 1 75.88 342 LEU B CA 1
ATOM 6874 C C . LEU B 1 342 ? -2.174 32.781 -7.77 1 75.88 342 LEU B C 1
ATOM 6876 O O . LEU B 1 342 ? -1.282 33.594 -8.016 1 75.88 342 LEU B O 1
ATOM 6880 N N . THR B 1 343 ? -1.967 31.672 -7.215 1 76.12 343 THR B N 1
ATOM 6881 C CA . THR B 1 343 ? -0.609 31.203 -6.973 1 76.12 343 THR B CA 1
ATOM 6882 C C . THR B 1 343 ? 0.02 30.688 -8.266 1 76.12 343 THR B C 1
ATOM 6884 O O . THR B 1 343 ? -0.682 30.438 -9.25 1 76.12 343 THR B O 1
ATOM 6887 N N . PRO B 1 344 ? 1.272 30.609 -8.219 1 70.19 344 PRO B N 1
ATOM 6888 C CA . PRO B 1 344 ? 1.943 30.094 -9.414 1 70.19 344 PRO B CA 1
ATOM 6889 C C . PRO B 1 344 ? 1.475 28.688 -9.797 1 70.19 344 PRO B C 1
ATOM 6891 O O . PRO B 1 344 ? 1.516 28.328 -10.969 1 70.19 344 PRO B O 1
ATOM 6894 N N . ASP B 1 345 ? 1.049 28 -8.844 1 74.12 345 ASP B N 1
ATOM 6895 C CA . ASP B 1 345 ? 0.605 26.641 -9.117 1 74.12 345 ASP B CA 1
ATOM 6896 C C . ASP B 1 345 ? -0.857 26.625 -9.555 1 74.12 345 ASP B C 1
ATOM 6898 O O . ASP B 1 345 ? -1.441 25.547 -9.727 1 74.12 345 ASP B O 1
ATOM 6902 N N . GLY B 1 346 ? -1.437 27.797 -9.734 1 72.06 346 GLY B N 1
ATOM 6903 C CA . GLY B 1 346 ? -2.791 27.891 -10.25 1 72.06 346 GLY B CA 1
ATOM 6904 C C . GLY B 1 346 ? -3.854 27.797 -9.172 1 72.06 346 GLY B C 1
ATOM 6905 O O . GLY B 1 346 ? -4.992 27.422 -9.445 1 72.06 346 GLY B O 1
ATOM 6906 N N . LEU B 1 347 ? -3.453 28.047 -7.996 1 81.81 347 LEU B N 1
ATOM 6907 C CA . LEU B 1 347 ? -4.426 28 -6.91 1 81.81 347 LEU B CA 1
ATOM 6908 C C . LEU B 1 347 ? -4.918 29.406 -6.559 1 81.81 347 LEU B C 1
ATOM 6910 O O . LEU B 1 347 ? -4.137 30.359 -6.566 1 81.81 347 LEU B O 1
ATOM 6914 N N . LEU B 1 348 ? -6.199 29.5 -6.363 1 78.44 348 LEU B N 1
ATOM 6915 C CA . LEU B 1 348 ? -6.82 30.75 -5.953 1 78.44 348 LEU B CA 1
ATOM 6916 C C . LEU B 1 348 ? -6.898 30.859 -4.434 1 78.44 348 LEU B C 1
ATOM 6918 O O . LEU B 1 348 ? -7.469 29.984 -3.781 1 78.44 348 LEU B O 1
ATOM 6922 N N . VAL B 1 349 ? -6.305 31.859 -3.924 1 84.19 349 VAL B N 1
ATOM 6923 C CA . VAL B 1 349 ? -6.391 32.094 -2.484 1 84.19 349 VAL B CA 1
ATOM 6924 C C . VAL B 1 349 ? -7.734 32.719 -2.139 1 84.19 349 VAL B C 1
ATOM 6926 O O . VAL B 1 349 ? -8.055 33.812 -2.617 1 84.19 349 VAL B O 1
ATOM 6929 N N . LEU B 1 350 ? -8.461 32.062 -1.323 1 78 350 LEU B N 1
ATOM 6930 C CA . LEU B 1 350 ? -9.789 32.562 -1.005 1 78 350 LEU B CA 1
ATOM 6931 C C . LEU B 1 350 ? -9.766 33.406 0.263 1 78 350 LEU B C 1
ATOM 6933 O O . LEU B 1 350 ? -10.445 34.438 0.341 1 78 350 LEU B O 1
ATOM 6937 N N . ALA B 1 351 ? -9.078 32.875 1.264 1 81.94 351 ALA B N 1
ATOM 6938 C CA . ALA B 1 351 ? -9.062 33.562 2.549 1 81.94 351 ALA B CA 1
ATOM 6939 C C . ALA B 1 351 ? -7.848 33.125 3.377 1 81.94 351 ALA B C 1
ATOM 6941 O O . ALA B 1 351 ? -7.273 32.062 3.156 1 81.94 351 ALA B O 1
ATOM 6942 N N . VAL B 1 352 ? -7.492 34 4.238 1 85 352 VAL B N 1
ATOM 6943 C CA . VAL B 1 352 ? -6.414 33.719 5.188 1 85 352 VAL B CA 1
ATOM 6944 C C . VAL B 1 352 ? -6.91 33.969 6.609 1 85 352 VAL B C 1
ATOM 6946 O O . VAL B 1 352 ? -7.605 34.938 6.879 1 85 352 VAL B O 1
ATOM 6949 N N . GLN B 1 353 ? -6.594 33 7.406 1 85.75 353 GLN B N 1
ATOM 6950 C CA . GLN B 1 353 ? -6.953 33.125 8.812 1 85.75 353 GLN B CA 1
ATOM 6951 C C . GLN B 1 353 ? -5.723 33.031 9.711 1 85.75 353 GLN B C 1
ATOM 6953 O O . GLN B 1 353 ? -4.832 32.219 9.453 1 85.75 353 GLN B O 1
ATOM 6958 N N . ARG B 1 354 ? -5.664 33.969 10.602 1 86.12 354 ARG B N 1
ATOM 6959 C CA . ARG B 1 354 ? -4.613 33.938 11.617 1 86.12 354 ARG B CA 1
ATOM 6960 C C . ARG B 1 354 ? -5.203 33.781 13.016 1 86.12 354 ARG B C 1
ATOM 6962 O O . ARG B 1 354 ? -5.996 34.594 13.461 1 86.12 354 ARG B O 1
ATOM 6969 N N . GLN B 1 355 ? -4.77 32.719 13.703 1 80.56 355 GLN B N 1
ATOM 6970 C CA . GLN B 1 355 ? -5.246 32.406 15.047 1 80.56 355 GLN B CA 1
ATOM 6971 C C . GLN B 1 355 ? -6.77 32.344 15.094 1 80.56 355 GLN B C 1
ATOM 6973 O O . GLN B 1 355 ? -7.395 32.906 15.984 1 80.56 355 GLN B O 1
ATOM 6978 N N . GLY B 1 356 ? -7.305 31.812 13.984 1 74.75 356 GLY B N 1
ATOM 6979 C CA . GLY B 1 356 ? -8.742 31.594 13.922 1 74.75 356 GLY B CA 1
ATOM 6980 C C . GLY B 1 356 ? -9.508 32.812 13.484 1 74.75 356 GLY B C 1
ATOM 6981 O O . GLY B 1 356 ? -10.742 32.781 13.398 1 74.75 356 GLY B O 1
ATOM 6982 N N . ARG B 1 357 ? -8.828 33.875 13.219 1 79.88 357 ARG B N 1
ATOM 6983 C CA . ARG B 1 357 ? -9.492 35.094 12.812 1 79.88 357 ARG B CA 1
ATOM 6984 C C . ARG B 1 357 ? -9.211 35.406 11.352 1 79.88 357 ARG B C 1
ATOM 6986 O O . ARG B 1 357 ? -8.07 35.312 10.891 1 79.88 357 ARG B O 1
ATOM 6993 N N . ASP B 1 358 ? -10.258 35.75 10.727 1 79.81 358 ASP B N 1
ATOM 6994 C CA . ASP B 1 358 ? -10.148 36.094 9.312 1 79.81 358 ASP B CA 1
ATOM 6995 C C . ASP B 1 358 ? -9.383 37.406 9.117 1 79.81 358 ASP B C 1
ATOM 6997 O O . ASP B 1 358 ? -9.617 38.375 9.828 1 79.81 358 ASP B O 1
ATOM 7001 N N . ARG B 1 359 ? -8.469 37.375 8.258 1 79.75 359 ARG B N 1
ATOM 7002 C CA . ARG B 1 359 ? -7.648 38.562 8.008 1 79.75 359 ARG B CA 1
ATOM 7003 C C . ARG B 1 359 ? -8.32 39.5 7.004 1 79.75 359 ARG B C 1
ATOM 7005 O O . ARG B 1 359 ? -7.797 40.562 6.695 1 79.75 359 ARG B O 1
ATOM 7012 N N . GLY B 1 360 ? -9.492 39.094 6.594 1 71.25 360 GLY B N 1
ATOM 7013 C CA . GLY B 1 360 ? -10.297 39.969 5.73 1 71.25 360 GLY B CA 1
ATOM 7014 C C . GLY B 1 360 ? -9.719 40.094 4.336 1 71.25 360 GLY B C 1
ATOM 7015 O O . GLY B 1 360 ? -8.938 39.25 3.891 1 71.25 360 GLY B O 1
ATOM 7016 N N . ALA B 1 361 ? -10.195 41.156 3.639 1 68.5 361 ALA B N 1
ATOM 7017 C CA . ALA B 1 361 ? -9.852 41.375 2.238 1 68.5 361 ALA B CA 1
ATOM 7018 C C . ALA B 1 361 ? -8.633 42.281 2.111 1 68.5 361 ALA B C 1
ATOM 7020 O O . ALA B 1 361 ? -8.641 43.25 1.348 1 68.5 361 ALA B O 1
ATOM 7021 N N . ARG B 1 362 ? -7.621 42.031 3 1 72.88 362 ARG B N 1
ATOM 7022 C CA . ARG B 1 362 ? -6.402 42.844 2.957 1 72.88 362 ARG B CA 1
ATOM 7023 C C . ARG B 1 362 ? -5.18 41.969 2.705 1 72.88 362 ARG B C 1
ATOM 7025 O O . ARG B 1 362 ? -5.188 40.781 3.027 1 72.88 362 ARG B O 1
ATOM 7032 N N . PRO B 1 363 ? -4.312 42.594 1.978 1 77.69 363 PRO B N 1
ATOM 7033 C CA . PRO B 1 363 ? -3.068 41.812 1.804 1 77.69 363 PRO B CA 1
ATOM 7034 C C . PRO B 1 363 ? -2.42 41.438 3.133 1 77.69 363 PRO B C 1
ATOM 7036 O O . PRO B 1 363 ? -2.428 42.219 4.078 1 77.69 363 PRO B O 1
ATOM 7039 N N . THR B 1 364 ? -2.113 40.219 3.215 1 82.5 364 THR B N 1
ATOM 7040 C CA . THR B 1 364 ? -1.543 39.719 4.453 1 82.5 364 THR B CA 1
ATOM 7041 C C . THR B 1 364 ? -0.219 39 4.184 1 82.5 364 THR B C 1
ATOM 7043 O O . THR B 1 364 ? -0.075 38.312 3.172 1 82.5 364 THR B O 1
ATOM 7046 N N . THR B 1 365 ? 0.762 39.375 4.938 1 85.94 365 THR B N 1
ATOM 7047 C CA . THR B 1 365 ? 2.014 38.625 4.91 1 85.94 365 THR B CA 1
ATOM 7048 C C . THR B 1 365 ? 1.875 37.312 5.68 1 85.94 365 THR B C 1
ATOM 7050 O O . THR B 1 365 ? 1.568 37.312 6.875 1 85.94 365 THR B O 1
ATOM 7053 N N . LEU B 1 366 ? 2.105 36.25 5.004 1 87.56 366 LEU B N 1
ATOM 7054 C CA . LEU B 1 366 ? 1.887 34.938 5.586 1 87.56 366 LEU B CA 1
ATOM 7055 C C . LEU B 1 366 ? 2.885 34.656 6.707 1 87.56 366 LEU B C 1
ATOM 7057 O O . LEU B 1 366 ? 4.059 35 6.598 1 87.56 366 LEU B O 1
ATOM 7061 N N . ALA B 1 367 ? 2.389 34.156 7.762 1 86 367 ALA B N 1
ATOM 7062 C CA . ALA B 1 367 ? 3.189 33.781 8.922 1 86 367 ALA B CA 1
ATOM 7063 C C . ALA B 1 367 ? 2.988 32.281 9.25 1 86 367 ALA B C 1
ATOM 7065 O O . ALA B 1 367 ? 2.039 31.672 8.773 1 86 367 ALA B O 1
ATOM 7066 N N . VAL B 1 368 ? 3.898 31.797 10.008 1 84.94 368 VAL B N 1
ATOM 7067 C CA . VAL B 1 368 ? 3.787 30.406 10.461 1 84.94 368 VAL B CA 1
ATOM 7068 C C . VAL B 1 368 ? 2.482 30.219 11.234 1 84.94 368 VAL B C 1
ATOM 7070 O O . VAL B 1 368 ? 2.129 31.047 12.078 1 84.94 368 VAL B O 1
ATOM 7073 N N . GLY B 1 369 ? 1.773 29.172 10.859 1 83.81 369 GLY B N 1
ATOM 7074 C CA . GLY B 1 369 ? 0.549 28.859 11.578 1 83.81 369 GLY B CA 1
ATOM 7075 C C . GLY B 1 369 ? -0.696 29.391 10.898 1 83.81 369 GLY B C 1
ATOM 7076 O O . GLY B 1 369 ? -1.815 29.047 11.273 1 83.81 369 GLY B O 1
ATOM 7077 N N . ASP B 1 370 ? -0.556 30.25 9.922 1 84.81 370 ASP B N 1
ATOM 7078 C CA . ASP B 1 370 ? -1.709 30.781 9.203 1 84.81 370 ASP B CA 1
ATOM 7079 C C . ASP B 1 370 ? -2.43 29.672 8.43 1 84.81 370 ASP B C 1
ATOM 7081 O O . ASP B 1 370 ? -1.791 28.781 7.875 1 84.81 370 ASP B O 1
ATOM 7085 N N . ALA B 1 371 ? -3.73 29.734 8.555 1 87.25 371 ALA B N 1
ATOM 7086 C CA . ALA B 1 371 ? -4.555 28.844 7.734 1 87.25 371 ALA B CA 1
ATOM 7087 C C . ALA B 1 371 ? -5.008 29.547 6.457 1 87.25 371 ALA B C 1
ATOM 7089 O O . ALA B 1 371 ? -5.523 30.672 6.504 1 87.25 371 ALA B O 1
ATOM 7090 N N . VAL B 1 372 ? -4.754 28.938 5.379 1 85.94 372 VAL B N 1
ATOM 7091 C CA . VAL B 1 372 ? -5.102 29.531 4.09 1 85.94 372 VAL B CA 1
ATOM 7092 C C . VAL B 1 372 ? -6.082 28.609 3.354 1 85.94 372 VAL B C 1
ATOM 7094 O O . VAL B 1 372 ? -5.863 27.406 3.262 1 85.94 372 VAL B O 1
ATOM 7097 N N . LEU B 1 373 ? -7.09 29.156 2.924 1 85.88 373 LEU B N 1
ATOM 7098 C CA . LEU B 1 373 ? -8.055 28.438 2.107 1 85.88 373 LEU B CA 1
ATOM 7099 C C . LEU B 1 373 ? -7.777 28.641 0.623 1 85.88 373 LEU B C 1
ATOM 7101 O O . LEU B 1 373 ? -7.734 29.781 0.148 1 85.88 373 LEU B O 1
ATOM 7105 N N . VAL B 1 374 ? -7.613 27.594 -0.072 1 84.88 374 VAL B N 1
ATOM 7106 C CA . VAL B 1 374 ? -7.254 27.703 -1.482 1 84.88 374 VAL B CA 1
ATOM 7107 C C . VAL B 1 374 ? -8.227 26.875 -2.328 1 84.88 374 VAL B C 1
ATOM 7109 O O . VAL B 1 374 ? -8.734 25.844 -1.874 1 84.88 374 VAL B O 1
ATOM 7112 N N . GLU B 1 375 ? -8.461 27.406 -3.516 1 81.31 375 GLU B N 1
ATOM 7113 C CA . GLU B 1 375 ? -9.328 26.75 -4.477 1 81.31 375 GLU B CA 1
ATOM 7114 C C . GLU B 1 375 ? -8.586 26.422 -5.77 1 81.31 375 GLU B C 1
ATOM 7116 O O . GLU B 1 375 ? -7.762 27.219 -6.227 1 81.31 375 GLU B O 1
ATOM 7121 N N . GLY B 1 376 ? -8.789 25.297 -6.309 1 76.25 376 GLY B N 1
ATOM 7122 C CA . GLY B 1 376 ? -8.188 24.875 -7.57 1 76.25 376 GLY B CA 1
ATOM 7123 C C . GLY B 1 376 ? -8.68 23.531 -8.055 1 76.25 376 GLY B C 1
ATOM 7124 O O . GLY B 1 376 ? -9.648 22.984 -7.52 1 76.25 376 GLY B O 1
ATOM 7125 N N . THR B 1 377 ? -8.102 23.234 -9.203 1 76.19 377 THR B N 1
ATOM 7126 C CA . THR B 1 377 ? -8.445 21.906 -9.719 1 76.19 377 THR B CA 1
ATOM 7127 C C . THR B 1 377 ? -7.996 20.812 -8.758 1 76.19 377 THR B C 1
ATOM 7129 O O . THR B 1 377 ? -7.059 21.016 -7.98 1 76.19 377 THR B O 1
ATOM 7132 N N . TRP B 1 378 ? -8.719 19.797 -8.812 1 74.5 378 TRP B N 1
ATOM 7133 C CA . TRP B 1 378 ? -8.398 18.688 -7.914 1 74.5 378 TRP B CA 1
ATOM 7134 C C . TRP B 1 378 ? -6.961 18.219 -8.117 1 74.5 378 TRP B C 1
ATOM 7136 O O . TRP B 1 378 ? -6.277 17.859 -7.16 1 74.5 378 TRP B O 1
ATOM 7146 N N . GLU B 1 379 ? -6.508 18.234 -9.281 1 76.44 379 GLU B N 1
ATOM 7147 C CA . GLU B 1 379 ? -5.133 17.859 -9.57 1 76.44 379 GLU B CA 1
ATOM 7148 C C . GLU B 1 379 ? -4.141 18.828 -8.922 1 76.44 379 GLU B C 1
ATOM 7150 O O . GLU B 1 379 ? -3.135 18.406 -8.352 1 76.44 379 GLU B O 1
ATOM 7155 N N . ALA B 1 380 ? -4.426 20.062 -9.016 1 76.88 380 ALA B N 1
ATOM 7156 C CA . ALA B 1 380 ? -3.559 21.078 -8.422 1 76.88 380 ALA B CA 1
ATOM 7157 C C . ALA B 1 380 ? -3.545 20.969 -6.898 1 76.88 380 ALA B C 1
ATOM 7159 O O . ALA B 1 380 ? -2.498 21.125 -6.27 1 76.88 380 ALA B O 1
ATOM 7160 N N . LEU B 1 381 ? -4.668 20.688 -6.398 1 79.75 381 LEU B N 1
ATOM 7161 C CA . LEU B 1 381 ? -4.777 20.578 -4.949 1 79.75 381 LEU B CA 1
ATOM 7162 C C . LEU B 1 381 ? -4.016 19.344 -4.445 1 79.75 381 LEU B C 1
ATOM 7164 O O . LEU B 1 381 ? -3.4 19.391 -3.377 1 79.75 381 LEU B O 1
ATOM 7168 N N . ARG B 1 382 ? -4.035 18.375 -5.207 1 76.81 382 ARG B N 1
ATOM 7169 C CA . ARG B 1 382 ? -3.291 17.172 -4.844 1 76.81 382 ARG B CA 1
ATOM 7170 C C . ARG B 1 382 ? -1.788 17.438 -4.867 1 76.81 382 ARG B C 1
ATOM 7172 O O . ARG B 1 382 ? -1.061 16.969 -3.984 1 76.81 382 ARG B O 1
ATOM 7179 N N . ARG B 1 383 ? -1.359 18.109 -5.797 1 76 383 ARG B N 1
ATOM 7180 C CA . ARG B 1 383 ? 0.055 18.453 -5.895 1 76 383 ARG B CA 1
ATOM 7181 C C . ARG B 1 383 ? 0.499 19.281 -4.699 1 76 383 ARG B C 1
ATOM 7183 O O . ARG B 1 383 ? 1.605 19.109 -4.188 1 76 383 ARG B O 1
ATOM 7190 N N . THR B 1 384 ? -0.413 20.094 -4.336 1 74.88 384 THR B N 1
ATOM 7191 C CA . THR B 1 384 ? -0.119 20.953 -3.199 1 74.88 384 THR B CA 1
ATOM 7192 C C . THR B 1 384 ? -0.005 20.141 -1.915 1 74.88 384 THR B C 1
ATOM 7194 O O . THR B 1 384 ? 0.813 20.453 -1.047 1 74.88 384 THR B O 1
ATOM 7197 N N . SER B 1 385 ? -0.764 19.141 -1.833 1 73.56 385 SER B N 1
ATOM 7198 C CA . SER B 1 385 ? -0.765 18.297 -0.64 1 73.56 385 SER B CA 1
ATOM 7199 C C . SER B 1 385 ? 0.527 17.484 -0.528 1 73.56 385 SER B C 1
ATOM 7201 O O . SER B 1 385 ? 0.902 17.062 0.563 1 73.56 385 SER B O 1
ATOM 7203 N N . GLU B 1 386 ? 1.127 17.406 -1.632 1 67.81 386 GLU B N 1
ATOM 7204 C CA . GLU B 1 386 ? 2.365 16.641 -1.635 1 67.81 386 GLU B CA 1
ATOM 7205 C C . GLU B 1 386 ? 3.578 17.531 -1.426 1 67.81 386 GLU B C 1
ATOM 7207 O O . GLU B 1 386 ? 4.684 17.047 -1.168 1 67.81 386 GLU B O 1
ATOM 7212 N N . ASP B 1 387 ? 3.25 18.797 -1.489 1 65.12 387 ASP B N 1
ATOM 7213 C CA . ASP B 1 387 ? 4.316 19.766 -1.298 1 65.12 387 ASP B CA 1
ATOM 7214 C C . ASP B 1 387 ? 4.637 19.953 0.185 1 65.12 387 ASP B C 1
ATOM 7216 O O . ASP B 1 387 ? 3.734 19.969 1.023 1 65.12 387 ASP B O 1
ATOM 7220 N N . HIS B 1 388 ? 5.852 19.938 0.562 1 65 388 HIS B N 1
ATOM 7221 C CA . HIS B 1 388 ? 6.301 20.031 1.946 1 65 388 HIS B CA 1
ATOM 7222 C C . HIS B 1 388 ? 6.199 21.469 2.461 1 65 388 HIS B C 1
ATOM 7224 O O . HIS B 1 388 ? 6.434 21.734 3.645 1 65 388 HIS B O 1
ATOM 7230 N N . GLU B 1 389 ? 5.711 22.281 1.627 1 73.5 389 GLU B N 1
ATOM 7231 C CA . GLU B 1 389 ? 5.699 23.688 2.031 1 73.5 389 GLU B CA 1
ATOM 7232 C C . GLU B 1 389 ? 4.418 24.031 2.789 1 73.5 389 GLU B C 1
ATOM 7234 O O . GLU B 1 389 ? 4.348 25.062 3.463 1 73.5 389 GLU B O 1
ATOM 7239 N N . VAL B 1 390 ? 3.445 23.172 2.617 1 78.12 390 VAL B N 1
ATOM 7240 C CA . VAL B 1 390 ? 2.188 23.422 3.314 1 78.12 390 VAL B CA 1
ATOM 7241 C C . VAL B 1 390 ? 1.678 22.125 3.932 1 78.12 390 VAL B C 1
ATOM 7243 O O . VAL B 1 390 ? 2.049 21.031 3.492 1 78.12 390 VAL B O 1
ATOM 7246 N N . VAL B 1 391 ? 1.027 22.328 4.977 1 77.56 391 VAL B N 1
ATOM 7247 C CA . VAL B 1 391 ? 0.382 21.188 5.594 1 77.56 391 VAL B CA 1
ATOM 7248 C C . VAL B 1 391 ? -1.123 21.234 5.344 1 77.56 391 VAL B C 1
ATOM 7250 O O . VAL B 1 391 ? -1.781 22.219 5.684 1 77.56 391 VAL B O 1
ATOM 7253 N N . VAL B 1 392 ? -1.62 20.281 4.719 1 77.69 392 VAL B N 1
ATOM 7254 C CA . VAL B 1 392 ? -3.037 20.234 4.367 1 77.69 392 VAL B CA 1
ATOM 7255 C C . VAL B 1 392 ? -3.844 19.703 5.551 1 77.69 392 VAL B C 1
ATOM 7257 O O . VAL B 1 392 ? -3.465 18.703 6.164 1 77.69 392 VAL B O 1
ATOM 7260 N N . VAL B 1 393 ? -4.914 20.391 5.863 1 74.62 393 VAL B N 1
ATOM 7261 C CA . VAL B 1 393 ? -5.758 20.016 6.992 1 74.62 393 VAL B CA 1
ATOM 7262 C C . VAL B 1 393 ? -6.547 18.75 6.645 1 74.62 393 VAL B C 1
ATOM 7264 O O . VAL B 1 393 ? -6.461 17.75 7.355 1 74.62 393 VAL B O 1
ATOM 7267 N N . ASP B 1 394 ? -7.332 18.812 5.504 1 67.81 394 ASP B N 1
ATOM 7268 C CA . ASP B 1 394 ? -8.062 17.672 4.984 1 67.81 394 ASP B CA 1
ATOM 7269 C C . ASP B 1 394 ? -7.617 17.328 3.562 1 67.81 394 ASP B C 1
ATOM 7271 O O . ASP B 1 394 ? -7.766 18.141 2.648 1 67.81 394 ASP B O 1
ATOM 7275 N N . PRO B 1 395 ? -7.117 16.203 3.434 1 67.75 395 PRO B N 1
ATOM 7276 C CA . PRO B 1 395 ? -6.641 15.859 2.094 1 67.75 395 PRO B CA 1
ATOM 7277 C C . PRO B 1 395 ? -7.742 15.93 1.038 1 67.75 395 PRO B C 1
ATOM 7279 O O . PRO B 1 395 ? -8.883 15.531 1.299 1 67.75 395 PRO B O 1
ATOM 7282 N N . PRO B 1 396 ? -7.453 16.5 -0.094 1 68.56 396 PRO B N 1
ATOM 7283 C CA . PRO B 1 396 ? -8.445 16.703 -1.151 1 68.56 396 PRO B CA 1
ATOM 7284 C C . PRO B 1 396 ? -9.148 15.414 -1.566 1 68.56 396 PRO B C 1
ATOM 7286 O O . PRO B 1 396 ? -10.336 15.43 -1.884 1 68.56 396 PRO B O 1
ATOM 7289 N N . ASP B 1 397 ? -8.414 14.391 -1.531 1 69 397 ASP B N 1
ATOM 7290 C CA . ASP B 1 397 ? -9 13.125 -1.964 1 69 397 ASP B CA 1
ATOM 7291 C C . ASP B 1 397 ? -10.125 12.695 -1.03 1 69 397 ASP B C 1
ATOM 7293 O O . ASP B 1 397 ? -11.133 12.133 -1.477 1 69 397 ASP B O 1
ATOM 7297 N N . VAL B 1 398 ? -9.969 12.969 0.15 1 65.38 398 VAL B N 1
ATOM 7298 C CA . VAL B 1 398 ? -10.984 12.617 1.134 1 65.38 398 VAL B CA 1
ATOM 7299 C C . VAL B 1 398 ? -12.219 13.508 0.948 1 65.38 398 VAL B C 1
ATOM 7301 O O . VAL B 1 398 ? -13.352 13.023 1.014 1 65.38 398 VAL B O 1
ATOM 7304 N N . VAL B 1 399 ? -11.977 14.734 0.654 1 64.62 399 VAL B N 1
ATOM 7305 C CA . VAL B 1 399 ? -13.055 15.688 0.459 1 64.62 399 VAL B CA 1
ATOM 7306 C C . VAL B 1 399 ? -13.836 15.336 -0.805 1 64.62 399 VAL B C 1
ATOM 7308 O O . VAL B 1 399 ? -15.07 15.344 -0.804 1 64.62 399 VAL B O 1
ATOM 7311 N N . LEU B 1 400 ? -13.156 15.078 -1.794 1 62.81 400 LEU B N 1
ATOM 7312 C CA . LEU B 1 400 ? -13.781 14.742 -3.068 1 62.81 400 LEU B CA 1
ATOM 7313 C C . LEU B 1 400 ? -14.664 13.508 -2.93 1 62.81 400 LEU B C 1
ATOM 7315 O O . LEU B 1 400 ? -15.789 13.492 -3.426 1 62.81 400 LEU B O 1
ATOM 7319 N N . ARG B 1 401 ? -14.219 12.555 -2.258 1 63.09 401 ARG B N 1
ATOM 7320 C CA . ARG B 1 401 ? -14.906 11.273 -2.119 1 63.09 401 ARG B CA 1
ATOM 7321 C C . ARG B 1 401 ? -16.219 11.445 -1.371 1 63.09 401 ARG B C 1
ATOM 7323 O O . ARG B 1 401 ? -17.188 10.734 -1.637 1 63.09 401 ARG B O 1
ATOM 7330 N N . GLN B 1 402 ? -16.219 12.383 -0.594 1 60.34 402 GLN B N 1
ATOM 7331 C CA . GLN B 1 402 ? -17.359 12.477 0.3 1 60.34 402 GLN B CA 1
ATOM 7332 C C . GLN B 1 402 ? -18.344 13.555 -0.17 1 60.34 402 GLN B C 1
ATOM 7334 O O . GLN B 1 402 ? -19.516 13.531 0.18 1 60.34 402 GLN B O 1
ATOM 7339 N N . THR B 1 403 ? -17.875 14.477 -0.983 1 62.56 403 THR B N 1
ATOM 7340 C CA . THR B 1 403 ? -18.703 15.656 -1.188 1 62.56 403 THR B CA 1
ATOM 7341 C C . THR B 1 403 ? -19.156 15.75 -2.641 1 62.56 403 THR B C 1
ATOM 7343 O O . THR B 1 403 ? -20.203 16.344 -2.934 1 62.56 403 THR B O 1
ATOM 7346 N N . VAL B 1 404 ? -18.438 15.203 -3.578 1 62.34 404 VAL B N 1
ATOM 7347 C CA . VAL B 1 404 ? -18.781 15.453 -4.977 1 62.34 404 VAL B CA 1
ATOM 7348 C C . VAL B 1 404 ? -19.344 14.18 -5.598 1 62.34 404 VAL B C 1
ATOM 7350 O O . VAL B 1 404 ? -18.609 13.219 -5.855 1 62.34 404 VAL B O 1
ATOM 7353 N N . PRO B 1 405 ? -20.719 14.242 -5.719 1 69.38 405 PRO B N 1
ATOM 7354 C CA . PRO B 1 405 ? -21.297 13.102 -6.414 1 69.38 405 PRO B CA 1
ATOM 7355 C C . PRO B 1 405 ? -20.922 13.047 -7.891 1 69.38 405 PRO B C 1
ATOM 7357 O O . PRO B 1 405 ? -20.922 14.078 -8.57 1 69.38 405 PRO B O 1
ATOM 7360 N N . MET B 1 406 ? -20.516 11.914 -8.367 1 75.31 406 MET B N 1
ATOM 7361 C CA . MET B 1 406 ? -20.172 11.656 -9.758 1 75.31 406 MET B CA 1
ATOM 7362 C C . MET B 1 406 ? -19.047 12.586 -10.219 1 75.31 406 MET B C 1
ATOM 7364 O O . MET B 1 406 ? -19.219 13.344 -11.172 1 75.31 406 MET B O 1
ATOM 7368 N N . GLY B 1 407 ? -18.062 12.594 -9.5 1 72.88 407 GLY B N 1
ATOM 7369 C CA . GLY B 1 407 ? -16.906 13.406 -9.797 1 72.88 407 GLY B CA 1
ATOM 7370 C C . GLY B 1 407 ? -16.234 13.031 -11.109 1 72.88 407 GLY B C 1
ATOM 7371 O O . GLY B 1 407 ? -16.812 12.305 -11.914 1 72.88 407 GLY B O 1
ATOM 7372 N N . PRO B 1 408 ? -15.125 13.617 -11.383 1 78.19 408 PRO B N 1
ATOM 7373 C CA . PRO B 1 408 ? -14.398 13.305 -12.617 1 78.19 408 PRO B CA 1
ATOM 7374 C C . PRO B 1 408 ? -14.047 11.828 -12.734 1 78.19 408 PRO B C 1
ATOM 7376 O O . PRO B 1 408 ? -13.57 11.219 -11.766 1 78.19 408 PRO B O 1
ATOM 7379 N N . GLY B 1 409 ? -14.398 11.203 -13.914 1 87.38 409 GLY B N 1
ATOM 7380 C CA . GLY B 1 409 ? -14.078 9.805 -14.156 1 87.38 409 GLY B CA 1
ATOM 7381 C C . GLY B 1 409 ? -15.219 8.859 -13.82 1 87.38 409 GLY B C 1
ATOM 7382 O O . GLY B 1 409 ? -15.133 7.656 -14.07 1 87.38 409 GLY B O 1
ATOM 7383 N N . ALA B 1 410 ? -16.281 9.398 -13.258 1 88.69 410 ALA B N 1
ATOM 7384 C CA . ALA B 1 410 ? -17.391 8.562 -12.844 1 88.69 410 ALA B CA 1
ATOM 7385 C C . ALA B 1 410 ? -18 7.809 -14.023 1 88.69 410 ALA B C 1
ATOM 7387 O O . ALA B 1 410 ? -18.25 6.605 -13.938 1 88.69 410 ALA B O 1
ATOM 7388 N N . ARG B 1 411 ? -18.219 8.492 -15.102 1 91.69 411 ARG B N 1
ATOM 7389 C CA . ARG B 1 411 ? -18.812 7.859 -16.281 1 91.69 411 ARG B CA 1
ATOM 7390 C C . ARG B 1 411 ? -17.906 6.746 -16.797 1 91.69 411 ARG B C 1
ATOM 7392 O O . ARG B 1 411 ? -18.406 5.691 -17.219 1 91.69 411 ARG B O 1
ATOM 7399 N N . ARG B 1 412 ? -16.625 7.012 -16.828 1 94.44 412 ARG B N 1
ATOM 7400 C CA . ARG B 1 412 ? -15.68 5.992 -17.281 1 94.44 412 ARG B CA 1
ATOM 7401 C C . ARG B 1 412 ? -15.703 4.781 -16.359 1 94.44 412 ARG B C 1
ATOM 7403 O O . ARG B 1 412 ? -15.656 3.639 -16.812 1 94.44 412 ARG B O 1
ATOM 7410 N N . THR B 1 413 ? -15.766 5.066 -15.086 1 93.62 413 THR B N 1
ATOM 7411 C CA . THR B 1 413 ? -15.812 3.99 -14.102 1 93.62 413 THR B CA 1
ATOM 7412 C C . THR B 1 413 ? -17.062 3.133 -14.305 1 93.62 413 THR B C 1
ATOM 7414 O O . THR B 1 413 ? -16.969 1.902 -14.312 1 93.62 413 THR B O 1
ATOM 7417 N N . ILE B 1 414 ? -18.172 3.744 -14.477 1 92.25 414 ILE B N 1
ATOM 7418 C CA . ILE B 1 414 ? -19.422 3.029 -14.68 1 92.25 414 ILE B CA 1
ATOM 7419 C C . ILE B 1 414 ? -19.359 2.227 -15.977 1 92.25 414 ILE B C 1
ATOM 7421 O O . ILE B 1 414 ? -19.797 1.074 -16.031 1 92.25 414 ILE B O 1
ATOM 7425 N N . ALA B 1 415 ? -18.844 2.828 -16.984 1 95.5 415 ALA B N 1
ATOM 7426 C CA . ALA B 1 415 ? -18.734 2.143 -18.266 1 95.5 415 ALA B CA 1
ATOM 7427 C C . ALA B 1 415 ? -17.891 0.874 -18.125 1 95.5 415 ALA B C 1
ATOM 7429 O O . ALA B 1 415 ? -18.266 -0.179 -18.656 1 95.5 415 ALA B O 1
ATOM 7430 N N . VAL B 1 416 ? -16.75 0.934 -17.469 1 95.94 416 VAL B N 1
ATOM 7431 C CA . VAL B 1 416 ? -15.867 -0.215 -17.297 1 95.94 416 VAL B CA 1
ATOM 7432 C C . VAL B 1 416 ? -16.562 -1.273 -16.438 1 95.94 416 VAL B C 1
ATOM 7434 O O . VAL B 1 416 ? -16.469 -2.469 -16.719 1 95.94 416 VAL B O 1
ATOM 7437 N N . LEU B 1 417 ? -17.234 -0.807 -15.43 1 92.06 417 LEU B N 1
ATOM 7438 C CA . LEU B 1 417 ? -17.969 -1.733 -14.562 1 92.06 417 LEU B CA 1
ATOM 7439 C C . LEU B 1 417 ? -19.047 -2.469 -15.352 1 92.06 417 LEU B C 1
ATOM 7441 O O . LEU B 1 417 ? -19.172 -3.691 -15.242 1 92.06 417 LEU B O 1
ATOM 7445 N N . VAL B 1 418 ? -19.844 -1.741 -16.094 1 92.81 418 VAL B N 1
ATOM 7446 C CA . VAL B 1 418 ? -20.906 -2.33 -16.891 1 92.81 418 VAL B CA 1
ATOM 7447 C C . VAL B 1 418 ? -20.328 -3.311 -17.891 1 92.81 418 VAL B C 1
ATOM 7449 O O . VAL B 1 418 ? -20.859 -4.402 -18.094 1 92.81 418 VAL B O 1
ATOM 7452 N N . ALA B 1 419 ? -19.25 -2.932 -18.484 1 95.12 419 ALA B N 1
ATOM 7453 C CA . ALA B 1 419 ? -18.594 -3.824 -19.438 1 95.12 419 ALA B CA 1
ATOM 7454 C C . ALA B 1 419 ? -18.141 -5.113 -18.75 1 95.12 419 ALA B C 1
ATOM 7456 O O . ALA B 1 419 ? -18.312 -6.203 -19.297 1 95.12 419 ALA B O 1
ATOM 7457 N N . MET B 1 420 ? -17.547 -5.008 -17.594 1 93.12 420 MET B N 1
ATOM 7458 C CA . MET B 1 420 ? -17.094 -6.18 -16.859 1 93.12 420 MET B CA 1
ATOM 7459 C C . MET B 1 420 ? -18.266 -7.09 -16.516 1 93.12 420 MET B C 1
ATOM 7461 O O . MET B 1 420 ? -18.203 -8.305 -16.703 1 93.12 420 MET B O 1
ATOM 7465 N N . VAL B 1 421 ? -19.344 -6.473 -16.047 1 89.12 421 VAL B N 1
ATOM 7466 C CA . VAL B 1 421 ? -20.531 -7.234 -15.664 1 89.12 421 VAL B CA 1
ATOM 7467 C C . VAL B 1 421 ? -21.109 -7.941 -16.891 1 89.12 421 VAL B C 1
ATOM 7469 O O . VAL B 1 421 ? -21.5 -9.109 -16.812 1 89.12 421 VAL B O 1
ATOM 7472 N N . LEU B 1 422 ? -21.141 -7.258 -18 1 91.75 422 LEU B N 1
ATOM 7473 C CA . LEU B 1 422 ? -21.656 -7.844 -19.219 1 91.75 422 LEU B CA 1
ATOM 7474 C C . LEU B 1 422 ? -20.797 -9.023 -19.672 1 91.75 422 LEU B C 1
ATOM 7476 O O . LEU B 1 422 ? -21.328 -10.07 -20.047 1 91.75 422 LEU B O 1
ATOM 7480 N N . VAL B 1 423 ? -19.531 -8.875 -19.609 1 92.25 423 VAL B N 1
ATOM 7481 C CA . VAL B 1 423 ? -18.609 -9.938 -20.016 1 92.25 423 VAL B CA 1
ATOM 7482 C C . VAL B 1 423 ? -18.781 -11.141 -19.094 1 92.25 423 VAL B C 1
ATOM 7484 O O . VAL B 1 423 ? -18.75 -12.289 -19.547 1 92.25 423 VAL B O 1
ATOM 7487 N N . LEU B 1 424 ? -18.969 -10.906 -17.828 1 88.56 424 LEU B N 1
ATOM 7488 C CA . LEU B 1 424 ? -19.125 -11.977 -16.859 1 88.56 424 LEU B CA 1
ATOM 7489 C C . LEU B 1 424 ? -20.5 -12.625 -16.969 1 88.56 424 LEU B C 1
ATOM 7491 O O . LEU B 1 424 ? -20.625 -13.844 -16.859 1 88.56 424 LEU B O 1
ATOM 7495 N N . ALA B 1 425 ? -21.516 -11.805 -17.188 1 84.75 425 ALA B N 1
ATOM 7496 C CA . ALA B 1 425 ? -22.875 -12.312 -17.328 1 84.75 425 ALA B CA 1
ATOM 7497 C C . ALA B 1 425 ? -23.016 -13.219 -18.547 1 84.75 425 ALA B C 1
ATOM 7499 O O . ALA B 1 425 ? -23.75 -14.203 -18.516 1 84.75 425 ALA B O 1
ATOM 7500 N N . LEU B 1 426 ? -22.281 -12.891 -19.562 1 89.25 426 LEU B N 1
ATOM 7501 C CA . LEU B 1 426 ? -22.344 -13.664 -20.812 1 89.25 426 LEU B CA 1
ATOM 7502 C C . LEU B 1 426 ? -21.312 -14.789 -20.797 1 89.25 426 LEU B C 1
ATOM 7504 O O . LEU B 1 426 ? -21.203 -15.547 -21.766 1 89.25 426 LEU B O 1
ATOM 7508 N N . ASP B 1 427 ? -20.547 -14.883 -19.734 1 84.31 427 ASP B N 1
ATOM 7509 C CA . ASP B 1 427 ? -19.547 -15.93 -19.547 1 84.31 427 ASP B CA 1
ATOM 7510 C C . ASP B 1 427 ? -18.562 -15.961 -20.719 1 84.31 427 ASP B C 1
ATOM 7512 O O . ASP B 1 427 ? -18.281 -17.031 -21.266 1 84.31 427 ASP B O 1
ATOM 7516 N N . LEU B 1 428 ? -18.109 -14.836 -21.141 1 88.69 428 LEU B N 1
ATOM 7517 C CA . LEU B 1 428 ? -17.219 -14.734 -22.281 1 88.69 428 LEU B CA 1
ATOM 7518 C C . LEU B 1 428 ? -15.789 -15.07 -21.875 1 88.69 428 LEU B C 1
ATOM 7520 O O . LEU B 1 428 ? -15.039 -15.648 -22.672 1 88.69 428 LEU B O 1
ATOM 7524 N N . VAL B 1 429 ? -15.367 -14.648 -20.766 1 90.56 429 VAL B N 1
ATOM 7525 C CA . VAL B 1 429 ? -14.023 -14.898 -20.25 1 90.56 429 VAL B CA 1
ATOM 7526 C C . VAL B 1 429 ? -14.094 -15.227 -18.766 1 90.56 429 VAL B C 1
ATOM 7528 O O . VAL B 1 429 ? -15.07 -14.891 -18.094 1 90.56 429 VAL B O 1
ATOM 7531 N N . PRO B 1 430 ? -13.086 -15.93 -18.312 1 88.12 430 PRO B N 1
ATOM 7532 C CA . PRO B 1 430 ? -13.055 -16.203 -16.875 1 88.12 430 PRO B CA 1
ATOM 7533 C C . PRO B 1 430 ? -13.047 -14.93 -16.031 1 88.12 430 PRO B C 1
ATOM 7535 O O . PRO B 1 430 ? -12.555 -13.898 -16.484 1 88.12 430 PRO B O 1
ATOM 7538 N N . ALA B 1 431 ? -13.57 -15.062 -14.898 1 88.69 431 ALA B N 1
ATOM 7539 C CA . ALA B 1 431 ? -13.789 -13.922 -14.016 1 88.69 431 ALA B CA 1
ATOM 7540 C C . ALA B 1 431 ? -12.484 -13.18 -13.734 1 88.69 431 ALA B C 1
ATOM 7542 O O . ALA B 1 431 ? -12.453 -11.953 -13.734 1 88.69 431 ALA B O 1
ATOM 7543 N N . ALA B 1 432 ? -11.398 -13.953 -13.516 1 91.56 432 ALA B N 1
ATOM 7544 C CA . ALA B 1 432 ? -10.109 -13.344 -13.188 1 91.56 432 ALA B CA 1
ATOM 7545 C C . ALA B 1 432 ? -9.625 -12.453 -14.328 1 91.56 432 ALA B C 1
ATOM 7547 O O . ALA B 1 432 ? -9.102 -11.359 -14.094 1 91.56 432 ALA B O 1
ATOM 7548 N N . ILE B 1 433 ? -9.781 -12.883 -15.523 1 94.44 433 ILE B N 1
ATOM 7549 C CA . ILE B 1 433 ? -9.367 -12.133 -16.703 1 94.44 433 ILE B CA 1
ATOM 7550 C C . ILE B 1 433 ? -10.203 -10.859 -16.828 1 94.44 433 ILE B C 1
ATOM 7552 O O . ILE B 1 433 ? -9.664 -9.766 -17.016 1 94.44 433 ILE B O 1
ATOM 7556 N N . ALA B 1 434 ? -11.5 -11.055 -16.703 1 93.75 434 ALA B N 1
ATOM 7557 C CA . ALA B 1 434 ? -12.406 -9.906 -16.797 1 93.75 434 ALA B CA 1
ATOM 7558 C C . ALA B 1 434 ? -12.078 -8.859 -15.734 1 93.75 434 ALA B C 1
ATOM 7560 O O . ALA B 1 434 ? -12.062 -7.66 -16.031 1 93.75 434 ALA B O 1
ATOM 7561 N N . GLY B 1 435 ? -11.875 -9.312 -14.562 1 93.44 435 GLY B N 1
ATOM 7562 C CA . GLY B 1 435 ? -11.562 -8.398 -13.477 1 93.44 435 GLY B CA 1
ATOM 7563 C C . GLY B 1 435 ? -10.273 -7.637 -13.695 1 93.44 435 GLY B C 1
ATOM 7564 O O . GLY B 1 435 ? -10.234 -6.414 -13.539 1 93.44 435 GLY B O 1
ATOM 7565 N N . VAL B 1 436 ? -9.18 -8.312 -14.031 1 95.94 436 VAL B N 1
ATOM 7566 C CA . VAL B 1 436 ? -7.871 -7.691 -14.203 1 95.94 436 VAL B CA 1
ATOM 7567 C C . VAL B 1 436 ? -7.91 -6.738 -15.398 1 95.94 436 VAL B C 1
ATOM 7569 O O . VAL B 1 436 ? -7.309 -5.66 -15.359 1 95.94 436 VAL B O 1
ATOM 7572 N N . VAL B 1 437 ? -8.602 -7.117 -16.453 1 96.69 437 VAL B N 1
ATOM 7573 C CA . VAL B 1 437 ? -8.766 -6.227 -17.609 1 96.69 437 VAL B CA 1
ATOM 7574 C C . VAL B 1 437 ? -9.461 -4.941 -17.172 1 96.69 437 VAL B C 1
ATOM 7576 O O . VAL B 1 437 ? -9.047 -3.844 -17.547 1 96.69 437 VAL B O 1
ATOM 7579 N N . ALA B 1 438 ? -10.484 -5.117 -16.406 1 95.94 438 ALA B N 1
ATOM 7580 C CA . ALA B 1 438 ? -11.227 -3.955 -15.914 1 95.94 438 ALA B CA 1
ATOM 7581 C C . ALA B 1 438 ? -10.336 -3.064 -15.047 1 95.94 438 ALA B C 1
ATOM 7583 O O . ALA B 1 438 ? -10.336 -1.841 -15.211 1 95.94 438 ALA B O 1
ATOM 7584 N N . ALA B 1 439 ? -9.625 -3.648 -14.148 1 95.81 439 ALA B N 1
ATOM 7585 C CA . ALA B 1 439 ? -8.734 -2.887 -13.281 1 95.81 439 ALA B CA 1
ATOM 7586 C C . ALA B 1 439 ? -7.68 -2.143 -14.094 1 95.81 439 ALA B C 1
ATOM 7588 O O . ALA B 1 439 ? -7.422 -0.96 -13.852 1 95.81 439 ALA B O 1
ATOM 7589 N N . CYS B 1 440 ? -7.051 -2.836 -15.031 1 96.38 440 CYS B N 1
ATOM 7590 C CA . CYS B 1 440 ? -6.051 -2.215 -15.891 1 96.38 440 CYS B CA 1
ATOM 7591 C C . CYS B 1 440 ? -6.656 -1.069 -16.688 1 96.38 440 CYS B C 1
ATOM 7593 O O . CYS B 1 440 ? -6.027 -0.021 -16.859 1 96.38 440 CYS B O 1
ATOM 7595 N N . ALA B 1 441 ? -7.855 -1.271 -17.188 1 96.75 441 ALA B N 1
ATOM 7596 C CA . ALA B 1 441 ? -8.539 -0.237 -17.953 1 96.75 441 ALA B CA 1
ATOM 7597 C C . ALA B 1 441 ? -8.758 1.02 -17.109 1 96.75 441 ALA B C 1
ATOM 7599 O O . ALA B 1 441 ? -8.609 2.139 -17.609 1 96.75 441 ALA B O 1
ATOM 7600 N N . LEU B 1 442 ? -9.117 0.833 -15.906 1 96.19 442 LEU B N 1
ATOM 7601 C CA . LEU B 1 442 ? -9.391 1.97 -15.031 1 96.19 442 LEU B CA 1
ATOM 7602 C C . LEU B 1 442 ? -8.125 2.777 -14.781 1 96.19 442 LEU B C 1
ATOM 7604 O O . LEU B 1 442 ? -8.172 4.004 -14.664 1 96.19 442 LEU B O 1
ATOM 7608 N N . VAL B 1 443 ? -7.047 2.143 -14.695 1 94.75 443 VAL B N 1
ATOM 7609 C CA . VAL B 1 443 ? -5.777 2.834 -14.508 1 94.75 443 VAL B CA 1
ATOM 7610 C C . VAL B 1 443 ? -5.371 3.521 -15.812 1 94.75 443 VAL B C 1
ATOM 7612 O O . VAL B 1 443 ? -4.918 4.668 -15.797 1 94.75 443 VAL B O 1
ATOM 7615 N N . LEU B 1 444 ? -5.543 2.846 -16.938 1 94.31 444 LEU B N 1
ATOM 7616 C CA . LEU B 1 444 ? -5.176 3.387 -18.234 1 94.31 444 LEU B CA 1
ATOM 7617 C C . LEU B 1 444 ? -6.02 4.613 -18.578 1 94.31 444 LEU B C 1
ATOM 7619 O O . LEU B 1 444 ? -5.535 5.551 -19.203 1 94.31 444 LEU B O 1
ATOM 7623 N N . LEU B 1 445 ? -7.258 4.562 -18.078 1 94.38 445 LEU B N 1
ATOM 7624 C CA . LEU B 1 445 ? -8.164 5.68 -18.328 1 94.38 445 LEU B CA 1
ATOM 7625 C C . LEU B 1 445 ? -7.938 6.797 -17.312 1 94.38 445 LEU B C 1
ATOM 7627 O O . LEU B 1 445 ? -8.68 7.785 -17.297 1 94.38 445 LEU B O 1
ATOM 7631 N N . ARG B 1 446 ? -7.039 6.621 -16.406 1 90.69 446 ARG B N 1
ATOM 7632 C CA . ARG B 1 446 ? -6.605 7.621 -15.43 1 90.69 446 ARG B CA 1
ATOM 7633 C C . ARG B 1 446 ? -7.719 7.934 -14.43 1 90.69 446 ARG B C 1
ATOM 7635 O O . ARG B 1 446 ? -7.883 9.086 -14.016 1 90.69 446 ARG B O 1
ATOM 7642 N N . VAL B 1 447 ? -8.5 6.957 -14.234 1 90.5 447 VAL B N 1
ATOM 7643 C CA . VAL B 1 447 ? -9.508 7.098 -13.188 1 90.5 447 VAL B CA 1
ATOM 7644 C C . VAL B 1 447 ? -8.859 6.926 -11.812 1 90.5 447 VAL B C 1
ATOM 7646 O O . VAL B 1 447 ? -9.164 7.664 -10.875 1 90.5 447 VAL B O 1
ATOM 7649 N N . VAL B 1 448 ? -8.047 5.93 -11.797 1 91.19 448 VAL B N 1
ATOM 7650 C CA . VAL B 1 448 ? -7.273 5.66 -10.594 1 91.19 448 VAL B CA 1
ATOM 7651 C C . VAL B 1 448 ? -5.785 5.617 -10.938 1 91.19 448 VAL B C 1
ATOM 7653 O O . VAL B 1 448 ? -5.395 5.055 -11.961 1 91.19 448 VAL B O 1
ATOM 7656 N N . ARG B 1 449 ? -5 6.25 -10.117 1 91.5 449 ARG B N 1
ATOM 7657 C CA . ARG B 1 449 ? -3.555 6.168 -10.289 1 91.5 449 ARG B CA 1
ATOM 7658 C C . ARG B 1 449 ? -3.029 4.805 -9.852 1 91.5 449 ARG B C 1
ATOM 7660 O O . ARG B 1 449 ? -3.658 4.117 -9.039 1 91.5 449 ARG B O 1
ATOM 7667 N N . LEU B 1 450 ? -1.911 4.449 -10.398 1 91.56 450 LEU B N 1
ATOM 7668 C CA . LEU B 1 450 ? -1.321 3.143 -10.117 1 91.56 450 LEU B CA 1
ATOM 7669 C C . LEU B 1 450 ? -1.044 2.977 -8.633 1 91.56 450 LEU B C 1
ATOM 7671 O O . LEU B 1 450 ? -1.356 1.935 -8.047 1 91.56 450 LEU B O 1
ATOM 7675 N N . GLU B 1 451 ? -0.513 3.977 -8.008 1 88.5 451 GLU B N 1
ATOM 7676 C CA . GLU B 1 451 ? -0.207 3.916 -6.578 1 88.5 451 GLU B CA 1
ATOM 7677 C C . GLU B 1 451 ? -1.479 3.797 -5.746 1 88.5 451 GLU B C 1
ATOM 7679 O O . GLU B 1 451 ? -1.508 3.08 -4.742 1 88.5 451 GLU B O 1
ATOM 7684 N N . GLN B 1 452 ? -2.441 4.512 -6.188 1 87.69 452 GLN B N 1
ATOM 7685 C CA . GLN B 1 452 ? -3.738 4.438 -5.523 1 87.69 452 GLN B CA 1
ATOM 7686 C C . GLN B 1 452 ? -4.336 3.039 -5.637 1 87.69 452 GLN B C 1
ATOM 7688 O O . GLN B 1 452 ? -4.953 2.543 -4.691 1 87.69 452 GLN B O 1
ATOM 7693 N N . ALA B 1 453 ? -4.145 2.422 -6.766 1 92.44 453 ALA B N 1
ATOM 7694 C CA . ALA B 1 453 ? -4.629 1.062 -6.988 1 92.44 453 ALA B CA 1
ATOM 7695 C C . ALA B 1 453 ? -3.957 0.079 -6.035 1 92.44 453 ALA B C 1
ATOM 7697 O O . ALA B 1 453 ? -4.621 -0.787 -5.457 1 92.44 453 ALA B O 1
ATOM 7698 N N . TYR B 1 454 ? -2.701 0.241 -5.844 1 91.56 454 TYR B N 1
ATOM 7699 C CA . TYR B 1 454 ? -1.975 -0.639 -4.938 1 91.56 454 TYR B CA 1
ATOM 7700 C C . TYR B 1 454 ? -2.494 -0.5 -3.512 1 91.56 454 TYR B C 1
ATOM 7702 O O . TYR B 1 454 ? -2.648 -1.495 -2.799 1 91.56 454 TYR B O 1
ATOM 7710 N N . ARG B 1 455 ? -2.795 0.716 -3.139 1 87.31 455 ARG B N 1
ATOM 7711 C CA . ARG B 1 455 ? -3.223 0.994 -1.771 1 87.31 455 ARG B CA 1
ATOM 7712 C C . ARG B 1 455 ? -4.656 0.528 -1.54 1 87.31 455 ARG B C 1
ATOM 7714 O O . ARG B 1 455 ? -5.055 0.269 -0.403 1 87.31 455 ARG B O 1
ATOM 7721 N N . ALA B 1 456 ? -5.301 0.465 -2.627 1 87.19 456 ALA B N 1
ATOM 7722 C CA . ALA B 1 456 ? -6.707 0.075 -2.527 1 87.19 456 ALA B CA 1
ATOM 7723 C C . ALA B 1 456 ? -6.844 -1.423 -2.27 1 87.19 456 ALA B C 1
ATOM 7725 O O . ALA B 1 456 ? -7.852 -1.876 -1.721 1 87.19 456 ALA B O 1
ATOM 7726 N N . VAL B 1 457 ? -5.91 -2.172 -2.617 1 91.44 457 VAL B N 1
ATOM 7727 C CA . VAL B 1 457 ? -5.969 -3.621 -2.465 1 91.44 457 VAL B CA 1
ATOM 7728 C C . VAL B 1 457 ? -5.766 -3.996 -1 1 91.44 457 VAL B C 1
ATOM 7730 O O . VAL B 1 457 ? -4.84 -3.506 -0.351 1 91.44 457 VAL B O 1
ATOM 7733 N N . SER B 1 458 ? -6.68 -4.75 -0.483 1 88.56 458 SER B N 1
ATOM 7734 C CA . SER B 1 458 ? -6.48 -5.309 0.85 1 88.56 458 SER B CA 1
ATOM 7735 C C . SER B 1 458 ? -5.5 -6.477 0.818 1 88.56 458 SER B C 1
ATOM 7737 O O . SER B 1 458 ? -5.906 -7.633 0.686 1 88.56 458 SER B O 1
ATOM 7739 N N . TRP B 1 459 ? -4.359 -6.184 1.069 1 89.69 459 TRP B N 1
ATOM 7740 C CA . TRP B 1 459 ? -3.316 -7.203 1 1 89.69 459 TRP B CA 1
ATOM 7741 C C . TRP B 1 459 ? -3.488 -8.234 2.111 1 89.69 459 TRP B C 1
ATOM 7743 O O . TRP B 1 459 ? -3.012 -9.367 1.997 1 89.69 459 TRP B O 1
ATOM 7753 N N . SER B 1 460 ? -4.176 -7.859 3.156 1 89 460 SER B N 1
ATOM 7754 C CA . SER B 1 460 ? -4.52 -8.828 4.191 1 89 460 SER B CA 1
ATOM 7755 C C . SER B 1 460 ? -5.41 -9.938 3.637 1 89 460 SER B C 1
ATOM 7757 O O . SER B 1 460 ? -5.172 -11.117 3.895 1 89 460 SER B O 1
ATOM 7759 N N . ALA B 1 461 ? -6.406 -9.516 2.904 1 86.31 461 ALA B N 1
ATOM 7760 C CA . ALA B 1 461 ? -7.32 -10.484 2.311 1 86.31 461 ALA B CA 1
ATOM 7761 C C . ALA B 1 461 ? -6.602 -11.359 1.288 1 86.31 461 ALA B C 1
ATOM 7763 O O . ALA B 1 461 ? -6.805 -12.578 1.249 1 86.31 461 ALA B O 1
ATOM 7764 N N . VAL B 1 462 ? -5.758 -10.766 0.507 1 91.31 462 VAL B N 1
ATOM 7765 C CA . VAL B 1 462 ? -5.027 -11.477 -0.534 1 91.31 462 VAL B CA 1
ATOM 7766 C C . VAL B 1 462 ? -4.113 -12.523 0.101 1 91.31 462 VAL B C 1
ATOM 7768 O O . VAL B 1 462 ? -4.078 -13.672 -0.341 1 91.31 462 VAL B O 1
ATOM 7771 N N . LEU B 1 463 ? -3.395 -12.148 1.143 1 92.69 463 LEU B N 1
ATOM 7772 C CA . LEU B 1 463 ? -2.473 -13.062 1.806 1 92.69 463 LEU B CA 1
ATOM 7773 C C . LEU B 1 463 ? -3.23 -14.172 2.525 1 92.69 463 LEU B C 1
ATOM 7775 O O . LEU B 1 463 ? -2.75 -15.305 2.604 1 92.69 463 LEU B O 1
ATOM 7779 N N . LEU B 1 464 ? -4.379 -13.797 3.021 1 89.81 464 LEU B N 1
ATOM 7780 C CA . LEU B 1 464 ? -5.191 -14.812 3.682 1 89.81 464 LEU B CA 1
ATOM 7781 C C . LEU B 1 464 ? -5.609 -15.898 2.697 1 89.81 464 LEU B C 1
ATOM 7783 O O . LEU B 1 464 ? -5.465 -17.094 2.984 1 89.81 464 LEU B O 1
ATOM 7787 N N . VAL B 1 465 ? -6.066 -15.461 1.561 1 89.56 465 VAL B N 1
ATOM 7788 C CA . VAL B 1 465 ? -6.512 -16.406 0.54 1 89.56 465 VAL B CA 1
ATOM 7789 C C . VAL B 1 465 ? -5.32 -17.203 0.02 1 89.56 465 VAL B C 1
ATOM 7791 O O . VAL B 1 465 ? -5.352 -18.438 0.01 1 89.56 465 VAL B O 1
ATOM 7794 N N . ALA B 1 466 ? -4.27 -16.531 -0.349 1 92.19 466 ALA B N 1
ATOM 7795 C CA . ALA B 1 466 ? -3.098 -17.172 -0.936 1 92.19 466 ALA B CA 1
ATOM 7796 C C . ALA B 1 466 ? -2.418 -18.094 0.072 1 92.19 466 ALA B C 1
ATOM 7798 O O . ALA B 1 466 ? -1.926 -19.172 -0.291 1 92.19 466 ALA B O 1
ATOM 7799 N N . GLY B 1 467 ? -2.387 -17.75 1.313 1 93.25 467 GLY B N 1
ATOM 7800 C CA . GLY B 1 467 ? -1.694 -18.5 2.352 1 93.25 467 GLY B CA 1
ATOM 7801 C C . GLY B 1 467 ? -2.451 -19.734 2.801 1 93.25 467 GLY B C 1
ATOM 7802 O O . GLY B 1 467 ? -1.844 -20.719 3.193 1 93.25 467 GLY B O 1
ATOM 7803 N N . LEU B 1 468 ? -3.756 -19.672 2.729 1 92.81 468 LEU B N 1
ATOM 7804 C CA . LEU B 1 468 ? -4.551 -20.797 3.227 1 92.81 468 LEU B CA 1
ATOM 7805 C C . LEU B 1 468 ? -4.906 -21.75 2.096 1 92.81 468 LEU B C 1
ATOM 7807 O O . LEU B 1 468 ? -5.336 -22.875 2.346 1 92.81 468 LEU B O 1
ATOM 7811 N N . PHE B 1 469 ? -4.688 -21.297 0.901 1 91.12 469 PHE B N 1
ATOM 7812 C CA . PHE B 1 469 ? -5.02 -22.109 -0.263 1 91.12 469 PHE B CA 1
ATOM 7813 C C . PHE B 1 469 ? -4.316 -23.453 -0.2 1 91.12 469 PHE B C 1
ATOM 7815 O O . PHE B 1 469 ? -4.941 -24.5 -0.39 1 91.12 469 PHE B O 1
ATOM 7822 N N . PRO B 1 470 ? -3.014 -23.531 0.163 1 93.81 470 PRO B N 1
ATOM 7823 C CA . PRO B 1 470 ? -2.352 -24.844 0.248 1 93.81 470 PRO B CA 1
ATOM 7824 C C . PRO B 1 470 ? -2.961 -25.734 1.318 1 93.81 470 PRO B C 1
ATOM 7826 O O . PRO B 1 470 ? -2.998 -26.969 1.154 1 93.81 470 PRO B O 1
ATOM 7829 N N . LEU B 1 471 ? -3.412 -25.141 2.393 1 93.81 471 LEU B N 1
ATOM 7830 C CA . LEU B 1 471 ? -4.062 -25.922 3.432 1 93.81 471 LEU B CA 1
ATOM 7831 C C . LEU B 1 471 ? -5.328 -26.594 2.898 1 93.81 471 LEU B C 1
ATOM 7833 O O . LEU B 1 471 ? -5.578 -27.766 3.168 1 93.81 471 LEU B O 1
ATOM 7837 N N . SER B 1 472 ? -6.062 -25.828 2.186 1 92.44 472 SER B N 1
ATOM 7838 C CA . SER B 1 472 ? -7.289 -26.359 1.597 1 92.44 472 SER B CA 1
ATOM 7839 C C . SER B 1 472 ? -7 -27.516 0.66 1 92.44 472 SER B C 1
ATOM 7841 O O . SER B 1 472 ? -7.672 -28.547 0.715 1 92.44 472 SER B O 1
ATOM 7843 N N . THR B 1 473 ? -5.98 -27.438 -0.133 1 91.19 473 THR B N 1
ATOM 7844 C CA . THR B 1 473 ? -5.605 -28.469 -1.095 1 91.19 473 THR B CA 1
ATOM 7845 C C . THR B 1 473 ? -5.066 -29.703 -0.38 1 91.19 473 THR B C 1
ATOM 7847 O O . THR B 1 473 ? -5.406 -30.828 -0.737 1 91.19 473 THR B O 1
ATOM 7850 N N . VAL B 1 474 ? -4.293 -29.469 0.612 1 93.94 474 VAL B N 1
ATOM 7851 C CA . VAL B 1 474 ? -3.656 -30.562 1.336 1 93.94 474 VAL B CA 1
ATOM 7852 C C . VAL B 1 474 ? -4.707 -31.344 2.129 1 93.94 474 VAL B C 1
ATOM 7854 O O . VAL B 1 474 ? -4.633 -32.562 2.232 1 93.94 474 VAL B O 1
ATOM 7857 N N . LEU B 1 475 ? -5.676 -30.656 2.695 1 93.69 475 LEU B N 1
ATOM 7858 C CA . LEU B 1 475 ? -6.75 -31.312 3.426 1 93.69 475 LEU B CA 1
ATOM 7859 C C . LEU B 1 475 ? -7.512 -32.281 2.52 1 93.69 475 LEU B C 1
ATOM 7861 O O . LEU B 1 475 ? -7.902 -33.375 2.949 1 93.69 475 LEU B O 1
ATOM 7865 N N . TYR B 1 476 ? -7.688 -31.891 1.317 1 90.81 476 TYR B N 1
ATOM 7866 C CA . TYR B 1 476 ? -8.406 -32.719 0.354 1 90.81 476 TYR B CA 1
ATOM 7867 C C . TYR B 1 476 ? -7.543 -33.875 -0.116 1 90.81 476 TYR B C 1
ATOM 7869 O O . TYR B 1 476 ? -7.992 -35.031 -0.125 1 90.81 476 TYR B O 1
ATOM 7877 N N . GLU B 1 477 ? -6.246 -33.625 -0.396 1 92.06 477 GLU B N 1
ATOM 7878 C CA . GLU B 1 477 ? -5.367 -34.625 -1.017 1 92.06 477 GLU B CA 1
ATOM 7879 C C . GLU B 1 477 ? -4.934 -35.688 -0.011 1 92.06 477 GLU B C 1
ATOM 7881 O O . GLU B 1 477 ? -4.734 -36.844 -0.374 1 92.06 477 GLU B O 1
ATOM 7886 N N . THR B 1 478 ? -4.844 -35.281 1.197 1 93.12 478 THR B N 1
ATOM 7887 C CA . THR B 1 478 ? -4.344 -36.219 2.209 1 93.12 478 THR B CA 1
ATOM 7888 C C . THR B 1 478 ? -5.48 -37.062 2.762 1 93.12 478 THR B C 1
ATOM 7890 O O . THR B 1 478 ? -5.234 -38.062 3.436 1 93.12 478 THR B O 1
ATOM 7893 N N . GLY B 1 479 ? -6.738 -36.562 2.531 1 92.56 479 GLY B N 1
ATOM 7894 C CA . GLY B 1 479 ? -7.883 -37.281 3.07 1 92.56 479 GLY B CA 1
ATOM 7895 C C . GLY B 1 479 ? -8.32 -36.781 4.43 1 92.56 479 GLY B C 1
ATOM 7896 O O . GLY B 1 479 ? -9.266 -37.312 5.02 1 92.56 479 GLY B O 1
ATOM 7897 N N . ALA B 1 480 ? -7.66 -35.844 4.852 1 93.25 480 ALA B N 1
ATOM 7898 C CA . ALA B 1 480 ? -8.07 -35.25 6.121 1 93.25 480 ALA B CA 1
ATOM 7899 C C . ALA B 1 480 ? -9.492 -34.719 6.047 1 93.25 480 ALA B C 1
ATOM 7901 O O . ALA B 1 480 ? -10.258 -34.812 7.008 1 93.25 480 ALA B O 1
ATOM 7902 N N . ALA B 1 481 ? -9.805 -34.094 5.02 1 93.12 481 ALA B N 1
ATOM 7903 C CA . ALA B 1 481 ? -11.164 -33.625 4.809 1 93.12 481 ALA B CA 1
ATOM 7904 C C . ALA B 1 481 ? -12.18 -34.75 4.887 1 93.12 481 ALA B C 1
ATOM 7906 O O . ALA B 1 481 ? -13.289 -34.562 5.395 1 93.12 481 ALA B O 1
ATOM 7907 N N . ASP B 1 482 ? -11.789 -35.875 4.449 1 93.5 482 ASP B N 1
ATOM 7908 C CA . ASP B 1 482 ? -12.648 -37.062 4.516 1 93.5 482 ASP B CA 1
ATOM 7909 C C . ASP B 1 482 ? -12.922 -37.469 5.961 1 93.5 482 ASP B C 1
ATOM 7911 O O . ASP B 1 482 ? -14.031 -37.875 6.301 1 93.5 482 ASP B O 1
ATOM 7915 N N . SER B 1 483 ? -11.891 -37.344 6.719 1 92.94 483 SER B N 1
ATOM 7916 C CA . SER B 1 483 ? -12.031 -37.688 8.125 1 92.94 483 SER B CA 1
ATOM 7917 C C . SER B 1 483 ? -13.031 -36.781 8.828 1 92.94 483 SER B C 1
ATOM 7919 O O . SER B 1 483 ? -13.859 -37.25 9.617 1 92.94 483 SER B O 1
ATOM 7921 N N . ILE B 1 484 ? -12.969 -35.562 8.531 1 92.31 484 ILE B N 1
ATOM 7922 C CA . ILE B 1 484 ? -13.898 -34.594 9.117 1 92.31 484 ILE B CA 1
ATOM 7923 C C . ILE B 1 484 ? -15.305 -34.844 8.586 1 92.31 484 ILE B C 1
ATOM 7925 O O . ILE B 1 484 ? -16.266 -34.844 9.352 1 92.31 484 ILE B O 1
ATOM 7929 N N . ALA B 1 485 ? -15.391 -35.062 7.336 1 92.56 485 ALA B N 1
ATOM 7930 C CA . ALA B 1 485 ? -16.672 -35.344 6.707 1 92.56 485 ALA B CA 1
ATOM 7931 C C . ALA B 1 485 ? -17.328 -36.594 7.305 1 92.56 485 ALA B C 1
ATOM 7933 O O . ALA B 1 485 ? -18.547 -36.625 7.496 1 92.56 485 ALA B O 1
ATOM 7934 N N . ARG B 1 486 ? -16.531 -37.531 7.621 1 91.56 486 ARG B N 1
ATOM 7935 C CA . ARG B 1 486 ? -17.031 -38.781 8.195 1 91.56 486 ARG B CA 1
ATOM 7936 C C . ARG B 1 486 ? -17.656 -38.531 9.57 1 91.56 486 ARG B C 1
ATOM 7938 O O . ARG B 1 486 ? -18.688 -39.094 9.898 1 91.56 486 ARG B O 1
ATOM 7945 N N . VAL B 1 487 ? -17.016 -37.719 10.297 1 91.5 487 VAL B N 1
ATOM 7946 C CA . VAL B 1 487 ? -17.547 -37.375 11.617 1 91.5 487 VAL B CA 1
ATOM 7947 C C . VAL B 1 487 ? -18.906 -36.656 11.469 1 91.5 487 VAL B C 1
ATOM 7949 O O . VAL B 1 487 ? -19.844 -36.969 12.211 1 91.5 487 VAL B O 1
ATOM 7952 N N . LEU B 1 488 ? -18.969 -35.812 10.523 1 91.44 488 LEU B N 1
ATOM 7953 C CA . LEU B 1 488 ? -20.219 -35.094 10.273 1 91.44 488 LEU B CA 1
ATOM 7954 C C . LEU B 1 488 ? -21.312 -36.062 9.82 1 91.44 488 LEU B C 1
ATOM 7956 O O . LEU B 1 488 ? -22.469 -35.938 10.25 1 91.44 488 LEU B O 1
ATOM 7960 N N . LEU B 1 489 ? -20.953 -37 9.023 1 91.56 489 LEU B N 1
ATOM 7961 C CA . LEU B 1 489 ? -21.906 -37.938 8.469 1 91.56 489 LEU B CA 1
ATOM 7962 C C . LEU B 1 489 ? -22.375 -38.938 9.531 1 91.56 489 LEU B C 1
ATOM 7964 O O . LEU B 1 489 ? -23.5 -39.406 9.492 1 91.56 489 LEU B O 1
ATOM 7968 N N . GLU B 1 490 ? -21.5 -39.188 10.461 1 91.56 490 GLU B N 1
ATOM 7969 C CA . GLU B 1 490 ? -21.875 -40.062 11.562 1 91.56 490 GLU B CA 1
ATOM 7970 C C . GLU B 1 490 ? -22.969 -39.438 12.422 1 91.56 490 GLU B C 1
ATOM 7972 O O . GLU B 1 490 ? -23.859 -40.125 12.914 1 91.56 490 GLU B O 1
ATOM 7977 N N . VAL B 1 491 ? -22.875 -38.188 12.508 1 89.06 491 VAL B N 1
ATOM 7978 C CA . VAL B 1 491 ? -23.859 -37.469 13.305 1 89.06 491 VAL B CA 1
ATOM 7979 C C . VAL B 1 491 ? -25.188 -37.406 12.547 1 89.06 491 VAL B C 1
ATOM 7981 O O . VAL B 1 491 ? -26.25 -37.5 13.156 1 89.06 491 VAL B O 1
ATOM 7984 N N . VAL B 1 492 ? -25.141 -37.25 11.258 1 89.19 492 VAL B N 1
ATOM 7985 C CA . VAL B 1 492 ? -26.328 -37.125 10.414 1 89.19 492 VAL B CA 1
ATOM 7986 C C . VAL B 1 492 ? -27 -38.5 10.25 1 89.19 492 VAL B C 1
ATOM 7988 O O . VAL B 1 492 ? -28.219 -38.594 10.234 1 89.19 492 VAL B O 1
ATOM 7991 N N . GLY B 1 493 ? -26.266 -39.5 10.211 1 84.25 493 GLY B N 1
ATOM 7992 C CA . GLY B 1 493 ? -26.781 -40.844 10.023 1 84.25 493 GLY B CA 1
ATOM 7993 C C . GLY B 1 493 ? -27.344 -41.094 8.641 1 84.25 493 GLY B C 1
ATOM 7994 O O . GLY B 1 493 ? -26.719 -40.75 7.633 1 84.25 493 GLY B O 1
ATOM 7995 N N . ASP B 1 494 ? -28.531 -41.625 8.594 1 84.94 494 ASP B N 1
ATOM 7996 C CA . ASP B 1 494 ? -29.156 -42 7.316 1 84.94 494 ASP B CA 1
ATOM 7997 C C . ASP B 1 494 ? -30.234 -41 6.93 1 84.94 494 ASP B C 1
ATOM 7999 O O . ASP B 1 494 ? -31.188 -41.344 6.215 1 84.94 494 ASP B O 1
ATOM 8003 N N . LEU B 1 495 ? -30.078 -39.75 7.398 1 88.5 495 LEU B N 1
ATOM 8004 C CA . LEU B 1 495 ? -31.125 -38.781 7.23 1 88.5 495 LEU B CA 1
ATOM 8005 C C . LEU B 1 495 ? -31.094 -38.156 5.828 1 88.5 495 LEU B C 1
ATOM 8007 O O . LEU B 1 495 ? -31.922 -37.312 5.492 1 88.5 495 LEU B O 1
ATOM 8011 N N . GLY B 1 496 ? -30.203 -38.594 4.992 1 90.31 496 GLY B N 1
ATOM 8012 C CA . GLY B 1 496 ? -30.234 -38.25 3.584 1 90.31 496 GLY B CA 1
ATOM 8013 C C . GLY B 1 496 ? -29.375 -37.031 3.26 1 90.31 496 GLY B C 1
ATOM 8014 O O . GLY B 1 496 ? -28.625 -36.531 4.113 1 90.31 496 GLY B O 1
ATOM 8015 N N . ALA B 1 497 ? -29.5 -36.594 2.006 1 93.81 497 ALA B N 1
ATOM 8016 C CA . ALA B 1 497 ? -28.656 -35.531 1.454 1 93.81 497 ALA B CA 1
ATOM 8017 C C . ALA B 1 497 ? -28.984 -34.188 2.057 1 93.81 497 ALA B C 1
ATOM 8019 O O . ALA B 1 497 ? -28.094 -33.344 2.299 1 93.81 497 ALA B O 1
ATOM 8020 N N . THR B 1 498 ? -30.219 -33.906 2.359 1 95.06 498 THR B N 1
ATOM 8021 C CA . THR B 1 498 ? -30.641 -32.656 2.932 1 95.06 498 THR B CA 1
ATOM 8022 C C . THR B 1 498 ? -30.109 -32.469 4.352 1 95.06 498 THR B C 1
ATOM 8024 O O . THR B 1 498 ? -29.703 -31.391 4.746 1 95.06 498 THR B O 1
ATOM 8027 N N . ALA B 1 499 ? -30.125 -33.5 5.043 1 94.62 499 ALA B N 1
ATOM 8028 C CA . ALA B 1 499 ? -29.578 -33.5 6.398 1 94.62 499 ALA B CA 1
ATOM 8029 C C . ALA B 1 499 ? -28.078 -33.25 6.383 1 94.62 499 ALA B C 1
ATOM 8031 O O . ALA B 1 499 ? -27.531 -32.594 7.266 1 94.62 499 ALA B O 1
ATOM 8032 N N . THR B 1 500 ? -27.438 -33.938 5.43 1 95.31 500 THR B N 1
ATOM 8033 C CA . THR B 1 500 ? -26 -33.719 5.281 1 95.31 500 THR B CA 1
ATOM 8034 C C . THR B 1 500 ? -25.703 -32.25 4.961 1 95.31 500 THR B C 1
ATOM 8036 O O . THR B 1 500 ? -24.75 -31.688 5.5 1 95.31 500 THR B O 1
ATOM 8039 N N . LEU B 1 501 ? -26.484 -31.672 4.102 1 96.75 501 LEU B N 1
ATOM 8040 C CA . LEU B 1 501 ? -26.344 -30.266 3.754 1 96.75 501 LEU B CA 1
ATOM 8041 C C . LEU B 1 501 ? -26.516 -29.375 4.984 1 96.75 501 LEU B C 1
ATOM 8043 O O . LEU B 1 501 ? -25.734 -28.453 5.199 1 96.75 501 LEU B O 1
ATOM 8047 N N . ALA B 1 502 ? -27.484 -29.656 5.758 1 96.06 502 ALA B N 1
ATOM 8048 C CA . ALA B 1 502 ? -27.719 -28.906 6.98 1 96.06 502 ALA B CA 1
ATOM 8049 C C . ALA B 1 502 ? -26.562 -29.031 7.953 1 96.06 502 ALA B C 1
ATOM 8051 O O . ALA B 1 502 ? -26.172 -28.062 8.617 1 96.06 502 ALA B O 1
ATOM 8052 N N . ALA B 1 503 ? -26.062 -30.234 8.023 1 95.44 503 ALA B N 1
ATOM 8053 C CA . ALA B 1 503 ? -24.922 -30.469 8.914 1 95.44 503 ALA B CA 1
ATOM 8054 C C . ALA B 1 503 ? -23.703 -29.688 8.484 1 95.44 503 ALA B C 1
ATOM 8056 O O . ALA B 1 503 ? -23 -29.094 9.32 1 95.44 503 ALA B O 1
ATOM 8057 N N . VAL B 1 504 ? -23.438 -29.75 7.199 1 96.06 504 VAL B N 1
ATOM 8058 C CA . VAL B 1 504 ? -22.312 -29 6.668 1 96.06 504 VAL B CA 1
ATOM 8059 C C . VAL B 1 504 ? -22.516 -27.5 6.926 1 96.06 504 VAL B C 1
ATOM 8061 O O . VAL B 1 504 ? -21.594 -26.797 7.336 1 96.06 504 VAL B O 1
ATOM 8064 N N . PHE B 1 505 ? -23.734 -27.016 6.715 1 96.88 505 PHE B N 1
ATOM 8065 C CA . PHE B 1 505 ? -24.078 -25.625 6.941 1 96.88 505 PHE B CA 1
ATOM 8066 C C . PHE B 1 505 ? -23.797 -25.219 8.383 1 96.88 505 PHE B C 1
ATOM 8068 O O . PHE B 1 505 ? -23.141 -24.203 8.641 1 96.88 505 PHE B O 1
ATOM 8075 N N . LEU B 1 506 ? -24.25 -25.984 9.25 1 95.44 506 LEU B N 1
ATOM 8076 C CA . LEU B 1 506 ? -24.094 -25.688 10.672 1 95.44 506 LEU B CA 1
ATOM 8077 C C . LEU B 1 506 ? -22.641 -25.766 11.094 1 95.44 506 LEU B C 1
ATOM 8079 O O . LEU B 1 506 ? -22.188 -24.984 11.945 1 95.44 506 LEU B O 1
ATOM 8083 N N . PHE B 1 507 ? -21.969 -26.688 10.539 1 94.5 507 PHE B N 1
ATOM 8084 C CA . PHE B 1 507 ? -20.547 -26.797 10.789 1 94.5 507 PHE B CA 1
ATOM 8085 C C . PHE B 1 507 ? -19.828 -25.516 10.375 1 94.5 507 PHE B C 1
ATOM 8087 O O . PHE B 1 507 ? -19.016 -24.984 11.141 1 94.5 507 PHE B O 1
ATOM 8094 N N . VAL B 1 508 ? -20.125 -25.016 9.188 1 95.94 508 VAL B N 1
ATOM 8095 C CA . VAL B 1 508 ? -19.484 -23.812 8.641 1 95.94 508 VAL B CA 1
ATOM 8096 C C . VAL B 1 508 ? -19.875 -22.594 9.477 1 95.94 508 VAL B C 1
ATOM 8098 O O . VAL B 1 508 ? -19.031 -21.734 9.758 1 95.94 508 VAL B O 1
ATOM 8101 N N . VAL B 1 509 ? -21.125 -22.531 9.914 1 93.81 509 VAL B N 1
ATOM 8102 C CA . VAL B 1 509 ? -21.594 -21.438 10.758 1 93.81 509 VAL B CA 1
ATOM 8103 C C . VAL B 1 509 ? -20.812 -21.422 12.07 1 93.81 509 VAL B C 1
ATOM 8105 O O . VAL B 1 509 ? -20.359 -20.375 12.523 1 93.81 509 VAL B O 1
ATOM 8108 N N . ALA B 1 510 ? -20.625 -22.547 12.617 1 90.75 510 ALA B N 1
ATOM 8109 C CA . ALA B 1 510 ? -19.953 -22.672 13.914 1 90.75 510 ALA B CA 1
ATOM 8110 C C . ALA B 1 510 ? -18.5 -22.219 13.82 1 90.75 510 ALA B C 1
ATOM 8112 O O . ALA B 1 510 ? -18.031 -21.438 14.641 1 90.75 510 ALA B O 1
ATOM 8113 N N . ILE B 1 511 ? -17.828 -22.719 12.82 1 89.75 511 ILE B N 1
ATOM 8114 C CA . ILE B 1 511 ? -16.422 -22.406 12.672 1 89.75 511 ILE B CA 1
ATOM 8115 C C . ILE B 1 511 ? -16.25 -20.953 12.219 1 89.75 511 ILE B C 1
ATOM 8117 O O . ILE B 1 511 ? -15.305 -20.281 12.617 1 89.75 511 ILE B O 1
ATOM 8121 N N . GLY B 1 512 ? -17.188 -20.5 11.453 1 88.81 512 GLY B N 1
ATOM 8122 C CA . GLY B 1 512 ? -17.125 -19.172 10.883 1 88.81 512 GLY B CA 1
ATOM 8123 C C . GLY B 1 512 ? -17.219 -18.062 11.922 1 88.81 512 GLY B C 1
ATOM 8124 O O . GLY B 1 512 ? -16.766 -16.953 11.695 1 88.81 512 GLY B O 1
ATOM 8125 N N . GLN B 1 513 ? -17.703 -18.391 13.055 1 81.19 513 GLN B N 1
ATOM 8126 C CA . GLN B 1 513 ? -17.844 -17.406 14.117 1 81.19 513 GLN B CA 1
ATOM 8127 C C . GLN B 1 513 ? -16.469 -17.016 14.688 1 81.19 513 GLN B C 1
ATOM 8129 O O . GLN B 1 513 ? -16.297 -15.922 15.227 1 81.19 513 GLN B O 1
ATOM 8134 N N . VAL B 1 514 ? -15.555 -17.875 14.352 1 79.25 514 VAL B N 1
ATOM 8135 C CA . VAL B 1 514 ? -14.258 -17.656 14.992 1 79.25 514 VAL B CA 1
ATOM 8136 C C . VAL B 1 514 ? -13.211 -17.312 13.938 1 79.25 514 VAL B C 1
ATOM 8138 O O . VAL B 1 514 ? -12.305 -16.516 14.18 1 79.25 514 VAL B O 1
ATOM 8141 N N . LEU B 1 515 ? -13.164 -17.906 12.781 1 82.06 515 LEU B N 1
ATOM 8142 C CA . LEU B 1 515 ? -12.086 -17.859 11.805 1 82.06 515 LEU B CA 1
ATOM 8143 C C . LEU B 1 515 ? -12.289 -16.703 10.828 1 82.06 515 LEU B C 1
ATOM 8145 O O . LEU B 1 515 ? -11.328 -16.234 10.211 1 82.06 515 LEU B O 1
ATOM 8149 N N . GLY B 1 516 ? -13.344 -16.094 10.703 1 84.88 516 GLY B N 1
ATOM 8150 C CA . GLY B 1 516 ? -13.664 -15.18 9.617 1 84.88 516 GLY B CA 1
ATOM 8151 C C . GLY B 1 516 ? -14.141 -15.883 8.367 1 84.88 516 GLY B C 1
ATOM 8152 O O . GLY B 1 516 ? -13.914 -17.078 8.195 1 84.88 516 GLY B O 1
ATOM 8153 N N . ALA B 1 517 ? -14.555 -15.164 7.449 1 88.88 517 ALA B N 1
ATOM 8154 C CA . ALA B 1 517 ? -15.266 -15.734 6.309 1 88.88 517 ALA B CA 1
ATOM 8155 C C . ALA B 1 517 ? -14.305 -16.453 5.363 1 88.88 517 ALA B C 1
ATOM 8157 O O . ALA B 1 517 ? -14.539 -17.594 4.973 1 88.88 517 ALA B O 1
ATOM 8158 N N . ILE B 1 518 ? -13.195 -15.859 5.043 1 88.56 518 ILE B N 1
ATOM 8159 C CA . ILE B 1 518 ? -12.266 -16.406 4.055 1 88.56 518 ILE B CA 1
ATOM 8160 C C . ILE B 1 518 ? -11.617 -17.672 4.602 1 88.56 518 ILE B C 1
ATOM 8162 O O . ILE B 1 518 ? -11.602 -18.719 3.932 1 88.56 518 ILE B O 1
ATOM 8166 N N . ALA B 1 519 ? -11.133 -17.594 5.793 1 89.75 519 ALA B N 1
ATOM 8167 C CA . ALA B 1 519 ? -10.5 -18.75 6.41 1 89.75 519 ALA B CA 1
ATOM 8168 C C . ALA B 1 519 ? -11.484 -19.906 6.551 1 89.75 519 ALA B C 1
ATOM 8170 O O . ALA B 1 519 ? -11.148 -21.062 6.293 1 89.75 519 ALA B O 1
ATOM 8171 N N . THR B 1 520 ? -12.641 -19.578 6.926 1 93 520 THR B N 1
ATOM 8172 C CA . THR B 1 520 ? -13.68 -20.578 7.082 1 93 520 THR B CA 1
ATOM 8173 C C . THR B 1 520 ? -13.977 -21.266 5.746 1 93 520 THR B C 1
ATOM 8175 O O . THR B 1 520 ? -14.117 -22.484 5.688 1 93 520 THR B O 1
ATOM 8178 N N . ALA B 1 521 ? -14.07 -20.484 4.715 1 94.19 521 ALA B N 1
ATOM 8179 C CA . ALA B 1 521 ? -14.352 -21.031 3.393 1 94.19 521 ALA B CA 1
ATOM 8180 C C . ALA B 1 521 ? -13.266 -22 2.961 1 94.19 521 ALA B C 1
ATOM 8182 O O . ALA B 1 521 ? -13.555 -23.109 2.492 1 94.19 521 ALA B O 1
ATOM 8183 N N . LEU B 1 522 ? -12.062 -21.672 3.189 1 92.06 522 LEU B N 1
ATOM 8184 C CA . LEU B 1 522 ? -10.938 -22.453 2.689 1 92.06 522 LEU B CA 1
ATOM 8185 C C . LEU B 1 522 ? -10.797 -23.75 3.484 1 92.06 522 LEU B C 1
ATOM 8187 O O . LEU B 1 522 ? -10.352 -24.766 2.945 1 92.06 522 LEU B O 1
ATOM 8191 N N . VAL B 1 523 ? -11.242 -23.734 4.695 1 91.31 523 VAL B N 1
ATOM 8192 C CA . VAL B 1 523 ? -11.211 -24.938 5.523 1 91.31 523 VAL B CA 1
ATOM 8193 C C . VAL B 1 523 ? -12.43 -25.812 5.211 1 91.31 523 VAL B C 1
ATOM 8195 O O . VAL B 1 523 ? -12.32 -27.031 5.18 1 91.31 523 VAL B O 1
ATOM 8198 N N . SER B 1 524 ? -13.531 -25.234 4.898 1 95.75 524 SER B N 1
ATOM 8199 C CA . SER B 1 524 ? -14.805 -25.953 4.785 1 95.75 524 SER B CA 1
ATOM 8200 C C . SER B 1 524 ? -15.016 -26.484 3.373 1 95.75 524 SER B C 1
ATOM 8202 O O . SER B 1 524 ? -15.75 -27.453 3.174 1 95.75 524 SER B O 1
ATOM 8204 N N . ILE B 1 525 ? -14.375 -25.875 2.398 1 95.81 525 ILE B N 1
ATOM 8205 C CA . ILE B 1 525 ? -14.562 -26.266 1.006 1 95.81 525 ILE B CA 1
ATOM 8206 C C . ILE B 1 525 ? -14.172 -27.719 0.82 1 95.81 525 ILE B C 1
ATOM 8208 O O . ILE B 1 525 ? -14.969 -28.531 0.328 1 95.81 525 ILE B O 1
ATOM 8212 N N . PRO B 1 526 ? -12.992 -28.109 1.305 1 95.06 526 PRO B N 1
ATOM 8213 C CA . PRO B 1 526 ? -12.656 -29.516 1.137 1 95.06 526 PRO B CA 1
ATOM 8214 C C . PRO B 1 526 ? -13.555 -30.438 1.961 1 95.06 526 PRO B C 1
ATOM 8216 O O . PRO B 1 526 ? -13.867 -31.547 1.528 1 95.06 526 PRO B O 1
ATOM 8219 N N . VAL B 1 527 ? -14.008 -30.031 3.08 1 95.12 527 VAL B N 1
ATOM 8220 C CA . VAL B 1 527 ? -14.891 -30.828 3.936 1 95.12 527 VAL B CA 1
ATOM 8221 C C . VAL B 1 527 ? -16.234 -31.016 3.25 1 95.12 527 VAL B C 1
ATOM 8223 O O . VAL B 1 527 ? -16.766 -32.125 3.213 1 95.12 527 VAL B O 1
ATOM 8226 N N . ALA B 1 528 ? -16.734 -29.938 2.732 1 96.75 528 ALA B N 1
ATOM 8227 C CA . ALA B 1 528 ? -18.016 -29.984 2.027 1 96.75 528 ALA B CA 1
ATOM 8228 C C . ALA B 1 528 ? -17.922 -30.875 0.788 1 96.75 528 ALA B C 1
ATOM 8230 O O . ALA B 1 528 ? -18.844 -31.641 0.502 1 96.75 528 ALA B O 1
ATOM 8231 N N . THR B 1 529 ? -16.859 -30.797 0.059 1 95.56 529 THR B N 1
ATOM 8232 C CA . THR B 1 529 ? -16.656 -31.609 -1.138 1 95.56 529 THR B CA 1
ATOM 8233 C C . THR B 1 529 ? -16.531 -33.094 -0.78 1 95.56 529 THR B C 1
ATOM 8235 O O . THR B 1 529 ? -17.141 -33.938 -1.431 1 95.56 529 THR B O 1
ATOM 8238 N N . SER B 1 530 ? -15.836 -33.344 0.261 1 94.88 530 SER B N 1
ATOM 8239 C CA . SER B 1 530 ? -15.664 -34.719 0.714 1 94.88 530 SER B CA 1
ATOM 8240 C C . SER B 1 530 ? -16.984 -35.312 1.205 1 94.88 530 SER B C 1
ATOM 8242 O O . SER B 1 530 ? -17.297 -36.469 0.948 1 94.88 530 SER B O 1
ATOM 8244 N N . ALA B 1 531 ? -17.688 -34.5 1.883 1 95.25 531 ALA B N 1
ATOM 8245 C CA . ALA B 1 531 ? -19 -34.969 2.373 1 95.25 531 ALA B CA 1
ATOM 8246 C C . ALA B 1 531 ? -19.922 -35.312 1.215 1 95.25 531 ALA B C 1
ATOM 8248 O O . ALA B 1 531 ? -20.641 -36.312 1.26 1 95.25 531 ALA B O 1
ATOM 8249 N N . ALA B 1 532 ? -19.953 -34.469 0.228 1 95.69 532 ALA B N 1
ATOM 8250 C CA . ALA B 1 532 ? -20.781 -34.719 -0.956 1 95.69 532 ALA B CA 1
ATOM 8251 C C . ALA B 1 532 ? -20.359 -36 -1.658 1 95.69 532 ALA B C 1
ATOM 8253 O O . ALA B 1 532 ? -21.203 -36.812 -2.055 1 95.69 532 ALA B O 1
ATOM 8254 N N . GLU B 1 533 ? -19.094 -36.188 -1.746 1 94 533 GLU B N 1
ATOM 8255 C CA . GLU B 1 533 ? -18.562 -37.375 -2.416 1 94 533 GLU B CA 1
ATOM 8256 C C . GLU B 1 533 ? -18.891 -38.656 -1.63 1 94 533 GLU B C 1
ATOM 8258 O O . GLU B 1 533 ? -19.188 -39.688 -2.219 1 94 533 GLU B O 1
ATOM 8263 N N . ALA B 1 534 ? -18.875 -38.531 -0.399 1 92.44 534 ALA B N 1
ATOM 8264 C CA . ALA B 1 534 ? -19.125 -39.688 0.472 1 92.44 534 ALA B CA 1
ATOM 8265 C C . ALA B 1 534 ? -20.547 -40.219 0.289 1 92.44 534 ALA B C 1
ATOM 8267 O O . ALA B 1 534 ? -20.797 -41.406 0.461 1 92.44 534 ALA B O 1
ATOM 8268 N N . ILE B 1 535 ? -21.422 -39.406 -0.061 1 93.81 535 ILE B N 1
ATOM 8269 C CA . ILE B 1 535 ? -22.812 -39.844 -0.229 1 93.81 535 ILE B CA 1
ATOM 8270 C C . ILE B 1 535 ? -23.172 -39.844 -1.713 1 93.81 535 ILE B C 1
ATOM 8272 O O . ILE B 1 535 ? -24.344 -39.875 -2.068 1 93.81 535 ILE B O 1
ATOM 8276 N N . SER B 1 536 ? -22.219 -39.688 -2.553 1 93.94 536 SER B N 1
ATOM 8277 C CA . SER B 1 536 ? -22.344 -39.719 -4.004 1 93.94 536 SER B CA 1
ATOM 8278 C C . SER B 1 536 ? -23.297 -38.625 -4.504 1 93.94 536 SER B C 1
ATOM 8280 O O . SER B 1 536 ? -24.156 -38.906 -5.355 1 93.94 536 SER B O 1
ATOM 8282 N N . ALA B 1 537 ? -23.234 -37.531 -3.9 1 94.88 537 ALA B N 1
ATOM 8283 C CA . ALA B 1 537 ? -24.031 -36.375 -4.305 1 94.88 537 ALA B CA 1
ATOM 8284 C C . ALA B 1 537 ? -23.156 -35.344 -5.035 1 94.88 537 ALA B C 1
ATOM 8286 O O . ALA B 1 537 ? -21.922 -35.406 -4.988 1 94.88 537 ALA B O 1
ATOM 8287 N N . SER B 1 538 ? -23.844 -34.469 -5.715 1 96.19 538 SER B N 1
ATOM 8288 C CA . SER B 1 538 ? -23.141 -33.375 -6.359 1 96.19 538 SER B CA 1
ATOM 8289 C C . SER B 1 538 ? -22.562 -32.406 -5.324 1 96.19 538 SER B C 1
ATOM 8291 O O . SER B 1 538 ? -23.234 -32.094 -4.344 1 96.19 538 SER B O 1
ATOM 8293 N N . PRO B 1 539 ? -21.359 -31.969 -5.516 1 96.38 539 PRO B N 1
ATOM 8294 C CA . PRO B 1 539 ? -20.75 -31.031 -4.566 1 96.38 539 PRO B CA 1
ATOM 8295 C C . PRO B 1 539 ? -21.328 -29.625 -4.664 1 96.38 539 PRO B C 1
ATOM 8297 O O . PRO B 1 539 ? -21.141 -28.812 -3.752 1 96.38 539 PRO B O 1
ATOM 8300 N N . ARG B 1 540 ? -22 -29.25 -5.672 1 96.38 540 ARG B N 1
ATOM 8301 C CA . ARG B 1 540 ? -22.422 -27.891 -5.969 1 96.38 540 ARG B CA 1
ATOM 8302 C C . ARG B 1 540 ? -23.344 -27.344 -4.875 1 96.38 540 ARG B C 1
ATOM 8304 O O . ARG B 1 540 ? -23.109 -26.25 -4.352 1 96.38 540 ARG B O 1
ATOM 8311 N N . PRO B 1 541 ? -24.359 -28.141 -4.512 1 96.75 541 PRO B N 1
ATOM 8312 C CA . PRO B 1 541 ? -25.219 -27.609 -3.449 1 96.75 541 PRO B CA 1
ATOM 8313 C C . PRO B 1 541 ? -24.469 -27.438 -2.127 1 96.75 541 PRO B C 1
ATOM 8315 O O . PRO B 1 541 ? -24.75 -26.484 -1.39 1 96.75 541 PRO B O 1
ATOM 8318 N N . PHE B 1 542 ? -23.547 -28.25 -1.799 1 97.38 542 PHE B N 1
ATOM 8319 C CA . PHE B 1 542 ? -22.797 -28.172 -0.556 1 97.38 542 PHE B CA 1
ATOM 8320 C C . PHE B 1 542 ? -21.844 -26.969 -0.577 1 97.38 542 PHE B C 1
ATOM 8322 O O . PHE B 1 542 ? -21.672 -26.297 0.437 1 97.38 542 PHE B O 1
ATOM 8329 N N . LEU B 1 543 ? -21.25 -26.703 -1.717 1 97.31 543 LEU B N 1
ATOM 8330 C CA . LEU B 1 543 ? -20.375 -25.562 -1.861 1 97.31 543 LEU B CA 1
ATOM 8331 C C . LEU B 1 543 ? -21.156 -24.25 -1.753 1 97.31 543 LEU B C 1
ATOM 8333 O O . LEU B 1 543 ? -20.688 -23.297 -1.138 1 97.31 543 LEU B O 1
ATOM 8337 N N . MET B 1 544 ? -22.328 -24.219 -2.314 1 97.12 544 MET B N 1
ATOM 8338 C CA . MET B 1 544 ? -23.188 -23.047 -2.172 1 97.12 544 MET B CA 1
ATOM 8339 C C . MET B 1 544 ? -23.578 -22.844 -0.713 1 97.12 544 MET B C 1
ATOM 8341 O O . MET B 1 544 ? -23.641 -21.703 -0.238 1 97.12 544 MET B O 1
ATOM 8345 N N . ALA B 1 545 ? -23.797 -23.938 -0.044 1 97.19 545 ALA B N 1
ATOM 8346 C CA . ALA B 1 545 ? -24.109 -23.859 1.38 1 97.19 545 ALA B CA 1
ATOM 8347 C C . ALA B 1 545 ? -22.953 -23.234 2.16 1 97.19 545 ALA B C 1
ATOM 8349 O O . ALA B 1 545 ? -23.172 -22.5 3.125 1 97.19 545 ALA B O 1
ATOM 8350 N N . VAL B 1 546 ? -21.766 -23.547 1.731 1 96.75 546 VAL B N 1
ATOM 8351 C CA . VAL B 1 546 ? -20.578 -23.016 2.393 1 96.75 546 VAL B CA 1
ATOM 8352 C C . VAL B 1 546 ? -20.562 -21.484 2.287 1 96.75 546 VAL B C 1
ATOM 8354 O O . VAL B 1 546 ? -20.359 -20.797 3.283 1 96.75 546 VAL B O 1
ATOM 8357 N N . THR B 1 547 ? -20.766 -20.953 1.125 1 96.25 547 THR B N 1
ATOM 8358 C CA . THR B 1 547 ? -20.672 -19.516 0.958 1 96.25 547 THR B CA 1
ATOM 8359 C C . THR B 1 547 ? -21.812 -18.812 1.697 1 96.25 547 THR B C 1
ATOM 8361 O O . THR B 1 547 ? -21.625 -17.734 2.273 1 96.25 547 THR B O 1
ATOM 8364 N N . VAL B 1 548 ? -22.984 -19.375 1.703 1 96.62 548 VAL B N 1
ATOM 8365 C CA . VAL B 1 548 ? -24.109 -18.797 2.426 1 96.62 548 VAL B CA 1
ATOM 8366 C C . VAL B 1 548 ? -23.812 -18.797 3.926 1 96.62 548 VAL B C 1
ATOM 8368 O O . VAL B 1 548 ? -24.062 -17.812 4.617 1 96.62 548 VAL B O 1
ATOM 8371 N N . ALA B 1 549 ? -23.344 -19.906 4.383 1 96.5 549 ALA B N 1
ATOM 8372 C CA . ALA B 1 549 ? -23 -20.047 5.801 1 96.5 549 ALA B CA 1
ATOM 8373 C C . ALA B 1 549 ? -21.922 -19.047 6.199 1 96.5 549 ALA B C 1
ATOM 8375 O O . ALA B 1 549 ? -21.953 -18.5 7.301 1 96.5 549 ALA B O 1
ATOM 8376 N N . CYS B 1 550 ? -20.969 -18.844 5.355 1 94.5 550 CYS B N 1
ATOM 8377 C CA . CYS B 1 550 ? -19.875 -17.906 5.625 1 94.5 550 CYS B CA 1
ATOM 8378 C C . CYS B 1 550 ? -20.391 -16.484 5.738 1 94.5 550 CYS B C 1
ATOM 8380 O O . CYS B 1 550 ? -19.75 -15.641 6.383 1 94.5 550 CYS B O 1
ATOM 8382 N N . ALA B 1 551 ? -21.516 -16.234 5.176 1 93.5 551 ALA B N 1
ATOM 8383 C CA . ALA B 1 551 ? -22.094 -14.898 5.195 1 93.5 551 ALA B CA 1
ATOM 8384 C C . ALA B 1 551 ? -22.953 -14.68 6.445 1 93.5 551 ALA B C 1
ATOM 8386 O O . ALA B 1 551 ? -23.422 -13.57 6.699 1 93.5 551 ALA B O 1
ATOM 8387 N N . THR B 1 552 ? -23.109 -15.688 7.27 1 91.56 552 THR B N 1
ATOM 8388 C CA . THR B 1 552 ? -23.906 -15.586 8.477 1 91.56 552 THR B CA 1
ATOM 8389 C C . THR B 1 552 ? -23.062 -15.117 9.656 1 91.56 552 THR B C 1
ATOM 8391 O O . THR B 1 552 ? -22.922 -15.836 10.648 1 91.56 552 THR B O 1
ATOM 8394 N N . THR B 1 553 ? -22.469 -14.039 9.547 1 87.75 553 THR B N 1
ATOM 8395 C CA . THR B 1 553 ? -21.656 -13.461 10.609 1 87.75 553 THR B CA 1
ATOM 8396 C C . THR B 1 553 ? -22.453 -12.398 11.375 1 87.75 553 THR B C 1
ATOM 8398 O O . THR B 1 553 ? -22.016 -11.25 11.484 1 87.75 553 THR B O 1
ATOM 8401 N N . PHE B 1 554 ? -23.516 -12.789 12.062 1 90.5 554 PHE B N 1
ATOM 8402 C CA . PHE B 1 554 ? -24.453 -11.805 12.609 1 90.5 554 PHE B CA 1
ATOM 8403 C C . PHE B 1 554 ? -24.391 -11.789 14.133 1 90.5 554 PHE B C 1
ATOM 8405 O O . PHE B 1 554 ? -25.109 -11.039 14.781 1 90.5 554 PHE B O 1
ATOM 8412 N N . PHE B 1 555 ? -23.469 -12.469 14.766 1 88.56 555 PHE B N 1
ATOM 8413 C CA . PHE B 1 555 ? -23.594 -12.734 16.203 1 88.56 555 PHE B CA 1
ATOM 8414 C C . PHE B 1 555 ? -22.781 -11.727 17.016 1 88.56 555 PHE B C 1
ATOM 8416 O O . PHE B 1 555 ? -23.078 -11.484 18.172 1 88.56 555 PHE B O 1
ATOM 8423 N N . ALA B 1 556 ? -21.797 -11.188 16.422 1 85 556 ALA B N 1
ATOM 8424 C CA . ALA B 1 556 ? -20.922 -10.32 17.203 1 85 556 ALA B CA 1
ATOM 8425 C C . ALA B 1 556 ? -20.344 -9.195 16.328 1 85 556 ALA B C 1
ATOM 8427 O O . ALA B 1 556 ? -20.281 -9.32 15.109 1 85 556 ALA B O 1
ATOM 8428 N N . PRO B 1 557 ? -20 -8.094 17.078 1 83.12 557 PRO B N 1
ATOM 8429 C CA . PRO B 1 557 ? -19.359 -7.004 16.344 1 83.12 557 PRO B CA 1
ATOM 8430 C C . PRO B 1 557 ? -18.062 -7.434 15.656 1 83.12 557 PRO B C 1
ATOM 8432 O O . PRO B 1 557 ? -17.75 -6.941 14.57 1 83.12 557 PRO B O 1
ATOM 8435 N N . ILE B 1 558 ? -17.422 -8.391 16.203 1 77.44 558 ILE B N 1
ATOM 8436 C CA . ILE B 1 558 ? -16.094 -8.781 15.727 1 77.44 558 ILE B CA 1
ATOM 8437 C C . ILE B 1 558 ? -16.219 -9.812 14.609 1 77.44 558 ILE B C 1
ATOM 8439 O O . ILE B 1 558 ? -15.242 -10.141 13.945 1 77.44 558 ILE B O 1
ATOM 8443 N N . SER B 1 559 ? -17.406 -10.266 14.367 1 80.25 559 SER B N 1
ATOM 8444 C CA . SER B 1 559 ? -17.594 -11.328 13.383 1 80.25 559 SER B CA 1
ATOM 8445 C C . SER B 1 559 ? -17.297 -10.836 11.969 1 80.25 559 SER B C 1
ATOM 8447 O O . SER B 1 559 ? -17 -11.633 11.086 1 80.25 559 SER B O 1
ATOM 8449 N N . SER B 1 560 ? -17.484 -9.578 11.781 1 83.5 560 SER B N 1
ATOM 8450 C CA . SER B 1 560 ? -17.172 -9.008 10.477 1 83.5 560 SER B CA 1
ATOM 8451 C C . SER B 1 560 ? -16.766 -7.539 10.594 1 83.5 560 SER B C 1
ATOM 8453 O O . SER B 1 560 ? -17.156 -6.867 11.555 1 83.5 560 SER B O 1
ATOM 8455 N N . THR B 1 561 ? -16.094 -7.176 9.656 1 82.38 561 THR B N 1
ATOM 8456 C CA . THR B 1 561 ? -15.68 -5.777 9.633 1 82.38 561 THR B CA 1
ATOM 8457 C C . THR B 1 561 ? -16.891 -4.855 9.484 1 82.38 561 THR B C 1
ATOM 8459 O O . THR B 1 561 ? -16.922 -3.77 10.07 1 82.38 561 THR B O 1
ATOM 8462 N N . ALA B 1 562 ? -17.812 -5.262 8.695 1 87.38 562 ALA B N 1
ATOM 8463 C CA . ALA B 1 562 ? -19.031 -4.477 8.523 1 87.38 562 ALA B CA 1
ATOM 8464 C C . ALA B 1 562 ? -19.719 -4.242 9.867 1 87.38 562 ALA B C 1
ATOM 8466 O O . ALA B 1 562 ? -20.188 -3.133 10.148 1 87.38 562 ALA B O 1
ATOM 8467 N N . ASN B 1 563 ? -19.75 -5.23 10.695 1 89.19 563 ASN B N 1
ATOM 8468 C CA . ASN B 1 563 ? -20.344 -5.105 12.023 1 89.19 563 ASN B CA 1
ATOM 8469 C C . ASN B 1 563 ? -19.531 -4.16 12.906 1 89.19 563 ASN B C 1
ATOM 8471 O O . ASN B 1 563 ? -20.109 -3.352 13.641 1 89.19 563 ASN B O 1
ATOM 8475 N N . LEU B 1 564 ? -18.312 -4.211 12.844 1 84.56 564 LEU B N 1
ATOM 8476 C CA . LEU B 1 564 ? -17.438 -3.365 13.648 1 84.56 564 LEU B CA 1
ATOM 8477 C C . LEU B 1 564 ? -17.609 -1.897 13.273 1 84.56 564 LEU B C 1
ATOM 8479 O O . LEU B 1 564 ? -17.578 -1.023 14.141 1 84.56 564 LEU B O 1
ATOM 8483 N N . MET B 1 565 ? -17.797 -1.678 12.062 1 84.69 565 MET B N 1
ATOM 8484 C CA . MET B 1 565 ? -17.906 -0.311 11.562 1 84.69 565 MET B CA 1
ATOM 8485 C C . MET B 1 565 ? -19.141 0.372 12.117 1 84.69 565 MET B C 1
ATOM 8487 O O . MET B 1 565 ? -19.156 1.59 12.305 1 84.69 565 MET B O 1
ATOM 8491 N N . VAL B 1 566 ? -20.141 -0.383 12.43 1 89.56 566 VAL B N 1
ATOM 8492 C CA . VAL B 1 566 ? -21.406 0.232 12.836 1 89.56 566 VAL B CA 1
ATOM 8493 C C . VAL B 1 566 ? -21.5 0.233 14.359 1 89.56 566 VAL B C 1
ATOM 8495 O O . VAL B 1 566 ? -22.406 0.854 14.922 1 89.56 566 VAL B O 1
ATOM 8498 N N . THR B 1 567 ? -20.641 -0.403 15.039 1 87.12 567 THR B N 1
ATOM 8499 C CA . THR B 1 567 ? -20.719 -0.582 16.484 1 87.12 567 THR B CA 1
ATOM 8500 C C . THR B 1 567 ? -20.625 0.761 17.203 1 87.12 567 THR B C 1
ATOM 8502 O O . THR B 1 567 ? -21.453 1.064 18.078 1 87.12 567 THR B O 1
ATOM 8505 N N . ALA B 1 568 ? -19.703 1.584 16.797 1 80.19 568 ALA B N 1
ATOM 8506 C CA . ALA B 1 568 ? -19.5 2.859 17.484 1 80.19 568 ALA B CA 1
ATOM 8507 C C . ALA B 1 568 ? -20.594 3.855 17.109 1 80.19 568 ALA B C 1
ATOM 8509 O O . ALA B 1 568 ? -21.25 4.43 17.984 1 80.19 568 ALA B O 1
ATOM 8510 N N . PRO B 1 569 ? -20.828 3.992 15.867 1 79.31 569 PRO B N 1
ATOM 8511 C CA . PRO B 1 569 ? -21.875 4.938 15.5 1 79.31 569 PRO B CA 1
ATOM 8512 C C . PRO B 1 569 ? -23.25 4.531 16.031 1 79.31 569 PRO B C 1
ATOM 8514 O O . PRO B 1 569 ? -24.094 5.391 16.281 1 79.31 569 PRO B O 1
ATOM 8517 N N . GLY B 1 570 ? -23.469 3.266 16.172 1 84.69 570 GLY B N 1
ATOM 8518 C CA . GLY B 1 570 ? -24.734 2.779 16.703 1 84.69 570 GLY B CA 1
ATOM 8519 C C . GLY B 1 570 ? -24.719 2.549 18.188 1 84.69 570 GLY B C 1
ATOM 8520 O O . GLY B 1 570 ? -25.734 2.158 18.781 1 84.69 570 GLY B O 1
ATOM 8521 N N . ALA B 1 571 ? -23.547 2.785 18.766 1 81.5 571 ALA B N 1
ATOM 8522 C CA . ALA B 1 571 ? -23.375 2.602 20.219 1 81.5 571 ALA B CA 1
ATOM 8523 C C . ALA B 1 571 ? -23.797 1.199 20.641 1 81.5 571 ALA B C 1
ATOM 8525 O O . ALA B 1 571 ? -24.547 1.039 21.609 1 81.5 571 ALA B O 1
ATOM 8526 N N . TYR B 1 572 ? -23.422 0.241 19.906 1 87.88 572 TYR B N 1
ATOM 8527 C CA . TYR B 1 572 ? -23.828 -1.134 20.172 1 87.88 572 TYR B CA 1
ATOM 8528 C C . TYR B 1 572 ? -22.922 -1.793 21.188 1 87.88 572 TYR B C 1
ATOM 8530 O O . TYR B 1 572 ? -21.734 -1.453 21.281 1 87.88 572 TYR B O 1
ATOM 8538 N N . ARG B 1 573 ? -23.578 -2.662 21.938 1 85.5 573 ARG B N 1
ATOM 8539 C CA . ARG B 1 573 ? -22.828 -3.572 22.797 1 85.5 573 ARG B CA 1
ATOM 8540 C C . ARG B 1 573 ? -22.75 -4.969 22.188 1 85.5 573 ARG B C 1
ATOM 8542 O O . ARG B 1 573 ? -23.484 -5.27 21.234 1 85.5 573 ARG B O 1
ATOM 8549 N N . PHE B 1 574 ? -21.875 -5.828 22.719 1 83 574 PHE B N 1
ATOM 8550 C CA . PHE B 1 574 ? -21.672 -7.176 22.203 1 83 574 PHE B CA 1
ATOM 8551 C C . PHE B 1 574 ? -22.969 -7.961 22.203 1 83 574 PHE B C 1
ATOM 8553 O O . PHE B 1 574 ? -23.281 -8.664 21.234 1 83 574 PHE B O 1
ATOM 8560 N N . GLY B 1 575 ? -23.781 -7.77 23.141 1 84.62 575 GLY B N 1
ATOM 8561 C CA . GLY B 1 575 ? -25 -8.531 23.312 1 84.62 575 GLY B CA 1
ATOM 8562 C C . GLY B 1 575 ? -26.125 -8.062 22.406 1 84.62 575 GLY B C 1
ATOM 8563 O O . GLY B 1 575 ? -27.109 -8.781 22.203 1 84.62 575 GLY B O 1
ATOM 8564 N N . ASP B 1 576 ? -25.953 -7.039 21.797 1 88.56 576 ASP B N 1
ATOM 8565 C CA . ASP B 1 576 ? -27.016 -6.496 20.953 1 88.56 576 ASP B CA 1
ATOM 8566 C C . ASP B 1 576 ? -27.078 -7.238 19.625 1 88.56 576 ASP B C 1
ATOM 8568 O O . ASP B 1 576 ? -28.141 -7.336 19.016 1 88.56 576 ASP B O 1
ATOM 8572 N N . PHE B 1 577 ? -26.031 -7.785 19.125 1 90.69 577 PHE B N 1
ATOM 8573 C CA . PHE B 1 577 ? -25.969 -8.383 17.797 1 90.69 577 PHE B CA 1
ATOM 8574 C C . PHE B 1 577 ? -26.641 -9.75 17.781 1 90.69 577 PHE B C 1
ATOM 8576 O O . PHE B 1 577 ? -27.328 -10.094 16.828 1 90.69 577 PHE B O 1
ATOM 8583 N N . TRP B 1 578 ? -26.516 -10.5 18.859 1 89.88 578 TRP B N 1
ATOM 8584 C CA . TRP B 1 578 ? -27.047 -11.867 18.828 1 89.88 578 TRP B CA 1
ATOM 8585 C C . TRP B 1 578 ? -28.562 -11.867 18.922 1 89.88 578 TRP B C 1
ATOM 8587 O O . TRP B 1 578 ? -29.219 -12.812 18.469 1 89.88 578 TRP B O 1
ATOM 8597 N N . ARG B 1 579 ? -29.141 -10.828 19.453 1 91.56 579 ARG B N 1
ATOM 8598 C CA . ARG B 1 579 ? -30.594 -10.766 19.578 1 91.56 579 ARG B CA 1
ATOM 8599 C C . ARG B 1 579 ? -31.266 -10.758 18.219 1 91.56 579 ARG B C 1
ATOM 8601 O O . ARG B 1 579 ? -32.281 -11.43 18.016 1 91.56 579 ARG B O 1
ATOM 8608 N N . LEU B 1 580 ? -30.719 -10.055 17.359 1 92 580 LEU B N 1
ATOM 8609 C CA . LEU B 1 580 ? -31.234 -10.039 15.992 1 92 580 LEU B CA 1
ATOM 8610 C C . LEU B 1 580 ? -30.5 -11.039 15.117 1 92 580 LEU B C 1
ATOM 8612 O O . LEU B 1 580 ? -31.062 -11.578 14.164 1 92 580 LEU B O 1
ATOM 8616 N N . GLY B 1 581 ? -29.266 -11.305 15.422 1 93.25 581 GLY B N 1
ATOM 8617 C CA . GLY B 1 581 ? -28.438 -12.195 14.633 1 93.25 581 GLY B CA 1
ATOM 8618 C C . GLY B 1 581 ? -28.891 -13.641 14.68 1 93.25 581 GLY B C 1
ATOM 8619 O O . GLY B 1 581 ? -28.828 -14.352 13.672 1 93.25 581 GLY B O 1
ATOM 8620 N N . LEU B 1 582 ? -29.344 -14.086 15.805 1 93.31 582 LEU B N 1
ATOM 8621 C CA . LEU B 1 582 ? -29.75 -15.477 15.969 1 93.31 582 LEU B CA 1
ATOM 8622 C C . LEU B 1 582 ? -30.984 -15.773 15.117 1 93.31 582 LEU B C 1
ATOM 8624 O O . LEU B 1 582 ? -30.984 -16.734 14.336 1 93.31 582 LEU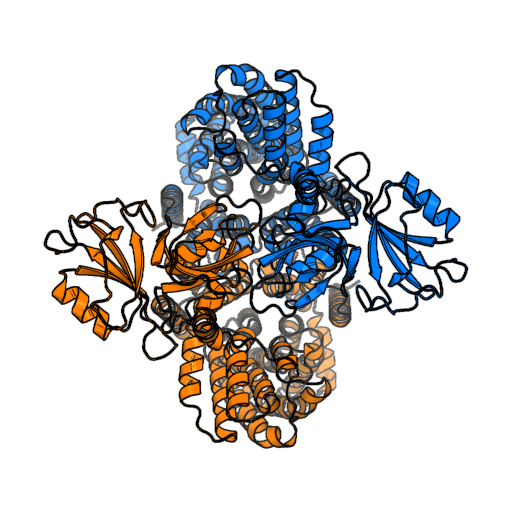 B O 1
ATOM 8628 N N . PRO B 1 583 ? -32.031 -15.023 15.266 1 94.94 583 PRO B N 1
ATOM 8629 C CA . PRO B 1 583 ? -33.188 -15.289 14.406 1 94.94 583 PRO B CA 1
ATOM 8630 C C . PRO B 1 583 ? -32.844 -15.203 12.922 1 94.94 583 PRO B C 1
ATOM 8632 O O . PRO B 1 583 ? -33.375 -15.969 12.117 1 94.94 583 PRO B O 1
ATOM 8635 N N . LEU B 1 584 ? -32.031 -14.305 12.578 1 95.06 584 LEU B N 1
ATOM 8636 C CA . LEU B 1 584 ? -31.625 -14.164 11.18 1 95.06 584 LEU B CA 1
ATOM 8637 C C . LEU B 1 584 ? -30.844 -15.391 10.719 1 95.06 584 LEU B C 1
ATOM 8639 O O . LEU B 1 584 ? -31.047 -15.883 9.609 1 95.06 584 LEU B O 1
ATOM 8643 N N . THR B 1 585 ? -29.938 -15.836 11.547 1 95.38 585 THR B N 1
ATOM 8644 C CA . THR B 1 585 ? -29.156 -17.016 11.219 1 95.38 585 THR B CA 1
ATOM 8645 C C . THR B 1 585 ? -30.047 -18.234 11.062 1 95.38 585 THR B C 1
ATOM 8647 O O . THR B 1 585 ? -29.875 -19.031 10.141 1 95.38 585 THR B O 1
ATOM 8650 N N . ILE B 1 586 ? -31 -18.391 11.922 1 95.69 586 ILE B N 1
ATOM 8651 C CA . ILE B 1 586 ? -31.953 -19.484 11.836 1 95.69 586 ILE B CA 1
ATOM 8652 C C . ILE B 1 586 ? -32.719 -19.406 10.523 1 95.69 586 ILE B C 1
ATOM 8654 O O . ILE B 1 586 ? -32.906 -20.406 9.844 1 95.69 586 ILE B O 1
ATOM 8658 N N . ALA B 1 587 ? -33.156 -18.234 10.227 1 96.38 587 ALA B N 1
ATOM 8659 C CA . ALA B 1 587 ? -33.844 -18.031 8.969 1 96.38 587 ALA B CA 1
ATOM 8660 C C . ALA B 1 587 ? -32.969 -18.406 7.777 1 96.38 587 ALA B C 1
ATOM 8662 O O . ALA B 1 587 ? -33.438 -18.984 6.801 1 96.38 587 ALA B O 1
ATOM 8663 N N . PHE B 1 588 ? -31.703 -18.062 7.82 1 96.69 588 PHE B N 1
ATOM 8664 C CA . PHE B 1 588 ? -30.766 -18.375 6.75 1 96.69 588 PHE B CA 1
ATOM 8665 C C . PHE B 1 588 ? -30.594 -19.875 6.602 1 96.69 588 PHE B C 1
ATOM 8667 O O . PHE B 1 588 ? -30.547 -20.391 5.484 1 96.69 588 PHE B O 1
ATOM 8674 N N . VAL B 1 589 ? -30.516 -20.562 7.73 1 95.69 589 VAL B N 1
ATOM 8675 C CA . VAL B 1 589 ? -30.375 -22 7.699 1 95.69 589 VAL B CA 1
ATOM 8676 C C . VAL B 1 589 ? -31.594 -22.625 7.016 1 95.69 589 VAL B C 1
ATOM 8678 O O . VAL B 1 589 ? -31.453 -23.469 6.121 1 95.69 589 VAL B O 1
ATOM 8681 N N . VAL B 1 590 ? -32.719 -22.172 7.383 1 96.12 590 VAL B N 1
ATOM 8682 C CA . VAL B 1 590 ? -33.969 -22.734 6.871 1 96.12 590 VAL B CA 1
ATOM 8683 C C . VAL B 1 590 ? -34.094 -22.453 5.371 1 96.12 590 VAL B C 1
ATOM 8685 O O . VAL B 1 590 ? -34.344 -23.375 4.586 1 96.12 590 VAL B O 1
ATOM 8688 N N . VAL B 1 591 ? -33.812 -21.266 4.988 1 96.25 591 VAL B N 1
ATOM 8689 C CA . VAL B 1 591 ? -33.969 -20.891 3.586 1 96.25 591 VAL B CA 1
ATOM 8690 C C . VAL B 1 591 ? -32.906 -21.609 2.752 1 96.25 591 VAL B C 1
ATOM 8692 O O . VAL B 1 591 ? -33.188 -22.109 1.661 1 96.25 591 VAL B O 1
ATOM 8695 N N . ALA B 1 592 ? -31.688 -21.641 3.234 1 95.88 592 ALA B N 1
ATOM 8696 C CA . ALA B 1 592 ? -30.594 -22.266 2.492 1 95.88 592 ALA B CA 1
ATOM 8697 C C . ALA B 1 592 ? -30.844 -23.766 2.307 1 95.88 592 ALA B C 1
ATOM 8699 O O . ALA B 1 592 ? -30.672 -24.297 1.207 1 95.88 592 ALA B O 1
ATOM 8700 N N . VAL B 1 593 ? -31.266 -24.438 3.332 1 94.56 593 VAL B N 1
ATOM 8701 C CA . VAL B 1 593 ? -31.469 -25.891 3.301 1 94.56 593 VAL B CA 1
ATOM 8702 C C . VAL B 1 593 ? -32.625 -26.234 2.383 1 94.56 593 VAL B C 1
ATOM 8704 O O . VAL B 1 593 ? -32.625 -27.281 1.723 1 94.56 593 VAL B O 1
ATOM 8707 N N . LEU B 1 594 ? -33.562 -25.328 2.26 1 94.94 594 LEU B N 1
ATOM 8708 C CA . LEU B 1 594 ? -34.75 -25.594 1.455 1 94.94 594 LEU B CA 1
ATOM 8709 C C . LEU B 1 594 ? -34.531 -25.156 0.011 1 94.94 594 LEU B C 1
ATOM 8711 O O . LEU B 1 594 ? -34.938 -25.844 -0.922 1 94.94 594 LEU B O 1
ATOM 8715 N N . VAL B 1 595 ? -33.875 -24.109 -0.192 1 96.31 595 VAL B N 1
ATOM 8716 C CA . VAL B 1 595 ? -33.844 -23.469 -1.503 1 96.31 595 VAL B CA 1
ATOM 8717 C C . VAL B 1 595 ? -32.656 -24.031 -2.305 1 96.31 595 VAL B C 1
ATOM 8719 O O . VAL B 1 595 ? -32.781 -24.25 -3.516 1 96.31 595 VAL B O 1
ATOM 8722 N N . ILE B 1 596 ? -31.531 -24.328 -1.701 1 96.88 596 ILE B N 1
ATOM 8723 C CA . ILE B 1 596 ? -30.312 -24.719 -2.404 1 96.88 596 ILE B CA 1
ATOM 8724 C C . ILE B 1 596 ? -30.547 -26.016 -3.16 1 96.88 596 ILE B C 1
ATOM 8726 O O . ILE B 1 596 ? -30.25 -26.109 -4.355 1 96.88 596 ILE B O 1
ATOM 8730 N N . PRO B 1 597 ? 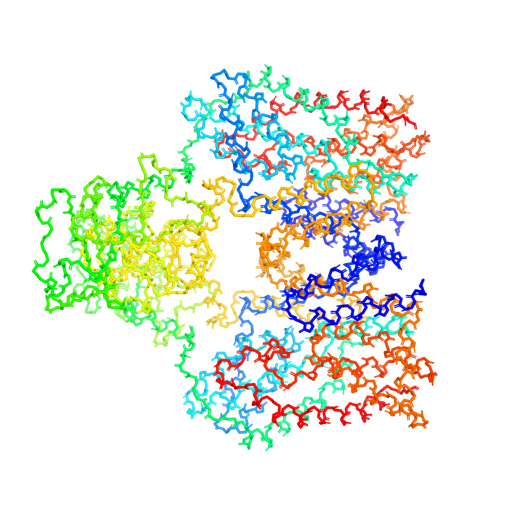-31.188 -27.078 -2.547 1 95.06 597 PRO B N 1
ATOM 8731 C CA . PRO B 1 597 ? -31.391 -28.328 -3.273 1 95.06 597 PRO B CA 1
ATOM 8732 C C . PRO B 1 597 ? -32.406 -28.203 -4.402 1 95.06 597 PRO B C 1
ATOM 8734 O O . PRO B 1 597 ? -32.375 -28.984 -5.348 1 95.06 597 PRO B O 1
ATOM 8737 N N . LEU B 1 598 ? -33.219 -27.219 -4.312 1 94.75 598 LEU B N 1
ATOM 8738 C CA . LEU B 1 598 ? -34.188 -26.984 -5.375 1 94.75 598 LEU B CA 1
ATOM 8739 C C . LEU B 1 598 ? -33.5 -26.406 -6.617 1 94.75 598 LEU B C 1
ATOM 8741 O O . LEU B 1 598 ? -33.938 -26.688 -7.742 1 94.75 598 LEU B O 1
ATOM 8745 N N . LEU B 1 599 ? -32.5 -25.688 -6.438 1 94.94 599 LEU B N 1
ATOM 8746 C CA . LEU B 1 599 ? -31.797 -25.031 -7.543 1 94.94 599 LEU B CA 1
ATOM 8747 C C . LEU B 1 599 ? -30.688 -25.922 -8.078 1 94.94 599 LEU B C 1
ATOM 8749 O O . LEU B 1 599 ? -30.453 -25.969 -9.289 1 94.94 599 LEU B O 1
ATOM 8753 N N . TRP B 1 600 ? -30.016 -26.578 -7.133 1 95.25 600 TRP B N 1
ATOM 8754 C CA . TRP B 1 600 ? -28.953 -27.516 -7.473 1 95.25 600 TRP B CA 1
ATOM 8755 C C . TRP B 1 600 ? -29.203 -28.891 -6.844 1 95.25 600 TRP B C 1
ATOM 8757 O O . TRP B 1 600 ? -28.891 -29.109 -5.672 1 95.25 600 TRP B O 1
ATOM 8767 N N . PRO B 1 601 ? -29.656 -29.781 -7.637 1 93.19 601 PRO B N 1
ATOM 8768 C CA . PRO B 1 601 ? -29.984 -31.109 -7.102 1 93.19 601 PRO B CA 1
ATOM 8769 C C . PRO B 1 601 ? -28.734 -31.875 -6.641 1 93.19 601 PRO B C 1
ATOM 8771 O O . PRO B 1 601 ? -27.641 -31.609 -7.121 1 93.19 601 PRO B O 1
ATOM 8774 N N . PHE B 1 602 ? -28.984 -32.781 -5.77 1 93.62 602 PHE B N 1
ATOM 8775 C CA . PHE B 1 602 ? -27.922 -33.594 -5.207 1 93.62 602 PHE B CA 1
ATOM 8776 C C . PHE B 1 602 ? -27.375 -34.562 -6.242 1 93.62 602 PHE B C 1
ATOM 8778 O O . PHE B 1 602 ? -28.125 -35.062 -7.094 1 93.62 602 PHE B O 1
#

Foldseek 3Di:
DFLLVQLVVLVVVLLVCLQVVPDALLVSLQVSLVSCVVVVLDPPCLSQVLLVDLLLLLQLLLLLLLLLCLLQQVLVQLLVVLVVVQDLDPLSNLLSLLVSLLQVLCRRHLQSSLVNNVLVLLVVCVVSVFFSQLRQLSSSLSSLLSLQQFCSNDSLSVVLQVLQCVQPVGGDFGRNSNLLSVVLSVVSSVLCSVCSVPQTDGDFFPDDDPSLLCVLVVCCVLQVCQWKKWKWFAAQPFPQAQPFQLPDDPPVQPFKDFLAKADDPDTRDDSRDGDHGGIITIMTGHPVSVVVCCVRGVIDTDDIPDCDPPSLRCDELFKHKFKKFFAPPAPLQFPKDFQQDADPLGKGWHFKDDPSHTPPSYTDGDHGGIIIMIMGTLVSQQVVCVDPRIDTPDRSSVSCSNRYRSHPCNVVSVVLSVVLCVCRNVVVDDSSVSSSVSSVSCCVVVSAPPVRSVVSGDVSLSSSSSSCLSSLVSVQVSCSLLVLLVVLCVVQDVVDDLSSLLSLLVVLLVSLQRNALNNSSSNSSSNLSNNCVVRVHNSSLSSSSNNLSNSLQQQACVSDVSSVVSCNSSVDDGRSRNSSSVVSSVVSSVSSSPSSCVSPPD/DFLLVQLVVLVVVLLVCLQVVPDALLVSLLVSLVSCVVVVLDDPCLSQVLLVDLLLLLQLLLLLLLLLCLLQQVLVQLLVVLVVVQDLDPLSNLLSLLVSLLQVLCRRHLQSSLVNNVLVLLVVCVVSVFFSQLRQLSSSLSSLLSLQQFCSNDSLSVVLQVLQCVQPVGGDFGRNSNLLSVVLSVVSSVLCSVCSVPQTDGDFFPDDDPSLLCVLVVCCVLQVCQWKKWKWFAAQPFPQAQPFQLPDDPPVQPFKDFLAKADDPDTRDDSRDGDHGGIITIMTGHPVSVVVCCVRGVIDTDDIPDCDPPSLRQDELFKHKFKKFFAPPAPLQFPWDFQQDADPLGKGWHWKDDPSHTPPSYTDGDHGGIIIMIMGTLVSQQVVCVDPRIDTPDRSSVSCSNRYRSHPCNVVSVVLSVVLCVCRNVVVDDSSVSSSVSSVSCCVVVSAPPVRSVVSGDVSLSSSSSSLLSSLVSVQVSCSLLVLLVVLCVVQDVVDDLSSLLSLLVVLLVSLQRNALNNSSSNSSSNLSSNCVVRVHNSSLSSSSNNLSNSLQQQACVSDVSSVVSCNSSVDDGRSRNSSSVVSSVVSSVSSSPSSCVSPPD